Protein 7N9Z (pdb70)

Secondary structure (DSSP, 8-state):
--TT--GGGS-TT-HHHHHHHHHHHHHHHHHHHHHHHTT-HHHHIIIIIT---HHHHHHHHHHHHHHHHHHHHHHHHHHHHHHHHHHTTS--S--HHHHHHHHHHHHHIIIIIIIHHHHHHHHHHHHHHHTT-SS-S-HHHHHHHHHHHHHHHHHHHHHHHSS----STTTT-TTTTSTTT--SSHHHHHHHHHHHHHHHHHHHHHHHHHHHHH-PPTT--GGGS-HHHHHHHHHHHHHHHHHHHHHHHHHHHHHHHHH---SS-SSTT--HHHHHHHHHHHHHHHHHHHHHHHHHHHHHHHHHHHTSPPTTHHHHHHHHHHHHHHTTS-GGGGSGGG---HHHHHHHHHHHHHTHHHHHHHHHHHHHHHTTS-B---HHHHHHHHHHHHHHHHHHHHHHHHSHHHHHHHTTBHHHHHHHHHHIIIIIIHHHHHHHHHHHHHHHSBPPPHHHHHHHHHHHHHHHHHHHHHHHHHHHTTPBTT--SS--GGGHHHHHHHHHHHHHHHHHHHHHHHHHHHHHHTGGGSB-SSS-SS---SGGGGS-SSPPTTS-SS-----SSSHHHHHHHTT-SSPPPS----EEEEPP-SHHHHHHHHHHHHHHHHHTT-HHHHHHHHHHHHHHHHHHHT----EEEE-HHHHHHHHHHHHHHHHHH-/---TTSTTTS-SBHHHHHHHHHHHHHHHHHHHHHHHHHHHHHHHHHHTBTT-SSS---TT----HHHHHHHHHHHHHHHHHHHHHHHHHHHHT-TTSPP--SSPPEEEEEEEETTEEEEEETTTTEEEESEEEEETTS-EEEEEEESSS-EEEE-TTT---EEE-BT--EEEEE-BSS-EEEEEEE-S--STTGGG--EEEEEESSHHHHHHHHHHHHT-S-B--SHHHHHHHHS--SSPPPEEEESPPTTHHHHHHHTT--/-HHHHHHHHHHHHHHHHHHHHHHHHHHHHHTT--TTS--HHHH--HHHHHHHHHHHHHHHHHHHHHHHHHHTT-HHHHHHHHHHHHHHHHHHHHHHHHHHHHHHHTT-SGGG-HHHHHHHHHHHHHHHHHHHHHHHHHHHHHHHHHH-S-HHHHHHHHHHHHHHHHHHHHHHHHIIIIIIHHH-/---HHHHHHHHHHHHHHHHHHHHHHHHT-S-HHHHHHHHHHHHHHHHHHIIIIIT---SSGGGGHHHHHHHHHHHHHHHHHHHHHHHHHHHHHHTS--

Solvent-accessible surface area: 41842 Å² total; per-residue (Å²): 159,136,47,84,47,56,138,96,18,39,22,104,170,45,98,76,35,54,107,58,35,54,40,93,100,118,36,34,113,61,115,76,36,106,35,79,178,121,53,98,104,86,106,48,106,118,68,44,40,6,2,5,22,0,15,66,0,0,13,13,2,18,91,24,0,24,86,6,10,87,35,0,26,52,14,22,52,43,28,33,43,0,8,10,71,0,1,54,62,100,84,29,74,6,68,26,91,38,6,4,30,22,20,0,4,22,14,0,0,43,15,9,0,12,9,5,1,6,1,6,0,2,0,0,7,2,0,0,1,0,0,1,5,61,9,2,18,28,22,57,39,4,0,17,0,8,24,8,12,20,1,0,17,74,1,0,41,47,2,37,12,36,11,30,4,1,46,7,1,35,8,1,42,2,10,16,0,13,77,124,58,18,90,37,8,2,2,3,0,0,0,28,0,0,23,5,4,3,67,0,12,16,31,3,0,5,4,2,16,0,0,0,13,80,59,54,4,88,46,9,72,37,63,60,0,12,6,0,0,13,1,0,11,7,0,0,28,0,0,12,4,0,1,5,0,5,38,5,0,0,36,2,1,15,54,8,11,49,109,33,3,27,0,1,38,18,55,54,27,10,15,4,0,0,0,0,0,0,0,29,2,0,1,9,1,0,54,32,0,2,14,0,2,0,2,0,1,0,0,15,0,0,8,4,4,0,81,0,66,19,0,6,22,61,17,0,1,125,0,1,41,48,1,6,53,35,0,2,39,0,4,0,27,40,0,1,0,0,8,1,12,13,85,0,1,0,90,6,0,38,10,17,0,66,4,28,19,7,25,19,0,1,9,18,0,0,0,29,0,0,58,23,1,62,1,48,66,17,0,0,0,24,7,0,20,4,0,0,27,0,18,13,27,0,23,19,12,15,22,8,14,2,0,0,0,0,6,0,4,0,10,8,3,6,8,34,21,0,31,55,30,0,26,37,15,0,0,4,26,0,0,4,9,0,0,14,8,1,3,23,0,2,14,67,2,14,58,13,45,52,69,66,2,77,107,4,6,130,64,9,18,87,0,0,54,45,3,22,36,8,0,5,4,0,0,18,36,8,0,3,29,50,17,2,18,98,5,40,100,97,14,49,85,43,0,94,69,0,21,53,0,6,82,49,9,32,68,0,10,90,7,8,70,46,5,36,138,17,2,82,136,34,96,99,137,50,80,8,86,33,0,21,35,26,30,0,10,5,2,0,0,25,7,22,16,66,9,16,62,0,2,16,10,76,54,17,124,6,120,91,100,29,10,1,50,47,53,60,104,167,46,45,11,75,135,135,47,110,142,21,64,99,4,91,12,36,76,68,13,22,14,0,36,61,12,3,52,58,0,24,70,28,0,44,0,31,0,10,48,6,126,110,38,5,121,73,0,108,39,8,23,46,100,22,163,46,94,46,24,63,64,100,98,64,58,84,122,1,65,56,75,75,0,69,138,61,21,75,99,21,14,55,58,13,96,152,65,88,78,56,21,117,126,7,7,6,27,37,7,62,0,78,11,4,48,66,2,77,67,6,5,96,56,0,88,32,30,8,45,109,28,18,76,52,5,37,115,43,0,84,31,31,1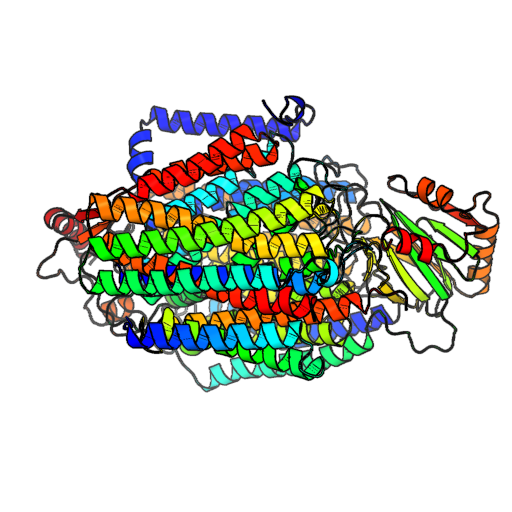0,162,95,8,53,43,98,35,94,97,12,132,73,17,42,90,72,28,132,21,121,73,35,25,53,88,10,66,65,53,10,70,121,16,13,95,115,0,14,101,43,0,119,54,23,0,51,57,5,23,9,22,104,88,49,108,88,113,77,142,51,3,38,0,16,0,0,0,0,17,30,0,0,0,0,3,0,61,86,38,20,0,0,0,1,6,23,0,0,1,4,10,76,6,1,0,40,0,32,0,0,0,16,9,1,6,0,0,0,5,0,8,56,1,0,1,0,3,2,0,2,5,6,18,2,4,40,1,13,1,8,0,51,35,69,28,76,12,69,1,25,2,1,6,13,2,2,61,0,5,6,6,2,77,4,87,0,46,2,8,102,75,92,48,29,0,71,119,20,17,57,85,0,92,138,19,128,72,60,1,53,62,49,73,26,0,77,76,27,14,55,103,39,74,79,39,156,58,78,45,12,5,91,14,61,111,67,2,2,29,43,0,4,79,84,18,96,131,113,24,47,28,113,46,0,4,36,6,5,73,0,7,4,8,23,3,25,4,6,0,7,27,0,0,6,43,27,3,46,131,16,21,40,81,18,12,55,8,134,101,32,15,60,14,81,57,2,38,77,3,3,41,34,1,2,63,0,0,11,10,0,0,25,0,5,34,4,2,90,72,104,52,79,72,93,0,45,68,79,0,39,66,0,85,113,47,0,31,28,0,20,36,36,3,108,132,27,31,105,98,9,95,90,88,55,52,4,26,83,70,0,0,0,0,1,1,0,25,8,0,0,16,30,0,8,124,27,0,48,60,0,10,83,66,0,39,24,1,32,80,2,0,30,172,80,12,32,57,88,60,2,63,21,56,0,34,13,0,10,25,9,2,0,10,1,2,17,9,0,1,44,0,2,4,47,1,1,0,75,21,14,71,140,17,53,72,74,41,2,70,68,0,35,92,70,0,49,79,19,0,63,59,2,2,140,17,15,80,78,51,47,44,57,103,79,79,10,58,38,37,0,69,56,34,10,92,69,2,27,95,18,0,10,92,12,1,16,49,20,58,95,170,38,31,162,12,73,19,52,68,11,37,86,49,7,71,80,0,41,47,35,0,30,98,11,1,73,94,0,3,158,24,0,53,109,20,12,108,89,88

B-factor: mean 19.73, std 5.48, range [8.29, 43.99]

Sequence (1202 aa):
MFGKLSLDAVPFHEPIVMVTIAGIILGGLALVGLITYFGKWTYLWKEWLTSVDHKRLGIMYIIVAIVMLLRGFADAIMMRSQQALASAGEAGFLPPHHHHYDQIFTAHGVIMIFFVAMPFVIGLMNLVVPLQIGARDVAFPFLNNLSFWFTVVGVILVVNVSLGVGEFAQTGWLAYPPLSGIEYSPGVGVDYWIWSLQLSSGIGTTLTGINFFVTILKMRAPGMTMFKMPVFTWASLCANVLIIASFPILTVTVALLTLDRYLGTHFFTNDMGGNMMMYINLIWAWGHPEVYILILPVFGVFSEIAATFSRKRLFGYTSLVWATVCITVLSFIVWLHHFFTMGAGANVNAFFGITTMIIAIPTGVKIFNWLFTMYQGRIVFHSAMLWTIGFIVTFSVGGMTGVLLAVPGADFVLHNSLFLIAHFHNVIIGGVVFGCFAGMTYWWPKAFGFKLNETWGKRAFWFWIIGFFVAFMPLYALGFMGMTRRLSQQIDPQFHTMLMIAASGAVLIALGILCLVIQMYVSIRDRDQNRDLTGDPWGGRTLEWATSSPPPFYNFAVVPHVHERDAFWEMKEKGEAYKKPDHYEEIHMPKNSGAGIVIAAFSTIFGFAMIWHIWWLAIVGFAGMIITWIVKSFDEDVDYYVPVAEIEKLENQHFDEITKAGLSGCNSALLDPKGQIGLEQRSLILTAFGLMLIVVIPAILMAVGFAWKYRASNKDAKYSPNWSHSNKVEAVVWTVPILIIIFLAVLTWKTTHALEPSKPLAHDEKPITIEVVSMDWKWFFIYPEQGIATVNEIAFPANTPVYFKVTSNSVMNSFFIPRLGSQIYAMAGMQTRLHLIANEPGTYDGISASYSGPGFSGMKFKAIATPDRAAFDQWVAKAKQSPNTMSDMAAFEKLAAPSEYNQVEYFSNVKPDLFADVINKFMAAGGTKIFGFWIYLMSDCILFSILFATYAVLVNGTAGGPTGKDIFELPFVLVETFLLLFSSITYGMAAIAMYKNNKSQVISWLALTWLFGAGFIGMEIYEFHHLIVNGMGPDRSGFLSAFFALVGTHGLHVTSGLIWMAVLMVQIARRGLTSTNRTRIMCLSLFWHFLDVVWICVFTVVYLMGAMHGSVKTYMTGFILSIILTVIPFWMVMTGAASPAVILGTILAMAVVQVLVHLVCFLHMNTKSDEGWNMTAFVFTVLIIAILVVGSIWIMWNLNYNNMMMH

Nearest PDB structures (foldseek):
  8f68-assembly1_A  TM=9.989E-01  e=1.893E-87  Escherichia coli
  1fft-assembly2_F  TM=9.712E-01  e=1.031E-53  Escherichia coli
  6koe-assembly2_E  TM=9.596E-01  e=2.165E-47  Bacillus subtilis
  7jrp-assembly1_a  TM=9.559E-01  e=3.460E-34  Vigna radiata
  8e7s-assembly1_K  TM=9.500E-01  e=5.491E-32  Saccharomyces cerevisiae

Foldseek 3Di:
DQFQFDPVQFPPVQPVLVVVVVVVVVVVVVVVVVCVVVVCPVVCVAPALLDLFLLSLLVLLQVQQLVLVVLLLVLVLQQLQLQLQQLVPDFRRADLVRNLLSQQLSVQSNQLRHLVSLLLSLCSNPQCLQQLFLHWPDSSLSSLLSLLLVLLVVLSVVCSRGHHADSQHNLQQPPCNFCVNGVTLRSLSSLLSLLSNLVSLLSSLVRLLCRLVPGGFAQCDPLQGQQLSLLSNLLSVLSNVQSVLVNVLSVVSVCCRPVVDACDDPDDPHNSVVSLVSSLLNVQSSVSSSQSNLLSLLQQVLLLQLVFHQAPSVLLSVLSVLLSVLSNQQSCLLPLVPDPDDVNLVRNLVSQLVNVVSVVVSLVSSVVSNPPGNGDVFLLVLLSVQLSVQLVVLVVLVNVSSNSVSVNLLRQALSVVLSVLSNCCSRRVSSSLSSCQVCVCQSAFFHWDRVLSNLLSVLSSQLSCQQRVLSSVRSVVRHGPPDRHNPHNVSNVSSVSNSVSSVSNVVSSVSVVVRVVVCVVCRVVGGNQQQQPSVGQGSSSLAHGHHPSSSDQDRDHANHHSRVNVCVVVVNRLDDDPAGDKDKDWRRDPLSNQLSVLSSQLSVCSSSVVPVSNVVSVCSNVVSVVVVVVDDRTIDIDDRVVVVVVSVSSSVSVVVVD/DDDCCDLQNQFQWPQSVVVNVLVVVLVVLVCVPVVVVVVCVVVCCPCVPPVDPPDDDDPPPDDDPVVVVVVVVSVVVSVVVNVVVVVVVCVVSVFQDEDDADADAFEKEWEQFQHWIKIARQVLQKIKIQEAEDAASHKYKYWAAYLDAWWWKDQSSFHDIGIHYALDIDIGITHGNAFDKTKIATPDDDDDQRVLHIHIYTHDHGVVVVVVVSVVLQPAPAAQQDVVVVVVVRDRDHNDDMHMHGNHHRCVSVVRSVVVVD/DLVVVLVVLVVVVVVVVVVLVVLLVLLVVFQPFQVPHDHLQRQQDPVLLVLLLVLLVLLLVLLVQLLVCLVVQNLVSNLVSLVSSLVSLVVSLVSVVVSQVVCVVVVNALVNTSNNVSLCVNVVVLSVLSVVLSVLSVVLSVVCVVPNSDPVSSSSSSSSSVSSVSSSVSSVVVCVSRNVVRND/DADPVLLVVLVVLLVVLVVVLVCCVVVVVDDPVVSVVSNVVSVVVNVVSCCCSPVVDDCPPPNSVSVVVVVVVVVVVCCVVVVVVVVVVVVVVVVDPD

Radius of gyration: 31.03 Å; Cα contacts (8 Å, |Δi|>4): 2300; chains: 4; bounding box: 97×67×78 Å

Structure (mmCIF, N/CA/C/O backbone):
data_7N9Z
#
_entry.id   7N9Z
#
_cell.length_a   1.00
_cell.length_b   1.00
_cell.length_c   1.00
_cell.angle_alpha   90.00
_cell.angle_beta   90.00
_cell.angle_gamma   90.00
#
_symmetry.space_group_name_H-M   'P 1'
#
loop_
_entity.id
_entity.type
_entity.pdbx_description
1 polymer 'Cytochrome o ubiquinol oxidase, subunit I'
2 polymer 'Ubiquinol oxidase subunit 2'
3 polymer 'Cytochrome o ubiquinol oxidase'
4 polymer 'Cytochrome o ubiquinol oxidase, subunit IV'
5 non-polymer Ubiquinone-8
6 non-polymer 1,2-DIPALMITOYL-PHOSPHATIDYL-GLYCEROLE
7 non-polymer 1,2-Distearoyl-sn-glycerophosphoethanolamine
8 non-polymer 'HEME O'
9 non-polymer 'PROTOPORPHYRIN IX CONTAINING FE'
10 non-polymer CARDIOLIPIN
11 non-polymer 'COPPER (II) ION'
12 non-polymer 'ZINC ION'
13 water water
#
loop_
_atom_site.group_PDB
_atom_site.id
_atom_site.type_symbol
_atom_site.label_atom_id
_atom_site.label_alt_id
_atom_site.label_comp_id
_atom_site.label_asym_id
_atom_site.label_entity_id
_atom_site.label_seq_id
_atom_site.pdbx_PDB_ins_code
_atom_site.Cartn_x
_atom_site.Cartn_y
_atom_site.Cartn_z
_atom_site.occupancy
_atom_site.B_iso_or_equiv
_atom_site.auth_seq_id
_atom_site.auth_comp_id
_atom_site.auth_asym_id
_atom_site.auth_atom_id
_atom_site.pdbx_PDB_model_num
ATOM 1 N N . MET A 1 1 ? 106.151 101.284 95.204 1.00 29.30 1 MET F N 1
ATOM 2 C CA . MET A 1 1 ? 104.702 101.613 95.323 1.00 29.30 1 MET F CA 1
ATOM 3 C C . MET A 1 1 ? 103.952 101.292 94.040 1.00 29.30 1 MET F C 1
ATOM 4 O O . MET A 1 1 ? 102.730 101.166 94.040 1.00 29.30 1 MET F O 1
ATOM 20 N N . PHE A 1 2 ? 104.692 101.180 92.940 1.00 24.82 2 PHE F N 1
ATOM 21 C CA . PHE A 1 2 ? 104.123 100.796 91.657 1.00 24.82 2 PHE F CA 1
ATOM 22 C C . PHE A 1 2 ? 104.730 99.503 91.130 1.00 24.82 2 PHE F C 1
ATOM 23 O O . PHE A 1 2 ? 104.486 99.144 89.975 1.00 24.82 2 PHE F O 1
ATOM 40 N N . GLY A 1 3 ? 105.515 98.799 91.943 1.00 21.25 3 GLY F N 1
ATOM 41 C CA . GLY A 1 3 ? 106.139 97.576 91.476 1.00 21.25 3 GLY F CA 1
ATOM 42 C C . GLY A 1 3 ? 106.974 97.831 90.240 1.00 21.25 3 GLY F C 1
ATOM 43 O O . GLY A 1 3 ? 107.728 98.805 90.157 1.00 21.25 3 GLY F O 1
ATOM 47 N N . LYS A 1 4 ? 106.832 96.946 89.254 1.00 19.34 4 LYS F N 1
ATOM 48 C CA . LYS A 1 4 ? 107.498 97.106 87.970 1.00 19.34 4 LYS F CA 1
ATOM 49 C C . LYS A 1 4 ? 106.788 98.092 87.054 1.00 19.34 4 LYS F C 1
ATOM 50 O O . LYS A 1 4 ? 107.359 98.477 86.031 1.00 19.34 4 LYS F O 1
ATOM 69 N N . LEU A 1 5 ? 105.562 98.492 87.379 1.00 20.38 5 LEU F N 1
ATOM 70 C CA . LEU A 1 5 ? 104.790 99.320 86.467 1.00 20.38 5 LEU F CA 1
ATOM 71 C C . LEU A 1 5 ? 105.470 100.668 86.277 1.00 20.38 5 LEU F C 1
ATOM 72 O O . LEU A 1 5 ? 105.907 101.300 87.240 1.00 20.38 5 LEU F O 1
ATOM 88 N N . SER A 1 6 ? 105.559 101.102 85.027 1.00 24.74 6 SER F N 1
ATOM 89 C CA . SER A 1 6 ? 106.231 102.348 84.694 1.00 24.74 6 SER F CA 1
ATOM 90 C C . SER A 1 6 ? 105.701 102.827 83.354 1.00 24.74 6 SER F C 1
ATOM 91 O O . SER A 1 6 ? 105.061 102.079 82.613 1.00 24.74 6 SER F O 1
ATOM 95 N N . LEU A 1 7 ? 105.976 104.096 83.053 1.00 29.88 7 LEU F N 1
ATOM 96 C CA . LEU A 1 7 ? 105.554 104.656 81.775 1.00 29.88 7 LEU F CA 1
ATOM 97 C C . LEU A 1 7 ? 106.114 103.859 80.608 1.00 29.88 7 LEU F C 1
ATOM 98 O O . LEU A 1 7 ? 105.477 103.773 79.553 1.00 29.88 7 LEU F O 1
ATOM 114 N N . ASP A 1 8 ? 107.296 103.265 80.778 1.00 26.88 8 ASP F N 1
ATOM 115 C CA . ASP A 1 8 ? 107.891 102.470 79.713 1.00 26.88 8 ASP F CA 1
ATOM 116 C C . ASP A 1 8 ? 107.048 101.251 79.357 1.00 26.88 8 ASP F C 1
ATOM 117 O O . ASP A 1 8 ? 107.245 100.670 78.286 1.00 26.88 8 ASP F O 1
ATOM 121 N N . ALA A 1 9 ? 106.127 100.840 80.230 1.00 24.09 9 ALA F N 1
ATOM 122 C CA . ALA A 1 9 ? 105.252 99.721 79.896 1.00 24.09 9 ALA F CA 1
ATOM 123 C C . ALA A 1 9 ? 104.345 100.055 78.719 1.00 24.09 9 ALA F C 1
ATOM 124 O O . ALA A 1 9 ? 103.968 99.162 77.952 1.00 24.09 9 ALA F O 1
ATOM 131 N N . VAL A 1 10 ? 103.981 101.319 78.563 1.00 29.94 10 VAL F N 1
ATOM 132 C CA . VAL A 1 10 ? 103.125 101.727 77.444 1.00 29.94 10 VAL F CA 1
ATOM 133 C C . VAL A 1 10 ? 103.936 101.683 76.153 1.00 29.94 10 VAL F C 1
ATOM 134 O O . VAL A 1 10 ? 105.016 102.294 76.087 1.00 29.94 10 VAL F O 1
ATOM 147 N N . PRO A 1 11 ? 103.473 100.995 75.104 1.00 33.03 11 PRO F N 1
ATOM 148 C CA . PRO A 1 11 ? 104.292 100.917 73.880 1.00 33.03 11 PRO F CA 1
ATOM 149 C C . PRO A 1 11 ? 104.076 102.114 72.963 1.00 33.03 11 PRO F C 1
ATOM 150 O O . PRO A 1 11 ? 103.455 102.038 71.901 1.00 33.03 11 PRO F O 1
ATOM 161 N N . PHE A 1 12 ? 104.612 103.261 73.382 1.00 35.66 12 PHE F N 1
ATOM 162 C CA . PHE A 1 12 ? 104.484 104.475 72.583 1.00 35.66 12 PHE F CA 1
ATOM 163 C C . PHE A 1 12 ? 105.133 104.299 71.219 1.00 35.66 12 PHE F C 1
ATOM 164 O O . PHE A 1 12 ? 104.595 104.748 70.200 1.00 35.66 12 PHE F O 1
ATOM 181 N N . HIS A 1 13 ? 106.292 103.642 71.183 1.00 43.99 13 HIS F N 1
ATOM 182 C CA . HIS A 1 13 ? 107.055 103.508 69.950 1.00 43.99 13 HIS F CA 1
ATOM 183 C C . HIS A 1 13 ? 106.308 102.729 68.877 1.00 43.99 13 HIS F C 1
ATOM 184 O O . HIS A 1 13 ? 106.608 102.896 67.691 1.00 43.99 13 HIS F O 1
ATOM 197 N N . GLU A 1 14 ? 105.355 101.884 69.259 1.00 37.75 14 GLU F N 1
ATOM 198 C CA . GLU A 1 14 ? 104.655 101.045 68.295 1.00 37.75 14 GLU F CA 1
ATOM 199 C C . GLU A 1 14 ? 103.481 101.814 67.706 1.00 37.75 14 GLU F C 1
ATOM 200 O O . GLU A 1 14 ? 102.539 102.137 68.442 1.00 37.75 14 GLU F O 1
ATOM 212 N N . PRO A 1 15 ? 103.480 102.120 66.404 1.00 37.55 15 PRO F N 1
ATOM 213 C CA . PRO A 1 15 ? 102.351 102.892 65.859 1.00 37.55 15 PRO F CA 1
ATOM 214 C C . PRO A 1 15 ? 101.063 102.096 65.764 1.00 37.55 15 PRO F C 1
ATOM 215 O O . PRO A 1 15 ? 99.991 102.635 66.059 1.00 37.55 15 PRO F O 1
ATOM 226 N N . ILE A 1 16 ? 101.129 100.829 65.355 1.00 31.43 16 ILE F N 1
ATOM 227 C CA . ILE A 1 16 ? 99.907 100.049 65.171 1.00 31.43 16 ILE F CA 1
ATOM 228 C C . ILE A 1 16 ? 99.217 99.822 66.510 1.00 31.43 16 ILE F C 1
ATOM 229 O O . ILE A 1 16 ? 98.007 100.046 66.654 1.00 31.43 16 ILE F O 1
ATOM 245 N N . VAL A 1 17 ? 99.980 99.390 67.517 1.00 31.97 17 VAL F N 1
ATOM 246 C CA . VAL A 1 17 ? 99.404 99.146 68.834 1.00 31.97 17 VAL F CA 1
ATOM 247 C C . VAL A 1 17 ? 98.898 100.446 69.448 1.00 31.97 17 VAL F C 1
ATOM 248 O O . VAL A 1 17 ? 97.865 100.463 70.123 1.00 31.97 17 VAL F O 1
ATOM 261 N N . MET A 1 18 ? 99.625 101.547 69.256 1.00 35.16 18 MET F N 1
ATOM 262 C CA . MET A 1 18 ? 99.168 102.820 69.809 1.00 35.16 18 MET F CA 1
ATOM 263 C C . MET A 1 18 ? 97.873 103.273 69.153 1.00 35.16 18 MET F C 1
ATOM 264 O O . MET A 1 18 ? 96.971 103.779 69.830 1.00 35.16 18 MET F O 1
ATOM 278 N N . VAL A 1 19 ? 97.766 103.114 67.834 1.00 35.02 19 VAL F N 1
ATOM 279 C CA . VAL A 1 19 ? 96.523 103.450 67.152 1.00 35.02 19 VAL F CA 1
ATOM 280 C C . VAL A 1 19 ? 95.390 102.594 67.690 1.00 35.02 19 VAL F C 1
ATOM 281 O O . VAL A 1 19 ? 94.270 103.074 67.893 1.00 35.02 19 VAL F O 1
ATOM 294 N N . THR A 1 20 ? 95.661 101.309 67.923 1.00 31.39 20 THR F N 1
ATOM 295 C CA . THR A 1 20 ? 94.636 100.430 68.473 1.00 31.39 20 THR F CA 1
ATOM 296 C C . THR A 1 20 ? 94.205 100.879 69.864 1.00 31.39 20 THR F C 1
ATOM 297 O O . THR A 1 20 ? 93.011 100.877 70.182 1.00 31.39 20 THR F O 1
ATOM 308 N N . ILE A 1 21 ? 95.165 101.244 70.715 1.00 31.76 21 ILE F N 1
ATOM 309 C CA . ILE A 1 21 ? 94.824 101.688 72.063 1.00 31.76 21 ILE F CA 1
ATOM 310 C C . ILE A 1 21 ? 93.974 102.946 71.997 1.00 31.76 21 ILE F C 1
ATOM 311 O O . ILE A 1 21 ? 92.966 103.071 72.702 1.00 31.76 21 ILE F O 1
ATOM 327 N N . ALA A 1 22 ? 94.364 103.899 71.146 1.00 34.92 22 ALA F N 1
ATOM 328 C CA . ALA A 1 22 ? 93.579 105.119 70.999 1.00 34.92 22 ALA F CA 1
ATOM 329 C C . ALA A 1 22 ? 92.175 104.808 70.500 1.00 34.92 22 ALA F C 1
ATOM 330 O O . ALA A 1 22 ? 91.195 105.386 70.983 1.00 34.92 22 ALA F O 1
ATOM 337 N N . GLY A 1 23 ? 92.057 103.900 69.532 1.00 34.13 23 GLY F N 1
ATOM 338 C CA . GLY A 1 23 ? 90.744 103.550 69.019 1.00 34.13 23 GLY F CA 1
ATOM 339 C C . GLY A 1 23 ? 89.861 102.910 70.069 1.00 34.13 23 GLY F C 1
ATOM 340 O O . GLY A 1 23 ? 88.681 103.244 70.188 1.00 34.13 23 GLY F O 1
ATOM 344 N N . ILE A 1 24 ? 90.419 101.985 70.849 1.00 31.50 24 ILE F N 1
ATOM 345 C CA . ILE A 1 24 ? 89.637 101.337 71.897 1.00 31.50 24 ILE F CA 1
ATOM 346 C C . ILE A 1 24 ? 89.228 102.348 72.959 1.00 31.50 24 ILE F C 1
ATOM 347 O O . ILE A 1 24 ? 88.103 102.312 73.467 1.00 31.50 24 ILE F O 1
ATOM 363 N N . ILE A 1 25 ? 90.136 103.252 73.330 1.00 33.93 25 ILE F N 1
ATOM 364 C CA . ILE A 1 25 ? 89.800 104.263 74.327 1.00 33.93 25 ILE F CA 1
ATOM 365 C C . ILE A 1 25 ? 88.688 105.165 73.811 1.00 33.93 25 ILE F C 1
ATOM 366 O O . ILE A 1 25 ? 87.751 105.502 74.544 1.00 33.93 25 ILE F O 1
ATOM 382 N N . LEU A 1 26 ? 88.773 105.576 72.544 1.00 36.30 26 LEU F N 1
ATOM 383 C CA . LEU A 1 26 ? 87.728 106.415 71.969 1.00 36.30 26 LEU F CA 1
ATOM 384 C C . LEU A 1 26 ? 86.399 105.678 71.910 1.00 36.30 26 LEU F C 1
ATOM 385 O O . LEU A 1 26 ? 85.345 106.267 72.162 1.00 36.30 26 LEU F O 1
ATOM 401 N N . GLY A 1 27 ? 86.423 104.390 71.570 1.00 35.89 27 GLY F N 1
ATOM 402 C CA . GLY A 1 27 ? 85.191 103.620 71.559 1.00 35.89 27 GLY F CA 1
ATOM 403 C C . GLY A 1 27 ? 84.581 103.486 72.941 1.00 35.89 27 GLY F C 1
ATOM 404 O O . GLY A 1 27 ? 83.363 103.576 73.105 1.00 35.89 27 GLY F O 1
ATOM 408 N N . GLY A 1 28 ? 85.419 103.261 73.952 1.00 36.37 28 GLY F N 1
ATOM 409 C CA . GLY A 1 28 ? 84.915 103.203 75.312 1.00 36.37 28 GLY F CA 1
ATOM 410 C C . GLY A 1 28 ? 84.332 104.527 75.763 1.00 36.37 28 GLY F C 1
ATOM 411 O O . GLY A 1 28 ? 83.293 104.566 76.425 1.00 36.37 28 GLY F O 1
ATOM 415 N N . LEU A 1 29 ? 84.996 105.630 75.415 1.00 36.41 29 LEU F N 1
ATOM 416 C CA . LEU A 1 29 ? 84.460 106.943 75.746 1.00 36.41 29 LEU F CA 1
ATOM 417 C C . LEU A 1 29 ? 83.137 107.181 75.037 1.00 36.41 29 LEU F C 1
ATOM 418 O O . LEU A 1 29 ? 82.203 107.737 75.621 1.00 36.41 29 LEU F O 1
ATOM 434 N N . ALA A 1 30 ? 83.037 106.762 73.775 1.00 35.59 30 ALA F N 1
ATOM 435 C CA . ALA A 1 30 ? 81.785 106.901 73.042 1.00 35.59 30 ALA F CA 1
ATOM 436 C C . ALA A 1 30 ? 80.673 106.094 73.695 1.00 35.59 30 ALA F C 1
ATOM 437 O O . ALA A 1 30 ? 79.539 106.568 73.808 1.00 35.59 30 ALA F O 1
ATOM 444 N N . LEU A 1 31 ? 80.971 104.863 74.114 1.00 34.26 31 LEU F N 1
ATOM 445 C CA . LEU A 1 31 ? 79.957 104.052 74.780 1.00 34.26 31 LEU F CA 1
ATOM 446 C C . LEU A 1 31 ? 79.521 104.686 76.093 1.00 34.26 31 LEU F C 1
ATOM 447 O O . LEU A 1 31 ? 78.323 104.753 76.390 1.00 34.26 31 LEU F O 1
ATOM 463 N N . VAL A 1 32 ? 80.480 105.157 76.892 1.00 33.96 32 VAL F N 1
ATOM 464 C CA . VAL A 1 32 ? 80.139 105.811 78.150 1.00 33.96 32 VAL F CA 1
ATOM 465 C C . VAL A 1 32 ? 79.280 107.041 77.890 1.00 33.96 32 VAL F C 1
ATOM 466 O O . VAL A 1 32 ? 78.289 107.283 78.587 1.00 33.96 32 VAL F O 1
ATOM 479 N N . GLY A 1 33 ? 79.647 107.836 76.884 1.00 34.19 33 GLY F N 1
ATOM 480 C CA . GLY A 1 33 ? 78.896 109.043 76.591 1.00 34.19 33 GLY F CA 1
ATOM 481 C C . GLY A 1 33 ? 77.502 108.758 76.073 1.00 34.19 33 GLY F C 1
ATOM 482 O O . GLY A 1 33 ? 76.557 109.478 76.392 1.00 34.19 33 GLY F O 1
ATOM 486 N N . LEU A 1 34 ? 77.354 107.718 75.250 1.00 34.19 34 LEU F N 1
ATOM 487 C CA . LEU A 1 34 ? 76.026 107.340 74.781 1.00 34.19 34 LEU F CA 1
ATOM 488 C C . LEU A 1 34 ? 75.162 106.847 75.933 1.00 34.19 34 LEU F C 1
ATOM 489 O O . LEU A 1 34 ? 73.985 107.207 76.030 1.00 34.19 34 LEU F O 1
ATOM 505 N N . ILE A 1 35 ? 75.728 106.029 76.822 1.00 31.08 35 ILE F N 1
ATOM 506 C CA . ILE A 1 35 ? 74.963 105.560 77.973 1.00 31.08 35 ILE F CA 1
ATOM 507 C C . ILE A 1 35 ? 74.558 106.740 78.846 1.00 31.08 35 ILE F C 1
ATOM 508 O O . ILE A 1 35 ? 73.436 106.794 79.363 1.00 31.08 35 ILE F O 1
ATOM 524 N N . THR A 1 36 ? 75.465 107.703 79.025 1.00 33.34 36 THR F N 1
ATOM 525 C CA . THR A 1 36 ? 75.158 108.884 79.827 1.00 33.34 36 THR F CA 1
ATOM 526 C C . THR A 1 36 ? 74.058 109.715 79.181 1.00 33.34 36 THR F C 1
ATOM 527 O O . THR A 1 36 ? 73.099 110.123 79.843 1.00 33.34 36 THR F O 1
ATOM 538 N N . TYR A 1 37 ? 74.178 109.963 77.876 1.00 34.45 37 TYR F N 1
ATOM 539 C CA . TYR A 1 37 ? 73.233 110.827 77.178 1.00 34.45 37 TYR F CA 1
ATOM 540 C C . TYR A 1 37 ? 71.822 110.262 77.240 1.00 34.45 37 TYR F C 1
ATOM 541 O O . TYR A 1 37 ? 70.862 110.993 77.510 1.00 34.45 37 TYR F O 1
ATOM 559 N N . PHE A 1 38 ? 71.676 108.963 77.002 1.00 33.29 38 PHE F N 1
ATOM 560 C CA . PHE A 1 38 ? 70.381 108.313 77.131 1.00 33.29 38 PHE F CA 1
ATOM 561 C C . PHE A 1 38 ? 70.015 108.019 78.579 1.00 33.29 38 PHE F C 1
ATOM 562 O O . PHE A 1 38 ? 68.906 107.540 78.834 1.00 33.29 38 PHE F O 1
ATOM 579 N N . GLY A 1 39 ? 70.915 108.280 79.521 1.00 32.17 39 GLY F N 1
ATOM 580 C CA . GLY A 1 39 ? 70.617 108.112 80.929 1.00 32.17 39 GLY F CA 1
ATOM 581 C C . GLY A 1 39 ? 70.200 106.704 81.288 1.00 32.17 39 GLY F C 1
ATOM 582 O O . GLY A 1 39 ? 69.209 106.505 81.995 1.00 32.17 39 GLY F O 1
ATOM 586 N N . LYS A 1 40 ? 70.940 105.713 80.799 1.00 29.49 40 LYS F N 1
ATOM 587 C CA . LYS A 1 40 ? 70.622 104.315 81.035 1.00 29.49 40 LYS F CA 1
ATOM 588 C C . LYS A 1 40 ? 71.540 103.665 82.061 1.00 29.49 40 LYS F C 1
ATOM 589 O O . LYS A 1 40 ? 71.515 102.441 82.206 1.00 29.49 40 LYS F O 1
ATOM 608 N N . TRP A 1 41 ? 72.341 104.451 82.782 1.00 31.33 41 TRP F N 1
ATOM 609 C CA . TRP A 1 41 ? 73.253 103.863 83.758 1.00 31.33 41 TRP F CA 1
ATOM 610 C C . TRP A 1 41 ? 72.487 103.089 84.821 1.00 31.33 41 TRP F C 1
ATOM 611 O O . TRP A 1 41 ? 72.844 101.954 85.156 1.00 31.33 41 TRP F O 1
ATOM 632 N N . THR A 1 42 ? 71.420 103.683 85.359 1.00 28.48 42 THR F N 1
ATOM 633 C CA . THR A 1 42 ? 70.622 102.986 86.362 1.00 28.48 42 THR F CA 1
ATOM 634 C C . THR A 1 42 ? 69.967 101.744 85.777 1.00 28.48 42 THR F C 1
ATOM 635 O O . THR A 1 42 ? 69.969 100.679 86.404 1.00 28.48 42 THR F O 1
ATOM 646 N N . TYR A 1 43 ? 69.390 101.861 84.580 1.00 24.78 43 TYR F N 1
ATOM 647 C CA . TYR A 1 43 ? 68.766 100.703 83.954 1.00 24.78 43 TYR F CA 1
ATOM 648 C C . TYR A 1 43 ? 69.786 99.593 83.753 1.00 24.78 43 TYR F C 1
ATOM 649 O O . TYR A 1 43 ? 69.530 98.430 84.077 1.00 24.78 43 TYR F O 1
ATOM 667 N N . LEU A 1 44 ? 70.955 99.941 83.218 1.00 25.25 44 LEU F N 1
ATOM 668 C CA . LEU A 1 44 ? 72.000 98.947 83.020 1.00 25.25 44 LEU F CA 1
ATOM 669 C C . LEU A 1 44 ? 72.354 98.271 84.336 1.00 25.25 44 LEU F C 1
ATOM 670 O O . LEU A 1 44 ? 72.286 97.044 84.455 1.00 25.25 44 LEU F O 1
ATOM 686 N N . TRP A 1 45 ? 72.658 99.067 85.361 1.00 24.85 45 TRP F N 1
ATOM 687 C CA . TRP A 1 45 ? 73.100 98.504 86.628 1.00 24.85 45 TRP F CA 1
ATOM 688 C C . TRP A 1 45 ? 72.039 97.595 87.236 1.00 24.85 45 TRP F C 1
ATOM 689 O O . TRP A 1 45 ? 72.356 96.509 87.735 1.00 24.85 45 TRP F O 1
ATOM 710 N N . LYS A 1 46 ? 70.776 98.015 87.201 1.00 26.13 46 LYS F N 1
ATOM 711 C CA . LYS A 1 46 ? 69.726 97.290 87.902 1.00 26.13 46 LYS F CA 1
ATOM 712 C C . LYS A 1 46 ? 69.194 96.096 87.124 1.00 26.13 46 LYS F C 1
ATOM 713 O O . LYS A 1 46 ? 68.686 95.157 87.744 1.00 26.13 46 LYS F O 1
ATOM 732 N N . GLU A 1 47 ? 69.294 96.095 85.793 1.00 22.92 47 GLU F N 1
ATOM 733 C CA . GLU A 1 47 ? 68.674 95.046 85.002 1.00 22.92 47 GLU F CA 1
ATOM 734 C C . GLU A 1 47 ? 69.655 94.100 84.330 1.00 22.92 47 GLU F C 1
ATOM 735 O O . GLU A 1 47 ? 69.246 92.997 83.957 1.00 22.92 47 GLU F O 1
ATOM 747 N N . TRP A 1 48 ? 70.915 94.493 84.134 1.00 20.20 48 TRP F N 1
ATOM 748 C CA . TRP A 1 48 ? 71.881 93.620 83.484 1.00 20.20 48 TRP F CA 1
ATOM 749 C C . TRP A 1 48 ? 73.106 93.341 84.338 1.00 20.20 48 TRP F C 1
ATOM 750 O O . TRP A 1 48 ? 73.431 92.174 84.576 1.00 20.20 48 TRP F O 1
ATOM 771 N N . LEU A 1 49 ? 73.789 94.378 84.826 1.00 21.92 49 LEU F N 1
ATOM 772 C CA . LEU A 1 49 ? 75.074 94.173 85.487 1.00 21.92 49 LEU F CA 1
ATOM 773 C C . LEU A 1 49 ? 74.922 93.364 86.769 1.00 21.92 49 LEU F C 1
ATOM 774 O O . LEU A 1 49 ? 75.708 92.449 87.032 1.00 21.92 49 LEU F O 1
ATOM 790 N N . THR A 1 50 ? 73.917 93.681 87.579 1.00 20.26 50 THR F N 1
ATOM 791 C CA . THR A 1 50 ? 73.652 92.941 88.806 1.00 20.26 50 THR F CA 1
ATOM 792 C C . THR A 1 50 ? 72.646 91.819 88.602 1.00 20.26 50 THR F C 1
ATOM 793 O O . THR A 1 50 ? 72.241 91.182 89.576 1.00 20.26 50 THR F O 1
ATOM 804 N N . SER A 1 51 ? 72.236 91.572 87.364 1.00 18.14 51 SER F N 1
ATOM 805 C CA . SER A 1 51 ? 71.198 90.590 87.097 1.00 18.14 51 SER F CA 1
ATOM 806 C C . SER A 1 51 ? 71.622 89.201 87.554 1.00 18.14 51 SER F C 1
ATOM 807 O O . SER A 1 51 ? 72.756 88.770 87.334 1.00 18.14 51 SER F O 1
ATOM 815 N N . VAL A 1 52 ? 70.694 88.502 88.197 1.00 17.76 52 VAL F N 1
ATOM 816 C CA . VAL A 1 52 ? 70.841 87.087 88.498 1.00 17.76 52 VAL F CA 1
ATOM 817 C C . VAL A 1 52 ? 69.934 86.241 87.619 1.00 17.76 52 VAL F C 1
ATOM 818 O O . VAL A 1 52 ? 69.795 85.038 87.852 1.00 17.76 52 VAL F O 1
ATOM 831 N N . ASP A 1 53 ? 69.312 86.847 86.610 1.00 16.37 53 ASP F N 1
ATOM 832 C CA . ASP A 1 53 ? 68.479 86.127 85.657 1.00 16.37 53 ASP F CA 1
ATOM 833 C C . ASP A 1 53 ? 69.365 85.473 84.607 1.00 16.37 53 ASP F C 1
ATOM 834 O O . ASP A 1 53 ? 70.194 86.137 83.979 1.00 16.37 53 ASP F O 1
ATOM 843 N N . HIS A 1 54 ? 69.177 84.168 84.411 1.00 14.62 54 HIS F N 1
ATOM 844 C CA . HIS A 1 54 ? 70.035 83.424 83.499 1.00 14.62 54 HIS F CA 1
ATOM 845 C C . HIS A 1 54 ? 69.921 83.926 82.063 1.00 14.62 54 HIS F C 1
ATOM 846 O O . HIS A 1 54 ? 70.874 83.798 81.290 1.00 14.62 54 HIS F O 1
ATOM 859 N N . LYS A 1 55 ? 68.770 84.480 81.681 1.00 15.74 55 LYS F N 1
ATOM 860 C CA . LYS A 1 55 ? 68.608 84.968 80.314 1.00 15.74 55 LYS F CA 1
ATOM 861 C C . LYS A 1 55 ? 69.474 86.200 80.067 1.00 15.74 55 LYS F C 1
ATOM 862 O O . LYS A 1 55 ? 70.187 86.287 79.055 1.00 15.74 55 LYS F O 1
ATOM 881 N N . ARG A 1 56 ? 69.445 87.149 81.002 1.00 17.60 56 ARG F N 1
ATOM 882 C CA . ARG A 1 56 ? 70.309 88.319 80.904 1.00 17.60 56 ARG F CA 1
ATOM 883 C C . ARG A 1 56 ? 71.778 87.916 80.9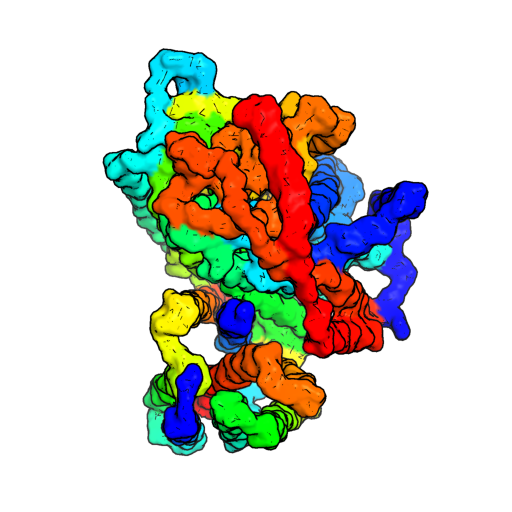05 1.00 17.60 56 ARG F C 1
ATOM 884 O O . ARG A 1 56 ? 72.575 88.436 80.116 1.00 17.60 56 ARG F O 1
ATOM 905 N N . LEU A 1 57 ? 72.155 86.987 81.784 1.00 15.04 57 LEU F N 1
ATOM 906 C CA . LEU A 1 57 ? 73.552 86.577 81.860 1.00 15.04 57 LEU F CA 1
ATOM 907 C C . LEU A 1 57 ? 73.995 85.872 80.583 1.00 15.04 57 LEU F C 1
ATOM 908 O O . LEU A 1 57 ? 75.123 86.070 80.124 1.00 15.04 57 LEU F O 1
ATOM 924 N N . GLY A 1 58 ? 73.129 85.045 79.995 1.00 14.58 58 GLY F N 1
ATOM 925 C CA . GLY A 1 58 ? 73.478 84.413 78.733 1.00 14.58 58 GLY F CA 1
ATOM 926 C C . GLY A 1 58 ? 73.679 85.421 77.620 1.00 14.58 58 GLY F C 1
ATOM 927 O O . GLY A 1 58 ? 74.642 85.330 76.847 1.00 14.58 58 GLY F O 1
ATOM 931 N N . ILE A 1 59 ? 72.785 86.411 77.534 1.00 16.63 59 ILE F N 1
ATOM 932 C CA . ILE A 1 59 ? 72.956 87.464 76.538 1.00 16.63 59 ILE F CA 1
ATOM 933 C C . ILE A 1 59 ? 74.278 88.188 76.754 1.00 16.63 59 ILE F C 1
ATOM 934 O O . ILE A 1 59 ? 74.999 88.490 75.797 1.00 16.63 59 ILE F O 1
ATOM 950 N N . MET A 1 60 ? 74.605 88.497 78.008 1.00 16.85 60 MET F N 1
ATOM 951 C CA . MET A 1 60 ? 75.842 89.215 78.293 1.00 16.85 60 MET F CA 1
ATOM 952 C C . MET A 1 60 ? 77.065 88.380 77.928 1.00 16.85 60 MET F C 1
ATOM 953 O O . MET A 1 60 ? 78.046 88.905 77.385 1.00 16.85 60 MET F O 1
ATOM 967 N N . TYR A 1 61 ? 77.020 87.081 78.222 1.00 13.94 61 TYR F N 1
ATOM 968 C CA . TYR A 1 61 ? 78.084 86.180 77.799 1.00 13.94 61 TYR F CA 1
ATOM 969 C C . TYR A 1 61 ? 78.294 86.265 76.296 1.00 13.94 61 TYR F C 1
ATOM 970 O O . TYR A 1 61 ? 79.428 86.387 75.819 1.00 13.94 61 TYR F O 1
ATOM 988 N N . ILE A 1 62 ? 77.204 86.197 75.529 1.00 14.98 62 ILE F N 1
ATOM 989 C CA . ILE A 1 62 ? 77.343 86.193 74.076 1.00 14.98 62 ILE F CA 1
ATOM 990 C C . ILE A 1 62 ? 77.835 87.548 73.575 1.00 14.98 62 ILE F C 1
ATOM 991 O O . ILE A 1 62 ? 78.586 87.624 72.598 1.00 14.98 62 ILE F O 1
ATOM 1007 N N . ILE A 1 63 ? 77.408 88.637 74.215 1.00 17.48 63 ILE F N 1
ATOM 1008 C CA . ILE A 1 63 ? 77.909 89.957 73.835 1.00 17.48 63 ILE F CA 1
ATOM 1009 C C . ILE A 1 63 ? 79.422 90.009 74.007 1.00 17.48 63 ILE F C 1
ATOM 1010 O O . ILE A 1 63 ? 80.157 90.462 73.118 1.00 17.48 63 ILE F O 1
ATOM 1026 N N . VAL A 1 64 ? 79.907 89.538 75.158 1.00 15.34 64 VAL F N 1
ATOM 1027 C CA . VAL A 1 64 ? 81.348 89.493 75.387 1.00 15.34 64 VAL F CA 1
ATOM 1028 C C . VAL A 1 64 ? 82.023 88.642 74.320 1.00 15.34 64 VAL F C 1
ATOM 1029 O O . VAL A 1 64 ? 83.068 89.017 73.772 1.00 15.34 64 VAL F O 1
ATOM 1042 N N . ALA A 1 65 ? 81.430 87.489 74.000 1.00 14.36 65 ALA F N 1
ATOM 1043 C CA . ALA A 1 65 ? 82.033 86.595 73.017 1.00 14.36 65 ALA F CA 1
ATOM 1044 C C . ALA A 1 65 ? 82.141 87.257 71.647 1.00 14.36 65 ALA F C 1
ATOM 1045 O O . ALA A 1 65 ? 83.162 87.127 70.971 1.00 14.36 65 ALA F O 1
ATOM 1052 N N . ILE A 1 66 ? 81.098 87.967 71.218 1.00 15.55 66 ILE F N 1
ATOM 1053 C CA . ILE A 1 66 ? 81.110 88.586 69.894 1.00 15.55 66 ILE F CA 1
ATOM 1054 C C . ILE A 1 66 ? 82.117 89.731 69.842 1.00 15.55 66 ILE F C 1
ATOM 1055 O O . ILE A 1 66 ? 82.885 89.872 68.873 1.00 15.55 66 ILE F O 1
ATOM 1071 N N . VAL A 1 67 ? 82.146 90.559 70.889 1.00 16.31 67 VAL F N 1
ATOM 1072 C CA . VAL A 1 67 ? 83.109 91.653 70.916 1.00 16.31 67 VAL F CA 1
ATOM 1073 C C . VAL A 1 67 ? 84.531 91.108 70.872 1.00 16.31 67 VAL F C 1
ATOM 1074 O O . VAL A 1 67 ? 85.389 91.639 70.159 1.00 16.31 67 VAL F O 1
ATOM 1087 N N . MET A 1 68 ? 84.808 90.043 71.627 1.00 16.04 68 MET F N 1
ATOM 1088 C CA . MET A 1 68 ? 86.150 89.473 71.593 1.00 16.04 68 MET F CA 1
ATOM 1089 C C . MET A 1 68 ? 86.419 88.748 70.282 1.00 16.04 68 MET F C 1
ATOM 1090 O O . MET A 1 68 ? 87.578 88.621 69.875 1.00 16.04 68 MET F O 1
ATOM 1104 N N . LEU A 1 69 ? 85.373 88.255 69.617 1.00 15.20 69 LEU F N 1
ATOM 1105 C CA . LEU A 1 69 ? 85.552 87.687 68.290 1.00 15.20 69 LEU F CA 1
ATOM 1106 C C . LEU A 1 69 ? 86.095 88.740 67.342 1.00 15.20 69 LEU F C 1
ATOM 1107 O O . LEU A 1 69 ? 86.935 88.445 66.487 1.00 15.20 69 LEU F O 1
ATOM 1123 N N . LEU A 1 70 ? 85.635 89.980 67.494 1.00 17.22 70 LEU F N 1
ATOM 1124 C CA . LEU A 1 70 ? 86.185 91.060 66.677 1.00 17.22 70 LEU F CA 1
ATOM 1125 C C . LEU A 1 70 ? 87.706 91.156 66.833 1.00 17.22 70 LEU F C 1
ATOM 1126 O O . LEU A 1 70 ? 88.443 91.185 65.839 1.00 17.22 70 LEU F O 1
ATOM 1142 N N . ARG A 1 71 ? 88.197 91.201 68.075 1.00 18.83 71 ARG F N 1
ATOM 1143 C CA . ARG A 1 71 ? 89.638 91.324 68.295 1.00 18.83 71 ARG F CA 1
ATOM 1144 C C . ARG A 1 71 ? 90.392 90.086 67.817 1.00 18.83 71 ARG F C 1
ATOM 1145 O O . ARG A 1 71 ? 91.460 90.202 67.201 1.00 18.83 71 ARG F O 1
ATOM 1166 N N . GLY A 1 72 ? 89.871 88.896 68.112 1.00 16.35 72 GLY F N 1
ATOM 1167 C CA . GLY A 1 72 ? 90.527 87.684 67.656 1.00 16.35 72 GLY F CA 1
ATOM 1168 C C . GLY A 1 72 ? 90.652 87.639 66.147 1.00 16.35 72 GLY F C 1
ATOM 1169 O O . GLY A 1 72 ? 91.694 87.256 65.604 1.00 16.35 72 GLY F O 1
ATOM 1173 N N . PHE A 1 73 ? 89.600 88.056 65.445 1.00 15.96 73 PHE F N 1
ATOM 1174 C CA . PHE A 1 73 ? 89.657 88.054 63.994 1.00 15.96 73 PHE F CA 1
ATOM 1175 C C . PHE A 1 73 ? 90.590 89.134 63.466 1.00 15.96 73 PHE F C 1
ATOM 1176 O O . PHE A 1 73 ? 91.227 88.936 62.429 1.00 15.96 73 PHE F O 1
ATOM 1193 N N . ALA A 1 74 ? 90.673 90.282 64.140 1.00 17.85 74 ALA F N 1
ATOM 1194 C CA . ALA A 1 74 ? 91.666 91.272 63.741 1.00 17.85 74 ALA F CA 1
ATOM 1195 C C . ALA A 1 74 ? 93.068 90.691 63.847 1.00 17.85 74 ALA F C 1
ATOM 1196 O O . ALA A 1 74 ? 93.900 90.879 62.952 1.00 17.85 74 ALA F O 1
ATOM 1203 N N . ASP A 1 75 ? 93.338 89.960 64.931 1.00 18.36 75 ASP F N 1
ATOM 1204 C CA . ASP A 1 75 ? 94.620 89.275 65.057 1.00 18.36 75 ASP F CA 1
ATOM 1205 C C . ASP A 1 75 ? 94.844 88.311 63.896 1.00 18.36 75 ASP F C 1
ATOM 1206 O O . ASP A 1 75 ? 95.936 88.265 63.314 1.00 18.36 75 ASP F O 1
ATOM 1215 N N . ALA A 1 76 ? 93.821 87.528 63.554 1.00 16.55 76 ALA F N 1
ATOM 1216 C CA . ALA A 1 76 ? 93.957 86.569 62.460 1.00 16.55 76 ALA F CA 1
ATOM 1217 C C . ALA A 1 76 ? 94.251 87.270 61.136 1.00 16.55 76 ALA F C 1
ATOM 1218 O O . ALA A 1 76 ? 95.080 86.803 60.346 1.00 16.55 76 ALA F O 1
ATOM 1225 N N . ILE A 1 77 ? 93.576 88.388 60.876 1.00 16.72 77 ILE F N 1
ATOM 1226 C CA . ILE A 1 77 ? 93.811 89.142 59.647 1.00 16.72 77 ILE F CA 1
ATOM 1227 C C . ILE A 1 77 ? 95.240 89.666 59.611 1.00 16.72 77 ILE F C 1
ATOM 1228 O O . ILE A 1 77 ? 95.916 89.608 58.575 1.00 16.72 77 ILE F O 1
ATOM 1244 N N . MET A 1 78 ? 95.717 90.199 60.736 1.00 18.79 78 MET F N 1
ATOM 1245 C CA . MET A 1 78 ? 97.094 90.675 60.793 1.00 18.79 78 MET F CA 1
ATOM 1246 C C . MET A 1 78 ? 98.071 89.546 60.496 1.00 18.79 78 MET F C 1
ATOM 1247 O O . MET A 1 78 ? 99.045 89.737 59.760 1.00 18.79 78 MET F O 1
ATOM 1261 N N . MET A 1 79 ? 97.826 88.362 61.060 1.00 16.31 79 MET F N 1
ATOM 1262 C CA . MET A 1 79 ? 98.717 87.232 60.816 1.00 16.31 79 MET F CA 1
ATOM 1263 C C . MET A 1 79 ? 98.708 86.828 59.346 1.00 16.31 79 MET F C 1
ATOM 1264 O O . MET A 1 79 ? 99.764 86.564 58.759 1.00 16.31 79 MET F O 1
ATOM 1278 N N . ARG A 1 80 ? 97.524 86.771 58.736 1.00 14.92 80 ARG F N 1
ATOM 1279 C CA . ARG A 1 80 ? 97.438 86.386 57.331 1.00 14.92 80 ARG F CA 1
ATOM 1280 C C . ARG A 1 80 ? 98.177 87.379 56.444 1.00 14.92 80 ARG F C 1
ATOM 1281 O O . ARG A 1 80 ? 98.911 86.983 55.530 1.00 14.92 80 ARG F O 1
ATOM 1302 N N . SER A 1 81 ? 97.996 88.675 56.703 1.00 16.68 81 SER F N 1
ATOM 1303 C CA . SER A 1 81 ? 98.704 89.687 55.926 1.00 16.68 81 SER F CA 1
ATOM 1304 C C . SER A 1 81 ? 100.209 89.580 56.123 1.00 16.68 81 SER F C 1
ATOM 1305 O O . SER A 1 81 ? 100.976 89.664 55.157 1.00 16.68 81 SER F O 1
ATOM 1313 N N . GLN A 1 82 ? 100.653 89.390 57.367 1.00 16.80 82 GLN F N 1
ATOM 1314 C CA . GLN A 1 82 ? 102.084 89.279 57.617 1.00 16.80 82 GLN F CA 1
ATOM 1315 C C . GLN A 1 82 ? 102.670 88.092 56.874 1.00 16.80 82 GLN F C 1
ATOM 1316 O O . GLN A 1 82 ? 103.753 88.193 56.294 1.00 16.80 82 GLN F O 1
ATOM 1330 N N . GLN A 1 83 ? 101.975 86.956 56.886 1.00 15.77 83 GLN F N 1
ATOM 1331 C CA . GLN A 1 83 ? 102.513 85.773 56.228 1.00 15.77 83 GLN F CA 1
ATOM 1332 C C . GLN A 1 83 ? 102.524 85.941 54.715 1.00 15.77 83 GLN F C 1
ATOM 1333 O O . GLN A 1 83 ? 103.484 85.536 54.051 1.00 15.77 83 GLN F O 1
ATOM 1347 N N . ALA A 1 84 ? 101.483 86.556 54.153 1.00 16.15 84 ALA F N 1
ATOM 1348 C CA . ALA A 1 84 ? 101.492 86.832 52.721 1.00 16.15 84 ALA F CA 1
ATOM 1349 C C . ALA A 1 84 ? 102.658 87.739 52.345 1.00 16.15 84 ALA F C 1
ATOM 1350 O O . ALA A 1 84 ? 103.326 87.515 51.330 1.00 16.15 84 ALA F O 1
ATOM 1357 N N . LEU A 1 85 ? 102.919 88.769 53.151 1.00 17.73 85 LEU F N 1
ATOM 1358 C CA . LEU A 1 85 ? 104.020 89.676 52.844 1.00 17.73 85 LEU F CA 1
ATOM 1359 C C . LEU A 1 85 ? 105.372 88.993 53.020 1.00 17.73 85 LEU F C 1
ATOM 1360 O O . LEU A 1 85 ? 106.293 89.213 52.227 1.00 17.73 85 LEU F O 1
ATOM 1376 N N . ALA A 1 86 ? 105.509 88.159 54.052 1.00 17.11 86 ALA F N 1
ATOM 1377 C CA . ALA A 1 86 ? 106.795 87.545 54.351 1.00 17.11 86 ALA F CA 1
ATOM 1378 C C . ALA A 1 86 ? 107.130 86.427 53.377 1.00 17.11 86 ALA F C 1
ATOM 1379 O O . ALA A 1 86 ? 108.310 86.154 53.140 1.00 17.11 86 ALA F O 1
ATOM 1386 N N . SER A 1 87 ? 106.120 85.761 52.817 1.00 16.33 87 SER F N 1
ATOM 1387 C CA . SER A 1 87 ? 106.383 84.738 51.816 1.00 16.33 87 SER F CA 1
ATOM 1388 C C . SER A 1 87 ? 106.736 85.330 50.459 1.00 16.33 87 SER F C 1
ATOM 1389 O O . SER A 1 87 ? 107.219 84.598 49.592 1.00 16.33 87 SER F O 1
ATOM 1397 N N . ALA A 1 88 ? 106.512 86.626 50.258 1.00 19.26 88 ALA F N 1
ATOM 1398 C CA . ALA A 1 88 ? 106.918 87.316 49.043 1.00 19.26 88 ALA F CA 1
ATOM 1399 C C . ALA A 1 88 ? 108.355 87.813 49.103 1.00 19.26 88 ALA F C 1
ATOM 1400 O O . ALA A 1 88 ? 108.859 88.327 48.101 1.00 19.26 88 ALA F O 1
ATOM 1407 N N . GLY A 1 89 ? 109.026 87.669 50.242 1.00 23.60 89 GLY F N 1
ATOM 1408 C CA . GLY A 1 89 ? 110.389 88.134 50.381 1.00 23.60 89 GLY F CA 1
ATOM 1409 C C . GLY A 1 89 ? 110.464 89.548 50.911 1.00 23.60 89 GLY F C 1
ATOM 1410 O O . GLY A 1 89 ? 111.229 90.372 50.401 1.00 23.60 89 GLY F O 1
ATOM 1414 N N . GLU A 1 90 ? 109.669 89.843 51.935 1.00 24.26 90 GLU F N 1
ATOM 1415 C CA . GLU A 1 90 ? 109.622 91.171 52.523 1.00 24.26 90 GLU F CA 1
ATOM 1416 C C . GLU A 1 90 ? 109.532 91.043 54.034 1.00 24.26 90 GLU F C 1
ATOM 1417 O O . GLU A 1 90 ? 109.080 90.028 54.567 1.00 24.26 90 GLU F O 1
ATOM 1429 N N . ALA A 1 91 ? 109.974 92.095 54.723 1.00 23.84 91 ALA F N 1
ATOM 1430 C CA . ALA A 1 91 ? 109.918 92.101 56.178 1.00 23.84 91 ALA F CA 1
ATOM 1431 C C . ALA A 1 91 ? 108.489 92.065 56.705 1.00 23.84 91 ALA F C 1
ATOM 1432 O O . ALA A 1 91 ? 108.269 91.611 57.832 1.00 23.84 91 ALA F O 1
ATOM 1439 N N . GLY A 1 92 ? 107.518 92.514 55.918 1.00 20.98 92 GLY F N 1
ATOM 1440 C CA . GLY A 1 92 ? 106.192 92.665 56.457 1.00 20.98 92 GLY F CA 1
ATOM 1441 C C . GLY A 1 92 ? 106.153 93.851 57.406 1.00 20.98 92 GLY F C 1
ATOM 1442 O O . GLY A 1 92 ? 107.025 94.722 57.402 1.00 20.98 92 GLY F O 1
ATOM 1446 N N . PHE A 1 93 ? 105.119 93.869 58.242 1.00 18.87 93 PHE F N 1
ATOM 1447 C CA . PHE A 1 93 ? 104.919 94.945 59.201 1.00 18.87 93 PHE F CA 1
ATOM 1448 C C . PHE A 1 93 ? 104.868 94.464 60.643 1.00 18.87 93 PHE F C 1
ATOM 1449 O O . PHE A 1 93 ? 104.800 95.296 61.553 1.00 18.87 93 PHE F O 1
ATOM 1466 N N . LEU A 1 94 ? 104.902 93.157 60.881 1.00 17.76 94 LEU F N 1
ATOM 1467 C CA . LEU A 1 94 ? 104.905 92.601 62.233 1.00 17.76 94 LEU F CA 1
ATOM 1468 C C . LEU A 1 94 ? 106.215 91.876 62.489 1.00 17.76 94 LEU F C 1
ATOM 1469 O O . LEU A 1 94 ? 106.411 90.752 61.994 1.00 17.76 94 LEU F O 1
ATOM 1485 N N . PRO A 1 95 ? 107.139 92.464 63.240 1.00 16.36 95 PRO F N 1
ATOM 1486 C CA . PRO A 1 95 ? 108.333 91.730 63.658 1.00 16.36 95 PRO F CA 1
ATOM 1487 C C . PRO A 1 95 ? 107.969 90.626 64.633 1.00 16.36 95 PRO F C 1
ATOM 1488 O O . PRO A 1 95 ? 106.841 90.586 65.143 1.00 16.36 95 PRO F O 1
ATOM 1499 N N . PRO A 1 96 ? 108.892 89.704 64.912 1.00 15.94 96 PRO F N 1
ATOM 1500 C CA . PRO A 1 96 ? 108.534 88.565 65.774 1.00 15.94 96 PRO F CA 1
ATOM 1501 C C . PRO A 1 96 ? 108.006 88.965 67.141 1.00 15.94 96 PRO F C 1
ATOM 1502 O O . PRO A 1 96 ? 107.090 88.316 67.650 1.00 15.94 96 PRO F O 1
ATOM 1513 N N A HIS A 1 97 ? 108.548 90.027 67.740 0.50 17.05 97 HIS F N 1
ATOM 1514 N N B HIS A 1 97 ? 108.551 90.013 67.760 0.50 17.05 97 HIS F N 1
ATOM 1515 C CA A HIS A 1 97 ? 108.113 90.423 69.074 0.50 17.05 97 HIS F CA 1
ATOM 1516 C CA B HIS A 1 97 ? 108.119 90.359 69.111 0.50 17.05 97 HIS F CA 1
ATOM 1517 C C A HIS A 1 97 ? 106.627 90.749 69.109 0.50 17.05 97 HIS F C 1
ATOM 1518 C C B HIS A 1 97 ? 106.666 90.814 69.150 0.50 17.05 97 HIS F C 1
ATOM 1519 O O A HIS A 1 97 ? 105.962 90.490 70.117 0.50 17.05 97 HIS F O 1
ATOM 1520 O O B HIS A 1 97 ? 106.027 90.720 70.203 0.50 17.05 97 HIS F O 1
ATOM 1545 N N A HIS A 1 98 ? 106.092 91.324 68.034 0.50 17.84 98 HIS F N 1
ATOM 1546 N N B HIS A 1 98 ? 106.129 91.295 68.030 0.50 17.84 98 HIS F N 1
ATOM 1547 C CA A HIS A 1 98 ? 104.664 91.604 67.966 0.50 17.84 98 HIS F CA 1
ATOM 1548 C CA B HIS A 1 98 ? 104.714 91.627 67.917 0.50 17.84 98 HIS F CA 1
ATOM 1549 C C A HIS A 1 98 ? 103.874 90.438 67.388 0.50 17.84 98 HIS F C 1
ATOM 1550 C C B HIS A 1 98 ? 103.894 90.455 67.385 0.50 17.84 98 HIS F C 1
ATOM 1551 O O A HIS A 1 98 ? 102.773 90.145 67.864 0.50 17.84 98 HIS F O 1
ATOM 1552 O O B HIS A 1 98 ? 102.805 90.172 67.896 0.50 17.84 98 HIS F O 1
ATOM 1577 N N . TYR A 1 99 ? 104.414 89.756 66.375 1.00 15.61 99 TYR F N 1
ATOM 1578 C CA . TYR A 1 99 ? 103.682 88.651 65.766 1.00 15.61 99 TYR F CA 1
ATOM 1579 C C . TYR A 1 99 ? 103.444 87.514 66.755 1.00 15.61 99 TYR F C 1
ATOM 1580 O O . TYR A 1 99 ? 102.372 86.895 66.758 1.00 15.61 99 TYR F O 1
ATOM 1599 N N . ASP A 1 100 ? 104.451 87.189 67.565 1.00 14.78 100 ASP F N 1
ATOM 1600 C CA . ASP A 1 100 ? 104.300 86.102 68.524 1.00 14.78 100 ASP F CA 1
ATOM 1601 C C . ASP A 1 100 ? 103.252 86.445 69.573 1.00 14.78 100 ASP F C 1
ATOM 1602 O O . ASP A 1 100 ? 102.401 85.609 69.910 1.00 14.78 100 ASP F O 1
ATOM 1611 N N . GLN A 1 101 ? 103.283 87.681 70.079 1.00 16.10 101 GLN F N 1
ATOM 1612 C CA . GLN A 1 101 ? 102.187 88.167 70.903 1.00 16.10 101 GLN F CA 1
ATOM 1613 C C . GLN A 1 101 ? 100.861 87.957 70.202 1.00 16.10 101 GLN F C 1
ATOM 1614 O O . GLN A 1 101 ? 99.883 87.526 70.817 1.00 16.10 101 GLN F O 1
ATOM 1628 N N . ILE A 1 102 ? 100.806 88.291 68.915 1.00 16.76 102 ILE F N 1
ATOM 1629 C CA . ILE A 1 102 ? 99.534 88.268 68.205 1.00 16.76 102 ILE F CA 1
ATOM 1630 C C . ILE A 1 102 ? 98.975 86.853 68.153 1.00 16.76 102 ILE F C 1
ATOM 1631 O O . ILE A 1 102 ? 97.796 86.634 68.431 1.00 16.76 102 ILE F O 1
ATOM 1647 N N . PHE A 1 103 ? 99.803 85.868 67.797 1.00 13.56 103 PHE F N 1
ATOM 1648 C CA . PHE A 1 103 ? 99.231 84.525 67.687 1.00 13.56 103 PHE F CA 1
ATOM 1649 C C . PHE A 1 103 ? 98.918 83.939 69.064 1.00 13.56 103 PHE F C 1
ATOM 1650 O O . PHE A 1 103 ? 97.894 83.258 69.222 1.00 13.56 103 PHE F O 1
ATOM 1667 N N . THR A 1 104 ? 99.730 84.244 70.083 1.00 14.10 104 THR F N 1
ATOM 1668 C CA . THR A 1 104 ? 99.402 83.786 71.433 1.00 14.10 104 THR F CA 1
ATOM 1669 C C . THR A 1 104 ? 98.068 84.365 71.892 1.00 14.10 104 THR F C 1
ATOM 1670 O O . THR A 1 104 ? 97.185 83.640 72.378 1.00 14.10 104 THR F O 1
ATOM 1681 N N . ALA A 1 105 ? 97.903 85.677 71.735 1.00 14.97 105 ALA F N 1
ATOM 1682 C CA . ALA A 1 105 ? 96.674 86.334 72.151 1.00 14.97 105 ALA F CA 1
ATOM 1683 C C . ALA A 1 105 ? 95.489 85.856 71.329 1.00 14.97 105 ALA F C 1
ATOM 1684 O O . ALA A 1 105 ? 94.393 85.694 71.863 1.00 14.97 105 ALA F O 1
ATOM 1691 N N . HIS A 1 106 ? 95.680 85.634 70.030 1.00 15.04 106 HIS F N 1
ATOM 1692 C CA . HIS A 1 106 ? 94.589 85.134 69.206 1.00 15.04 106 HIS F CA 1
ATOM 1693 C C . HIS A 1 106 ? 94.094 83.798 69.733 1.00 15.04 106 HIS F C 1
ATOM 1694 O O . HIS A 1 106 ? 92.888 83.597 69.910 1.00 15.04 106 HIS F O 1
ATOM 1707 N N . GLY A 1 107 ? 95.016 82.873 70.007 1.00 14.89 107 GLY F N 1
ATOM 1708 C CA . GLY A 1 107 ? 94.600 81.591 70.552 1.00 14.89 107 GLY F CA 1
ATOM 1709 C C . GLY A 1 107 ? 93.862 81.737 71.870 1.00 14.89 107 GLY F C 1
ATOM 1710 O O . GLY A 1 107 ? 92.762 81.201 72.047 1.00 14.89 107 GLY F O 1
ATOM 1714 N N . VAL A 1 108 ? 94.440 82.502 72.801 1.00 14.01 108 VAL F N 1
ATOM 1715 C CA . VAL A 1 108 ? 93.833 82.637 74.124 1.00 14.01 108 VAL F CA 1
ATOM 1716 C C . VAL A 1 108 ? 92.450 83.264 74.011 1.00 14.01 108 VAL F C 1
ATOM 1717 O O . VAL A 1 108 ? 91.481 82.790 74.613 1.00 14.01 108 VAL F O 1
ATOM 1730 N N . ILE A 1 109 ? 92.337 84.340 73.238 1.00 15.09 109 ILE F N 1
ATOM 1731 C CA . ILE A 1 109 ? 91.067 85.045 73.122 1.00 15.09 109 ILE F CA 1
ATOM 1732 C C . ILE A 1 109 ? 90.024 84.140 72.481 1.00 15.09 109 ILE F C 1
ATOM 1733 O O . ILE A 1 109 ? 88.975 83.870 73.069 1.00 15.09 109 ILE F O 1
ATOM 1749 N N . MET A 1 110 ? 90.326 83.599 71.300 1.00 15.31 110 MET F N 1
ATOM 1750 C CA . MET A 1 110 ? 89.328 82.794 70.609 1.00 15.31 110 MET F CA 1
ATOM 1751 C C . MET A 1 110 ? 88.876 81.606 71.445 1.00 15.31 110 MET F C 1
ATOM 1752 O O . MET A 1 110 ? 87.702 81.231 71.386 1.00 15.31 110 MET F O 1
ATOM 1766 N N . ILE A 1 111 ? 89.766 81.005 72.235 1.00 14.03 111 ILE F N 1
ATOM 1767 C CA . ILE A 1 111 ? 89.355 79.848 73.025 1.00 14.03 111 ILE F CA 1
ATOM 1768 C C . ILE A 1 111 ? 88.579 80.287 74.262 1.00 14.03 111 ILE F C 1
ATOM 1769 O O . ILE A 1 111 ? 87.411 79.924 74.440 1.00 14.03 111 ILE F O 1
ATOM 1785 N N . PHE A 1 112 ? 89.204 81.082 75.126 1.00 13.63 112 PHE F N 1
ATOM 1786 C CA . PHE A 1 112 ? 88.657 81.332 76.451 1.00 13.63 112 PHE F CA 1
ATOM 1787 C C . PHE A 1 112 ? 87.614 82.440 76.495 1.00 13.63 112 PHE F C 1
ATOM 1788 O O . PHE A 1 112 ? 86.773 82.436 77.397 1.00 13.63 112 PHE F O 1
ATOM 1805 N N . PHE A 1 113 ? 87.639 83.398 75.568 1.00 14.16 113 PHE F N 1
ATOM 1806 C CA . PHE A 1 113 ? 86.788 84.573 75.651 1.00 14.16 113 PHE F CA 1
ATOM 1807 C C . PHE A 1 113 ? 85.939 84.772 74.404 1.00 14.16 113 PHE F C 1
ATOM 1808 O O . PHE A 1 113 ? 85.256 85.795 74.290 1.00 14.16 113 PHE F O 1
ATOM 1825 N N . VAL A 1 114 ? 85.958 83.825 73.470 1.00 13.95 114 VAL F N 1
ATOM 1826 C CA . VAL A 1 114 ? 84.997 83.825 72.376 1.00 13.95 114 VAL F CA 1
ATOM 1827 C C . VAL A 1 114 ? 84.228 82.514 72.411 1.00 13.95 114 VAL F C 1
ATOM 1828 O O . VAL A 1 114 ? 83.022 82.500 72.668 1.00 13.95 114 VAL F O 1
ATOM 1841 N N . ALA A 1 115 ? 84.928 81.402 72.186 1.00 13.58 115 ALA F N 1
ATOM 1842 C CA . ALA A 1 115 ? 84.258 80.109 72.111 1.00 13.58 115 ALA F CA 1
ATOM 1843 C C . ALA A 1 115 ? 83.600 79.754 73.438 1.00 13.58 115 ALA F C 1
ATOM 1844 O O . ALA A 1 115 ? 82.407 79.435 73.484 1.00 13.58 115 ALA F O 1
ATOM 1851 N N . MET A 1 116 ? 84.359 79.813 74.529 1.00 14.26 116 MET F N 1
ATOM 1852 C CA . MET A 1 116 ? 83.809 79.437 75.829 1.00 14.26 116 MET F CA 1
ATOM 1853 C C . MET A 1 116 ? 82.636 80.311 76.237 1.00 14.26 116 MET F C 1
ATOM 1854 O O . MET A 1 116 ? 81.570 79.762 76.562 1.00 14.26 116 MET F O 1
ATOM 1868 N N . PRO A 1 117 ? 82.746 81.640 76.256 1.00 13.50 117 PRO F N 1
ATOM 1869 C CA . PRO A 1 117 ? 81.580 82.445 76.641 1.00 13.50 117 PRO F CA 1
ATOM 1870 C C . PRO A 1 117 ? 80.399 82.267 75.711 1.00 13.50 117 PRO F C 1
ATOM 1871 O O . PRO A 1 117 ? 79.262 82.355 76.170 1.00 13.50 117 PRO F O 1
ATOM 1882 N N . PHE A 1 118 ? 80.619 81.995 74.425 1.00 13.63 118 PHE F N 1
ATOM 1883 C CA . PHE A 1 118 ? 79.490 81.821 73.516 1.00 13.63 118 PHE F CA 1
ATOM 1884 C C . PHE A 1 118 ? 78.671 80.586 73.881 1.00 13.63 118 PHE F C 1
ATOM 1885 O O . PHE A 1 118 ? 77.448 80.667 74.054 1.00 13.63 118 PHE F O 1
ATOM 1902 N N . VAL A 1 119 ? 79.329 79.432 74.017 1.00 13.39 119 VAL F N 1
ATOM 1903 C CA . VAL A 1 119 ? 78.600 78.214 74.360 1.00 13.39 119 VAL F CA 1
ATOM 1904 C C . VAL A 1 119 ? 78.024 78.323 75.766 1.00 13.39 119 VAL F C 1
ATOM 1905 O O . VAL A 1 119 ? 76.899 77.881 76.024 1.00 13.39 119 VAL F O 1
ATOM 1918 N N . ILE A 1 120 ? 78.777 78.916 76.694 1.00 13.48 120 ILE F N 1
ATOM 1919 C CA . ILE A 1 120 ? 78.281 79.060 78.059 1.00 13.48 120 ILE F CA 1
ATOM 1920 C C . ILE A 1 120 ? 77.049 79.953 78.085 1.00 13.48 120 ILE F C 1
ATOM 1921 O O . ILE A 1 120 ? 76.081 79.666 78.791 1.00 13.48 120 ILE F O 1
ATOM 1936 N N . GLY A 1 121 ? 77.065 81.051 77.328 1.00 13.12 121 GLY F N 1
ATOM 1937 C CA . GLY A 1 121 ? 75.912 81.929 77.283 1.00 13.12 121 GLY F CA 1
ATOM 1938 C C . GLY A 1 121 ? 74.709 81.275 76.636 1.00 13.12 121 GLY F C 1
ATOM 1939 O O . GLY A 1 121 ? 73.577 81.465 77.083 1.00 13.12 121 GLY F O 1
ATOM 1942 N N . LEU A 1 122 ? 74.935 80.494 75.578 1.00 13.87 122 LEU F N 1
ATOM 1943 C CA . LEU A 1 122 ? 73.831 79.753 74.977 1.00 13.87 122 LEU F CA 1
ATOM 1944 C C . LEU A 1 122 ? 73.224 78.774 75.973 1.00 13.87 122 LEU F C 1
ATOM 1945 O O . LEU A 1 122 ? 71.996 78.682 76.097 1.00 13.87 122 LEU F O 1
ATOM 1961 N N . MET A 1 123 ? 74.071 78.043 76.699 1.00 14.32 123 MET F N 1
ATOM 1962 C CA . MET A 1 123 ? 73.570 77.126 77.715 1.00 14.32 123 MET F CA 1
ATOM 1963 C C . MET A 1 123 ? 72.823 77.885 78.805 1.00 14.32 123 MET F C 1
ATOM 1964 O O . MET A 1 123 ? 71.737 77.475 79.222 1.00 14.32 123 MET F O 1
ATOM 1978 N N . ASN A 1 124 ? 73.373 79.017 79.246 1.00 14.00 124 ASN F N 1
ATOM 1979 C CA . ASN A 1 124 ? 72.718 79.839 80.257 1.00 14.00 124 ASN F CA 1
ATOM 1980 C C . ASN A 1 124 ? 71.327 80.249 79.806 1.00 14.00 124 ASN F C 1
ATOM 1981 O O . ASN A 1 124 ? 70.362 80.167 80.570 1.00 14.00 124 ASN F O 1
ATOM 1992 N N . LEU A 1 125 ? 71.213 80.706 78.563 1.00 14.97 125 LEU F N 1
ATOM 1993 C CA . LEU A 1 125 ? 69.930 81.173 78.063 1.00 14.97 125 LEU F CA 1
ATOM 1994 C C . LEU A 1 125 ? 68.933 80.027 77.938 1.00 14.97 125 LEU F C 1
ATOM 1995 O O . LEU A 1 125 ? 67.770 80.168 78.326 1.00 14.97 125 LEU F O 1
ATOM 2011 N N . VAL A 1 126 ? 69.370 78.884 77.422 1.00 14.39 126 VAL F N 1
ATOM 2012 C CA . VAL A 1 126 ? 68.434 77.867 76.957 1.00 14.39 126 VAL F CA 1
ATOM 2013 C C . VAL A 1 126 ? 68.116 76.843 78.041 1.00 14.39 126 VAL F C 1
ATOM 2014 O O . VAL A 1 126 ? 66.951 76.502 78.252 1.00 14.39 126 VAL F O 1
ATOM 2027 N N . VAL A 1 127 ? 69.131 76.333 78.743 1.00 14.33 127 VAL F N 1
ATOM 2028 C CA . VAL A 1 127 ? 68.941 75.128 79.551 1.00 14.33 127 VAL F CA 1
ATOM 2029 C C . VAL A 1 127 ? 67.829 75.287 80.579 1.00 14.33 127 VAL F C 1
ATOM 2030 O O . VAL A 1 127 ? 66.957 74.407 80.651 1.00 14.33 127 VAL F O 1
ATOM 2043 N N . PRO A 1 128 ? 67.790 76.344 81.393 1.00 14.37 128 PRO F N 1
ATOM 2044 C CA . PRO A 1 128 ? 66.697 76.448 82.372 1.00 14.37 128 PRO F CA 1
ATOM 2045 C C . PRO A 1 128 ? 65.323 76.426 81.730 1.00 14.37 128 PRO F C 1
ATOM 2046 O O . PRO A 1 128 ? 64.398 75.814 82.276 1.00 14.37 128 PRO F O 1
ATOM 2057 N N . LEU A 1 129 ? 65.168 77.068 80.571 1.00 15.14 129 LEU F N 1
ATOM 2058 C CA . LEU A 1 129 ? 63.884 77.054 79.878 1.00 15.14 129 LEU F CA 1
ATOM 2059 C C . LEU A 1 129 ? 63.536 75.659 79.378 1.00 15.14 129 LEU F C 1
ATOM 2060 O O . LEU A 1 129 ? 62.379 75.235 79.463 1.00 15.14 129 LEU F O 1
ATOM 2076 N N . GLN A 1 130 ? 64.520 74.931 78.851 1.00 15.56 130 GLN F N 1
ATOM 2077 C CA . GLN A 1 130 ? 64.238 73.630 78.254 1.00 15.56 130 GLN F CA 1
ATOM 2078 C C . GLN A 1 130 ? 63.786 72.620 79.300 1.00 15.56 130 GLN F C 1
ATOM 2079 O O . GLN A 1 130 ? 62.946 71.761 79.014 1.00 15.56 130 GLN F O 1
ATOM 2093 N N . ILE A 1 131 ? 64.332 72.696 80.518 1.00 15.38 131 ILE F N 1
ATOM 2094 C CA . ILE A 1 131 ? 63.961 71.748 81.563 1.00 15.38 131 ILE F CA 1
ATOM 2095 C C . ILE A 1 131 ? 62.767 72.216 82.377 1.00 15.38 131 ILE F C 1
ATOM 2096 O O . ILE A 1 131 ? 62.324 71.493 83.278 1.00 15.38 131 ILE F O 1
ATOM 2112 N N . GLY A 1 132 ? 62.226 73.395 82.088 1.00 15.88 132 GLY F N 1
ATOM 2113 C CA . GLY A 1 132 ? 61.098 73.899 82.843 1.00 15.88 132 GLY F CA 1
ATOM 2114 C C . GLY A 1 132 ? 61.456 74.493 84.184 1.00 15.88 132 GLY F C 1
ATOM 2115 O O . GLY A 1 132 ? 60.627 74.481 85.097 1.00 15.88 132 GLY F O 1
ATOM 2119 N N . ALA A 1 133 ? 62.671 75.004 84.337 1.00 15.65 133 ALA F N 1
ATOM 2120 C CA . ALA A 1 133 ? 63.101 75.667 85.557 1.00 15.65 133 ALA F CA 1
ATOM 2121 C C . ALA A 1 133 ? 62.944 77.177 85.423 1.00 15.65 133 ALA F C 1
ATOM 2122 O O . ALA A 1 133 ? 62.905 77.727 84.321 1.00 15.65 133 ALA F O 1
ATOM 2129 N N . ARG A 1 134 ? 62.850 77.845 86.569 1.00 18.23 134 ARG F N 1
ATOM 2130 C CA . ARG A 1 134 ? 62.731 79.295 86.592 1.00 18.23 134 ARG F CA 1
ATOM 2131 C C . ARG A 1 134 ? 64.076 79.999 86.628 1.00 18.23 134 ARG F C 1
ATOM 2132 O O . ARG A 1 134 ? 64.147 81.185 86.296 1.00 18.23 134 ARG F O 1
ATOM 2153 N N . ASP A 1 135 ? 65.133 79.303 87.018 1.00 17.42 135 ASP F N 1
ATOM 2154 C CA . ASP A 1 135 ? 66.473 79.873 87.088 1.00 17.42 135 ASP F CA 1
ATOM 2155 C C . ASP A 1 135 ? 67.451 78.715 87.229 1.00 17.42 135 ASP F C 1
ATOM 2156 O O . ASP A 1 135 ? 67.051 77.553 87.350 1.00 17.42 135 ASP F O 1
ATOM 2165 N N . VAL A 1 136 ? 68.739 79.039 87.201 1.00 15.02 136 VAL F N 1
ATOM 2166 C CA . VAL A 1 136 ? 69.783 78.068 87.504 1.00 15.02 136 VAL F CA 1
ATOM 2167 C C . VAL A 1 136 ? 69.766 77.806 89.005 1.00 15.02 136 VAL F C 1
ATOM 2168 O O . VAL A 1 136 ? 69.141 78.550 89.767 1.00 15.02 136 VAL F O 1
ATOM 2181 N N . ALA A 1 137 ? 70.458 76.751 89.439 1.00 14.84 137 ALA F N 1
ATOM 2182 C CA . ALA A 1 137 ? 70.450 76.389 90.853 1.00 14.84 137 ALA F CA 1
ATOM 2183 C C . ALA A 1 137 ? 71.017 77.507 91.722 1.00 14.84 137 ALA F C 1
ATOM 2184 O O . ALA A 1 137 ? 70.504 77.773 92.814 1.00 14.84 137 ALA F O 1
ATOM 2191 N N . PHE A 1 138 ? 72.072 78.173 91.257 1.00 15.93 138 PHE F N 1
ATOM 2192 C CA . PHE A 1 138 ? 72.795 79.174 92.041 1.00 15.93 138 PHE F CA 1
ATOM 2193 C C . PHE A 1 138 ? 72.879 80.466 91.236 1.00 15.93 138 PHE F C 1
ATOM 2194 O O . PHE A 1 138 ? 73.886 80.735 90.570 1.00 15.93 138 PHE F O 1
ATOM 2211 N N . PRO A 1 139 ? 71.829 81.292 91.276 1.00 16.48 139 PRO F N 1
ATOM 2212 C CA . PRO A 1 139 ? 71.813 82.500 90.423 1.00 16.48 139 PRO F CA 1
ATOM 2213 C C . PRO A 1 139 ? 72.940 83.479 90.711 1.00 16.48 139 PRO F C 1
ATOM 2214 O O . PRO A 1 139 ? 73.585 83.989 89.778 1.00 16.48 139 PRO F O 1
ATOM 2225 N N . PHE A 1 140 ? 73.197 83.760 91.987 1.00 18.18 140 PHE F N 1
ATOM 2226 C CA . PHE A 1 140 ? 74.285 84.666 92.330 1.00 18.18 140 PHE F CA 1
ATOM 2227 C C . PHE A 1 140 ? 75.619 84.114 91.848 1.00 18.18 140 PHE F C 1
ATOM 2228 O O . PHE A 1 140 ? 76.476 84.864 91.365 1.00 18.18 140 PHE F O 1
ATOM 2245 N N . LEU A 1 141 ? 75.813 82.802 91.985 1.00 16.48 141 LEU F N 1
ATOM 2246 C CA . LEU A 1 141 ? 77.005 82.163 91.445 1.00 16.48 141 LEU F CA 1
ATOM 2247 C C . LEU A 1 141 ? 77.098 82.367 89.938 1.00 16.48 141 LEU F C 1
ATOM 2248 O O . LEU A 1 141 ? 78.192 82.548 89.397 1.00 16.48 141 LEU F O 1
ATOM 2264 N N . ASN A 1 142 ? 75.957 82.344 89.246 1.00 14.56 142 ASN F N 1
ATOM 2265 C CA . ASN A 1 142 ? 75.944 82.597 87.808 1.00 14.56 142 ASN F CA 1
ATOM 2266 C C . ASN A 1 142 ? 76.466 83.996 87.494 1.00 14.56 142 ASN F C 1
ATOM 2267 O O . ASN A 1 142 ? 77.316 84.181 86.609 1.00 14.56 142 ASN F O 1
ATOM 2278 N N . ASN A 1 143 ? 75.969 84.995 88.226 1.00 15.67 143 ASN F N 1
ATOM 2279 C CA . ASN A 1 143 ? 76.437 86.364 88.023 1.00 15.67 143 ASN F CA 1
ATOM 2280 C C . ASN A 1 143 ? 77.936 86.478 88.288 1.00 15.67 143 ASN F C 1
ATOM 2281 O O . ASN A 1 143 ? 78.679 87.102 87.512 1.00 15.67 143 ASN F O 1
ATOM 2292 N N . LEU A 1 144 ? 78.399 85.859 89.374 1.00 16.67 144 LEU F N 1
ATOM 2293 C CA . LEU A 1 144 ? 79.815 85.915 89.718 1.00 16.67 144 LEU F CA 1
ATOM 2294 C C . LEU A 1 144 ? 80.674 85.247 88.649 1.00 16.67 144 LEU F C 1
ATOM 2295 O O . LEU A 1 144 ? 81.765 85.730 88.327 1.00 16.67 144 LEU F O 1
ATOM 2311 N N . SER A 1 145 ? 80.207 84.127 88.098 1.00 15.02 145 SER F N 1
ATOM 2312 C CA . SER A 1 145 ? 80.947 83.456 87.034 1.00 15.02 145 SER F CA 1
ATOM 2313 C C . SER A 1 145 ? 81.085 84.359 85.818 1.00 15.02 145 SER F C 1
ATOM 2314 O O . SER A 1 145 ? 82.173 84.481 85.233 1.00 15.02 145 SER F O 1
ATOM 2322 N N . PHE A 1 146 ? 79.986 85.005 85.422 1.00 14.98 146 PHE F N 1
ATOM 2323 C CA . PHE A 1 146 ? 80.079 85.919 84.291 1.00 14.98 146 PHE F CA 1
ATOM 2324 C C . PHE A 1 146 ? 81.115 87.002 84.559 1.00 14.98 146 PHE F C 1
ATOM 2325 O O . PHE A 1 146 ? 81.918 87.347 83.681 1.00 14.98 146 PHE F O 1
ATOM 2342 N N . TRP A 1 147 ? 81.120 87.550 85.774 1.00 17.50 147 TRP F N 1
ATOM 2343 C CA . TRP A 1 147 ? 82.033 88.657 86.033 1.00 17.50 147 TRP F CA 1
ATOM 2344 C C . TRP A 1 147 ? 83.484 88.195 86.136 1.00 17.50 147 TRP F C 1
ATOM 2345 O O . TRP A 1 147 ? 84.393 88.957 85.799 1.00 17.50 147 TRP F O 1
ATOM 2366 N N . PHE A 1 148 ? 83.732 86.952 86.553 1.00 16.49 148 PHE F N 1
ATOM 2367 C CA . PHE A 1 148 ? 85.100 86.431 86.493 1.00 16.49 148 PHE F CA 1
ATOM 2368 C C . PHE A 1 148 ? 85.569 86.280 85.046 1.00 16.49 148 PHE F C 1
ATOM 2369 O O . PHE A 1 148 ? 86.731 86.578 84.717 1.00 16.49 148 PHE F O 1
ATOM 2386 N N . THR A 1 149 ? 84.674 85.837 84.159 1.00 15.22 149 THR F N 1
ATOM 2387 C CA . THR A 1 149 ? 85.010 85.845 82.737 1.00 15.22 149 THR F CA 1
ATOM 2388 C C . THR A 1 149 ? 85.379 87.253 82.276 1.00 15.22 149 THR F C 1
ATOM 2389 O O . THR A 1 149 ? 86.364 87.448 81.545 1.00 15.22 149 THR F O 1
ATOM 2400 N N . VAL A 1 150 ? 84.598 88.247 82.698 1.00 16.13 150 VAL F N 1
ATOM 2401 C CA . VAL A 1 150 ? 84.896 89.625 82.314 1.00 16.13 150 VAL F CA 1
ATOM 2402 C C . VAL A 1 150 ? 86.255 90.048 82.859 1.00 16.13 150 VAL F C 1
ATOM 2403 O O . VAL A 1 150 ? 86.980 90.817 82.222 1.00 16.13 150 VAL F O 1
ATOM 2416 N N . VAL A 1 151 ? 86.610 89.572 84.055 1.00 16.74 151 VAL F N 1
ATOM 2417 C CA . VAL A 1 151 ? 87.926 89.873 84.617 1.00 16.74 151 VAL F CA 1
ATOM 2418 C C . VAL A 1 151 ? 89.022 89.395 83.673 1.00 16.74 151 VAL F C 1
ATOM 2419 O O . VAL A 1 151 ? 89.986 90.118 83.385 1.00 16.74 151 VAL F O 1
ATOM 2432 N N . GLY A 1 152 ? 88.894 88.161 83.188 1.00 15.21 152 GLY F N 1
ATOM 2433 C CA . GLY A 1 152 ? 89.882 87.660 82.241 1.00 15.21 152 GLY F CA 1
ATOM 2434 C C . GLY A 1 152 ? 89.956 88.501 80.977 1.00 15.21 152 GLY F C 1
ATOM 2435 O O . GLY A 1 152 ? 91.049 88.810 80.476 1.00 15.21 152 GLY F O 1
ATOM 2439 N N . VAL A 1 153 ? 88.791 88.874 80.443 1.00 15.98 153 VAL F N 1
ATOM 2440 C CA . VAL A 1 153 ? 88.751 89.690 79.230 1.00 15.98 153 VAL F CA 1
ATOM 2441 C C . VAL A 1 153 ? 89.472 91.012 79.463 1.00 15.98 153 VAL F C 1
ATOM 2442 O O . VAL A 1 153 ? 90.282 91.459 78.640 1.00 15.98 153 VAL F O 1
ATOM 2455 N N . ILE A 1 154 ? 89.192 91.650 80.598 1.00 17.43 154 ILE F N 1
ATOM 2456 C CA . ILE A 1 154 ? 89.817 92.928 80.913 1.00 17.43 154 ILE F CA 1
ATOM 2457 C C . ILE A 1 154 ? 91.325 92.775 81.000 1.00 17.43 154 ILE F C 1
ATOM 2458 O O . ILE A 1 154 ? 92.070 93.609 80.485 1.00 17.43 154 ILE F O 1
ATOM 2474 N N . LEU A 1 155 ? 91.802 91.733 81.680 1.00 16.17 155 LEU F N 1
ATOM 2475 C CA . LEU A 1 155 ? 93.245 91.573 81.824 1.00 16.17 155 LEU F CA 1
ATOM 2476 C C . LEU A 1 155 ? 93.914 91.380 80.467 1.00 16.17 155 LEU F C 1
ATOM 2477 O O . LEU A 1 155 ? 94.945 92.005 80.170 1.00 16.17 155 LEU F O 1
ATOM 2493 N N A VAL A 1 156 ? 93.334 90.531 79.615 0.50 16.49 156 VAL F N 1
ATOM 2494 N N B VAL A 1 156 ? 93.335 90.525 79.620 0.50 16.49 156 VAL F N 1
ATOM 2495 C CA A VAL A 1 156 ? 93.971 90.269 78.327 0.50 16.49 156 VAL F CA 1
ATOM 2496 C CA B VAL A 1 156 ? 93.950 90.265 78.322 0.50 16.49 156 VAL F CA 1
ATOM 2497 C C A VAL A 1 156 ? 93.954 91.521 77.455 0.50 16.49 156 VAL F C 1
ATOM 2498 C C B VAL A 1 156 ? 93.962 91.532 77.476 0.50 16.49 156 VAL F C 1
ATOM 2499 O O A VAL A 1 156 ? 94.899 91.775 76.700 0.50 16.49 156 VAL F O 1
ATOM 2500 O O B VAL A 1 156 ? 94.931 91.804 76.757 0.50 16.49 156 VAL F O 1
ATOM 2525 N N . ASN A 1 157 ? 92.892 92.324 77.541 1.00 18.55 157 ASN F N 1
ATOM 2526 C CA . ASN A 1 157 ? 92.854 93.555 76.757 1.00 18.55 157 ASN F CA 1
ATOM 2527 C C . ASN A 1 157 ? 93.770 94.628 77.335 1.00 18.55 157 ASN F C 1
ATOM 2528 O O . ASN A 1 157 ? 94.339 95.422 76.582 1.00 18.55 157 ASN F O 1
ATOM 2540 N N . VAL A 1 158 ? 93.927 94.674 78.658 1.00 18.65 158 VAL F N 1
ATOM 2541 C CA . VAL A 1 158 ? 94.840 95.635 79.265 1.00 18.65 158 VAL F CA 1
ATOM 2542 C C . VAL A 1 158 ? 96.266 95.334 78.842 1.00 18.65 158 VAL F C 1
ATOM 2543 O O . VAL A 1 158 ? 97.072 96.251 78.650 1.00 18.65 158 VAL F O 1
ATOM 2556 N N . SER A 1 159 ? 96.603 94.053 78.683 1.00 17.29 159 SER F N 1
ATOM 2557 C CA . SER A 1 159 ? 97.941 93.712 78.210 1.00 17.29 159 SER F CA 1
ATOM 2558 C C . SER A 1 159 ? 98.303 94.422 76.902 1.00 17.29 159 SER F C 1
ATOM 2559 O O . SER A 1 159 ? 99.487 94.498 76.561 1.00 17.29 159 SER F O 1
ATOM 2567 N N . LEU A 1 160 ? 97.318 94.946 76.164 1.00 22.15 160 LEU F N 1
ATOM 2568 C CA . LEU A 1 160 ? 97.612 95.664 74.924 1.00 22.15 160 LEU F CA 1
ATOM 2569 C C . LEU A 1 160 ? 98.362 96.965 75.190 1.00 22.15 160 LEU F C 1
ATOM 2570 O O . LEU A 1 160 ? 99.390 97.241 74.560 1.00 22.15 160 LEU F O 1
ATOM 2586 N N . GLY A 1 161 ? 97.857 97.785 76.106 1.00 24.50 161 GLY F N 1
ATOM 2587 C CA . GLY A 1 161 ? 98.406 99.111 76.307 1.00 24.50 161 GLY F CA 1
ATOM 2588 C C . GLY A 1 161 ? 99.373 99.223 77.463 1.00 24.50 161 GLY F C 1
ATOM 2589 O O . GLY A 1 161 ? 100.113 100.204 77.563 1.00 24.50 161 GLY F O 1
ATOM 2593 N N . VAL A 1 162 ? 99.379 98.232 78.347 1.00 20.18 162 VAL F N 1
ATOM 2594 C CA . VAL A 1 162 ? 100.288 98.196 79.485 1.00 20.18 162 VAL F CA 1
ATOM 2595 C C . VAL A 1 162 ? 101.107 96.922 79.374 1.00 20.18 162 VAL F C 1
ATOM 2596 O O . VAL A 1 162 ? 100.566 95.818 79.504 1.00 20.18 162 VAL F O 1
ATOM 2609 N N . GLY A 1 163 ? 102.407 97.075 79.144 1.00 18.63 163 GLY F N 1
ATOM 2610 C CA . GLY A 1 163 ? 103.247 95.909 78.938 1.00 18.63 163 GLY F CA 1
ATOM 2611 C C . GLY A 1 163 ? 102.917 95.223 77.627 1.00 18.63 163 GLY F C 1
ATOM 2612 O O . GLY A 1 163 ? 102.709 95.863 76.592 1.00 1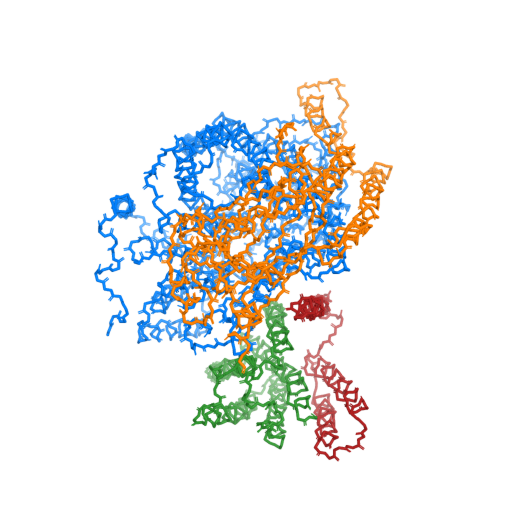8.63 163 GLY F O 1
ATOM 2616 N N . GLU A 1 164 ? 102.861 93.898 77.671 1.00 17.02 164 GLU F N 1
ATOM 2617 C CA . GLU A 1 164 ? 102.605 93.103 76.481 1.00 17.02 164 GLU F CA 1
ATOM 2618 C C . GLU A 1 164 ? 102.051 91.755 76.919 1.00 17.02 164 GLU F C 1
ATOM 2619 O O . GLU A 1 164 ? 102.122 91.385 78.091 1.00 17.02 164 GLU F O 1
ATOM 2631 N N . PHE A 1 165 ? 101.480 91.032 75.962 1.00 15.01 165 PHE F N 1
ATOM 2632 C CA . PHE A 1 165 ? 100.979 89.692 76.220 1.00 15.01 165 PHE F CA 1
ATOM 2633 C C . PHE A 1 165 ? 102.078 88.660 75.981 1.00 15.01 165 PHE F C 1
ATOM 2634 O O . PHE A 1 165 ? 103.139 88.955 75.431 1.00 15.01 165 PHE F O 1
ATOM 2651 N N . ALA A 1 166 ? 101.810 87.430 76.409 1.00 14.16 166 ALA F N 1
ATOM 2652 C CA . ALA A 1 166 ? 102.791 86.363 76.285 1.00 14.16 166 ALA F CA 1
ATOM 2653 C C . ALA A 1 166 ? 103.136 86.109 74.820 1.00 14.16 166 ALA F C 1
ATOM 2654 O O . ALA A 1 166 ? 102.319 86.310 73.919 1.00 14.16 166 ALA F O 1
ATOM 2661 N N . GLN A 1 167 ? 104.374 85.677 74.592 1.00 15.36 167 GLN F N 1
ATOM 2662 C CA . GLN A 1 167 ? 104.865 85.350 73.259 1.00 15.36 167 GLN F CA 1
ATOM 2663 C C . GLN A 1 167 ? 105.307 83.896 73.210 1.00 15.36 167 GLN F C 1
ATOM 2664 O O . GLN A 1 167 ? 106.410 83.591 72.751 1.00 15.36 167 GLN F O 1
ATOM 2678 N N . THR A 1 168 ? 104.462 82.999 73.698 1.00 14.24 168 THR F N 1
ATOM 2679 C CA . THR A 1 168 ? 104.846 81.620 73.941 1.00 14.24 168 THR F CA 1
ATOM 2680 C C . THR A 1 168 ? 103.963 80.606 73.235 1.00 14.24 168 THR F C 1
ATOM 2681 O O . THR A 1 168 ? 104.210 79.403 73.363 1.00 14.24 168 THR F O 1
ATOM 2692 N N . GLY A 1 169 ? 102.955 81.043 72.497 1.00 13.81 169 GLY F N 1
ATOM 2693 C CA . GLY A 1 169 ? 101.871 80.167 72.121 1.00 13.81 169 GLY F CA 1
ATOM 2694 C C . GLY A 1 169 ? 100.782 80.152 73.180 1.00 13.81 169 GLY F C 1
ATOM 2695 O O . GLY A 1 169 ? 100.995 80.491 74.341 1.00 13.81 169 GLY F O 1
ATOM 2699 N N . TRP A 1 170 ? 99.589 79.744 72.762 1.00 13.22 170 TRP F N 1
ATOM 2700 C CA . TRP A 1 170 ? 98.419 79.950 73.603 1.00 13.22 170 TRP F CA 1
ATOM 2701 C C . TRP A 1 170 ? 98.387 79.048 74.833 1.00 13.22 170 TRP F C 1
ATOM 2702 O O . TRP A 1 170 ? 97.581 79.299 75.730 1.00 13.22 170 TRP F O 1
ATOM 2723 N N . LEU A 1 171 ? 99.245 78.032 74.919 1.00 13.02 171 LEU F N 1
ATOM 2724 C CA . LEU A 1 171 ? 99.321 77.194 76.109 1.00 13.02 171 LEU F CA 1
ATOM 2725 C C . LEU A 1 171 ? 100.595 77.408 76.919 1.00 13.02 171 LEU F C 1
ATOM 2726 O O . LEU A 1 171 ? 100.753 76.776 77.967 1.00 13.02 171 LEU F O 1
ATOM 2742 N N . ALA A 1 172 ? 101.503 78.273 76.467 1.00 13.20 172 ALA F N 1
ATOM 2743 C CA . ALA A 1 172 ? 102.651 78.717 77.262 1.00 13.20 172 ALA F CA 1
ATOM 2744 C C . ALA A 1 172 ? 103.508 77.538 77.735 1.00 13.20 172 ALA F C 1
ATOM 2745 O O . ALA A 1 172 ? 103.666 77.288 78.928 1.00 13.20 172 ALA F O 1
ATOM 2752 N N . TYR A 1 173 ? 104.076 76.826 76.773 1.00 12.81 173 TYR F N 1
ATOM 2753 C CA . TYR A 1 173 ? 104.979 75.730 77.096 1.00 12.81 173 TYR F CA 1
ATOM 2754 C C . TYR A 1 173 ? 106.218 76.263 77.815 1.00 12.81 173 TYR F C 1
ATOM 2755 O O . TYR A 1 173 ? 106.861 77.193 77.315 1.00 12.81 173 TYR F O 1
ATOM 2773 N N . PRO A 1 174 ? 106.588 75.712 78.968 1.00 13.33 174 PRO F N 1
ATOM 2774 C CA . PRO A 1 174 ? 107.914 75.981 79.520 1.00 13.33 174 PRO F CA 1
ATOM 2775 C C . PRO A 1 174 ? 108.957 75.112 78.842 1.00 13.33 174 PRO F C 1
ATOM 2776 O O . PRO A 1 174 ? 108.614 74.116 78.193 1.00 13.33 174 PRO F O 1
ATOM 2787 N N . PRO A 1 175 ? 110.248 75.451 78.964 1.00 13.83 175 PRO F N 1
ATOM 2788 C CA . PRO A 1 175 ? 110.770 76.588 79.723 1.00 13.83 175 PRO F CA 1
ATOM 2789 C C . PRO A 1 175 ? 110.690 77.908 78.967 1.00 13.83 175 PRO F C 1
ATOM 2790 O O . PRO A 1 175 ? 111.112 78.928 79.500 1.00 13.83 175 PRO F O 1
ATOM 2801 N N . LEU A 1 176 ? 110.153 77.895 77.746 1.00 13.53 176 LEU F N 1
ATOM 2802 C CA . LEU A 1 176 ? 110.007 79.145 77.010 1.00 13.53 176 LEU F CA 1
ATOM 2803 C C . LEU A 1 176 ? 109.148 80.136 77.786 1.00 13.53 176 LEU F C 1
ATOM 2804 O O . LEU A 1 176 ? 109.436 81.336 77.804 1.00 13.53 176 LEU F O 1
ATOM 2820 N N . SER A 1 177 ? 108.097 79.650 78.442 1.00 13.26 177 SER F N 1
ATOM 2821 C CA . SER A 1 177 ? 107.223 80.492 79.248 1.00 13.26 177 SER F CA 1
ATOM 2822 C C . SER A 1 177 ? 107.744 80.712 80.664 1.00 13.26 177 SER F C 1
ATOM 2823 O O . SER A 1 177 ? 107.127 81.468 81.419 1.00 13.26 177 SER F O 1
ATOM 2831 N N . GLY A 1 178 ? 108.848 80.076 81.039 1.00 13.93 178 GLY F N 1
ATOM 2832 C CA . GLY A 1 178 ? 109.415 80.267 82.356 1.00 13.93 178 GLY F CA 1
ATOM 2833 C C . GLY A 1 178 ? 110.079 81.623 82.509 1.00 13.93 178 GLY F C 1
ATOM 2834 O O . GLY A 1 178 ? 110.288 82.372 81.555 1.00 13.93 178 GLY F O 1
ATOM 2838 N N . ILE A 1 179 ? 110.427 81.936 83.758 1.00 14.81 179 ILE F N 1
ATOM 2839 C CA . ILE A 1 179 ? 110.944 83.263 84.072 1.00 14.81 179 ILE F CA 1
ATOM 2840 C C . ILE A 1 179 ? 112.255 83.524 83.349 1.00 14.81 179 ILE F C 1
ATOM 2841 O O . ILE A 1 179 ? 112.550 84.666 82.978 1.00 14.81 179 ILE F O 1
ATOM 2857 N N . GLU A 1 180 ? 113.067 82.487 83.145 1.00 16.44 180 GLU F N 1
ATOM 2858 C CA . GLU A 1 180 ? 114.377 82.686 82.536 1.00 16.44 180 GLU F CA 1
ATOM 2859 C C . GLU A 1 180 ? 114.251 83.172 81.096 1.00 16.44 180 GLU F C 1
ATOM 2860 O O . GLU A 1 180 ? 114.875 84.165 80.708 1.00 16.44 180 GLU F O 1
ATOM 2872 N N . TYR A 1 181 ? 113.445 82.487 80.286 1.00 14.99 181 TYR F N 1
ATOM 2873 C CA . TYR A 1 181 ? 113.316 82.807 78.872 1.00 14.99 181 TYR F CA 1
ATOM 2874 C C . TYR A 1 181 ? 112.139 83.725 78.561 1.00 14.99 181 TYR F C 1
ATOM 2875 O O . TYR A 1 181 ? 112.055 84.234 77.441 1.00 14.99 181 TYR F O 1
ATOM 2893 N N . SER A 1 182 ? 111.240 83.952 79.515 1.00 14.21 182 SER F N 1
ATOM 2894 C CA . SER A 1 182 ? 110.148 84.916 79.375 1.00 14.21 182 SER F CA 1
ATOM 2895 C C . SER A 1 182 ? 110.136 85.807 80.608 1.00 14.21 182 SER F C 1
ATOM 2896 O O . SER A 1 182 ? 109.246 85.706 81.459 1.00 14.21 182 SER F O 1
ATOM 2904 N N . PRO A 1 183 ? 111.125 86.694 80.739 1.00 14.99 183 PRO F N 1
ATOM 2905 C CA . PRO A 1 183 ? 111.193 87.540 81.941 1.00 14.99 183 PRO F CA 1
ATOM 2906 C C . PRO A 1 183 ? 110.146 88.639 81.985 1.00 14.99 183 PRO F C 1
ATOM 2907 O O . PRO A 1 183 ? 109.897 89.183 83.066 1.00 14.99 183 PRO F O 1
ATOM 2918 N N . GLY A 1 184 ? 109.517 88.974 80.866 1.00 15.63 184 GLY F N 1
ATOM 2919 C CA . GLY A 1 184 ? 108.559 90.056 80.832 1.00 15.63 184 GLY F CA 1
ATOM 2920 C C . GLY A 1 184 ? 107.243 89.698 81.505 1.00 15.63 184 GLY F C 1
ATOM 2921 O O . GLY A 1 184 ? 107.059 88.627 82.083 1.00 15.63 184 GLY F O 1
ATOM 2925 N N . VAL A 1 185 ? 106.299 90.638 81.416 1.00 15.92 185 VAL F N 1
ATOM 2926 C CA . VAL A 1 185 ? 104.999 90.482 82.065 1.00 15.92 185 VAL F CA 1
ATOM 2927 C C . VAL A 1 185 ? 104.010 89.650 81.260 1.00 15.92 185 VAL F C 1
ATOM 2928 O O . VAL A 1 185 ? 102.940 89.310 81.786 1.00 15.92 185 VAL F O 1
ATOM 2941 N N . GLY A 1 186 ? 104.322 89.315 80.007 1.00 14.34 186 GLY F N 1
ATOM 2942 C CA . GLY A 1 186 ? 103.319 88.704 79.146 1.00 14.34 186 GLY F CA 1
ATOM 2943 C C . GLY A 1 186 ? 102.778 87.400 79.697 1.00 14.34 186 GLY F C 1
ATOM 2944 O O . GLY A 1 186 ? 101.563 87.179 79.737 1.00 14.34 186 GLY F O 1
ATOM 2948 N N . VAL A 1 187 ? 103.675 86.516 80.133 1.00 13.66 187 VAL F N 1
ATOM 2949 C CA . VAL A 1 187 ? 103.229 85.240 80.676 1.00 13.66 187 VAL F CA 1
ATOM 2950 C C . VAL A 1 187 ? 102.391 85.459 81.926 1.00 13.66 187 VAL F C 1
ATOM 2951 O O . VAL A 1 187 ? 101.492 84.670 82.219 1.00 13.66 187 VAL F O 1
ATOM 2964 N N . ASP A 1 188 ? 102.659 86.525 82.678 1.00 14.54 188 ASP F N 1
ATOM 2965 C CA . ASP A 1 188 ? 101.856 86.796 83.868 1.00 14.54 188 ASP F CA 1
ATOM 2966 C C . ASP A 1 188 ? 100.453 87.271 83.498 1.00 14.54 188 ASP F C 1
ATOM 2967 O O . ASP A 1 188 ? 99.474 86.895 84.155 1.00 14.54 188 ASP F O 1
ATOM 2976 N N . TYR A 1 189 ? 100.330 88.085 82.449 1.00 15.05 189 TYR F N 1
ATOM 2977 C CA . TYR A 1 189 ? 99.006 88.403 81.923 1.00 15.05 189 TYR F CA 1
ATOM 2978 C C . TYR A 1 189 ? 98.265 87.129 81.539 1.00 15.05 189 TYR F C 1
ATOM 2979 O O . TYR A 1 189 ? 97.108 86.922 81.926 1.00 15.05 189 TYR F O 1
ATOM 2997 N N . TRP A 1 190 ? 98.933 86.253 80.786 1.00 13.28 190 TRP F N 1
ATOM 2998 C CA . TRP A 1 190 ? 98.344 84.969 80.423 1.00 13.28 190 TRP F CA 1
ATOM 2999 C C . TRP A 1 190 ? 97.873 84.213 81.665 1.00 13.28 190 TRP F C 1
ATOM 3000 O O . TRP A 1 190 ? 96.710 83.794 81.759 1.00 13.28 190 TRP F O 1
ATOM 3021 N N . ILE A 1 191 ? 98.763 84.086 82.652 1.00 14.03 191 ILE F N 1
ATOM 3022 C CA . ILE A 1 191 ? 98.480 83.308 83.854 1.00 14.03 191 ILE F CA 1
ATOM 3023 C C . ILE A 1 191 ? 97.240 83.837 84.550 1.00 14.03 191 ILE F C 1
ATOM 3024 O O . ILE A 1 191 ? 96.311 83.085 84.856 1.00 14.03 191 ILE F O 1
ATOM 3040 N N . TRP A 1 192 ? 97.211 85.138 84.825 1.00 15.35 192 TRP F N 1
ATOM 3041 C CA . TRP A 1 192 ? 96.169 85.643 85.704 1.00 15.35 192 TRP F CA 1
ATOM 3042 C C . TRP A 1 192 ? 94.838 85.759 84.978 1.00 15.35 192 TRP F C 1
ATOM 3043 O O . TRP A 1 192 ? 93.789 85.463 85.565 1.00 15.35 192 TRP F O 1
ATOM 3064 N N . SER A 1 193 ? 94.848 86.137 83.697 1.00 14.77 193 SER F N 1
ATOM 3065 C CA . SER A 1 193 ? 93.607 86.088 82.937 1.00 14.77 193 SER F CA 1
ATOM 3066 C C . SER A 1 193 ? 93.016 84.686 82.978 1.00 14.77 193 SER F C 1
ATOM 3067 O O . SER A 1 193 ? 91.837 84.503 83.325 1.00 14.77 193 SER F O 1
ATOM 3075 N N . LEU A 1 194 ? 93.833 83.674 82.660 1.00 14.29 194 LEU F N 1
ATOM 3076 C CA . LEU A 1 194 ? 93.312 82.314 82.618 1.00 14.29 194 LEU F CA 1
ATOM 3077 C C . LEU A 1 194 ? 92.836 81.857 83.989 1.00 14.29 194 LEU F C 1
ATOM 3078 O O . LEU A 1 194 ? 91.771 81.250 84.098 1.00 14.29 194 LEU F O 1
ATOM 3094 N N . GLN A 1 195 ? 93.598 82.137 85.047 1.00 15.82 195 GLN F N 1
ATOM 3095 C CA . GLN A 1 195 ? 93.217 81.656 86.373 1.00 15.82 195 GLN F CA 1
ATOM 3096 C C . GLN A 1 195 ? 91.904 82.280 86.826 1.00 15.82 195 GLN F C 1
ATOM 3097 O O . GLN A 1 195 ? 90.987 81.581 87.291 1.00 15.82 195 GLN F O 1
ATOM 3111 N N . LEU A 1 196 ? 91.795 83.603 86.700 1.00 16.26 196 LEU F N 1
ATOM 3112 C CA . LEU A 1 196 ? 90.593 84.275 87.165 1.00 16.26 196 LEU F CA 1
ATOM 3113 C C . LEU A 1 196 ? 89.381 83.855 86.347 1.00 16.26 196 LEU F C 1
ATOM 3114 O O . LEU A 1 196 ? 88.295 83.665 86.904 1.00 16.26 196 LEU F O 1
ATOM 3130 N N A SER A 1 197 ? 89.539 83.684 85.033 0.50 15.13 197 SER F N 1
ATOM 3131 N N B SER A 1 197 ? 89.539 83.698 85.029 0.50 15.13 197 SER F N 1
ATOM 3132 C CA A SER A 1 197 ? 88.410 83.218 84.236 0.50 15.13 197 SER F CA 1
ATOM 3133 C CA B SER A 1 197 ? 88.430 83.202 84.220 0.50 15.13 197 SER F CA 1
ATOM 3134 C C A SER A 1 197 ? 88.076 81.760 84.546 0.50 15.13 197 SER F C 1
ATOM 3135 C C B SER A 1 197 ? 88.078 81.767 84.582 0.50 15.13 197 SER F C 1
ATOM 3136 O O A SER A 1 197 ? 86.904 81.370 84.522 0.50 15.13 197 SER F O 1
ATOM 3137 O O B SER A 1 197 ? 86.899 81.399 84.611 0.50 15.13 197 SER F O 1
ATOM 3152 N N . GLY A 1 198 ? 89.090 80.940 84.841 1.00 14.50 198 GLY F N 1
ATOM 3153 C CA . GLY A 1 198 ? 88.850 79.541 85.129 1.00 14.50 198 GLY F CA 1
ATOM 3154 C C . GLY A 1 198 ? 88.078 79.325 86.407 1.00 14.50 198 GLY F C 1
ATOM 3155 O O . GLY A 1 198 ? 87.313 78.366 86.514 1.00 14.50 198 GLY F O 1
ATOM 3160 N N . ILE A 1 199 ? 88.272 80.193 87.397 1.00 16.02 199 ILE F N 1
ATOM 3161 C CA . ILE A 1 199 ? 87.434 80.109 88.592 1.00 16.02 199 ILE F CA 1
ATOM 3162 C C . ILE A 1 199 ? 85.959 80.192 88.202 1.00 16.02 199 ILE F C 1
ATOM 3163 O O . ILE A 1 199 ? 85.139 79.341 88.582 1.00 16.02 199 ILE F O 1
ATOM 3179 N N . GLY A 1 200 ? 85.608 81.207 87.411 1.00 14.52 200 GLY F N 1
ATOM 3180 C CA . GLY A 1 200 ? 84.229 81.354 86.984 1.00 14.52 200 GLY F CA 1
ATOM 3181 C C . GLY A 1 200 ? 83.760 80.196 86.126 1.00 14.52 200 GLY F C 1
ATOM 3182 O O . GLY A 1 200 ? 82.614 79.764 86.228 1.00 14.52 200 GLY F O 1
ATOM 3186 N N . THR A 1 201 ? 84.638 79.686 85.266 1.00 13.72 201 THR F N 1
ATOM 3187 C CA . THR A 1 201 ? 84.266 78.552 84.425 1.00 13.72 201 THR F CA 1
ATOM 3188 C C . THR A 1 201 ? 83.950 77.319 85.267 1.00 13.72 201 THR F C 1
ATOM 3189 O O . THR A 1 201 ? 82.966 76.616 85.012 1.00 13.72 201 THR F O 1
ATOM 3200 N N . THR A 1 202 ? 84.774 77.046 86.280 1.00 13.97 202 THR F N 1
ATOM 3201 C CA . THR A 1 202 ? 84.510 75.923 87.173 1.00 13.97 202 THR F CA 1
ATOM 3202 C C . THR A 1 202 ? 83.178 76.100 87.887 1.00 13.97 202 THR F C 1
ATOM 3203 O O . THR A 1 202 ? 82.376 75.157 87.985 1.00 13.97 202 THR F O 1
ATOM 3214 N N . LEU A 1 203 ? 82.921 77.311 88.382 1.00 15.51 203 LEU F N 1
ATOM 3215 C CA . LEU A 1 203 ? 81.659 77.560 89.066 1.00 15.51 203 LEU F CA 1
ATOM 3216 C C . LEU A 1 203 ? 80.480 77.381 88.119 1.00 15.51 203 LEU F C 1
ATOM 3217 O O . LEU A 1 203 ? 79.434 76.861 88.514 1.00 15.51 203 LEU F O 1
ATOM 3233 N N . THR A 1 204 ? 80.631 77.809 86.865 1.00 14.26 204 THR F N 1
ATOM 3234 C CA . THR A 1 204 ? 79.579 77.607 85.875 1.00 14.26 204 THR F CA 1
ATOM 3235 C C . THR A 1 204 ? 79.320 76.126 85.647 1.00 14.26 204 THR F C 1
ATOM 3236 O O . THR A 1 204 ? 78.166 75.698 85.532 1.00 14.26 204 THR F O 1
ATOM 3247 N N . GLY A 1 205 ? 80.386 75.334 85.545 1.00 13.92 205 GLY F N 1
ATOM 3248 C CA . GLY A 1 205 ? 80.205 73.904 85.376 1.00 13.92 205 GLY F CA 1
ATOM 3249 C C . GLY A 1 205 ? 79.404 73.301 86.510 1.00 13.92 205 GLY F C 1
ATOM 3250 O O . GLY A 1 205 ? 78.437 72.564 86.287 1.00 13.92 205 GLY F O 1
ATOM 3254 N N . ILE A 1 206 ? 79.771 73.643 87.748 1.00 15.19 206 ILE F N 1
ATOM 3255 C CA . ILE A 1 206 ? 79.031 73.134 88.902 1.00 15.19 206 ILE F CA 1
ATOM 3256 C C . ILE A 1 206 ? 77.578 73.588 88.837 1.00 15.19 206 ILE F C 1
ATOM 3257 O O . ILE A 1 206 ? 76.647 72.800 89.052 1.00 15.19 206 ILE F O 1
ATOM 3273 N N . ASN A 1 207 ? 77.370 74.870 88.541 1.00 14.10 207 ASN F N 1
ATOM 3274 C CA . ASN A 1 207 ? 76.031 75.442 88.534 1.00 14.10 207 ASN F CA 1
ATOM 3275 C C . ASN A 1 207 ? 75.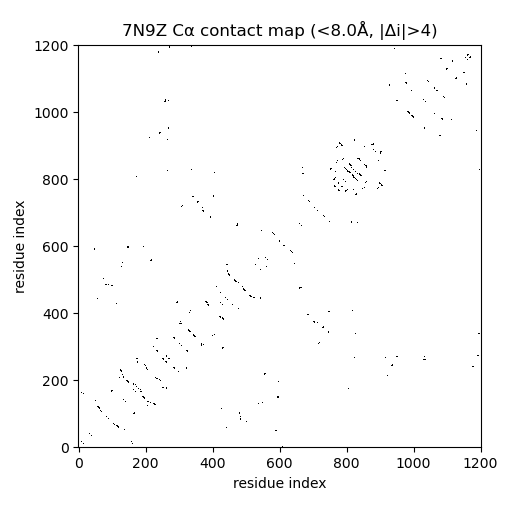135 74.720 87.541 1.00 14.10 207 ASN F C 1
ATOM 3276 O O . ASN A 1 207 ? 74.033 74.285 87.883 1.00 14.10 207 ASN F O 1
ATOM 3287 N N . PHE A 1 208 ? 75.603 74.577 86.303 1.00 14.50 208 PHE F N 1
ATOM 3288 C CA . PHE A 1 208 ? 74.785 73.959 85.267 1.00 14.50 208 PHE F CA 1
ATOM 3289 C C . PHE A 1 208 ? 74.555 72.483 85.560 1.00 14.50 208 PHE F C 1
ATOM 3290 O O . PHE A 1 208 ? 73.456 71.964 85.331 1.00 14.50 208 PHE F O 1
ATOM 3307 N N . PHE A 1 209 ? 75.583 71.786 86.052 1.00 15.43 209 PHE F N 1
ATOM 3308 C CA . PHE A 1 209 ? 75.424 70.379 86.403 1.00 15.43 209 PHE F CA 1
ATOM 3309 C C . PHE A 1 209 ? 74.325 70.196 87.442 1.00 15.43 209 PHE F C 1
ATOM 3310 O O . PHE A 1 209 ? 73.398 69.396 87.251 1.00 15.43 209 PHE F O 1
ATOM 3327 N N . VAL A 1 210 ? 74.401 70.947 88.543 1.00 15.21 210 VAL F N 1
ATOM 3328 C CA . VAL A 1 210 ? 73.378 70.835 89.579 1.00 15.21 210 VAL F CA 1
ATOM 3329 C C . VAL A 1 210 ? 72.020 71.254 89.033 1.00 15.21 210 VAL F C 1
ATOM 3330 O O . VAL A 1 210 ? 70.993 70.646 89.354 1.00 15.21 210 VAL F O 1
ATOM 3343 N N . THR A 1 211 ? 71.991 72.301 88.207 1.00 14.93 211 THR F N 1
ATOM 3344 C CA . THR A 1 211 ? 70.732 72.780 87.650 1.00 14.93 211 THR F CA 1
ATOM 3345 C C . THR A 1 211 ? 70.035 71.682 86.862 1.00 14.93 211 THR F C 1
ATOM 3346 O O . THR A 1 211 ? 68.841 71.429 87.048 1.00 14.93 211 THR F O 1
ATOM 3357 N N . ILE A 1 212 ? 70.772 71.018 85.972 1.00 14.87 212 ILE F N 1
ATOM 3358 C CA . ILE A 1 212 ? 70.170 69.976 85.151 1.00 14.87 212 ILE F CA 1
ATOM 3359 C C . ILE A 1 212 ? 69.769 68.787 86.011 1.00 14.87 212 ILE F C 1
ATOM 3360 O O . ILE A 1 212 ? 68.715 68.181 85.796 1.00 14.87 212 ILE F O 1
ATOM 3376 N N . LEU A 1 213 ? 70.589 68.432 87.001 1.00 17.05 213 LEU F N 1
ATOM 3377 C CA . LEU A 1 213 ? 70.267 67.258 87.807 1.00 17.05 213 LEU F CA 1
ATOM 3378 C C . LEU A 1 213 ? 69.035 67.483 88.676 1.00 17.05 213 LEU F C 1
ATOM 3379 O O . LEU A 1 213 ? 68.237 66.561 88.870 1.00 17.05 213 LEU F O 1
ATOM 3395 N N . LYS A 1 214 ? 68.851 68.698 89.203 1.00 17.59 214 LYS F N 1
ATOM 3396 C CA . LYS A 1 214 ? 67.950 68.911 90.327 1.00 17.59 214 LYS F CA 1
ATOM 3397 C C . LYS A 1 214 ? 66.737 69.780 90.036 1.00 17.59 214 LYS F C 1
ATOM 3398 O O . LYS A 1 214 ? 65.747 69.682 90.766 1.00 17.59 214 LYS F O 1
ATOM 3417 N N . MET A 1 215 ? 66.780 70.627 89.010 1.00 16.89 215 MET F N 1
ATOM 3418 C CA . MET A 1 215 ? 65.755 71.642 88.809 1.00 16.89 215 MET F CA 1
ATOM 3419 C C . MET A 1 215 ? 64.846 71.338 87.622 1.00 16.89 215 MET F C 1
ATOM 3420 O O . MET A 1 215 ? 64.197 72.247 87.100 1.00 16.89 215 MET F O 1
ATOM 3434 N N . ARG A 1 216 ? 64.782 70.086 87.186 1.00 16.67 216 ARG F N 1
ATOM 3435 C CA . ARG A 1 216 ? 63.926 69.729 86.066 1.00 16.67 216 ARG F CA 1
ATOM 3436 C C . ARG A 1 216 ? 62.465 69.682 86.494 1.00 16.67 216 ARG F C 1
ATOM 3437 O O . ARG A 1 216 ? 62.139 69.389 87.646 1.00 16.67 216 ARG F O 1
ATOM 3458 N N . ALA A 1 217 ? 61.585 69.977 85.544 1.00 17.84 217 ALA F N 1
ATOM 3459 C CA . ALA A 1 217 ? 60.163 70.012 85.831 1.00 17.84 217 ALA F CA 1
ATOM 3460 C C . ALA A 1 217 ? 59.638 68.602 86.105 1.00 17.84 217 ALA F C 1
ATOM 3461 O O . ALA A 1 217 ? 60.197 67.619 85.616 1.00 17.84 217 ALA F O 1
ATOM 3468 N N . PRO A 1 218 ? 58.560 68.478 86.879 1.00 19.36 218 PRO F N 1
ATOM 3469 C CA . PRO A 1 218 ? 58.042 67.143 87.202 1.00 19.36 218 PRO F CA 1
ATOM 3470 C C . PRO A 1 218 ? 57.702 66.354 85.948 1.00 19.36 218 PRO F C 1
ATOM 3471 O O . PRO A 1 218 ? 57.134 66.882 84.991 1.00 19.36 218 PRO F O 1
ATOM 3482 N N . GLY A 1 219 ? 58.045 65.070 85.970 1.00 19.34 219 GLY F N 1
ATOM 3483 C CA . GLY A 1 219 ? 57.779 64.184 84.867 1.00 19.34 219 GLY F CA 1
ATOM 3484 C C . GLY A 1 219 ? 58.876 64.111 83.828 1.00 19.34 219 GLY F C 1
ATOM 3485 O O . GLY A 1 219 ? 58.883 63.174 83.025 1.00 19.34 219 GLY F O 1
ATOM 3489 N N . MET A 1 220 ? 59.806 65.063 83.819 1.00 18.81 220 MET F N 1
ATOM 3490 C CA . MET A 1 220 ? 60.910 65.043 82.862 1.00 18.81 220 MET F CA 1
ATOM 3491 C C . MET A 1 220 ? 62.021 64.189 83.454 1.00 18.81 220 MET F C 1
ATOM 3492 O O . MET A 1 220 ? 62.871 64.666 84.204 1.00 18.81 220 MET F O 1
ATOM 3506 N N . THR A 1 221 ? 62.006 62.907 83.113 1.00 19.98 221 THR F N 1
ATOM 3507 C CA . THR A 1 221 ? 63.096 62.023 83.476 1.00 19.98 221 THR F CA 1
ATOM 3508 C C . THR A 1 221 ? 64.321 62.341 82.623 1.00 19.98 221 THR F C 1
ATOM 3509 O O . THR A 1 221 ? 64.263 63.117 81.667 1.00 19.98 221 THR F O 1
ATOM 3520 N N . MET A 1 222 ? 65.448 61.730 82.986 1.00 20.63 222 MET F N 1
ATOM 3521 C CA . MET A 1 222 ? 66.695 62.025 82.292 1.00 20.63 222 MET F CA 1
ATOM 3522 C C . MET A 1 222 ? 66.562 61.778 80.796 1.00 20.63 222 MET F C 1
ATOM 3523 O O . MET A 1 222 ? 67.020 62.586 79.983 1.00 20.63 222 MET F O 1
ATOM 3537 N N . PHE A 1 223 ? 65.920 60.679 80.410 1.00 22.39 223 PHE F N 1
ATOM 3538 C CA . PHE A 1 223 ? 65.791 60.331 79.004 1.00 22.39 223 PHE F CA 1
ATOM 3539 C C . PHE A 1 223 ? 64.541 60.925 78.369 1.00 22.39 223 PHE F C 1
ATOM 3540 O O . PHE A 1 223 ? 64.091 60.439 77.328 1.00 22.39 223 PHE F O 1
ATOM 3557 N N . LYS A 1 224 ? 63.989 61.977 78.967 1.00 20.52 224 LYS F N 1
ATOM 3558 C CA . LYS A 1 224 ? 63.022 62.838 78.306 1.00 20.52 224 LYS F CA 1
ATOM 3559 C C . LYS A 1 224 ? 63.539 64.261 78.142 1.00 20.52 224 LYS F C 1
ATOM 3560 O O . LYS A 1 224 ? 62.845 65.091 77.547 1.00 20.52 224 LYS F O 1
ATOM 3579 N N . MET A 1 225 ? 64.733 64.565 78.644 1.00 17.69 225 MET F N 1
ATOM 3580 C CA . MET A 1 225 ? 65.296 65.891 78.464 1.00 17.69 225 MET F CA 1
ATOM 3581 C C . MET A 1 225 ? 65.609 66.137 76.990 1.00 17.69 225 MET F C 1
ATOM 3582 O O . MET A 1 225 ? 65.922 65.204 76.250 1.00 17.69 225 MET F O 1
ATOM 3596 N N . PRO A 1 226 ? 65.540 67.386 76.540 1.00 16.14 226 PRO F N 1
ATOM 3597 C CA . PRO A 1 226 ? 66.013 67.698 75.189 1.00 16.14 226 PRO F CA 1
ATOM 3598 C C . PRO A 1 226 ? 67.490 67.369 75.044 1.00 16.14 226 PRO F C 1
ATOM 3599 O O . PRO A 1 226 ? 68.254 67.386 76.011 1.00 16.14 226 PRO F O 1
ATOM 3610 N N . VAL A 1 227 ? 67.887 67.058 73.811 1.00 16.61 227 VAL F N 1
ATOM 3611 C CA . VAL A 1 227 ? 69.266 66.652 73.557 1.00 16.61 227 VAL F CA 1
ATOM 3612 C C . VAL A 1 227 ? 70.234 67.768 73.928 1.00 16.61 227 VAL F C 1
ATOM 3613 O O . VAL A 1 227 ? 71.334 67.506 74.424 1.00 16.61 227 VAL F O 1
ATOM 3626 N N . PHE A 1 228 ? 69.859 69.024 73.678 1.00 14.81 228 PHE F N 1
ATOM 3627 C CA . PHE A 1 228 ? 70.748 70.122 74.045 1.00 14.81 228 PHE F CA 1
ATOM 3628 C C . PHE A 1 228 ? 71.035 70.110 75.539 1.00 14.81 228 PHE F C 1
ATOM 3629 O O . PHE A 1 228 ? 72.150 70.422 75.967 1.00 14.81 228 PHE F O 1
ATOM 3646 N N . THR A 1 229 ? 70.040 69.752 76.349 1.00 15.15 229 THR F N 1
ATOM 3647 C CA . THR A 1 229 ? 70.265 69.641 77.785 1.00 15.15 229 THR F CA 1
ATOM 3648 C C . THR A 1 229 ? 71.240 68.513 78.107 1.00 15.15 229 THR F C 1
ATOM 3649 O O . THR A 1 229 ? 72.102 68.667 78.977 1.00 15.15 229 THR F O 1
ATOM 3660 N N . TRP A 1 230 ? 71.128 67.377 77.414 1.00 17.13 230 TRP F N 1
ATOM 3661 C CA . TRP A 1 230 ? 72.098 66.298 77.592 1.00 17.13 230 TRP F CA 1
ATOM 3662 C C . TRP A 1 230 ? 73.509 66.770 77.257 1.00 17.13 230 TRP F C 1
ATOM 3663 O O . TRP A 1 230 ? 74.467 66.504 77.996 1.00 17.13 230 TRP F O 1
ATOM 3684 N N . ALA A 1 231 ? 73.653 67.467 76.129 1.00 15.65 231 ALA F N 1
ATOM 3685 C CA . ALA A 1 231 ? 74.960 67.960 75.716 1.00 15.65 231 ALA F CA 1
ATOM 3686 C C . ALA A 1 231 ? 75.518 68.944 76.731 1.00 15.65 231 ALA F C 1
ATOM 3687 O O . ALA A 1 231 ? 76.709 68.900 77.059 1.00 15.65 231 ALA F O 1
ATOM 3694 N N . SER A 1 232 ? 74.671 69.841 77.238 1.00 14.58 232 SER F N 1
ATOM 3695 C CA . SER A 1 232 ? 75.109 70.787 78.256 1.00 14.58 232 SER F CA 1
ATOM 3696 C C . SER A 1 232 ? 75.534 70.066 79.528 1.00 14.58 232 SER F C 1
ATOM 3697 O O . SER A 1 232 ? 76.530 70.438 80.157 1.00 14.58 232 SER F O 1
ATOM 3705 N N . LEU A 1 233 ? 74.788 69.035 79.925 1.00 15.41 233 LEU F N 1
ATOM 3706 C CA . LEU A 1 233 ? 75.144 68.277 81.119 1.00 15.41 233 LEU F CA 1
ATOM 3707 C C . LEU A 1 233 ? 76.518 67.642 80.962 1.00 15.41 233 LEU F C 1
ATOM 3708 O O . LEU A 1 233 ? 77.362 67.719 81.862 1.00 15.41 233 LEU F O 1
ATOM 3724 N N . CYS A 1 234 ? 76.761 67.017 79.811 1.00 16.55 234 CYS F N 1
ATOM 3725 C CA . CYS A 1 234 ? 78.053 66.382 79.573 1.00 16.55 234 CYS F CA 1
ATOM 3726 C C . CYS A 1 234 ? 79.179 67.411 79.529 1.00 16.55 234 CYS F C 1
ATOM 3727 O O . CYS A 1 234 ? 80.263 67.190 80.089 1.00 16.55 234 CYS F O 1
ATOM 3735 N N . ALA A 1 235 ? 78.937 68.549 78.880 1.00 14.68 235 ALA F N 1
ATOM 3736 C CA . ALA A 1 235 ? 79.947 69.597 78.826 1.00 14.68 235 ALA F CA 1
ATOM 3737 C C . ALA A 1 235 ? 80.281 70.107 80.222 1.00 14.68 235 ALA F C 1
ATOM 3738 O O . ALA A 1 235 ? 81.446 70.379 80.532 1.00 14.68 235 ALA F O 1
ATOM 3745 N N . ASN A 1 236 ? 79.273 70.244 81.082 1.00 15.00 236 ASN F N 1
ATOM 3746 C CA . ASN A 1 236 ? 79.529 70.733 82.430 1.00 15.00 236 ASN F CA 1
ATOM 3747 C C . ASN A 1 236 ? 80.223 69.683 83.285 1.00 15.00 236 ASN F C 1
ATOM 3748 O O . ASN A 1 236 ? 81.032 70.030 84.151 1.00 15.00 236 ASN F O 1
ATOM 3759 N N . VAL A 1 237 ? 79.944 68.403 83.046 1.00 16.65 237 VAL F N 1
ATOM 3760 C CA . VAL A 1 237 ? 80.727 67.352 83.688 1.00 16.65 237 VAL F CA 1
ATOM 3761 C C . VAL A 1 237 ? 82.195 67.499 83.312 1.00 16.65 237 VAL F C 1
ATOM 3762 O O . VAL A 1 237 ? 83.088 67.436 84.168 1.00 16.65 237 VAL F O 1
ATOM 3775 N N . LEU A 1 238 ? 82.464 67.715 82.023 1.00 15.13 238 LEU F N 1
ATOM 3776 C CA . LEU A 1 238 ? 83.846 67.884 81.586 1.00 15.13 238 LEU F CA 1
ATOM 3777 C C . LEU A 1 238 ? 84.475 69.127 82.205 1.00 15.13 238 LEU F C 1
ATOM 3778 O O . LEU A 1 238 ? 85.649 69.109 82.583 1.00 15.13 238 LEU F O 1
ATOM 3794 N N . ILE A 1 239 ? 83.717 70.218 82.308 1.00 13.89 239 ILE F N 1
ATOM 3795 C CA . ILE A 1 239 ? 84.246 71.423 82.942 1.00 13.89 239 ILE F CA 1
ATOM 3796 C C . ILE A 1 239 ? 84.650 71.124 84.379 1.00 13.89 239 ILE F C 1
ATOM 3797 O O . ILE A 1 239 ? 85.783 71.396 84.796 1.00 13.89 239 ILE F O 1
ATOM 3813 N N . ILE A 1 240 ? 83.737 70.522 85.143 1.00 15.06 240 ILE F N 1
ATOM 3814 C CA . ILE A 1 240 ? 84.003 70.238 86.549 1.00 15.06 240 ILE F CA 1
ATOM 3815 C C . ILE A 1 240 ? 85.226 69.346 86.688 1.00 15.06 240 ILE F C 1
ATOM 3816 O O . ILE A 1 240 ? 86.054 69.539 87.585 1.00 15.06 240 ILE F O 1
ATOM 3832 N N . ALA A 1 241 ? 85.359 68.353 85.809 1.00 14.78 241 ALA F N 1
ATOM 3833 C CA . ALA A 1 241 ? 86.434 67.382 85.953 1.00 14.78 241 ALA F CA 1
ATOM 3834 C C . ALA A 1 241 ? 87.771 67.871 85.409 1.00 14.78 241 ALA F C 1
ATOM 3835 O O . ALA A 1 241 ? 88.811 67.352 85.821 1.00 14.78 241 ALA F O 1
ATOM 3842 N N . SER A 1 242 ? 87.780 68.849 84.508 1.00 13.58 242 SER F N 1
ATOM 3843 C CA . SER A 1 242 ? 88.999 69.226 83.806 1.00 13.58 242 SER F CA 1
ATOM 3844 C C . SER A 1 242 ? 89.544 70.593 84.187 1.00 13.58 242 SER F C 1
ATOM 3845 O O . SER A 1 242 ? 90.759 70.767 84.211 1.00 13.58 242 SER F O 1
ATOM 3853 N N . PHE A 1 243 ? 88.704 71.578 84.479 1.00 13.10 243 PHE F N 1
ATOM 3854 C CA . PHE A 1 243 ? 89.242 72.906 84.739 1.00 13.10 243 PHE F CA 1
ATOM 3855 C C . PHE A 1 243 ? 90.065 72.984 86.026 1.00 13.10 243 PHE F C 1
ATOM 3856 O O . PHE A 1 243 ? 90.953 73.838 86.120 1.00 13.10 243 PHE F O 1
ATOM 3873 N N . PRO A 1 244 ? 89.821 72.145 87.038 1.00 13.77 244 PRO F N 1
ATOM 3874 C CA . PRO A 1 244 ? 90.802 72.070 88.133 1.00 13.77 244 PRO F CA 1
ATOM 3875 C C . PRO A 1 244 ? 92.197 71.702 87.654 1.00 13.77 244 PRO F C 1
ATOM 3876 O O . PRO A 1 244 ? 93.186 72.171 88.234 1.00 13.77 244 PRO F O 1
ATOM 3887 N N . ILE A 1 245 ? 92.308 70.892 86.598 1.00 13.15 245 ILE F N 1
ATOM 3888 C CA . ILE A 1 245 ? 93.619 70.590 86.031 1.00 13.15 245 ILE F CA 1
ATOM 3889 C C . ILE A 1 245 ? 94.295 71.871 85.566 1.00 13.15 245 ILE F C 1
ATOM 3890 O O . ILE A 1 245 ? 95.478 72.103 85.838 1.00 13.15 245 ILE F O 1
ATOM 3906 N N . LEU A 1 246 ? 93.557 72.714 84.840 1.00 13.19 246 LEU F N 1
ATOM 3907 C CA . LEU A 1 246 ? 94.119 73.983 84.394 1.00 13.19 246 LEU F CA 1
ATOM 3908 C C . LEU A 1 246 ? 94.483 74.860 85.581 1.00 13.19 246 LEU F C 1
ATOM 3909 O O . LEU A 1 246 ? 95.544 75.495 85.590 1.00 13.19 246 LEU F O 1
ATOM 3925 N N . THR A 1 247 ? 93.613 74.915 86.589 1.00 14.38 247 THR F N 1
ATOM 3926 C CA . THR A 1 247 ? 93.906 75.718 87.769 1.00 14.38 247 THR F CA 1
ATOM 3927 C C . THR A 1 247 ? 95.251 75.321 88.359 1.00 14.38 247 THR F C 1
ATOM 3928 O O . THR A 1 247 ? 96.127 76.166 88.568 1.00 14.38 247 THR F O 1
ATOM 3939 N N . VAL A 1 248 ? 95.443 74.022 88.591 1.00 15.05 248 VAL F N 1
ATOM 3940 C CA . VAL A 1 248 ? 96.675 73.547 89.212 1.00 15.05 248 VAL F CA 1
ATOM 3941 C C . VAL A 1 248 ? 97.873 73.797 88.307 1.00 15.05 248 VAL F C 1
ATOM 3942 O O . VAL A 1 248 ? 98.935 74.220 88.771 1.00 15.05 248 VAL F O 1
ATOM 3955 N N . THR A 1 249 ? 97.746 73.489 87.017 1.00 13.67 249 THR F N 1
ATOM 3956 C CA . THR A 1 249 ? 98.898 73.618 86.130 1.00 13.67 249 THR F CA 1
ATOM 3957 C C . THR A 1 249 ? 99.348 75.071 86.030 1.00 13.67 249 THR F C 1
ATOM 3958 O O . THR A 1 249 ? 100.548 75.369 86.115 1.00 13.67 249 THR F O 1
ATOM 3969 N N . VAL A 1 250 ? 98.397 75.994 85.878 1.00 14.04 250 VAL F N 1
ATOM 3970 C CA . VAL A 1 250 ? 98.754 77.405 85.823 1.00 14.04 250 VAL F CA 1
ATOM 3971 C C . VAL A 1 250 ? 99.302 77.867 87.169 1.00 14.04 250 VAL F C 1
ATOM 3972 O O . VAL A 1 250 ? 100.203 78.705 87.222 1.00 14.04 250 VAL F O 1
ATOM 3985 N N . ALA A 1 251 ? 98.780 77.333 88.275 1.00 15.73 251 ALA F N 1
ATOM 3986 C CA . ALA A 1 251 ? 99.303 77.715 89.584 1.00 15.73 251 ALA F CA 1
ATOM 3987 C C . ALA A 1 251 ? 100.747 77.262 89.755 1.00 15.73 251 ALA F C 1
ATOM 3988 O O . ALA A 1 251 ? 101.569 77.984 90.328 1.00 15.73 251 ALA F O 1
ATOM 3995 N N . LEU A 1 252 ? 101.068 76.058 89.284 1.00 14.62 252 LEU F N 1
ATOM 3996 C CA . LEU A 1 252 ? 102.443 75.575 89.350 1.00 14.62 252 LEU F CA 1
ATOM 3997 C C . LEU A 1 252 ? 103.362 76.417 88.474 1.00 14.62 252 LE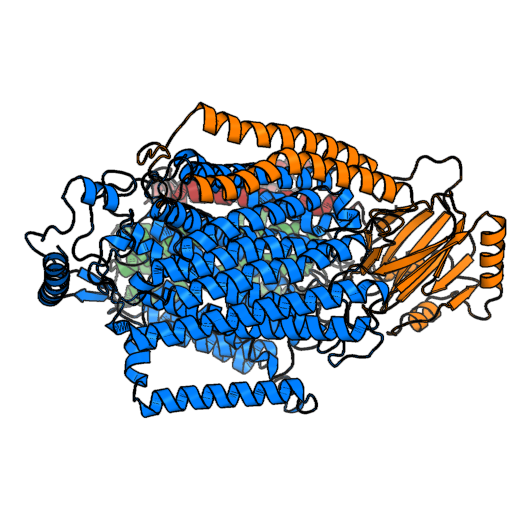U F C 1
ATOM 3998 O O . LEU A 1 252 ? 104.488 76.733 88.870 1.00 14.62 252 LEU F O 1
ATOM 4014 N N . LEU A 1 253 ? 102.899 76.794 87.282 1.00 13.77 253 LEU F N 1
ATOM 4015 C CA . LEU A 1 253 ? 103.684 77.715 86.464 1.00 13.77 253 LEU F CA 1
ATOM 4016 C C . LEU A 1 253 ? 103.877 79.051 87.179 1.00 13.77 253 LEU F C 1
ATOM 4017 O O . LEU A 1 253 ? 104.947 79.666 87.096 1.00 13.77 253 LEU F O 1
ATOM 4033 N N . THR A 1 254 ? 102.845 79.515 87.885 1.00 15.37 254 THR F N 1
ATOM 4034 C CA . THR A 1 254 ? 102.944 80.757 88.643 1.00 15.37 254 THR F CA 1
ATOM 4035 C C . THR A 1 254 ? 103.985 80.647 89.745 1.00 15.37 254 THR F C 1
ATOM 4036 O O . THR A 1 254 ? 104.762 81.579 89.970 1.00 15.37 254 THR F O 1
ATOM 4047 N N . LEU A 1 255 ? 103.995 79.524 90.461 1.00 16.92 255 LEU F N 1
ATOM 4048 C CA . LEU A 1 255 ? 105.011 79.312 91.482 1.00 16.92 255 LEU F CA 1
ATOM 4049 C C . LEU A 1 255 ? 106.401 79.282 90.860 1.00 16.92 255 LEU F C 1
ATOM 4050 O O . LEU A 1 255 ? 107.356 79.821 91.427 1.00 16.92 255 LEU F O 1
ATOM 4066 N N . ASP A 1 256 ? 106.530 78.663 89.686 1.00 15.51 256 ASP F N 1
ATOM 4067 C CA . ASP A 1 256 ? 107.821 78.650 89.006 1.00 15.51 256 ASP F CA 1
ATOM 4068 C C . ASP A 1 256 ? 108.277 80.064 88.666 1.00 15.51 256 ASP F C 1
ATOM 4069 O O . ASP A 1 256 ? 109.457 80.396 88.815 1.00 15.51 256 ASP F O 1
ATOM 4078 N N . ARG A 1 257 ? 107.357 80.910 88.204 1.00 14.64 257 ARG F N 1
ATOM 4079 C CA . ARG A 1 257 ? 107.749 82.243 87.754 1.00 14.64 257 ARG F CA 1
ATOM 4080 C C . ARG A 1 257 ? 107.976 83.211 88.914 1.00 14.64 257 ARG F C 1
ATOM 4081 O O . ARG A 1 257 ? 108.899 84.028 88.864 1.00 14.64 257 ARG F O 1
ATOM 4102 N N . TYR A 1 258 ? 107.159 83.137 89.960 1.00 16.96 258 TYR F N 1
ATOM 4103 C CA . TYR A 1 258 ? 107.212 84.105 91.050 1.00 16.96 258 TYR F CA 1
ATOM 4104 C C . TYR A 1 258 ? 108.177 83.691 92.157 1.00 16.96 258 TYR F C 1
ATOM 4105 O O . TYR A 1 258 ? 108.983 84.506 92.611 1.00 16.96 258 TYR F O 1
ATOM 4123 N N . LEU A 1 259 ? 108.107 82.439 92.607 1.00 18.99 259 LEU F N 1
ATOM 4124 C CA . LEU A 1 259 ? 108.909 81.973 93.730 1.00 18.99 259 LEU F CA 1
ATOM 4125 C C . LEU A 1 259 ? 110.150 81.198 93.311 1.00 18.99 259 LEU F C 1
ATOM 4126 O O . LEU A 1 259 ? 110.850 80.670 94.176 1.00 18.99 259 LEU F O 1
ATOM 4142 N N . GLY A 1 260 ? 110.441 81.115 92.017 1.00 17.03 260 GLY F N 1
ATOM 4143 C CA . GLY A 1 260 ? 111.635 80.412 91.571 1.00 17.03 260 GLY F CA 1
ATOM 4144 C C . GLY A 1 260 ? 111.633 78.935 91.897 1.00 17.03 260 GLY F C 1
ATOM 4145 O O . GLY A 1 260 ? 112.689 78.367 92.198 1.00 17.03 260 GLY F O 1
ATOM 4149 N N . THR A 1 261 ? 110.469 78.297 91.839 1.00 16.70 261 THR F N 1
ATOM 4150 C CA . THR A 1 261 ? 110.373 76.868 92.072 1.00 16.70 261 THR F CA 1
ATOM 4151 C C . THR A 1 261 ? 110.800 76.102 90.821 1.00 16.70 261 THR F C 1
ATOM 4152 O O . THR A 1 261 ? 111.048 76.679 89.760 1.00 16.70 261 THR F O 1
ATOM 4163 N N . HIS A 1 262 ? 110.886 74.783 90.951 1.00 16.26 262 HIS F N 1
ATOM 4164 C CA . HIS A 1 262 ? 111.480 73.932 89.926 1.00 16.26 262 HIS F CA 1
ATOM 4165 C C . HIS A 1 262 ? 110.519 72.830 89.507 1.00 16.26 262 HIS F C 1
ATOM 4166 O O . HIS A 1 262 ? 110.874 71.653 89.440 1.00 16.26 262 HIS F O 1
ATOM 4179 N N . PHE A 1 263 ? 109.273 73.201 89.219 1.00 14.91 263 PHE F N 1
ATOM 4180 C CA . PHE A 1 263 ? 108.337 72.238 88.652 1.00 14.91 263 PHE F CA 1
ATOM 4181 C C . PHE A 1 263 ? 108.688 71.917 87.206 1.00 14.91 263 PHE F C 1
ATOM 4182 O O . PHE A 1 263 ? 108.740 70.748 86.815 1.00 14.91 263 PHE F O 1
ATOM 4199 N N . PHE A 1 264 ? 108.950 72.948 86.401 1.00 13.72 264 PHE F N 1
ATOM 4200 C CA . PHE A 1 264 ? 109.062 72.791 84.958 1.00 13.72 264 PHE F CA 1
ATOM 4201 C C . PHE A 1 264 ? 110.356 73.358 84.391 1.00 13.72 264 PHE F C 1
ATOM 4202 O O . PHE A 1 264 ? 110.463 73.512 83.172 1.00 13.72 264 PHE F O 1
ATOM 4219 N N . THR A 1 265 ? 111.337 73.666 85.231 1.00 15.54 265 THR F N 1
ATOM 4220 C CA . THR A 1 265 ? 112.588 74.228 84.750 1.00 15.54 265 THR F CA 1
ATOM 4221 C C . THR A 1 265 ? 113.481 73.141 84.162 1.00 15.54 265 THR F C 1
ATOM 4222 O O . THR A 1 265 ? 113.289 71.945 84.393 1.00 15.54 265 THR F O 1
ATOM 4233 N N . ASN A 1 266 ? 114.481 73.583 83.397 1.00 16.11 266 ASN F N 1
ATOM 4234 C CA . ASN A 1 266 ? 115.409 72.652 82.764 1.00 16.11 266 ASN F CA 1
ATOM 4235 C C . ASN A 1 266 ? 116.242 71.890 83.787 1.00 16.11 266 ASN F C 1
ATOM 4236 O O . ASN A 1 266 ? 116.592 70.731 83.552 1.00 16.11 266 ASN F O 1
ATOM 4247 N N . ASP A 1 267 ? 116.569 72.510 84.914 1.00 18.29 267 ASP F N 1
ATOM 4248 C CA . ASP A 1 267 ? 117.499 71.944 85.881 1.00 18.29 267 ASP F CA 1
ATOM 4249 C C . ASP A 1 267 ? 116.854 71.852 87.262 1.00 18.29 267 ASP F C 1
ATOM 4250 O O . ASP A 1 267 ? 115.703 72.236 87.466 1.00 18.29 267 ASP F O 1
ATOM 4259 N N . MET A 1 268 ? 117.624 71.314 88.211 1.00 18.61 268 MET F N 1
ATOM 4260 C CA . MET A 1 268 ? 117.232 71.203 89.616 1.00 18.61 268 MET F CA 1
ATOM 4261 C C . MET A 1 268 ? 116.044 70.269 89.824 1.00 18.61 268 MET F C 1
ATOM 4262 O O . MET A 1 268 ? 115.258 70.458 90.753 1.00 18.61 268 MET F O 1
ATOM 4276 N N . GLY A 1 269 ? 115.904 69.251 88.983 1.00 16.28 269 GLY F N 1
ATOM 4277 C CA . GLY A 1 269 ? 114.852 68.274 89.146 1.00 16.28 269 GLY F CA 1
ATOM 4278 C C . GLY A 1 269 ? 113.522 68.640 88.527 1.00 16.28 269 GLY F C 1
ATOM 4279 O O . GLY A 1 269 ? 112.577 67.853 88.636 1.00 16.28 269 GLY F O 1
ATOM 4283 N N . GLY A 1 270 ? 113.414 69.795 87.879 1.00 15.24 270 GLY F N 1
ATOM 4284 C CA . GLY A 1 270 ? 112.209 70.128 87.154 1.00 15.24 270 GLY F CA 1
ATOM 4285 C C . GLY A 1 270 ? 112.024 69.251 85.930 1.00 15.24 270 GLY F C 1
ATOM 4286 O O . GLY A 1 270 ? 112.929 68.552 85.476 1.00 15.24 270 GLY F O 1
ATOM 4290 N N . ASN A 1 271 ? 110.809 69.283 85.389 1.00 14.49 271 ASN F N 1
ATOM 4291 C CA . ASN A 1 271 ? 110.469 68.451 84.235 1.00 14.49 271 ASN F CA 1
ATOM 4292 C C . ASN A 1 271 ? 109.336 69.138 83.475 1.00 14.49 271 ASN F C 1
ATOM 4293 O O . ASN A 1 271 ? 108.172 69.035 83.871 1.00 14.49 271 ASN F O 1
ATOM 4304 N N . MET A 1 272 ? 109.681 69.816 82.377 1.00 14.84 272 MET F N 1
ATOM 4305 C CA . MET A 1 272 ? 108.679 70.543 81.598 1.00 14.84 272 MET F CA 1
ATOM 4306 C C . MET A 1 272 ? 107.734 69.603 80.857 1.00 14.84 272 MET F C 1
ATOM 4307 O O . MET A 1 272 ? 106.598 69.992 80.536 1.00 14.84 272 MET F O 1
ATOM 4321 N N . MET A 1 273 ? 108.179 68.376 80.583 1.00 14.39 273 MET F N 1
ATOM 4322 C CA . MET A 1 273 ? 107.291 67.379 80.003 1.00 14.39 273 MET F CA 1
ATOM 4323 C C . MET A 1 273 ? 106.063 67.171 80.874 1.00 14.39 273 MET F C 1
ATOM 4324 O O . MET A 1 273 ? 104.973 66.903 80.357 1.00 14.39 273 MET F O 1
ATOM 4338 N N . MET A 1 274 ? 106.212 67.304 82.193 1.00 13.52 274 MET F N 1
ATOM 4339 C CA . MET A 1 274 ? 105.051 67.223 83.069 1.00 13.52 274 MET F CA 1
ATOM 4340 C C . MET A 1 274 ? 104.075 68.359 82.790 1.00 13.52 274 MET F C 1
ATOM 4341 O O . MET A 1 274 ? 102.857 68.153 82.802 1.00 13.52 274 MET F O 1
ATOM 4355 N N . TYR A 1 275 ? 104.582 69.570 82.551 1.00 12.25 275 TYR F N 1
ATOM 4356 C CA . TYR A 1 275 ? 103.677 70.659 82.202 1.00 12.25 275 TYR F CA 1
ATOM 4357 C C . TYR A 1 275 ? 102.927 70.349 80.920 1.00 12.25 275 TYR F C 1
ATOM 4358 O O . TYR A 1 275 ? 101.724 70.597 80.827 1.00 12.25 275 TYR F O 1
ATOM 4376 N N . ILE A 1 276 ? 103.627 69.846 79.904 1.00 12.75 276 ILE F N 1
ATOM 4377 C CA . ILE A 1 276 ? 102.946 69.535 78.649 1.00 12.75 276 ILE F CA 1
ATOM 4378 C C . ILE A 1 276 ? 101.863 68.483 78.885 1.00 12.75 276 ILE F C 1
ATOM 4379 O O . ILE A 1 276 ? 100.717 68.620 78.428 1.00 12.75 276 ILE F O 1
ATOM 4395 N N . ASN A 1 277 ? 102.203 67.439 79.643 1.00 12.62 277 ASN F N 1
ATOM 4396 C CA . ASN A 1 277 ? 101.234 66.398 79.971 1.00 12.62 277 ASN F CA 1
ATOM 4397 C C . ASN A 1 277 ? 99.999 66.986 80.648 1.00 12.62 277 ASN F C 1
ATOM 4398 O O . ASN A 1 277 ? 98.867 66.724 80.231 1.00 12.62 277 ASN F O 1
ATOM 4409 N N . LEU A 1 278 ? 100.201 67.798 81.689 1.00 12.69 278 LEU F N 1
ATOM 4410 C CA . LEU A 1 278 ? 99.077 68.340 82.448 1.00 12.69 278 LEU F CA 1
ATOM 4411 C C . LEU A 1 278 ? 98.242 69.294 81.604 1.00 12.69 278 LEU F C 1
ATOM 4412 O O . LEU A 1 278 ? 97.002 69.227 81.603 1.00 12.69 278 LEU F O 1
ATOM 4428 N N . ILE A 1 279 ? 98.905 70.208 80.894 1.00 12.31 279 ILE F N 1
ATOM 4429 C CA . ILE A 1 279 ? 98.175 71.208 80.133 1.00 12.31 279 ILE F CA 1
ATOM 4430 C C . ILE A 1 279 ? 97.311 70.531 79.088 1.00 12.31 279 ILE F C 1
ATOM 4431 O O . ILE A 1 279 ? 96.182 70.950 78.849 1.00 12.31 279 ILE F O 1
ATOM 4447 N N . TRP A 1 280 ? 97.799 69.449 78.474 1.00 11.98 280 TRP F N 1
ATOM 4448 C CA . TRP A 1 280 ? 96.964 68.803 77.466 1.00 11.98 280 TRP F CA 1
ATOM 4449 C C . TRP A 1 280 ? 95.918 67.877 78.079 1.00 11.98 280 TRP F C 1
ATOM 4450 O O . TRP A 1 280 ? 94.844 67.687 77.486 1.00 11.98 280 TRP F O 1
ATOM 4471 N N . ALA A 1 281 ? 96.191 67.325 79.267 1.00 12.67 281 ALA F N 1
ATOM 4472 C CA . ALA A 1 281 ? 95.153 66.615 80.002 1.00 12.67 281 ALA F CA 1
ATOM 4473 C C . ALA A 1 281 ? 93.968 67.523 80.281 1.00 12.67 281 ALA F C 1
ATOM 4474 O O . ALA A 1 281 ? 92.823 67.063 80.298 1.00 12.67 281 ALA F O 1
ATOM 4481 N N . TRP A 1 282 ? 94.221 68.809 80.523 1.00 12.96 282 TRP F N 1
ATOM 4482 C CA . TRP A 1 282 ? 93.112 69.760 80.517 1.00 12.96 282 TRP F CA 1
ATOM 4483 C C . TRP A 1 282 ? 92.651 70.058 79.092 1.00 12.96 282 TRP F C 1
ATOM 4484 O O . TRP A 1 282 ? 91.448 70.134 78.824 1.00 12.96 282 TRP F O 1
ATOM 4505 N N . GLY A 1 283 ? 93.600 70.205 78.168 1.00 13.69 283 GLY F N 1
ATOM 4506 C CA . GLY A 1 283 ? 93.311 70.834 76.893 1.00 13.69 283 GLY F CA 1
ATOM 4507 C C . GLY A 1 283 ? 92.342 70.064 76.023 1.00 13.69 283 GLY F C 1
ATOM 4508 O O . GLY A 1 283 ? 91.468 70.658 75.390 1.00 13.69 283 GLY F O 1
ATOM 4512 N N . HIS A 1 284 ? 92.497 68.746 75.931 1.00 14.11 284 HIS F N 1
ATOM 4513 C CA . HIS A 1 284 ? 91.548 68.029 75.080 1.00 14.11 284 HIS F CA 1
ATOM 4514 C C . HIS A 1 284 ? 90.129 68.072 75.638 1.00 14.11 284 HIS F C 1
ATOM 4515 O O . HIS A 1 284 ? 89.185 68.360 74.872 1.00 14.11 284 HIS F O 1
ATOM 4528 N N . PRO A 1 285 ? 89.894 67.789 76.919 1.00 13.76 285 PRO F N 1
ATOM 4529 C CA . PRO A 1 285 ? 88.550 68.010 77.462 1.00 13.76 285 PRO F CA 1
ATOM 4530 C C . PRO A 1 285 ? 88.012 69.387 77.144 1.00 13.76 285 PRO F C 1
ATOM 4531 O O . PRO A 1 285 ? 86.800 69.536 77.013 1.00 13.76 285 PRO F O 1
ATOM 4542 N N . GLU A 1 286 ? 88.873 70.397 77.003 1.00 14.04 286 GLU F N 1
ATOM 4543 C CA . GLU A 1 286 ? 88.393 71.730 76.649 1.00 14.04 286 GLU F CA 1
ATOM 4544 C C . GLU A 1 286 ? 87.743 71.738 75.268 1.00 14.04 286 GLU F C 1
ATOM 4545 O O . GLU A 1 286 ? 86.669 72.325 75.083 1.00 14.04 286 GLU F O 1
ATOM 4557 N N . VAL A 1 287 ? 88.374 71.098 74.280 1.00 14.66 287 VAL F N 1
ATOM 4558 C CA . VAL A 1 287 ? 87.785 71.100 72.945 1.00 14.66 287 VAL F CA 1
ATOM 4559 C C . VAL A 1 287 ? 86.475 70.327 72.960 1.00 14.66 287 VAL F C 1
ATOM 4560 O O . VAL A 1 287 ? 85.511 70.698 72.277 1.00 14.66 287 VAL F O 1
ATOM 4573 N N . TYR A 1 288 ? 86.400 69.257 73.754 1.00 14.93 288 TYR F N 1
ATOM 4574 C CA . TYR A 1 288 ? 85.126 68.541 73.822 1.00 14.93 288 TYR F CA 1
ATOM 4575 C C . TYR A 1 288 ? 84.061 69.344 74.570 1.00 14.93 288 TYR F C 1
ATOM 4576 O O . TYR A 1 288 ? 82.877 69.281 74.217 1.00 14.93 288 TYR F O 1
ATOM 4593 N N . ILE A 1 289 ? 84.464 70.122 75.575 1.00 13.89 289 ILE F N 1
ATOM 4594 C CA . ILE A 1 289 ? 83.549 71.054 76.228 1.00 13.89 289 ILE F CA 1
ATOM 4595 C C . ILE A 1 289 ? 82.982 72.028 75.209 1.00 13.89 289 ILE F C 1
ATOM 4596 O O . ILE A 1 289 ? 81.796 72.370 75.245 1.00 13.89 289 ILE F O 1
ATOM 4612 N N . LEU A 1 290 ? 83.831 72.518 74.310 1.00 13.88 290 LEU F N 1
ATOM 4613 C CA . LEU A 1 290 ? 83.363 73.446 73.287 1.00 13.88 290 LEU F CA 1
ATOM 4614 C C . LEU A 1 290 ? 82.412 72.770 72.304 1.00 13.88 290 LEU F C 1
ATOM 4615 O O . LEU A 1 290 ? 81.406 73.364 71.903 1.00 13.88 290 LEU F O 1
ATOM 4631 N N . ILE A 1 291 ? 82.710 71.535 71.898 1.00 14.30 291 ILE F N 1
ATOM 4632 C CA . ILE A 1 291 ? 81.952 70.946 70.794 1.00 14.30 291 ILE F CA 1
ATOM 4633 C C . ILE A 1 291 ? 80.623 70.342 71.252 1.00 14.30 291 ILE F C 1
ATOM 4634 O O . ILE A 1 291 ? 79.649 70.357 70.495 1.00 14.30 291 ILE F O 1
ATOM 4650 N N . LEU A 1 292 ? 80.544 69.788 72.461 1.00 15.14 292 LEU F N 1
ATOM 4651 C CA . LEU A 1 292 ? 79.316 69.096 72.857 1.00 15.14 292 LEU F CA 1
ATOM 4652 C C . LEU A 1 292 ? 78.088 70.002 72.839 1.00 15.14 292 LEU F C 1
ATOM 4653 O O . LEU A 1 292 ? 77.054 69.603 72.268 1.00 15.14 292 LEU F O 1
ATOM 4669 N N . PRO A 1 293 ? 78.118 71.203 73.424 1.00 14.11 293 PRO F N 1
ATOM 4670 C CA . PRO A 1 293 ? 76.915 72.050 73.390 1.00 14.11 293 PRO F CA 1
ATOM 4671 C C . PRO A 1 293 ? 76.441 72.362 71.984 1.00 14.11 293 PRO F C 1
ATOM 4672 O O . PRO A 1 293 ? 75.231 72.420 71.743 1.00 14.11 293 PRO F O 1
ATOM 4683 N N . VAL A 1 294 ? 77.357 72.565 71.035 1.00 13.90 294 VAL F N 1
ATOM 4684 C CA . VAL A 1 294 ? 76.904 72.854 69.679 1.00 13.90 294 VAL F CA 1
ATOM 4685 C C . VAL A 1 294 ? 76.347 71.599 69.022 1.00 13.90 294 VAL F C 1
ATOM 4686 O O . VAL A 1 294 ? 75.470 71.690 68.159 1.00 13.90 294 VAL F O 1
ATOM 4699 N N . PHE A 1 295 ? 76.824 70.414 69.410 1.00 15.16 295 PHE F N 1
ATOM 4700 C CA . PHE A 1 295 ? 76.150 69.197 68.968 1.00 15.16 295 PHE F CA 1
ATOM 4701 C C . PHE A 1 295 ? 74.702 69.197 69.434 1.00 15.16 295 PHE F C 1
ATOM 4702 O O . PHE A 1 295 ? 73.792 68.850 68.669 1.00 15.16 295 PHE F O 1
ATOM 4719 N N . GLY A 1 296 ? 74.467 69.606 70.682 1.00 14.57 296 GLY F N 1
ATOM 4720 C CA . GLY A 1 296 ? 73.094 69.739 71.148 1.00 14.57 296 GLY F CA 1
ATOM 4721 C C . GLY A 1 296 ? 72.298 70.757 70.350 1.00 14.57 296 GLY F C 1
ATOM 4722 O O . GLY A 1 296 ? 71.134 70.523 70.001 1.00 14.57 296 GLY F O 1
ATOM 4726 N N . VAL A 1 297 ? 72.916 71.902 70.056 1.00 14.01 297 VAL F N 1
ATOM 4727 C CA . VAL A 1 297 ? 72.246 72.939 69.275 1.00 14.01 297 VAL F CA 1
ATOM 4728 C C . VAL A 1 297 ? 71.829 72.387 67.919 1.00 14.01 297 VAL F C 1
ATOM 4729 O O . VAL A 1 297 ? 70.705 72.608 67.455 1.00 14.01 297 VAL F O 1
ATOM 4742 N N . PHE A 1 298 ? 72.742 71.678 67.258 1.00 14.09 298 PHE F N 1
ATOM 4743 C CA . PHE A 1 298 ? 72.449 71.127 65.943 1.00 14.09 298 PHE F CA 1
ATOM 4744 C C . PHE A 1 298 ? 71.346 70.083 66.021 1.00 14.09 298 PHE F C 1
ATOM 4745 O O . PHE A 1 298 ? 70.490 70.018 65.137 1.00 14.09 298 PHE F O 1
ATOM 4762 N N . SER A 1 299 ? 71.347 69.254 67.067 1.00 15.89 299 SER F N 1
ATOM 4763 C CA . SER A 1 299 ? 70.239 68.321 67.256 1.00 15.89 299 SER F CA 1
ATOM 4764 C C . SER A 1 299 ? 68.906 69.063 67.283 1.00 15.89 299 SER F C 1
ATOM 4765 O O . SER A 1 299 ? 67.974 68.732 66.532 1.00 15.89 299 SER F O 1
ATOM 4773 N N . GLU A 1 300 ? 68.811 70.090 68.134 1.00 15.97 300 GLU F N 1
ATOM 4774 C CA . GLU A 1 300 ? 67.559 70.837 68.252 1.00 15.97 300 GLU F CA 1
ATOM 4775 C C . GLU A 1 300 ? 67.153 71.434 66.911 1.00 15.97 300 GLU F C 1
ATOM 4776 O O . GLU A 1 300 ? 66.008 71.283 66.467 1.00 15.97 300 GLU F O 1
ATOM 4788 N N . ILE A 1 301 ? 68.089 72.115 66.250 1.00 14.40 301 ILE F N 1
ATOM 4789 C CA . ILE A 1 301 ? 67.772 72.836 65.022 1.00 14.40 301 ILE F CA 1
ATOM 4790 C C . ILE A 1 301 ? 67.369 71.871 63.915 1.00 14.40 301 ILE F C 1
ATOM 4791 O O . ILE A 1 301 ? 66.420 72.129 63.164 1.00 14.40 301 ILE F O 1
ATOM 4807 N N . ALA A 1 302 ? 68.089 70.755 63.780 1.00 15.94 302 ALA F N 1
ATOM 4808 C CA . ALA A 1 302 ? 67.761 69.789 62.743 1.00 15.94 302 ALA F CA 1
ATOM 4809 C C . ALA A 1 302 ? 66.372 69.217 62.955 1.00 15.94 302 ALA F C 1
ATOM 4810 O O . ALA A 1 302 ? 65.581 69.134 62.009 1.00 15.94 302 ALA F O 1
ATOM 4817 N N . ALA A 1 303 ? 66.042 68.836 64.192 1.00 16.74 303 ALA F N 1
ATOM 4818 C CA . ALA A 1 303 ? 64.695 68.335 64.439 1.00 16.74 303 ALA F CA 1
ATOM 4819 C C . ALA A 1 303 ? 63.649 69.396 64.117 1.00 16.74 303 ALA F C 1
ATOM 4820 O O . ALA A 1 303 ? 62.643 69.108 63.461 1.00 16.74 303 ALA F O 1
ATOM 4827 N N . THR A 1 304 ? 63.878 70.636 64.548 1.00 16.42 304 THR F N 1
ATOM 4828 C CA . THR A 1 304 ? 62.865 71.673 64.381 1.00 16.42 304 THR F CA 1
ATOM 4829 C C . THR A 1 304 ? 62.623 71.993 62.910 1.00 16.42 304 THR F C 1
ATOM 4830 O O . THR A 1 304 ? 61.474 72.112 62.474 1.00 16.42 304 THR F O 1
ATOM 4841 N N . PHE A 1 305 ? 63.687 72.142 62.129 1.00 16.19 305 PHE F N 1
ATOM 4842 C CA . PHE A 1 305 ? 63.544 72.583 60.749 1.00 16.19 305 PHE F CA 1
ATOM 4843 C C . PHE A 1 305 ? 63.457 71.431 59.758 1.00 16.19 305 PHE F C 1
ATOM 4844 O O . PHE A 1 305 ? 63.319 71.678 58.558 1.00 16.19 305 PHE F O 1
ATOM 4861 N N . SER A 1 306 ? 63.532 70.186 60.223 1.00 18.02 306 SER F N 1
ATOM 4862 C CA . SER A 1 306 ? 63.089 69.052 59.428 1.00 18.02 306 SER F CA 1
ATOM 4863 C C . SER A 1 306 ? 61.615 68.738 59.639 1.00 18.02 306 SER F C 1
ATOM 4864 O O . SER A 1 306 ? 61.066 67.907 58.910 1.00 18.02 306 SER F O 1
ATOM 4872 N N . ARG A 1 307 ? 60.966 69.383 60.609 1.00 19.35 307 ARG F N 1
ATOM 4873 C CA . ARG A 1 307 ? 59.581 69.078 60.974 1.00 19.35 307 ARG F CA 1
ATOM 4874 C C . ARG A 1 307 ? 59.427 67.597 61.302 1.00 19.35 307 ARG F C 1
ATOM 4875 O O . ARG A 1 307 ? 58.428 66.960 60.971 1.00 19.35 307 ARG F O 1
ATOM 4896 N N . LYS A 1 308 ? 60.429 67.050 61.977 1.00 19.76 308 LYS F N 1
ATOM 4897 C CA . LYS A 1 308 ? 60.523 65.618 62.183 1.00 19.76 308 LYS F CA 1
ATOM 4898 C C . LYS A 1 308 ? 61.172 65.366 63.533 1.00 19.76 308 LYS F C 1
ATOM 4899 O O . LYS A 1 308 ? 61.979 66.168 64.008 1.00 19.76 308 LYS F O 1
ATOM 4918 N N . ARG A 1 309 ? 60.810 64.245 64.145 1.00 21.06 309 ARG F N 1
ATOM 4919 C CA . ARG A 1 309 ? 61.463 63.832 65.377 1.00 21.06 309 ARG F CA 1
ATOM 4920 C C . ARG A 1 309 ? 62.957 63.670 65.146 1.00 21.06 309 ARG F C 1
ATOM 4921 O O . ARG A 1 309 ? 63.394 63.232 64.080 1.00 21.06 309 ARG F O 1
ATOM 4942 N N . LEU A 1 310 ? 63.745 64.035 66.149 1.00 18.80 310 LEU F N 1
ATOM 4943 C CA . LEU A 1 310 ? 65.156 63.690 66.123 1.00 18.80 310 LEU F CA 1
ATOM 4944 C C . LEU A 1 310 ? 65.304 62.177 66.042 1.00 18.80 310 LEU F C 1
ATOM 4945 O O . LEU A 1 310 ? 64.657 61.439 66.789 1.00 18.80 310 LEU F O 1
ATOM 4961 N N . PHE A 1 311 ? 66.153 61.714 65.131 1.00 21.25 311 PHE F N 1
ATOM 4962 C CA . PHE A 1 311 ? 66.352 60.288 64.930 1.00 21.25 311 PHE F CA 1
ATOM 4963 C C . PHE A 1 311 ? 67.353 59.735 65.936 1.00 21.25 311 PHE F C 1
ATOM 4964 O O . PHE A 1 311 ? 68.386 60.352 66.204 1.00 21.25 311 PHE F O 1
ATOM 4981 N N . GLY A 1 312 ? 67.039 58.565 66.486 1.00 21.36 312 GLY F N 1
ATOM 4982 C CA . GLY A 1 312 ? 67.964 57.865 67.355 1.00 21.36 312 GLY F CA 1
ATOM 4983 C C . GLY A 1 312 ? 68.315 58.607 68.627 1.00 21.36 312 GLY F C 1
ATOM 4984 O O . GLY A 1 312 ? 69.493 58.749 68.961 1.00 21.36 312 GLY F O 1
ATOM 4988 N N . TYR A 1 313 ? 67.297 59.089 69.342 1.00 20.29 313 TYR F N 1
ATOM 4989 C CA . TYR A 1 313 ? 67.528 59.869 70.553 1.00 20.29 313 TYR F CA 1
ATOM 4990 C C . TYR A 1 313 ? 68.416 59.119 71.538 1.00 20.29 313 TYR F C 1
ATOM 4991 O O . TYR A 1 313 ? 69.418 59.656 72.019 1.00 20.29 313 TYR F O 1
ATOM 5009 N N . THR A 1 314 ? 68.065 57.870 71.853 1.00 24.70 314 THR F N 1
ATOM 5010 C CA . THR A 1 314 ? 68.841 57.119 72.834 1.00 24.70 314 THR F CA 1
ATOM 5011 C C . THR A 1 314 ? 70.274 56.922 72.359 1.00 24.70 314 THR F C 1
ATOM 5012 O O . THR A 1 314 ? 71.225 57.071 73.138 1.00 24.70 314 THR F O 1
ATOM 5023 N N . SER A 1 315 ? 70.442 56.592 71.079 1.00 24.06 315 SER F N 1
ATOM 5024 C CA . SER A 1 315 ? 71.777 56.450 70.514 1.00 24.06 315 SER F CA 1
ATOM 5025 C C . SER A 1 315 ? 72.556 57.753 70.623 1.00 24.06 315 SER F C 1
ATOM 5026 O O . SER A 1 315 ? 73.739 57.748 70.973 1.00 24.06 315 SER F O 1
ATOM 5034 N N . LEU A 1 316 ? 71.902 58.881 70.339 1.00 20.67 316 LEU F N 1
ATOM 5035 C CA . LEU A 1 316 ? 72.559 60.180 70.454 1.00 20.67 316 LEU F CA 1
ATOM 5036 C C . LEU A 1 316 ? 73.012 60.441 71.884 1.00 20.67 316 LEU F C 1
ATOM 5037 O O . LEU A 1 316 ? 74.143 60.878 72.124 1.00 20.67 316 LEU F O 1
ATOM 5053 N N . VAL A 1 317 ? 72.131 60.181 72.850 1.00 20.31 317 VAL F N 1
ATOM 5054 C CA . VAL A 1 317 ? 72.446 60.460 74.246 1.00 20.31 317 VAL F CA 1
ATOM 5055 C C . VAL A 1 317 ? 73.620 59.609 74.703 1.00 20.31 317 VAL F C 1
ATOM 5056 O O . VAL A 1 317 ? 74.555 60.103 75.351 1.00 20.31 317 VAL F O 1
ATOM 5069 N N . TRP A 1 318 ? 73.601 58.321 74.368 1.00 25.28 318 TRP F N 1
ATOM 5070 C CA . TRP A 1 318 ? 74.686 57.456 74.809 1.00 25.28 318 TRP F CA 1
ATOM 5071 C C . TRP A 1 318 ? 75.981 57.758 74.068 1.00 25.28 318 TRP F C 1
ATOM 5072 O O . TRP A 1 318 ? 77.061 57.600 74.639 1.00 25.28 318 TRP F O 1
ATOM 5093 N N . ALA A 1 319 ? 75.906 58.220 72.819 1.00 22.45 319 ALA F N 1
ATOM 5094 C CA . ALA A 1 319 ? 77.109 58.693 72.142 1.00 22.45 319 ALA F CA 1
ATOM 5095 C C . ALA A 1 319 ? 77.690 59.910 72.850 1.00 22.45 319 ALA F C 1
ATOM 5096 O O . ALA A 1 319 ? 78.911 60.035 72.987 1.00 22.45 319 ALA F O 1
ATOM 5103 N N . THR A 1 320 ? 76.829 60.823 73.302 1.00 20.50 320 THR F N 1
ATOM 5104 C CA . THR A 1 320 ? 77.307 61.973 74.065 1.00 20.50 320 THR F CA 1
ATOM 5105 C C . THR A 1 320 ? 78.002 61.526 75.346 1.00 20.50 320 THR F C 1
ATOM 5106 O O . THR A 1 320 ? 79.089 62.009 75.680 1.00 20.50 320 THR F O 1
ATOM 5117 N N . VAL A 1 321 ? 77.392 60.586 76.069 1.00 22.98 321 VAL F N 1
ATOM 5118 C CA . VAL A 1 321 ? 77.998 60.084 77.303 1.00 22.98 321 VAL F CA 1
ATOM 5119 C C . VAL A 1 321 ? 79.336 59.409 77.008 1.00 22.98 321 VAL F C 1
ATOM 5120 O O . VAL A 1 321 ? 80.314 59.566 77.755 1.00 22.98 321 VAL F O 1
ATOM 5133 N N . CYS A 1 322 ? 79.397 58.642 75.919 1.00 25.22 322 CYS F N 1
ATOM 5134 C CA . CYS A 1 322 ? 80.627 57.956 75.548 1.00 25.22 322 CYS F CA 1
ATOM 5135 C C . CYS A 1 322 ? 81.735 58.948 75.227 1.00 25.22 322 CYS F C 1
ATOM 5136 O O . CYS A 1 322 ? 82.875 58.787 75.673 1.00 25.22 322 CYS F O 1
ATOM 5144 N N . ILE A 1 323 ? 81.419 59.975 74.435 1.00 20.60 323 ILE F N 1
ATOM 5145 C CA . ILE A 1 323 ? 82.403 61.006 74.128 1.00 20.60 323 ILE F CA 1
ATOM 5146 C C . ILE A 1 323 ? 82.877 61.666 75.412 1.00 20.60 323 ILE F C 1
ATOM 5147 O O . ILE A 1 323 ? 84.073 61.923 75.594 1.00 20.60 323 ILE F O 1
ATOM 5163 N N . THR A 1 324 ? 81.946 61.953 76.319 1.00 19.46 324 THR F N 1
ATOM 5164 C CA . THR A 1 324 ? 82.315 62.565 77.587 1.00 19.46 324 THR F CA 1
ATOM 5165 C C . THR A 1 324 ? 83.356 61.725 78.309 1.00 19.46 324 THR F C 1
ATOM 5166 O O . THR A 1 324 ? 84.419 62.225 78.692 1.00 19.46 324 THR F O 1
ATOM 5177 N N . VAL A 1 325 ? 83.076 60.434 78.484 1.00 21.31 325 VAL F N 1
ATOM 5178 C CA . VAL A 1 325 ? 83.997 59.583 79.236 1.00 21.31 325 VAL F CA 1
ATOM 5179 C C . VAL A 1 325 ? 85.335 59.477 78.514 1.00 21.31 325 VAL F C 1
ATOM 5180 O O . VAL A 1 325 ? 86.402 59.585 79.127 1.00 21.31 325 VAL F O 1
ATOM 5193 N N . LEU A 1 326 ? 85.298 59.270 77.197 1.00 19.12 326 LEU F N 1
ATOM 5194 C CA . LEU A 1 326 ? 86.519 59.024 76.443 1.00 19.12 326 LEU F CA 1
ATOM 5195 C C . LEU A 1 326 ? 87.372 60.272 76.273 1.00 19.12 326 LEU F C 1
ATOM 5196 O O . LEU A 1 326 ? 88.558 60.150 75.956 1.00 19.12 326 LEU F O 1
ATOM 5212 N N . SER A 1 327 ? 86.809 61.463 76.482 1.00 16.65 327 SER F N 1
ATOM 5213 C CA . SER A 1 327 ? 87.588 62.680 76.301 1.00 16.65 327 SER F CA 1
ATOM 5214 C C . SER A 1 327 ? 88.736 62.798 77.292 1.00 16.65 327 SER F C 1
ATOM 5215 O O . SER A 1 327 ? 89.607 63.651 77.100 1.00 16.65 327 SER F O 1
ATOM 5223 N N . PHE A 1 328 ? 88.758 61.981 78.341 1.00 15.10 328 PHE F N 1
ATOM 5224 C CA . PHE A 1 328 ? 89.794 62.047 79.362 1.00 15.10 328 PHE F CA 1
ATOM 5225 C C . PHE A 1 328 ? 90.923 61.046 79.157 1.00 15.10 328 PHE F C 1
ATOM 5226 O O . PHE A 1 328 ? 91.833 60.996 79.988 1.00 15.10 328 PHE F O 1
ATOM 5243 N N . ILE A 1 329 ? 90.901 60.255 78.085 1.00 15.03 329 ILE F N 1
ATOM 5244 C CA . ILE A 1 329 ? 91.882 59.185 77.924 1.00 15.03 329 ILE F CA 1
ATOM 5245 C C . ILE A 1 329 ? 92.598 59.281 76.582 1.00 15.03 329 ILE F C 1
ATOM 5246 O O . ILE A 1 329 ? 93.035 58.264 76.035 1.00 15.03 329 ILE F O 1
ATOM 5262 N N . VAL A 1 330 ? 92.728 60.492 76.035 1.00 14.55 330 VAL F N 1
ATOM 5263 C CA . VAL A 1 330 ? 93.282 60.675 74.699 1.00 14.55 330 VAL F CA 1
ATOM 5264 C C . VAL A 1 330 ? 94.341 61.765 74.626 1.00 14.55 330 VAL F C 1
ATOM 5265 O O . VAL A 1 330 ? 94.918 61.973 73.560 1.00 14.55 330 VAL F O 1
ATOM 5278 N N . TRP A 1 331 ? 94.640 62.455 75.727 1.00 12.63 331 TRP F N 1
ATOM 5279 C CA . TRP A 1 331 ? 95.324 63.742 75.627 1.00 12.63 331 TRP F CA 1
ATOM 5280 C C . TRP A 1 331 ? 96.761 63.641 75.111 1.00 12.63 331 TRP F C 1
ATOM 5281 O O . TRP A 1 331 ? 97.317 64.660 74.697 1.00 12.63 331 TRP F O 1
ATOM 5302 N N . LEU A 1 332 ? 97.368 62.454 75.098 1.00 13.08 332 LEU F N 1
ATOM 5303 C CA . LEU A 1 332 ? 98.755 62.332 74.651 1.00 13.08 332 LEU F CA 1
ATOM 5304 C C . LEU A 1 332 ? 98.925 62.472 73.137 1.00 13.08 332 LEU F C 1
ATOM 5305 O O . LEU A 1 332 ? 100.069 62.587 72.662 1.00 13.08 332 LEU F O 1
ATOM 5321 N N . HIS A 1 333 ? 97.836 62.455 72.369 1.00 13.55 333 HIS F N 1
ATOM 5322 C CA . HIS A 1 333 ? 97.973 62.665 70.936 1.00 13.55 333 HIS F CA 1
ATOM 5323 C C . HIS A 1 333 ? 98.421 64.082 70.610 1.00 13.55 333 HIS F C 1
ATOM 5324 O O . HIS A 1 333 ? 98.792 64.345 69.464 1.00 13.55 333 HIS F O 1
ATOM 5337 N N . HIS A 1 334 ? 98.414 64.987 71.589 1.00 12.45 334 HIS F N 1
ATOM 5338 C CA . HIS A 1 334 ? 98.950 66.326 71.399 1.00 12.45 334 HIS F CA 1
ATOM 5339 C C . HIS A 1 334 ? 100.467 66.391 71.525 1.00 12.45 334 HIS F C 1
ATOM 5340 O O . HIS A 1 334 ? 101.055 67.398 71.126 1.00 12.45 334 HIS F O 1
ATOM 5353 N N . PHE A 1 335 ? 101.118 65.358 72.063 1.00 12.34 335 PHE F N 1
ATOM 5354 C CA . PHE A 1 335 ? 102.575 65.344 72.104 1.00 12.34 335 PHE F CA 1
ATOM 5355 C C . PHE A 1 335 ? 103.132 63.973 71.730 1.00 12.34 335 PHE F C 1
ATOM 5356 O O . PHE A 1 335 ? 104.169 63.555 72.250 1.00 12.34 335 PHE F O 1
ATOM 5373 N N . PHE A 1 336 ? 102.440 63.260 70.843 1.00 13.43 336 PHE F N 1
ATOM 5374 C CA . PHE A 1 336 ? 103.006 62.080 70.186 1.00 13.43 336 PHE F CA 1
ATOM 5375 C C . PHE A 1 336 ? 104.497 62.196 69.869 1.00 13.43 336 PHE F C 1
ATOM 5376 O O . PHE A 1 336 ? 105.233 61.217 70.014 1.00 13.43 336 PHE F O 1
ATOM 5393 N N . THR A 1 337 ? 104.958 63.364 69.418 1.00 13.41 337 THR F N 1
ATOM 5394 C CA . THR A 1 337 ? 106.340 63.512 68.974 1.00 13.41 337 THR F CA 1
ATOM 5395 C C . THR A 1 337 ? 107.315 63.819 70.104 1.00 13.41 337 THR F C 1
ATOM 5396 O O . THR A 1 337 ? 108.499 64.028 69.830 1.00 13.41 337 THR F O 1
ATOM 5407 N N . MET A 1 338 ? 106.863 63.860 71.358 1.00 14.44 338 MET F N 1
ATOM 5408 C CA . MET A 1 338 ? 107.790 64.113 72.453 1.00 14.44 338 MET F CA 1
ATOM 5409 C C . MET A 1 338 ? 108.660 62.902 72.767 1.00 14.44 338 MET F C 1
ATOM 5410 O O . MET A 1 338 ? 109.684 63.053 73.438 1.00 14.44 338 MET F O 1
ATOM 5424 N N . GLY A 1 339 ? 108.284 61.713 72.302 1.00 14.64 339 GLY F N 1
ATOM 5425 C CA . GLY A 1 339 ? 109.135 60.548 72.444 1.00 14.64 339 GLY F CA 1
ATOM 5426 C C . GLY A 1 339 ? 108.750 59.613 73.571 1.00 14.64 339 GLY F C 1
ATOM 5427 O O . GLY A 1 339 ? 109.619 59.149 74.313 1.00 14.64 339 GLY F O 1
ATOM 5431 N N . ALA A 1 340 ? 107.458 59.320 73.711 1.00 14.45 340 ALA F N 1
ATOM 5432 C CA . ALA A 1 340 ? 106.985 58.432 74.764 1.00 14.45 340 ALA F CA 1
ATOM 5433 C C . ALA A 1 340 ? 107.146 56.955 74.427 1.00 14.45 340 ALA F C 1
ATOM 5434 O O . ALA A 1 340 ? 106.909 56.112 75.298 1.00 14.45 340 ALA F O 1
ATOM 5441 N N . GLY A 1 341 ? 107.530 56.620 73.204 1.00 14.66 341 GLY F N 1
ATOM 5442 C CA . GLY A 1 341 ? 107.684 55.238 72.809 1.00 14.66 341 GLY F CA 1
ATOM 5443 C C . GLY A 1 341 ? 106.430 54.682 72.153 1.00 14.66 341 GLY F C 1
ATOM 5444 O O . GLY A 1 341 ? 105.334 55.234 72.256 1.00 14.66 341 GLY F O 1
ATOM 5448 N N . ALA A 1 342 ? 106.608 53.543 71.483 1.00 15.37 342 ALA F N 1
ATOM 5449 C CA . ALA A 1 342 ? 105.564 53.006 70.619 1.00 15.37 342 ALA F CA 1
ATOM 5450 C C . ALA A 1 342 ? 104.336 52.563 71.406 1.00 15.37 342 ALA F C 1
ATOM 5451 O O . ALA A 1 342 ? 103.208 52.749 70.944 1.00 15.37 342 ALA F O 1
ATOM 5458 N N . ASN A 1 343 ? 104.523 51.952 72.576 1.00 15.22 343 ASN F N 1
ATOM 5459 C CA . ASN A 1 343 ? 103.373 51.440 73.315 1.00 15.22 343 ASN F CA 1
ATOM 5460 C C . ASN A 1 343 ? 102.428 52.566 73.719 1.00 15.22 343 ASN F C 1
ATOM 5461 O O . ASN A 1 343 ? 101.223 52.512 73.445 1.00 15.22 343 ASN F O 1
ATOM 5472 N N . VAL A 1 344 ? 102.963 53.599 74.373 1.00 13.83 344 VAL F N 1
ATOM 5473 C CA . VAL A 1 344 ? 102.129 54.698 74.850 1.00 13.83 344 VAL F CA 1
ATOM 5474 C C . VAL A 1 344 ? 101.470 55.412 73.674 1.00 13.83 344 VAL F C 1
ATOM 5475 O O . VAL A 1 344 ? 100.260 55.684 73.684 1.00 13.83 344 VAL F O 1
ATOM 5488 N N . ASN A 1 345 ? 102.258 55.716 72.641 1.00 14.03 345 ASN F N 1
ATOM 5489 C CA . ASN A 1 345 ? 101.726 56.418 71.479 1.00 14.03 345 ASN F CA 1
ATOM 5490 C C . ASN A 1 345 ? 100.622 55.612 70.814 1.00 14.03 345 ASN F C 1
ATOM 5491 O O . ASN A 1 345 ? 99.572 56.154 70.461 1.00 14.03 345 ASN F O 1
ATOM 5502 N N . ALA A 1 346 ? 100.847 54.312 70.624 1.00 14.77 346 ALA F N 1
ATOM 5503 C CA . ALA A 1 346 ? 99.843 53.477 69.979 1.00 14.77 346 ALA F CA 1
ATOM 5504 C C . ALA A 1 346 ? 98.569 53.425 70.805 1.00 14.77 346 ALA F C 1
ATOM 5505 O O . ALA A 1 346 ? 97.466 53.552 70.264 1.00 14.77 346 ALA F O 1
ATOM 5512 N N . PHE A 1 347 ? 98.700 53.252 72.122 1.00 14.16 347 PHE F N 1
ATOM 5513 C CA . PHE A 1 347 ? 97.522 53.204 72.977 1.00 14.16 347 PHE F CA 1
ATOM 5514 C C . PHE A 1 347 ? 96.706 54.484 72.847 1.00 14.16 347 PHE F C 1
ATOM 5515 O O . PHE A 1 347 ? 95.480 54.445 72.676 1.00 14.16 347 PHE F O 1
ATOM 5532 N N . PHE A 1 348 ? 97.375 55.634 72.915 1.00 13.83 348 PHE F N 1
ATOM 5533 C CA . PHE A 1 348 ? 96.634 56.888 72.898 1.00 13.83 348 PHE F CA 1
ATOM 5534 C C . PHE A 1 348 ? 96.082 57.205 71.514 1.00 13.83 348 PHE F C 1
ATOM 5535 O O . PHE A 1 348 ? 94.985 57.757 71.405 1.00 13.83 348 PHE F O 1
ATOM 5552 N N . GLY A 1 349 ? 96.791 56.834 70.450 1.00 15.00 349 GLY F N 1
ATOM 5553 C CA . GLY A 1 349 ? 96.214 56.963 69.124 1.00 15.00 349 GLY F CA 1
ATOM 5554 C C . GLY A 1 349 ? 94.964 56.122 68.964 1.00 15.00 349 GLY F C 1
ATOM 5555 O O . GLY A 1 349 ? 93.971 56.565 68.376 1.00 15.00 349 GLY F O 1
ATOM 5559 N N . ILE A 1 350 ? 94.990 54.899 69.496 1.00 15.76 350 ILE F N 1
ATOM 5560 C CA . ILE A 1 350 ? 93.831 54.022 69.385 1.00 15.76 350 ILE F CA 1
ATOM 5561 C C . ILE A 1 350 ? 92.652 54.589 70.167 1.00 15.76 350 ILE F C 1
ATOM 5562 O O . ILE A 1 350 ? 91.515 54.582 69.686 1.00 15.76 350 ILE F O 1
ATOM 5578 N N . THR A 1 351 ? 92.895 55.097 71.377 1.00 15.33 351 THR F N 1
ATOM 5579 C CA . THR A 1 351 ? 91.797 55.715 72.121 1.00 15.33 351 THR F CA 1
ATOM 5580 C C . THR A 1 351 ? 91.258 56.937 71.384 1.00 15.33 351 THR F C 1
ATOM 5581 O O . THR A 1 351 ? 90.039 57.169 71.345 1.00 15.33 351 THR F O 1
ATOM 5592 N N . THR A 1 352 ? 92.154 57.724 70.781 1.00 15.62 352 THR F N 1
ATOM 5593 C CA . THR A 1 352 ? 91.736 58.907 70.040 1.00 15.62 352 THR F CA 1
ATOM 5594 C C . THR A 1 352 ? 90.825 58.542 68.879 1.00 15.62 352 THR F C 1
ATOM 5595 O O . THR A 1 352 ? 89.794 59.187 68.660 1.00 15.62 352 THR F O 1
ATOM 5606 N N . MET A 1 353 ? 91.195 57.529 68.105 1.00 18.37 353 MET F N 1
ATOM 5607 C CA . MET A 1 353 ? 90.353 57.157 66.978 1.00 18.37 353 MET F CA 1
ATOM 5608 C C . MET A 1 353 ? 89.125 56.365 67.410 1.00 18.37 353 MET F C 1
ATOM 5609 O O . MET A 1 353 ? 88.154 56.298 66.652 1.00 18.37 353 MET F O 1
ATOM 5623 N N . ILE A 1 354 ? 89.136 55.787 68.611 1.00 17.71 354 ILE F N 1
ATOM 5624 C CA . ILE A 1 354 ? 87.926 55.179 69.150 1.00 17.71 354 ILE F CA 1
ATOM 5625 C C . ILE A 1 354 ? 86.885 56.246 69.439 1.00 17.71 354 ILE F C 1
ATOM 5626 O O . ILE A 1 354 ? 85.716 56.116 69.057 1.00 17.71 354 ILE F O 1
ATOM 5642 N N . ILE A 1 355 ? 87.289 57.323 70.117 1.00 18.42 355 ILE F N 1
ATOM 5643 C CA . ILE A 1 355 ? 86.313 58.346 70.481 1.00 18.42 355 ILE F CA 1
ATOM 5644 C C . ILE A 1 355 ? 85.713 59.026 69.256 1.00 18.42 355 ILE F C 1
ATOM 5645 O O . ILE A 1 355 ? 84.775 59.814 69.394 1.00 18.42 355 ILE F O 1
ATOM 5661 N N . ALA A 1 356 ? 86.201 58.717 68.054 1.00 19.08 356 ALA F N 1
ATOM 5662 C CA . ALA A 1 356 ? 85.593 59.231 66.833 1.00 19.08 356 ALA F CA 1
ATOM 5663 C C . ALA A 1 356 ? 84.307 58.506 66.446 1.00 19.08 356 ALA F C 1
ATOM 5664 O O . ALA A 1 356 ? 83.510 59.063 65.686 1.00 19.08 356 ALA F O 1
ATOM 5671 N N . ILE A 1 357 ? 84.090 57.283 66.934 1.00 21.29 357 ILE F N 1
ATOM 5672 C CA . ILE A 1 357 ? 82.899 56.527 66.539 1.00 21.29 357 ILE F CA 1
ATOM 5673 C C . ILE A 1 357 ? 81.611 57.208 66.992 1.00 21.29 357 ILE F C 1
ATOM 5674 O O . ILE A 1 357 ? 80.704 57.383 66.160 1.00 21.29 357 ILE F O 1
ATOM 5690 N N . PRO A 1 358 ? 81.452 57.600 68.258 1.00 21.41 358 PRO F N 1
ATOM 5691 C CA . PRO A 1 358 ? 80.203 58.271 68.658 1.00 21.41 358 PRO F CA 1
ATOM 5692 C C . PRO A 1 358 ? 79.930 59.551 67.886 1.00 21.41 358 PRO F C 1
ATOM 5693 O O . PRO A 1 358 ? 78.763 59.884 67.649 1.00 21.41 358 PRO F O 1
ATOM 5704 N N . THR A 1 359 ? 80.970 60.284 67.488 1.00 19.53 359 THR F N 1
ATOM 5705 C CA . THR A 1 359 ? 80.755 61.480 66.679 1.00 19.53 359 THR F CA 1
ATOM 5706 C C . THR A 1 359 ? 80.131 61.130 65.333 1.00 19.53 359 THR F C 1
ATOM 5707 O O . THR A 1 359 ? 79.219 61.821 64.861 1.00 19.53 359 THR F O 1
ATOM 5718 N N . GLY A 1 360 ? 80.611 60.064 64.696 1.00 19.96 360 GLY F N 1
ATOM 5719 C CA . GLY A 1 360 ? 79.981 59.611 63.468 1.00 19.96 360 GLY F CA 1
ATOM 5720 C C . GLY A 1 360 ? 78.553 59.154 63.689 1.00 19.96 360 GLY F C 1
ATOM 5721 O O . GLY A 1 360 ? 77.674 59.394 62.854 1.00 19.96 360 GLY F O 1
ATOM 5725 N N . VAL A 1 361 ? 78.302 58.485 64.815 1.00 22.26 361 VAL F N 1
ATOM 5726 C CA . VAL A 1 361 ? 76.930 58.113 65.149 1.00 22.26 361 VAL F CA 1
ATOM 5727 C C . VAL A 1 361 ? 76.052 59.355 65.219 1.00 22.26 361 VAL F C 1
ATOM 5728 O O . VAL A 1 361 ? 74.921 59.364 64.719 1.00 22.26 361 VAL F O 1
ATOM 5741 N N . LYS A 1 362 ? 76.557 60.421 65.841 1.00 20.09 362 LYS F N 1
ATOM 5742 C CA . LYS A 1 362 ? 75.789 61.659 65.928 1.00 20.09 362 LYS F CA 1
ATOM 5743 C C . LYS A 1 362 ? 75.527 62.242 64.545 1.00 20.09 362 LYS F C 1
ATOM 5744 O O . LYS A 1 362 ? 74.405 62.671 64.239 1.00 20.09 362 LYS F O 1
ATOM 5763 N N . ILE A 1 363 ? 76.556 62.267 63.696 1.00 18.68 363 ILE F N 1
ATOM 5764 C CA . ILE A 1 363 ? 76.404 62.852 62.367 1.00 18.68 363 ILE F CA 1
ATOM 5765 C C . ILE A 1 363 ? 75.323 62.110 61.592 1.00 18.68 363 ILE F C 1
ATOM 5766 O O . ILE A 1 363 ? 74.455 62.719 60.951 1.00 18.68 363 ILE F O 1
ATOM 5782 N N . PHE A 1 364 ? 75.351 60.780 61.650 1.00 20.07 364 PHE F N 1
ATOM 5783 C CA . PHE A 1 364 ? 74.379 60.009 60.887 1.00 20.07 364 PHE F CA 1
ATOM 5784 C C . PHE A 1 364 ? 72.987 60.083 61.501 1.00 20.07 364 PHE F C 1
ATOM 5785 O O . PHE A 1 364 ? 71.991 60.029 60.772 1.00 20.07 364 PHE F O 1
ATOM 5802 N N . ASN A 1 365 ? 72.887 60.230 62.823 1.00 20.62 365 ASN F N 1
ATOM 5803 C CA . ASN A 1 365 ? 71.575 60.448 63.419 1.00 20.62 365 ASN F CA 1
ATOM 5804 C C . ASN A 1 365 ? 70.972 61.763 62.939 1.00 20.62 365 ASN F C 1
ATOM 5805 O O . ASN A 1 365 ? 69.770 61.836 62.665 1.00 20.62 365 ASN F O 1
ATOM 5816 N N . TRP A 1 366 ? 71.787 62.812 62.819 1.00 17.88 366 TRP F N 1
ATOM 5817 C CA . TRP A 1 366 ? 71.273 64.057 62.250 1.00 17.88 366 TRP F CA 1
ATOM 5818 C C . TRP A 1 366 ? 70.864 63.870 60.792 1.00 17.88 366 TRP F C 1
ATOM 5819 O O . TRP A 1 366 ? 69.807 64.357 60.362 1.00 17.88 366 TRP F O 1
ATOM 5840 N N . LEU A 1 367 ? 71.685 63.157 60.018 1.00 19.49 367 LEU F N 1
ATOM 5841 C CA . LEU A 1 367 ? 71.346 62.926 58.619 1.00 19.49 367 LEU F CA 1
ATOM 5842 C C . LEU A 1 367 ? 70.002 62.222 58.493 1.00 19.49 367 LEU F C 1
ATOM 5843 O O . LEU A 1 367 ? 69.181 62.584 57.645 1.00 19.49 367 LEU F O 1
ATOM 5859 N N . PHE A 1 368 ? 69.755 61.218 59.331 1.00 20.64 368 PHE F N 1
ATOM 5860 C CA . PHE A 1 368 ? 68.493 60.496 59.260 1.00 20.64 368 PHE F CA 1
ATOM 5861 C C . PHE A 1 368 ? 67.345 61.258 59.905 1.00 20.64 368 PHE F C 1
ATOM 5862 O O . PHE A 1 368 ? 66.184 60.949 59.625 1.00 20.64 368 PHE F O 1
ATOM 5879 N N . THR A 1 369 ? 67.638 62.244 60.751 1.00 18.82 369 THR F N 1
ATOM 5880 C CA . THR A 1 369 ? 66.611 63.208 61.125 1.00 18.82 369 THR F CA 1
ATOM 5881 C C . THR A 1 369 ? 66.158 63.998 59.906 1.00 18.82 369 THR F C 1
ATOM 5882 O O . THR A 1 369 ? 64.961 64.234 59.719 1.00 18.82 369 THR F O 1
ATOM 5893 N N . MET A 1 370 ? 67.105 64.403 59.056 1.00 20.00 370 MET F N 1
ATOM 5894 C CA . MET A 1 370 ? 66.737 65.074 57.813 1.00 20.00 370 MET F CA 1
ATOM 5895 C C . MET A 1 370 ? 66.095 64.124 56.808 1.00 20.00 370 MET F C 1
ATOM 5896 O O . MET A 1 370 ? 65.388 64.583 55.907 1.00 20.00 370 MET F O 1
ATOM 5910 N N . TYR A 1 371 ? 66.316 62.821 56.947 1.00 20.60 371 TYR F N 1
ATOM 5911 C CA . TYR A 1 371 ? 65.792 61.856 55.991 1.00 20.60 371 TYR F CA 1
ATOM 5912 C C . TYR A 1 371 ? 64.273 61.782 56.079 1.00 20.60 371 TYR F C 1
ATOM 5913 O O . TYR A 1 371 ? 63.711 61.574 57.157 1.00 20.60 371 TYR F O 1
ATOM 5931 N N . GLN A 1 372 ? 63.610 61.941 54.934 1.00 21.60 372 GLN F N 1
ATOM 5932 C CA . GLN A 1 372 ? 62.149 61.873 54.843 1.00 21.60 372 GLN F CA 1
ATOM 5933 C C . GLN A 1 372 ? 61.477 62.903 55.750 1.00 21.60 372 GLN F C 1
ATOM 5934 O O . GLN A 1 372 ? 60.421 62.652 56.332 1.00 21.60 372 GLN F O 1
ATOM 5948 N N . GLY A 1 373 ? 62.086 64.082 55.860 1.00 20.91 373 GLY F N 1
ATOM 5949 C CA . GLY A 1 373 ? 61.479 65.213 56.516 1.00 20.91 373 GLY F CA 1
ATOM 5950 C C . GLY A 1 373 ? 60.955 66.236 55.525 1.00 20.91 373 GLY F C 1
ATOM 5951 O O . GLY A 1 373 ? 60.865 65.995 54.321 1.00 20.91 373 GLY F O 1
ATOM 5955 N N . ARG A 1 374 ? 60.599 67.397 56.061 1.00 22.53 374 ARG F N 1
ATOM 5956 C CA . ARG A 1 374 ? 60.245 68.573 55.269 1.00 22.53 374 ARG F CA 1
ATOM 5957 C C . ARG A 1 374 ? 61.200 69.680 55.696 1.00 22.53 374 ARG F C 1
ATOM 5958 O O . ARG A 1 374 ? 60.963 70.364 56.695 1.00 22.53 374 ARG F O 1
ATOM 5979 N N . ILE A 1 375 ? 62.277 69.854 54.945 1.00 19.98 375 ILE F N 1
ATOM 5980 C CA . ILE A 1 375 ? 63.398 70.673 55.386 1.00 19.98 375 ILE F CA 1
ATOM 5981 C C . ILE A 1 375 ? 63.144 72.119 54.983 1.00 19.98 375 ILE F C 1
ATOM 5982 O O . ILE A 1 375 ? 63.064 72.439 53.793 1.00 19.98 375 ILE F O 1
ATOM 5998 N N . VAL A 1 376 ? 63.022 72.990 55.976 1.00 18.32 376 VAL F N 1
ATOM 5999 C CA . VAL A 1 376 ? 62.925 74.424 55.747 1.00 18.32 376 VAL F CA 1
ATOM 6000 C C . VAL A 1 376 ? 64.326 75.007 55.820 1.00 18.32 376 VAL F C 1
ATOM 6001 O O . VAL A 1 376 ? 65.054 74.781 56.792 1.00 18.32 376 VAL F O 1
ATOM 6014 N N . PHE A 1 377 ? 64.710 75.753 54.790 1.00 18.44 377 PHE F N 1
ATOM 6015 C CA . PHE A 1 377 ? 66.082 76.239 54.671 1.00 18.44 377 PHE F CA 1
ATOM 6016 C C . PHE A 1 377 ? 66.235 77.617 55.315 1.00 18.44 377 PHE F C 1
ATOM 6017 O O . PHE A 1 377 ? 66.717 78.579 54.723 1.00 18.44 377 PHE F O 1
ATOM 6034 N N . HIS A 1 378 ? 65.822 77.673 56.576 1.00 16.50 378 HIS F N 1
ATOM 6035 C CA . HIS A 1 378 ? 66.172 78.786 57.442 1.00 16.50 378 HIS F CA 1
ATOM 6036 C C . HIS A 1 378 ? 67.687 78.854 57.600 1.00 16.50 378 HIS F C 1
ATOM 6037 O O . HIS A 1 378 ? 68.390 77.847 57.489 1.00 16.50 378 HIS F O 1
ATOM 6050 N N . SER A 1 379 ? 68.196 80.061 57.852 1.00 15.62 379 SER F N 1
ATOM 6051 C CA . SER A 1 379 ? 69.639 80.231 57.985 1.00 15.62 379 SER F CA 1
ATOM 6052 C C . SER A 1 379 ? 70.225 79.300 59.042 1.00 15.62 379 SER F C 1
ATOM 6053 O O . SER A 1 379 ? 71.355 78.823 58.892 1.00 15.62 379 SER F O 1
ATOM 6061 N N . ALA A 1 380 ? 69.473 79.025 60.111 1.00 14.65 380 ALA F N 1
ATOM 6062 C CA . ALA A 1 380 ? 69.942 78.084 61.123 1.00 14.65 380 ALA F CA 1
ATOM 6063 C C . ALA A 1 380 ? 70.156 76.699 60.526 1.00 14.65 380 ALA F C 1
ATOM 6064 O O . ALA A 1 380 ? 71.162 76.035 60.810 1.00 14.65 380 ALA F O 1
ATOM 6071 N N . MET A 1 381 ? 69.226 76.251 59.681 1.00 16.03 381 MET F N 1
ATOM 6072 C CA . MET A 1 381 ? 69.391 74.962 59.022 1.00 16.03 381 MET F CA 1
ATOM 6073 C C . MET A 1 381 ? 70.564 74.981 58.051 1.00 16.03 381 MET F C 1
ATOM 6074 O O . MET A 1 381 ? 71.248 73.965 57.880 1.00 16.03 381 MET F O 1
ATOM 6088 N N . LEU A 1 382 ? 70.800 76.114 57.386 1.00 14.70 382 LEU F N 1
ATOM 6089 C CA . LEU A 1 382 ? 71.981 76.218 56.536 1.00 14.70 382 LEU F CA 1
ATOM 6090 C C . LEU A 1 382 ? 73.247 76.043 57.357 1.00 14.70 382 LEU F C 1
ATOM 6091 O O . LEU A 1 382 ? 74.166 75.323 56.952 1.00 14.70 382 LEU F O 1
ATOM 6107 N N . TRP A 1 383 ? 73.312 76.698 58.514 1.00 13.86 383 TRP F N 1
ATOM 6108 C CA . TRP A 1 383 ? 74.448 76.498 59.401 1.00 13.86 383 TRP F CA 1
ATOM 6109 C C . TRP A 1 383 ? 74.584 75.026 59.766 1.00 13.86 383 TRP F C 1
ATOM 6110 O O . TRP A 1 383 ? 75.694 74.493 59.805 1.00 13.86 383 TRP F O 1
ATOM 6131 N N . THR A 1 384 ? 73.462 74.352 60.023 1.00 14.84 384 THR F N 1
ATOM 6132 C CA . THR A 1 384 ? 73.516 72.945 60.421 1.00 14.84 384 THR F CA 1
ATOM 6133 C C . THR A 1 384 ? 74.087 72.063 59.310 1.00 14.84 384 THR F C 1
ATOM 6134 O O . THR A 1 384 ? 74.958 71.216 59.554 1.00 14.84 384 THR F O 1
ATOM 6145 N N . ILE A 1 385 ? 73.605 72.241 58.079 1.00 16.05 385 ILE F N 1
ATOM 6146 C CA . ILE A 1 385 ? 74.093 71.426 56.967 1.00 16.05 385 ILE F CA 1
ATOM 6147 C C . ILE A 1 385 ? 75.565 71.722 56.697 1.00 16.05 385 ILE F C 1
ATOM 6148 O O . ILE A 1 385 ? 76.384 70.807 56.498 1.00 16.05 385 ILE F O 1
ATOM 6164 N N . GLY A 1 386 ? 75.921 73.007 56.672 1.00 14.20 386 GLY F N 1
ATOM 6165 C CA . GLY A 1 386 ? 77.311 73.368 56.490 1.00 14.20 386 GLY F CA 1
ATOM 6166 C C . GLY A 1 386 ? 78.191 72.781 57.571 1.00 14.20 386 GLY F C 1
ATOM 6167 O O . GLY A 1 386 ? 79.319 72.366 57.307 1.00 14.20 386 GLY F O 1
ATOM 6171 N N . PHE A 1 387 ? 77.687 72.738 58.805 1.00 14.76 387 PHE F N 1
ATOM 6172 C CA . PHE A 1 387 ? 78.431 72.105 59.881 1.00 14.76 387 PHE F CA 1
ATOM 6173 C C . PHE A 1 387 ? 78.642 70.632 59.588 1.00 14.76 387 PHE F C 1
ATOM 6174 O O . PHE A 1 387 ? 79.745 70.113 59.752 1.00 14.76 387 PHE F O 1
ATOM 6191 N N . ILE A 1 388 ? 77.598 69.935 59.143 1.00 16.35 388 ILE F N 1
ATOM 6192 C CA . ILE A 1 388 ? 77.769 68.511 58.861 1.00 16.35 388 ILE F CA 1
ATOM 6193 C C . ILE A 1 388 ? 78.920 68.317 57.880 1.00 16.35 388 ILE F C 1
ATOM 6194 O O . ILE A 1 388 ? 79.874 67.575 58.150 1.00 16.35 388 ILE F O 1
ATOM 6210 N N . VAL A 1 389 ? 78.894 69.058 56.771 1.00 16.29 389 VAL F N 1
ATOM 6211 C CA . VAL A 1 389 ? 79.939 68.897 55.752 1.00 16.29 389 VAL F CA 1
ATOM 6212 C C . VAL A 1 389 ? 81.314 69.253 56.324 1.00 16.29 389 VAL F C 1
ATOM 6213 O O . VAL A 1 389 ? 82.257 68.438 56.325 1.00 16.29 389 VAL F O 1
ATOM 6226 N N . THR A 1 390 ? 81.441 70.484 56.826 1.00 14.66 390 THR F N 1
ATOM 6227 C CA . THR A 1 390 ? 82.736 71.009 57.237 1.00 14.66 390 THR F CA 1
ATOM 6228 C C . THR A 1 390 ? 83.323 70.205 58.389 1.00 14.66 390 THR F C 1
ATOM 6229 O O . THR A 1 390 ? 84.514 69.873 58.383 1.00 14.66 390 THR F O 1
ATOM 6240 N N . PHE A 1 391 ? 82.504 69.893 59.393 1.00 15.45 391 PHE F N 1
ATOM 6241 C CA . PHE A 1 391 ? 82.978 69.137 60.538 1.00 15.45 391 PHE F CA 1
ATOM 6242 C C . PHE A 1 391 ? 83.318 67.709 60.162 1.00 15.45 391 PHE F C 1
ATOM 6243 O O . PHE A 1 391 ? 84.240 67.137 60.741 1.00 15.45 391 PHE F O 1
ATOM 6260 N N . SER A 1 392 ? 82.606 67.105 59.207 1.00 17.09 392 SER F N 1
ATOM 6261 C CA . SER A 1 392 ? 83.036 65.801 58.726 1.00 17.09 392 SER F CA 1
ATOM 6262 C C . SER A 1 392 ? 84.466 65.872 58.212 1.00 17.09 392 SER F C 1
ATOM 6263 O O . SER A 1 392 ? 85.318 65.059 58.594 1.00 17.09 392 SER F O 1
ATOM 6271 N N . VAL A 1 393 ? 84.759 66.868 57.371 1.00 15.31 393 VAL F N 1
ATOM 6272 C CA . VAL A 1 393 ? 86.118 66.981 56.835 1.00 15.31 393 VAL F CA 1
ATOM 6273 C C . VAL A 1 393 ? 87.125 67.202 57.965 1.00 15.31 393 VAL F C 1
ATOM 6274 O O . VAL A 1 393 ? 88.188 66.562 58.019 1.00 15.31 393 VAL F O 1
ATOM 6287 N N . GLY A 1 394 ? 86.807 68.120 58.879 1.00 14.92 394 GLY F N 1
ATOM 6288 C CA . GLY A 1 394 ? 87.735 68.429 59.955 1.00 14.92 394 GLY F CA 1
ATOM 6289 C C . GLY A 1 394 ? 88.008 67.239 60.855 1.00 14.92 394 GLY F C 1
ATOM 6290 O O . GLY A 1 394 ? 89.155 66.966 61.211 1.00 14.92 394 GLY F O 1
ATOM 6294 N N . GLY A 1 395 ? 86.955 66.517 61.239 1.00 16.28 395 GLY F N 1
ATOM 6295 C CA . GLY A 1 395 ? 87.131 65.332 62.051 1.00 16.28 395 GLY F CA 1
ATOM 6296 C C . GLY A 1 395 ? 87.897 64.244 61.335 1.00 16.28 395 GLY F C 1
ATOM 6297 O O . GLY A 1 395 ? 88.642 63.491 61.961 1.00 16.28 395 GLY F O 1
ATOM 6301 N N . MET A 1 396 ? 87.727 64.142 60.018 1.00 18.52 396 MET F N 1
ATOM 6302 C CA . MET A 1 396 ? 88.535 63.205 59.249 1.00 18.52 396 MET F CA 1
ATOM 6303 C C . MET A 1 396 ? 90.018 63.538 59.366 1.00 18.52 396 MET F C 1
ATOM 6304 O O . MET A 1 396 ? 90.851 62.657 59.619 1.00 18.52 396 MET F O 1
ATOM 6318 N N . THR A 1 397 ? 90.369 64.813 59.190 1.00 15.77 397 THR F N 1
ATOM 6319 C CA . THR A 1 397 ? 91.778 65.182 59.321 1.00 15.77 397 THR F CA 1
ATOM 6320 C C . THR A 1 397 ? 92.270 64.959 60.749 1.00 15.77 397 THR F C 1
ATOM 6321 O O . THR A 1 397 ? 93.423 64.568 60.965 1.00 15.77 397 THR F O 1
ATOM 6332 N N . GLY A 1 398 ? 91.405 65.187 61.736 1.00 15.76 398 GLY F N 1
ATOM 6333 C CA . GLY A 1 398 ? 91.781 64.898 63.111 1.00 15.76 398 GLY F CA 1
ATOM 6334 C C . GLY A 1 398 ? 92.079 63.428 63.337 1.00 15.76 398 GLY F C 1
ATOM 6335 O O . GLY A 1 398 ? 93.068 63.074 63.984 1.00 15.76 398 GLY F O 1
ATOM 6339 N N . VAL A 1 399 ? 91.228 62.552 62.806 1.00 17.31 399 VAL F N 1
ATOM 6340 C CA . VAL A 1 399 ? 91.470 61.118 62.929 1.00 17.31 399 VAL F CA 1
ATOM 6341 C C . VAL A 1 399 ? 92.777 60.748 62.244 1.00 17.31 399 VAL F C 1
ATOM 6342 O O . VAL A 1 399 ? 93.533 59.903 62.733 1.00 17.31 399 VAL F O 1
ATOM 6355 N N . LEU A 1 400 ? 93.071 61.383 61.109 1.00 16.60 400 LEU F N 1
ATOM 6356 C CA . LEU A 1 400 ? 94.362 61.164 60.465 1.00 16.60 400 LEU F CA 1
ATOM 6357 C C . LEU A 1 400 ? 95.505 61.540 61.400 1.00 16.60 400 LEU F C 1
ATOM 6358 O O . LEU A 1 400 ? 96.481 60.796 61.542 1.00 16.60 400 LEU F O 1
ATOM 6374 N N . LEU A 1 401 ? 95.395 62.694 62.056 1.00 15.34 401 LEU F N 1
ATOM 6375 C CA . LEU A 1 401 ? 96.421 63.099 63.010 1.00 15.34 401 LEU F CA 1
ATOM 6376 C C . LEU A 1 401 ? 96.498 62.153 64.202 1.00 15.34 401 LEU F C 1
ATOM 6377 O O . LEU A 1 401 ? 97.537 62.094 64.866 1.00 15.34 401 LEU F O 1
ATOM 6393 N N . ALA A 1 402 ? 95.425 61.415 64.490 1.00 16.16 402 ALA F N 1
ATOM 6394 C CA . ALA A 1 402 ? 95.454 60.462 65.594 1.00 16.16 402 ALA F CA 1
ATOM 6395 C C . ALA A 1 402 ? 96.416 59.307 65.347 1.00 16.16 402 ALA F C 1
ATOM 6396 O O . ALA A 1 402 ? 96.839 58.659 66.307 1.00 16.16 402 ALA F O 1
ATOM 6403 N N . VAL A 1 403 ? 96.766 59.030 64.096 1.00 15.66 403 VAL F N 1
ATOM 6404 C CA . VAL A 1 403 ? 97.719 57.969 63.784 1.00 15.66 403 VAL F CA 1
ATOM 6405 C C . VAL A 1 403 ? 99.120 58.507 64.056 1.00 15.66 403 VAL F C 1
ATOM 6406 O O . VAL A 1 403 ? 99.569 59.421 63.354 1.00 15.66 403 VAL F O 1
ATOM 6419 N N . PRO A 1 404 ? 99.852 57.974 65.040 1.00 14.51 404 PRO F N 1
ATOM 6420 C CA . PRO A 1 404 ? 101.142 58.590 65.393 1.00 14.51 404 PRO F CA 1
ATOM 6421 C C . PRO A 1 404 ? 102.130 58.650 64.246 1.00 14.51 404 PRO F C 1
ATOM 6422 O O . PRO A 1 404 ? 102.893 59.618 64.156 1.00 14.51 404 PRO F O 1
ATOM 6433 N N . GLY A 1 405 ? 102.146 57.650 63.365 1.00 14.79 405 GLY F N 1
ATOM 6434 C CA . GLY A 1 405 ? 103.058 57.695 62.236 1.00 14.79 405 GLY F CA 1
ATOM 6435 C C . GLY A 1 405 ? 102.836 58.911 61.358 1.00 14.79 405 GLY F C 1
ATOM 6436 O O . GLY A 1 405 ? 103.791 59.549 60.913 1.00 14.79 405 GLY F O 1
ATOM 6440 N N . ALA A 1 406 ? 101.573 59.247 61.092 1.00 15.08 406 ALA F N 1
ATOM 6441 C CA . ALA A 1 406 ? 101.277 60.443 60.310 1.00 15.08 406 ALA F CA 1
ATOM 6442 C C . ALA A 1 406 ? 101.526 61.708 61.122 1.00 15.08 406 ALA F C 1
ATOM 6443 O O . ALA A 1 406 ? 102.006 62.718 60.586 1.00 15.08 406 ALA F O 1
ATOM 6450 N N . ASP A 1 407 ? 101.208 61.676 62.417 1.00 14.67 407 ASP F N 1
ATOM 6451 C CA . ASP A 1 407 ? 101.443 62.848 63.250 1.00 14.67 407 ASP F CA 1
ATOM 6452 C C . ASP A 1 407 ? 102.922 63.192 63.321 1.00 14.67 407 ASP F C 1
ATOM 6453 O O . ASP A 1 407 ? 103.277 64.362 63.487 1.00 14.67 407 ASP F O 1
ATOM 6462 N N . PHE A 1 408 ? 103.797 62.193 63.191 1.00 14.31 408 PHE F N 1
ATOM 6463 C CA . PHE A 1 408 ? 105.230 62.459 63.236 1.00 14.31 408 PHE F CA 1
ATOM 6464 C C . PHE A 1 408 ? 105.647 63.469 62.177 1.00 14.31 408 PHE F C 1
ATOM 6465 O O . PHE A 1 408 ? 106.615 64.210 62.379 1.00 14.31 408 PHE F O 1
ATOM 6482 N N . VAL A 1 409 ? 104.941 63.519 61.051 1.00 14.66 409 VAL F N 1
ATOM 6483 C CA . VAL A 1 409 ? 105.259 64.461 59.984 1.00 14.66 409 VAL F CA 1
ATOM 6484 C C . VAL A 1 409 ? 104.233 65.569 59.849 1.00 14.66 409 VAL F C 1
ATOM 6485 O O . VAL A 1 409 ? 104.482 66.527 59.102 1.00 14.66 409 VAL F O 1
ATOM 6498 N N . LEU A 1 410 ? 103.094 65.482 60.533 1.00 14.54 410 LEU F N 1
ATOM 6499 C CA . LEU A 1 410 ? 102.109 66.552 60.485 1.00 14.54 410 LEU F CA 1
ATOM 6500 C C . LEU A 1 410 ? 102.021 67.368 61.768 1.00 14.54 410 LEU F C 1
ATOM 6501 O O . LEU A 1 410 ? 101.326 68.388 61.780 1.00 14.54 410 LEU F O 1
ATOM 6517 N N . HIS A 1 411 ? 102.706 66.963 62.835 1.00 12.95 411 HIS F N 1
ATOM 6518 C CA . HIS A 1 411 ? 102.593 67.672 64.102 1.00 12.95 411 HIS F CA 1
ATOM 6519 C C . HIS A 1 411 ? 103.090 69.107 63.966 1.00 12.95 411 HIS F C 1
ATOM 6520 O O . HIS A 1 411 ? 104.154 69.360 63.397 1.00 12.95 411 HIS F O 1
ATOM 6533 N N . ASN A 1 412 ? 102.301 70.045 64.490 1.00 12.91 412 ASN F N 1
ATOM 6534 C CA . ASN A 1 412 ? 102.638 71.466 64.507 1.00 12.91 412 ASN F CA 1
ATOM 6535 C C . ASN A 1 412 ? 102.730 72.059 63.104 1.00 12.91 412 ASN F C 1
ATOM 6536 O O . ASN A 1 412 ? 103.116 73.219 62.948 1.00 12.91 412 ASN F O 1
ATOM 6547 N N . SER A 1 413 ? 102.369 71.291 62.082 1.00 13.42 413 SER F N 1
ATOM 6548 C CA . SER A 1 413 ? 102.333 71.820 60.731 1.00 13.42 413 SER F CA 1
ATOM 6549 C C . SER A 1 413 ? 101.031 72.583 60.504 1.00 13.42 413 SER F C 1
ATOM 6550 O O . SER A 1 413 ? 100.096 72.519 61.304 1.00 13.42 413 SER F O 1
ATOM 6558 N N . LEU A 1 414 ? 100.972 73.315 59.394 1.00 14.08 414 LEU F N 1
ATOM 6559 C CA . LEU A 1 414 ? 99.734 74.003 59.062 1.00 14.08 414 LEU F CA 1
ATOM 6560 C C . LEU A 1 414 ? 98.603 73.033 58.749 1.00 14.08 414 LEU F C 1
ATOM 6561 O O . LEU A 1 414 ? 97.448 73.459 58.711 1.00 14.08 414 LEU F O 1
ATOM 6577 N N . PHE A 1 415 ? 98.900 71.750 58.534 1.00 14.48 415 PHE F N 1
ATOM 6578 C CA . PHE A 1 415 ? 97.841 70.747 58.488 1.00 14.48 415 PHE F CA 1
ATOM 6579 C C . PHE A 1 415 ? 97.114 70.674 59.825 1.00 14.48 415 PHE F C 1
ATOM 6580 O O . PHE A 1 415 ? 95.886 70.589 59.866 1.00 14.48 415 PHE F O 1
ATOM 6597 N N . LEU A 1 416 ? 97.860 70.712 60.930 1.00 13.94 416 LEU F N 1
ATOM 6598 C CA . LEU A 1 416 ? 97.234 70.734 62.249 1.00 13.94 416 LEU F CA 1
ATOM 6599 C C . LEU A 1 416 ? 96.419 72.006 62.453 1.00 13.94 416 LEU F C 1
ATOM 6600 O O . LEU A 1 416 ? 95.303 71.965 62.992 1.00 13.94 416 LEU F O 1
ATOM 6616 N N . ILE A 1 417 ? 96.970 73.149 62.042 1.00 13.93 417 ILE F N 1
ATOM 6617 C CA . ILE A 1 417 ? 96.231 74.404 62.123 1.00 13.93 417 ILE F CA 1
ATOM 6618 C C . ILE A 1 417 ? 94.920 74.277 61.365 1.00 13.93 417 ILE F C 1
ATOM 6619 O O . ILE A 1 417 ? 93.848 74.631 61.870 1.00 13.93 417 ILE F O 1
ATOM 6635 N N . ALA A 1 418 ? 94.991 73.746 60.144 1.00 13.73 418 ALA F N 1
ATOM 6636 C CA . ALA A 1 418 ? 93.796 73.563 59.335 1.00 13.73 418 ALA F CA 1
ATOM 6637 C C . ALA A 1 418 ? 92.814 72.623 60.013 1.00 13.73 418 ALA F C 1
ATOM 6638 O O . ALA A 1 418 ? 91.613 72.880 60.009 1.00 13.73 418 ALA F O 1
ATOM 6645 N N . HIS A 1 419 ? 93.298 71.531 60.604 1.00 13.95 419 HIS F N 1
ATOM 6646 C CA . HIS A 1 419 ? 92.384 70.592 61.245 1.00 13.95 419 HIS F CA 1
ATOM 6647 C C . HIS A 1 419 ? 91.613 71.261 62.369 1.00 13.95 419 HIS F C 1
ATOM 6648 O O . HIS A 1 419 ? 90.382 71.153 62.449 1.00 13.95 419 HIS F O 1
ATOM 6661 N N . PHE A 1 420 ? 92.325 71.917 63.286 1.00 14.22 420 PHE F N 1
ATOM 6662 C CA . PHE A 1 420 ? 91.608 72.405 64.453 1.00 14.22 420 PHE F CA 1
ATOM 6663 C C . PHE A 1 420 ? 90.805 73.657 64.126 1.00 14.22 420 PHE F C 1
ATOM 6664 O O . PHE A 1 420 ? 89.751 73.865 64.723 1.00 14.22 420 PHE F O 1
ATOM 6681 N N . HIS A 1 421 ? 91.204 74.443 63.124 1.00 13.83 421 HIS F N 1
ATOM 6682 C CA . HIS A 1 421 ? 90.308 75.496 62.658 1.00 13.83 421 HIS F CA 1
ATOM 6683 C C . HIS A 1 421 ? 89.106 74.916 61.926 1.00 13.83 421 HIS F C 1
ATOM 6684 O O . HIS A 1 421 ? 88.001 75.445 62.034 1.00 13.83 421 HIS F O 1
ATOM 6697 N N . ASN A 1 422 ? 89.286 73.811 61.208 1.00 14.28 422 ASN F N 1
ATOM 6698 C CA . ASN A 1 422 ? 88.162 73.168 60.546 1.00 14.28 422 ASN F CA 1
ATOM 6699 C C . ASN A 1 422 ? 87.125 72.732 61.565 1.00 14.28 422 ASN F C 1
ATOM 6700 O O . ASN A 1 422 ? 85.953 73.094 61.462 1.00 14.28 422 ASN F O 1
ATOM 6711 N N . VAL A 1 423 ? 87.548 71.997 62.588 1.00 14.88 423 VAL F N 1
ATOM 6712 C CA . VAL A 1 423 ? 86.589 71.546 63.594 1.00 14.88 423 VAL F CA 1
ATOM 6713 C C . VAL A 1 423 ? 86.035 72.732 64.378 1.00 14.88 423 VAL F C 1
ATOM 6714 O O . VAL A 1 423 ? 84.824 72.841 64.571 1.00 14.88 423 VAL F O 1
ATOM 6727 N N . ILE A 1 424 ? 86.892 73.667 64.799 1.00 15.06 424 ILE F N 1
ATOM 6728 C CA . ILE A 1 424 ? 86.409 74.788 65.603 1.00 15.06 424 ILE F CA 1
ATOM 6729 C C . ILE A 1 424 ? 85.396 75.616 64.821 1.00 15.06 424 ILE F C 1
ATOM 6730 O O . ILE A 1 424 ? 84.275 75.830 65.275 1.00 15.06 424 ILE F O 1
ATOM 6746 N N . ILE A 1 425 ? 85.756 76.066 63.622 1.00 13.99 425 ILE F N 1
ATOM 6747 C CA . ILE A 1 425 ? 84.854 76.931 62.875 1.00 13.99 425 ILE F CA 1
ATOM 6748 C C . ILE A 1 425 ? 83.630 76.155 62.397 1.00 13.99 425 ILE F C 1
ATOM 6749 O O . ILE A 1 425 ? 82.495 76.614 62.553 1.00 13.99 425 ILE F O 1
ATOM 6765 N N . GLY A 1 426 ? 83.830 74.965 61.825 1.00 14.02 426 GLY F N 1
ATOM 6766 C CA . GLY A 1 426 ? 82.709 74.213 61.296 1.00 14.02 426 GLY F CA 1
ATOM 6767 C C . GLY A 1 426 ? 81.728 73.766 62.361 1.00 14.02 426 GLY F C 1
ATOM 6768 O O . GLY A 1 426 ? 80.519 73.756 62.125 1.00 14.02 426 GLY F O 1
ATOM 6772 N N . GLY A 1 427 ? 82.222 73.334 63.522 1.00 14.10 427 GLY F N 1
ATOM 6773 C CA . GLY A 1 427 ? 81.331 72.959 64.596 1.00 14.10 427 GLY F CA 1
ATOM 6774 C C . GLY A 1 427 ? 80.972 74.084 65.539 1.00 14.10 427 GLY F C 1
ATOM 6775 O O . GLY A 1 427 ? 79.816 74.491 65.581 1.00 14.10 427 GLY F O 1
ATOM 6779 N N . VAL A 1 428 ? 81.949 74.641 66.256 1.00 13.78 428 VAL F N 1
ATOM 6780 C CA . VAL A 1 428 ? 81.630 75.552 67.349 1.00 13.78 428 VAL F CA 1
ATOM 6781 C C . VAL A 1 428 ? 81.101 76.874 66.809 1.00 13.78 428 VAL F C 1
ATOM 6782 O O . VAL A 1 428 ? 80.047 77.346 67.234 1.00 13.78 428 VAL F O 1
ATOM 6795 N N . VAL A 1 429 ? 81.819 77.494 65.872 1.00 13.38 429 VAL F N 1
ATOM 6796 C CA . VAL A 1 429 ? 81.396 78.796 65.359 1.00 13.38 429 VAL F CA 1
ATOM 6797 C C . VAL A 1 429 ? 80.082 78.670 64.595 1.00 13.38 429 VAL F C 1
ATOM 6798 O O . VAL A 1 429 ? 79.160 79.477 64.772 1.00 13.38 429 VAL F O 1
ATOM 6811 N N . PHE A 1 430 ? 79.978 77.660 63.730 1.00 13.35 430 PHE F N 1
ATOM 6812 C CA . PHE A 1 430 ? 78.736 77.458 62.994 1.00 13.35 430 PHE F CA 1
ATOM 6813 C C . PHE A 1 430 ? 77.576 77.214 63.945 1.00 13.35 430 PHE F C 1
ATOM 6814 O O . PHE A 1 430 ? 76.500 77.790 63.773 1.00 13.35 430 PHE F O 1
ATOM 6831 N N . GLY A 1 431 ? 77.771 76.362 64.955 1.00 12.89 431 GLY F N 1
ATOM 6832 C CA . GLY A 1 431 ? 76.709 76.086 65.900 1.00 12.89 431 GLY F CA 1
ATOM 6833 C C . GLY A 1 431 ? 76.354 77.278 66.755 1.00 12.89 431 GLY F C 1
ATOM 6834 O O . GLY A 1 431 ? 75.196 77.454 67.118 1.00 12.89 431 GLY F O 1
ATOM 6838 N N . CYS A 1 432 ? 77.339 78.104 67.097 1.00 13.71 432 CYS F N 1
ATOM 6839 C CA . CYS A 1 432 ? 77.055 79.317 67.849 1.00 13.71 432 CYS F CA 1
ATOM 6840 C C . CYS A 1 432 ? 76.206 80.272 67.025 1.00 13.71 432 CYS F C 1
ATOM 6841 O O . CYS A 1 432 ? 75.227 80.827 67.522 1.00 13.71 432 CYS F O 1
ATOM 6849 N N . PHE A 1 433 ? 76.552 80.459 65.750 1.00 13.90 433 PHE F N 1
ATOM 6850 C CA . PHE A 1 433 ? 75.728 81.309 64.894 1.00 13.90 433 PHE F CA 1
ATOM 6851 C C . PHE A 1 433 ? 74.346 80.702 64.684 1.00 13.90 433 PHE F C 1
ATOM 6852 O O . PHE A 1 433 ? 73.339 81.419 64.686 1.00 13.90 433 PHE F O 1
ATOM 6869 N N . ALA A 1 434 ? 74.277 79.382 64.519 1.00 13.44 434 ALA F N 1
ATOM 6870 C CA . ALA A 1 434 ? 72.995 78.713 64.345 1.00 13.44 434 ALA F CA 1
ATOM 6871 C C . ALA A 1 434 ? 72.118 78.888 65.576 1.00 13.44 434 ALA F C 1
ATOM 6872 O O . ALA A 1 434 ? 70.937 79.218 65.465 1.00 13.44 434 ALA F O 1
ATOM 6879 N N . GLY A 1 435 ? 72.683 78.661 66.760 1.00 13.96 435 GLY F N 1
ATOM 6880 C CA . GLY A 1 435 ? 71.918 78.818 67.982 1.00 13.96 435 GLY F CA 1
ATOM 6881 C C . GLY A 1 435 ? 71.541 80.259 68.244 1.00 13.96 435 GLY F C 1
ATOM 6882 O O . GLY A 1 435 ? 70.452 80.540 68.744 1.00 13.96 435 GLY F O 1
ATOM 6886 N N . MET A 1 436 ? 72.433 81.193 67.908 1.00 16.37 436 MET F N 1
ATOM 6887 C CA . MET A 1 436 ? 72.107 82.603 68.048 1.00 16.37 436 MET F CA 1
ATOM 6888 C C . MET A 1 436 ? 70.915 82.963 67.178 1.00 16.37 436 MET F C 1
ATOM 6889 O O . MET A 1 436 ? 69.966 83.593 67.645 1.00 16.37 436 MET F O 1
ATOM 6903 N N . THR A 1 437 ? 70.931 82.542 65.914 1.00 15.27 437 THR F N 1
ATOM 6904 C CA . THR A 1 437 ? 69.788 82.795 65.044 1.00 15.27 437 THR F CA 1
ATOM 6905 C C . THR A 1 437 ? 68.539 82.092 65.559 1.00 15.27 437 THR F C 1
ATOM 6906 O O . THR A 1 437 ? 67.441 82.658 65.538 1.00 15.27 437 THR F O 1
ATOM 6917 N N . TYR A 1 438 ? 68.693 80.854 66.023 1.00 14.68 438 TYR F N 1
ATOM 6918 C CA . TYR A 1 438 ? 67.558 80.047 66.447 1.00 14.68 438 TYR F CA 1
ATOM 6919 C C . TYR A 1 438 ? 66.863 80.647 67.665 1.00 14.68 438 TYR F C 1
ATOM 6920 O O . TYR A 1 438 ? 65.631 80.692 67.718 1.00 14.68 438 TYR F O 1
ATOM 6938 N N . TRP A 1 439 ? 67.631 81.121 68.645 1.00 14.33 439 TRP F N 1
ATOM 6939 C CA . TRP A 1 439 ? 67.082 81.585 69.912 1.00 14.33 439 TRP F CA 1
ATOM 6940 C C . TRP A 1 439 ? 67.059 83.104 70.050 1.00 14.33 439 TRP F C 1
ATOM 6941 O O . TRP A 1 439 ? 66.631 83.602 71.092 1.00 14.33 439 TRP F O 1
ATOM 6962 N N . TRP A 1 440 ? 67.491 83.851 69.033 1.00 16.63 440 TRP F N 1
ATOM 6963 C CA . TRP A 1 440 ? 67.350 85.304 69.078 1.00 16.63 440 TRP F CA 1
ATOM 6964 C C . TRP A 1 440 ? 65.913 85.735 69.318 1.00 16.63 440 TRP F C 1
ATOM 6965 O O . TRP A 1 440 ? 65.693 86.622 70.158 1.00 16.63 440 TRP F O 1
ATOM 6986 N N . PRO A 1 441 ? 64.907 85.191 68.628 1.00 16.07 441 PRO F N 1
ATOM 6987 C CA . PRO A 1 441 ? 63.528 85.593 68.948 1.00 16.07 441 PRO F CA 1
ATOM 6988 C C . PRO A 1 441 ? 63.139 85.278 70.380 1.00 16.07 441 PRO F C 1
ATOM 6989 O O . PRO A 1 441 ? 62.383 86.038 70.994 1.00 16.07 441 PRO F O 1
ATOM 7000 N N . LYS A 1 442 ? 63.635 84.171 70.931 1.00 15.64 442 LYS F N 1
ATOM 7001 C CA . LYS A 1 442 ? 63.336 83.846 72.321 1.00 15.64 442 LYS F CA 1
ATOM 7002 C C . LYS A 1 442 ? 64.000 84.833 73.269 1.00 15.64 442 LYS F C 1
ATOM 7003 O O . LYS A 1 442 ? 63.400 85.241 74.269 1.00 15.64 442 LYS F O 1
ATOM 7022 N N . ALA A 1 443 ? 65.232 85.243 72.966 1.00 16.14 443 ALA F N 1
ATOM 7023 C CA . ALA A 1 443 ? 65.948 86.152 73.854 1.00 16.14 443 ALA F CA 1
ATOM 7024 C C . ALA A 1 443 ? 65.388 87.569 73.786 1.00 16.14 443 ALA F C 1
ATOM 7025 O O . ALA A 1 443 ? 65.297 88.252 74.811 1.00 16.14 443 ALA F O 1
ATOM 7032 N N . PHE A 1 444 ? 65.013 88.034 72.593 1.00 17.62 444 PHE F N 1
ATOM 7033 C CA . PHE A 1 444 ? 64.682 89.436 72.388 1.00 17.62 444 PHE F CA 1
ATOM 7034 C C . PHE A 1 444 ? 63.257 89.702 71.932 1.00 17.62 444 PHE F C 1
ATOM 7035 O O . PHE A 1 444 ? 62.784 90.828 72.103 1.00 17.62 444 PHE F O 1
ATOM 7052 N N . GLY A 1 445 ? 62.566 88.727 71.356 1.00 17.37 445 GLY F N 1
ATOM 7053 C CA . GLY A 1 445 ? 61.194 88.917 70.937 1.00 17.37 445 GLY F CA 1
ATOM 7054 C C . GLY A 1 445 ? 60.990 89.295 69.488 1.00 17.37 445 GLY F C 1
ATOM 7055 O O . GLY A 1 445 ? 59.859 89.611 69.108 1.00 17.37 445 GLY F O 1
ATOM 7059 N N . PHE A 1 446 ? 62.039 89.284 68.671 1.00 19.00 446 PHE F N 1
ATOM 7060 C CA . PHE A 1 446 ? 61.893 89.509 67.241 1.00 19.00 446 PHE F CA 1
ATOM 7061 C C . PHE A 1 446 ? 62.942 88.684 66.514 1.00 19.00 446 PHE F C 1
ATOM 7062 O O . PHE A 1 446 ? 63.939 88.261 67.100 1.00 19.00 446 PHE F O 1
ATOM 7079 N N . LYS A 1 447 ? 62.701 88.453 65.229 1.00 18.83 447 LYS F N 1
ATOM 7080 C CA . LYS A 1 447 ? 63.548 87.586 64.424 1.00 18.83 447 LYS F CA 1
ATOM 7081 C C . LYS A 1 447 ? 64.668 88.375 63.756 1.00 18.83 447 LYS F C 1
ATOM 7082 O O . LYS A 1 447 ? 64.527 89.563 63.459 1.00 18.83 447 LYS F O 1
ATOM 7101 N N . LEU A 1 448 ? 65.791 87.699 63.532 1.00 17.10 448 LEU F N 1
ATOM 7102 C CA . LEU A 1 448 ? 66.876 88.276 62.756 1.00 17.10 448 LEU F CA 1
ATOM 7103 C C . LEU A 1 448 ? 66.506 88.328 61.275 1.00 17.10 448 LEU F C 1
ATOM 7104 O O . LEU A 1 448 ? 65.665 87.570 60.789 1.00 17.10 448 LEU F O 1
ATOM 7120 N N . ASN A 1 449 ? 67.154 89.240 60.555 1.00 17.37 449 ASN F N 1
ATOM 7121 C CA . ASN A 1 449 ? 66.960 89.333 59.113 1.00 17.37 449 ASN F CA 1
ATOM 7122 C C . ASN A 1 449 ? 67.552 88.108 58.424 1.00 17.37 449 ASN F C 1
ATOM 7123 O O . ASN A 1 449 ? 68.722 87.774 58.627 1.00 17.37 449 ASN F O 1
ATOM 7134 N N . GLU A 1 450 ? 66.741 87.439 57.606 1.00 16.99 450 GLU F N 1
ATOM 7135 C CA . GLU A 1 450 ? 67.171 86.183 57.002 1.00 16.99 450 GLU F CA 1
ATOM 7136 C C . GLU A 1 450 ? 68.125 86.387 55.830 1.00 16.99 450 GLU F C 1
ATOM 7137 O O . GLU A 1 450 ? 69.028 85.567 55.627 1.00 16.99 450 GLU F O 1
ATOM 7149 N N . THR A 1 451 ? 67.949 87.456 55.053 1.00 16.88 451 THR F N 1
ATOM 7150 C CA . THR A 1 451 ? 68.822 87.687 53.905 1.00 16.88 451 THR F CA 1
ATOM 7151 C C . THR A 1 451 ? 70.275 87.836 54.339 1.00 16.88 451 THR F C 1
ATOM 7152 O O . THR A 1 451 ? 71.167 87.140 53.835 1.00 16.88 451 THR F O 1
ATOM 7163 N N . TRP A 1 452 ? 70.531 88.736 55.285 1.00 16.33 452 TRP F N 1
ATOM 7164 C CA . TRP A 1 452 ? 71.898 88.953 55.733 1.00 16.33 452 TRP F CA 1
ATOM 7165 C C . TRP A 1 452 ? 72.422 87.758 56.519 1.00 16.33 452 TRP F C 1
ATOM 7166 O O . TRP A 1 452 ? 73.625 87.495 56.503 1.00 16.33 452 TRP F O 1
ATOM 7187 N N . GLY A 1 453 ? 71.542 87.008 57.182 1.00 15.62 453 GLY F N 1
ATOM 7188 C CA . GLY A 1 453 ? 71.980 85.782 57.831 1.00 15.62 453 GLY F CA 1
ATOM 7189 C C . GLY A 1 453 ? 72.493 84.758 56.838 1.00 15.62 453 GLY F C 1
ATOM 7190 O O . GLY A 1 453 ? 73.540 84.137 57.045 1.00 15.62 453 GLY F O 1
ATOM 7194 N N . LYS A 1 454 ? 71.764 84.572 55.736 1.00 15.59 454 LYS F N 1
ATOM 7195 C CA . LYS A 1 454 ? 72.201 83.630 54.710 1.00 15.59 454 LYS F CA 1
ATOM 7196 C C . LYS A 1 454 ? 73.474 84.109 54.028 1.00 15.59 454 LYS F C 1
ATOM 7197 O O . LYS A 1 454 ? 74.366 83.305 53.726 1.00 15.59 454 LYS F O 1
ATOM 7216 N N . ARG A 1 455 ? 73.577 85.415 53.771 1.00 15.63 455 ARG F N 1
ATOM 7217 C CA . ARG A 1 455 ? 74.816 85.942 53.213 1.00 15.63 455 ARG F CA 1
ATOM 7218 C C . ARG A 1 455 ? 75.982 85.692 54.158 1.00 15.63 455 ARG F C 1
ATOM 7219 O O . ARG A 1 455 ? 77.070 85.294 53.725 1.00 15.63 455 ARG F O 1
ATOM 7240 N N . ALA A 1 456 ? 75.768 85.914 55.457 1.00 14.67 456 ALA F N 1
ATOM 7241 C CA . ALA A 1 456 ? 76.806 85.641 56.438 1.00 14.67 456 ALA F CA 1
ATOM 7242 C C . ALA A 1 456 ? 77.213 84.177 56.401 1.00 14.67 456 ALA F C 1
ATOM 7243 O O . ALA A 1 456 ? 78.405 83.859 56.445 1.00 14.67 456 ALA F O 1
ATOM 7250 N N . PHE A 1 457 ? 76.240 83.271 56.305 1.00 13.20 457 PHE F N 1
ATOM 7251 C CA . PHE A 1 457 ? 76.574 81.852 56.256 1.00 13.20 457 PHE F CA 1
ATOM 7252 C C . PHE A 1 457 ? 77.424 81.528 55.034 1.00 13.20 457 PHE F C 1
ATOM 7253 O O . PHE A 1 457 ? 78.416 80.795 55.128 1.00 13.20 457 PHE F O 1
ATOM 7270 N N . TRP A 1 458 ? 77.021 82.025 53.864 1.00 13.35 458 TRP F N 1
ATOM 7271 C CA . TRP A 1 458 ? 77.749 81.680 52.648 1.00 13.35 458 TRP F CA 1
ATOM 7272 C C . TRP A 1 458 ? 79.162 82.243 52.680 1.00 13.35 458 TRP F C 1
ATOM 7273 O O . TRP A 1 458 ? 80.131 81.535 52.368 1.00 13.35 458 TRP F O 1
ATOM 7294 N N . PHE A 1 459 ? 79.303 83.504 53.091 1.00 13.85 459 PHE F N 1
ATOM 7295 C CA . PHE A 1 459 ? 80.633 84.070 53.264 1.00 13.85 459 PHE F CA 1
ATOM 7296 C C . PHE A 1 459 ? 81.452 83.223 54.223 1.00 13.85 459 PHE F C 1
ATOM 7297 O O . PHE A 1 459 ? 82.603 82.892 53.941 1.00 13.85 459 PHE F O 1
ATOM 7314 N N . TRP A 1 460 ? 80.864 82.831 55.352 1.00 13.49 460 TRP F N 1
ATOM 7315 C CA . TRP A 1 460 ? 81.631 82.110 56.358 1.00 13.49 460 TRP F CA 1
ATOM 7316 C C . TRP A 1 460 ? 82.107 80.763 55.834 1.00 13.49 460 TRP F C 1
ATOM 7317 O O . TRP A 1 460 ? 83.287 80.432 55.949 1.00 13.49 460 TRP F O 1
ATOM 7338 N N . ILE A 1 461 ? 81.216 79.976 55.232 1.00 13.46 461 ILE F N 1
ATOM 7339 C CA . ILE A 1 461 ? 81.613 78.630 54.821 1.00 13.46 461 ILE F CA 1
ATOM 7340 C C . ILE A 1 461 ? 82.606 78.690 53.662 1.00 13.46 461 ILE F C 1
ATOM 7341 O O . ILE A 1 461 ? 83.664 78.037 53.693 1.00 13.46 461 ILE F O 1
ATOM 7357 N N . ILE A 1 462 ? 82.303 79.489 52.632 1.00 13.19 462 ILE F N 1
ATOM 7358 C CA . ILE A 1 462 ? 83.209 79.567 51.491 1.00 13.19 462 ILE F CA 1
ATOM 7359 C C . ILE A 1 462 ? 84.550 80.140 51.924 1.00 13.19 462 ILE F C 1
ATOM 7360 O O . ILE A 1 462 ? 85.611 79.646 51.522 1.00 13.19 462 ILE F O 1
ATOM 7376 N N . GLY A 1 463 ? 84.526 81.190 52.747 1.00 13.46 463 GLY F N 1
ATOM 7377 C CA . GLY A 1 463 ? 85.758 81.779 53.222 1.00 13.46 463 GLY F CA 1
ATOM 7378 C C . GLY A 1 463 ? 86.556 80.838 54.095 1.00 13.46 463 GLY F C 1
ATOM 7379 O O . GLY A 1 463 ? 87.783 80.838 54.045 1.00 13.46 463 GLY F O 1
ATOM 7383 N N . PHE A 1 464 ? 85.883 80.017 54.903 1.00 13.59 464 PHE F N 1
ATOM 7384 C CA . PHE A 1 464 ? 86.625 79.043 55.687 1.00 13.59 464 PHE F CA 1
ATOM 7385 C C . PHE A 1 464 ? 87.380 78.100 54.773 1.00 13.59 464 PHE F C 1
ATOM 7386 O O . PHE A 1 464 ? 88.564 77.815 54.991 1.00 13.59 464 PHE F O 1
ATOM 7403 N N . PHE A 1 465 ? 86.692 77.570 53.760 1.00 13.81 465 PHE F N 1
ATOM 7404 C CA . PHE A 1 465 ? 87.349 76.615 52.878 1.00 13.81 465 PHE F CA 1
ATOM 7405 C C . PHE A 1 465 ? 88.512 77.273 52.142 1.00 13.81 465 PHE F C 1
ATOM 7406 O O . PHE A 1 465 ? 89.626 76.737 52.118 1.00 13.81 465 PHE F O 1
ATOM 7423 N N . VAL A 1 466 ? 88.294 78.475 51.606 1.00 13.01 466 VAL F N 1
ATOM 7424 C CA . VAL A 1 466 ? 89.364 79.174 50.898 1.00 13.01 466 VAL F CA 1
ATOM 7425 C C . VAL A 1 466 ? 90.517 79.503 51.838 1.00 13.01 466 VAL F C 1
ATOM 7426 O O . VAL A 1 466 ? 91.682 79.494 51.429 1.00 13.01 466 VAL F O 1
ATOM 7439 N N . ALA A 1 467 ? 90.220 79.802 53.101 1.00 13.27 467 ALA F N 1
ATOM 7440 C CA . ALA A 1 467 ? 91.250 80.209 54.044 1.00 13.27 467 ALA F CA 1
ATOM 7441 C C . ALA A 1 467 ? 92.072 79.035 54.555 1.00 13.27 467 ALA F C 1
ATOM 7442 O O . ALA A 1 467 ? 93.263 79.202 54.831 1.00 13.27 467 ALA F O 1
ATOM 7449 N N . PHE A 1 468 ? 91.475 77.849 54.686 1.00 13.34 468 PHE F N 1
ATOM 7450 C CA . PHE A 1 468 ? 92.132 76.774 55.411 1.00 13.34 468 PHE F CA 1
ATOM 7451 C C . PHE A 1 468 ? 92.451 75.520 54.601 1.00 13.34 468 PHE F C 1
ATOM 7452 O O . PHE A 1 468 ? 93.325 74.762 55.029 1.00 13.34 468 PHE F O 1
ATOM 7469 N N . MET A 1 469 ? 91.803 75.269 53.458 1.00 14.60 469 MET F N 1
ATOM 7470 C CA . MET A 1 469 ? 92.280 74.190 52.593 1.00 14.60 469 MET F CA 1
ATOM 7471 C C . MET A 1 469 ? 93.719 74.411 52.142 1.00 14.60 469 MET F C 1
ATOM 7472 O O . MET A 1 469 ? 94.512 73.446 52.165 1.00 14.60 469 MET F O 1
ATOM 7486 N N . PRO A 1 470 ? 94.125 75.618 51.740 1.00 13.86 470 PRO F N 1
ATOM 7487 C CA . PRO A 1 470 ? 95.543 75.829 51.438 1.00 13.86 470 PRO F CA 1
ATOM 7488 C C . PRO A 1 470 ? 96.434 75.519 52.618 1.00 13.86 470 PRO F C 1
ATOM 7489 O O . PRO A 1 470 ? 97.606 75.205 52.418 1.00 13.86 470 PRO F O 1
ATOM 7500 N N . LEU A 1 471 ? 95.919 75.593 53.847 1.00 13.93 471 LEU F N 1
ATOM 7501 C CA . LEU A 1 471 ? 96.741 75.245 55.000 1.00 13.93 471 LEU F CA 1
ATOM 7502 C C . LEU A 1 471 ? 96.934 73.737 55.107 1.00 13.93 471 LEU F C 1
ATOM 7503 O O . LEU A 1 471 ? 97.999 73.278 55.522 1.00 13.93 471 LEU F O 1
ATOM 7519 N N . TYR A 1 472 ? 95.927 72.946 54.732 1.00 14.60 472 TYR F N 1
ATOM 7520 C CA . TYR A 1 472 ? 96.148 71.510 54.601 1.00 14.60 472 TYR F CA 1
ATOM 7521 C C . TYR A 1 472 ? 97.253 71.240 53.588 1.00 14.60 472 TYR F C 1
ATOM 7522 O O . TYR A 1 472 ? 98.200 70.480 53.854 1.00 14.60 472 TYR F O 1
ATOM 7540 N N . ALA A 1 473 ? 97.170 71.899 52.427 1.00 16.13 473 ALA F N 1
ATOM 7541 C CA . ALA A 1 473 ? 98.213 71.716 51.419 1.00 16.13 473 ALA F CA 1
ATOM 7542 C C . ALA A 1 473 ? 99.577 72.150 51.949 1.00 16.13 473 ALA F C 1
ATOM 7543 O O . ALA A 1 473 ? 100.582 71.463 51.739 1.00 16.13 473 ALA F O 1
ATOM 7550 N N . LEU A 1 474 ? 99.628 73.285 52.647 1.00 14.74 474 LEU F N 1
ATOM 7551 C CA . LEU A 1 474 ? 100.885 73.797 53.179 1.00 14.74 474 LEU F CA 1
ATOM 7552 C C . LEU A 1 474 ? 101.476 72.847 54.208 1.00 14.74 474 LEU F C 1
ATOM 7553 O O . LEU A 1 474 ? 102.694 72.656 54.260 1.00 14.74 474 LEU F O 1
ATOM 7569 N N . GLY A 1 475 ? 100.628 72.259 55.049 1.00 14.69 475 GLY F N 1
ATOM 7570 C CA . GLY A 1 475 ? 101.103 71.230 55.952 1.00 14.69 475 GLY F CA 1
ATOM 7571 C C . GLY A 1 475 ? 101.750 70.085 55.203 1.00 14.69 475 GLY F C 1
ATOM 7572 O O . GLY A 1 475 ? 102.807 69.592 55.600 1.00 14.69 475 GLY F O 1
ATOM 7576 N N . PHE A 1 476 ? 101.141 69.661 54.094 1.00 16.92 476 PHE F N 1
ATOM 7577 C CA . PHE A 1 476 ? 101.783 68.613 53.306 1.00 16.92 476 PHE F CA 1
ATOM 7578 C C . PHE A 1 476 ? 103.077 69.080 52.646 1.00 16.92 476 PHE F C 1
ATOM 7579 O O . PHE A 1 476 ? 103.940 68.247 52.353 1.00 16.92 476 PHE F O 1
ATOM 7596 N N . MET A 1 477 ? 103.252 70.380 52.429 1.00 16.70 477 MET F N 1
ATOM 7597 C CA . MET A 1 477 ? 104.491 70.896 51.858 1.00 16.70 477 MET F CA 1
ATOM 7598 C C . MET A 1 477 ? 105.533 71.242 52.912 1.00 16.70 477 MET F C 1
ATOM 7599 O O . MET A 1 477 ? 106.590 71.773 52.562 1.00 16.70 477 MET F O 1
ATOM 7613 N N . GLY A 1 478 ? 105.266 70.963 54.184 1.00 14.90 478 GLY F N 1
ATOM 7614 C CA . GLY A 1 478 ? 106.272 71.104 55.215 1.00 14.90 478 GLY F CA 1
ATOM 7615 C C . GLY A 1 478 ? 106.324 72.444 55.910 1.00 14.90 478 GLY F C 1
ATOM 7616 O O . GLY A 1 478 ? 107.330 72.741 56.561 1.00 14.90 478 GLY F O 1
ATOM 7620 N N . MET A 1 479 ? 105.282 73.263 55.803 1.00 14.56 479 MET F N 1
ATOM 7621 C CA . MET A 1 479 ? 105.262 74.545 56.492 1.00 14.56 479 MET F CA 1
ATOM 7622 C C . MET A 1 479 ? 104.758 74.363 57.921 1.00 14.56 479 MET F C 1
ATOM 7623 O O . MET A 1 479 ? 103.686 73.797 58.145 1.00 14.56 479 MET F O 1
ATOM 7637 N N . THR A 1 480 ? 105.529 74.850 58.883 1.00 13.19 480 THR F N 1
ATOM 7638 C CA . THR A 1 480 ? 105.187 74.710 60.289 1.00 13.19 480 THR F CA 1
ATOM 7639 C C . THR A 1 480 ? 104.443 75.945 60.793 1.00 13.19 480 THR F C 1
ATOM 7640 O O . THR A 1 480 ? 104.499 77.021 60.199 1.00 13.19 480 THR F O 1
ATOM 7651 N N . ARG A 1 481 ? 103.749 75.771 61.912 1.00 12.76 481 ARG F N 1
ATOM 7652 C CA . ARG A 1 481 ? 102.980 76.851 62.510 1.00 12.76 481 ARG F CA 1
ATOM 7653 C C . ARG A 1 481 ? 103.898 77.923 63.099 1.00 12.76 481 ARG F C 1
ATOM 7654 O O . ARG A 1 481 ? 105.084 77.702 63.352 1.00 12.76 481 ARG F O 1
ATOM 7675 N N . ARG A 1 482 ? 103.317 79.103 63.316 1.00 13.27 482 ARG F N 1
ATOM 7676 C CA . ARG A 1 482 ? 103.975 80.217 64.002 1.00 13.27 482 ARG F CA 1
ATOM 7677 C C . ARG A 1 482 ? 105.224 80.701 63.268 1.00 13.27 482 ARG F C 1
ATOM 7678 O O . ARG A 1 482 ? 106.183 81.149 63.892 1.00 13.27 482 ARG F O 1
ATOM 7699 N N . LEU A 1 483 ? 105.225 80.626 61.943 1.00 14.27 483 LEU F N 1
ATOM 7700 C CA . LEU A 1 483 ? 106.245 81.281 61.135 1.00 14.27 483 LEU F CA 1
ATOM 7701 C C . LEU A 1 483 ? 105.777 82.683 60.778 1.00 14.27 483 LEU F C 1
ATOM 7702 O O . LEU A 1 483 ? 104.597 82.897 60.484 1.00 14.27 483 LEU F O 1
ATOM 7718 N N . SER A 1 484 ? 106.700 83.642 60.824 1.00 15.26 484 SER F N 1
ATOM 7719 C CA . SER A 1 484 ? 106.362 85.026 60.503 1.00 15.26 484 SER F CA 1
ATOM 7720 C C . SER A 1 484 ? 107.372 85.746 59.626 1.00 15.26 484 SER F C 1
ATOM 7721 O O . SER A 1 484 ? 106.994 86.728 58.980 1.00 15.26 484 SER F O 1
ATOM 7729 N N . GLN A 1 485 ? 108.628 85.320 59.569 1.00 15.68 485 GLN F N 1
ATOM 7730 C CA . GLN A 1 485 ? 109.677 86.064 58.892 1.00 15.68 485 GLN F CA 1
ATOM 7731 C C . GLN A 1 485 ? 110.336 85.191 57.840 1.00 15.68 485 GLN F C 1
ATOM 7732 O O . GLN A 1 485 ? 110.576 84.002 58.068 1.00 15.68 485 GLN F O 1
ATOM 7746 N N . GLN A 1 486 ? 110.628 85.792 56.690 1.00 16.19 486 GLN F N 1
ATOM 7747 C CA . GLN A 1 486 ? 111.393 85.137 55.637 1.00 16.19 486 GLN F CA 1
ATOM 7748 C C . GLN A 1 486 ? 110.799 83.771 55.318 1.00 16.19 486 GLN F C 1
ATOM 7749 O O . GLN A 1 486 ? 111.499 82.763 55.215 1.00 16.19 486 GLN F O 1
ATOM 7763 N N . ILE A 1 487 ? 109.476 83.746 55.183 1.00 15.85 487 ILE F N 1
ATOM 7764 C CA . ILE A 1 487 ? 108.788 82.505 54.877 1.00 15.85 487 ILE F CA 1
ATOM 7765 C C . ILE A 1 487 ? 109.196 82.037 53.488 1.00 15.85 487 ILE F C 1
ATOM 7766 O O . ILE A 1 487 ? 109.316 82.833 52.548 1.00 15.85 487 ILE F O 1
ATOM 7782 N N . ASP A 1 488 ? 109.421 80.741 53.362 1.00 17.82 488 ASP F N 1
ATOM 7783 C CA . ASP A 1 488 ? 109.985 80.187 52.143 1.00 17.82 488 ASP F CA 1
ATOM 7784 C C . ASP A 1 488 ? 109.057 80.458 50.956 1.00 17.82 488 ASP F C 1
ATOM 7785 O O . ASP A 1 488 ? 107.850 80.203 51.049 1.00 17.82 488 ASP F O 1
ATOM 7794 N N . PRO A 1 489 ? 109.574 80.983 49.837 1.00 18.07 489 PRO F N 1
ATOM 7795 C CA . PRO A 1 489 ? 108.678 81.479 48.774 1.00 18.07 489 PRO F CA 1
ATOM 7796 C C . PRO A 1 489 ? 107.722 80.449 48.196 1.00 18.07 489 PRO F C 1
ATOM 7797 O O . PRO A 1 489 ? 106.657 80.839 47.706 1.00 18.07 489 PRO F O 1
ATOM 7808 N N . GLN A 1 490 ? 108.055 79.158 48.210 1.00 18.38 490 GLN F N 1
ATOM 7809 C CA . GLN A 1 490 ? 107.147 78.177 47.620 1.00 18.38 490 GLN F CA 1
ATOM 7810 C C . GLN A 1 490 ? 105.840 78.043 48.390 1.00 18.38 490 GLN F C 1
ATOM 7811 O O . GLN A 1 490 ? 104.917 77.390 47.893 1.00 18.38 490 GLN F O 1
ATOM 7825 N N . PHE A 1 491 ? 105.740 78.619 49.584 1.00 15.67 491 PHE F N 1
ATOM 7826 C CA . PHE A 1 491 ? 104.484 78.660 50.319 1.00 15.67 491 PHE F CA 1
ATOM 7827 C C . PHE A 1 491 ? 103.624 79.864 49.944 1.00 15.67 491 PHE F C 1
ATOM 7828 O O . PHE A 1 491 ? 102.480 79.960 50.407 1.00 15.67 491 PHE F O 1
ATOM 7845 N N . HIS A 1 492 ? 104.144 80.762 49.102 1.00 15.31 492 HIS F N 1
ATOM 7846 C CA . HIS A 1 492 ? 103.523 82.069 48.914 1.00 15.31 492 HIS F CA 1
ATOM 7847 C C . HIS A 1 492 ? 102.142 81.967 48.276 1.00 15.31 492 HIS F C 1
ATOM 7848 O O . HIS A 1 492 ? 101.220 82.675 48.686 1.00 15.31 492 HIS F O 1
ATOM 7861 N N . THR A 1 493 ? 101.980 81.122 47.258 1.00 14.38 493 THR F N 1
ATOM 7862 C CA . THR A 1 493 ? 100.689 81.031 46.577 1.00 14.38 493 THR F CA 1
ATOM 7863 C C . THR A 1 493 ? 99.597 80.556 47.531 1.00 14.38 493 THR F C 1
ATOM 7864 O O . THR A 1 493 ? 98.506 81.140 47.595 1.00 14.38 493 THR F O 1
ATOM 7875 N N . MET A 1 494 ? 99.879 79.492 48.282 1.00 14.63 494 MET F N 1
ATOM 7876 C CA . MET A 1 494 ? 98.918 79.005 49.261 1.00 14.63 494 MET F CA 1
ATOM 7877 C C . MET A 1 494 ? 98.628 80.067 50.311 1.00 14.63 494 MET F C 1
ATOM 7878 O O . MET A 1 494 ? 97.480 80.230 50.736 1.00 14.63 494 MET F O 1
ATOM 7892 N N . LEU A 1 495 ? 99.656 80.802 50.741 1.00 14.47 495 LEU F N 1
ATOM 7893 C CA . LEU A 1 495 ? 99.438 81.833 51.749 1.00 14.47 495 LEU F CA 1
ATOM 7894 C C . LEU A 1 495 ? 98.553 82.958 51.212 1.00 14.47 495 LEU F C 1
ATOM 7895 O O . LEU A 1 495 ? 97.711 83.493 51.941 1.00 14.47 495 LEU F O 1
ATOM 7911 N N . MET A 1 496 ? 98.712 83.313 49.937 1.00 14.20 496 MET F N 1
ATOM 7912 C CA . MET A 1 496 ? 97.834 84.310 49.326 1.00 14.20 496 MET F CA 1
ATOM 7913 C C . MET A 1 496 ? 96.392 83.818 49.254 1.00 14.20 496 MET F C 1
ATOM 7914 O O . MET A 1 496 ? 95.453 84.569 49.556 1.00 14.20 496 MET F O 1
ATOM 7928 N N . ILE A 1 497 ? 96.193 82.564 48.848 1.00 13.49 497 ILE F N 1
ATOM 7929 C CA . ILE A 1 497 ? 94.835 82.025 48.813 1.00 13.49 497 ILE F CA 1
ATOM 7930 C C . ILE A 1 497 ? 94.230 82.036 50.214 1.00 13.49 497 ILE F C 1
ATOM 7931 O O . ILE A 1 497 ? 93.048 82.356 50.396 1.00 13.49 497 ILE F O 1
ATOM 7947 N N . ALA A 1 498 ? 95.034 81.700 51.224 1.00 13.68 498 ALA F N 1
ATOM 7948 C CA . ALA A 1 498 ? 94.549 81.726 52.600 1.00 13.68 498 ALA F CA 1
ATOM 7949 C C . ALA A 1 498 ? 94.153 83.137 53.017 1.00 13.68 498 ALA F C 1
ATOM 7950 O O . ALA A 1 498 ? 93.142 83.333 53.703 1.00 13.68 498 ALA F O 1
ATOM 7957 N N . ALA A 1 499 ? 94.944 84.134 52.616 1.00 13.64 499 ALA F N 1
ATOM 7958 C CA . ALA A 1 499 ? 94.598 85.519 52.917 1.00 13.64 499 ALA F CA 1
ATOM 7959 C C . ALA A 1 499 ? 93.267 85.908 52.282 1.00 13.64 499 ALA F C 1
ATOM 7960 O O . ALA A 1 499 ? 92.438 86.580 52.911 1.00 13.64 499 ALA F O 1
ATOM 7967 N N . SER A 1 500 ? 93.043 85.496 51.034 1.00 13.79 500 SER F N 1
ATOM 7968 C CA . SER A 1 500 ? 91.774 85.810 50.381 1.00 13.79 500 SER F CA 1
ATOM 7969 C C . SER A 1 500 ? 90.605 85.135 51.098 1.00 13.79 500 SER F C 1
ATOM 7970 O O . SER A 1 500 ? 89.527 85.727 51.252 1.00 13.79 500 SER F O 1
ATOM 7978 N N . GLY A 1 501 ? 90.800 83.894 51.546 1.00 13.41 501 GLY F N 1
ATOM 7979 C CA . GLY A 1 501 ? 89.773 83.245 52.347 1.00 13.41 501 GLY F CA 1
ATOM 7980 C C . GLY A 1 501 ? 89.478 84.003 53.627 1.00 13.41 501 GLY F C 1
ATOM 7981 O O . GLY A 1 501 ? 88.320 84.129 54.040 1.00 13.41 501 GLY F O 1
ATOM 7985 N N . ALA A 1 502 ? 90.525 84.514 54.275 1.00 14.31 502 ALA F N 1
ATOM 7986 C CA . ALA A 1 502 ? 90.328 85.309 55.481 1.00 14.31 502 ALA F CA 1
ATOM 7987 C C . ALA A 1 502 ? 89.521 86.563 55.178 1.00 14.31 502 ALA F C 1
ATOM 7988 O O . ALA A 1 502 ? 88.684 86.983 55.984 1.00 14.31 502 ALA F O 1
ATOM 7995 N N . VAL A 1 503 ? 89.766 87.181 54.023 1.00 13.91 503 VAL F N 1
ATOM 7996 C CA . VAL A 1 503 ? 88.976 88.347 53.627 1.00 13.91 503 VAL F CA 1
ATOM 7997 C C . VAL A 1 503 ? 87.509 87.965 53.456 1.00 13.91 503 VAL F C 1
ATOM 7998 O O . VAL A 1 503 ? 86.604 88.712 53.853 1.00 13.91 503 VAL F O 1
ATOM 8011 N N . LEU A 1 504 ? 87.248 86.807 52.849 1.00 13.98 504 LEU F N 1
ATOM 8012 C CA . LEU A 1 504 ? 85.864 86.348 52.734 1.00 13.98 504 LEU F CA 1
ATOM 8013 C C . LEU A 1 504 ? 85.225 86.177 54.111 1.00 13.98 504 LEU F C 1
ATOM 8014 O O . LEU A 1 504 ? 84.054 86.524 54.314 1.00 13.98 504 LEU F O 1
ATOM 8030 N N . ILE A 1 505 ? 85.982 85.649 55.074 1.00 14.14 505 ILE F N 1
ATOM 8031 C CA . ILE A 1 505 ? 85.452 85.518 56.433 1.00 14.14 505 ILE F CA 1
ATOM 8032 C C . ILE A 1 505 ? 85.176 86.892 57.037 1.00 14.14 505 ILE F C 1
ATOM 8033 O O . ILE A 1 505 ? 84.199 87.082 57.774 1.00 14.14 505 ILE F O 1
ATOM 8049 N N . ALA A 1 506 ? 86.043 87.864 56.755 1.00 14.73 506 ALA F N 1
ATOM 8050 C CA . ALA A 1 506 ? 85.806 89.225 57.226 1.00 14.73 506 ALA F CA 1
ATOM 8051 C C . ALA A 1 506 ? 84.496 89.765 56.673 1.00 14.73 506 ALA F C 1
ATOM 8052 O O . ALA A 1 506 ? 83.743 90.448 57.378 1.00 14.73 506 ALA F O 1
ATOM 8059 N N . LEU A 1 507 ? 84.216 89.475 55.403 1.00 14.73 507 LEU F N 1
ATOM 8060 C CA . LEU A 1 507 ? 82.941 89.878 54.818 1.00 14.73 507 LEU F CA 1
ATOM 8061 C C . LEU A 1 507 ? 81.777 89.183 55.512 1.00 14.73 507 LEU F C 1
ATOM 8062 O O . LEU A 1 507 ? 80.717 89.782 55.709 1.00 14.73 507 LEU F O 1
ATOM 8078 N N . GLY A 1 508 ? 81.947 87.912 55.870 1.00 14.79 508 GLY F N 1
ATOM 8079 C CA . GLY A 1 508 ? 80.902 87.225 56.619 1.00 14.79 508 GLY F CA 1
ATOM 8080 C C . GLY A 1 508 ? 80.620 87.880 57.960 1.00 14.79 508 GLY F C 1
ATOM 8081 O O . GLY A 1 508 ? 79.463 88.016 58.372 1.00 14.79 508 GLY F O 1
ATOM 8085 N N . ILE A 1 509 ? 81.675 88.302 58.657 1.00 15.23 509 ILE F N 1
ATOM 8086 C CA . ILE A 1 509 ? 81.495 88.993 59.933 1.00 15.23 509 ILE F CA 1
ATOM 8087 C C . ILE A 1 509 ? 80.804 90.335 59.717 1.00 15.23 509 ILE F C 1
ATOM 8088 O O . ILE A 1 509 ? 79.935 90.743 60.502 1.00 15.23 509 ILE F O 1
ATOM 8104 N N . LEU A 1 510 ? 81.184 91.048 58.655 1.00 15.70 510 LEU F N 1
ATOM 8105 C CA . LEU A 1 510 ? 80.494 92.290 58.326 1.00 15.70 510 LEU F CA 1
ATOM 8106 C C . LEU A 1 510 ? 79.016 92.032 58.074 1.00 15.70 510 LEU F C 1
ATOM 8107 O O . LEU A 1 510 ? 78.159 92.817 58.494 1.00 15.70 510 LEU F O 1
ATOM 8123 N N . CYS A 1 511 ? 78.704 90.940 57.380 1.00 16.33 511 CYS F N 1
ATOM 8124 C CA . CYS A 1 511 ? 77.313 90.591 57.127 1.00 16.33 511 CYS F CA 1
ATOM 8125 C C . CYS A 1 511 ? 76.574 90.321 58.427 1.00 16.33 511 CYS F C 1
ATOM 8126 O O . CYS A 1 511 ? 75.411 90.698 58.569 1.00 16.33 511 CYS F O 1
ATOM 8134 N N . LEU A 1 512 ? 77.226 89.662 59.387 1.00 16.57 512 LEU F N 1
ATOM 8135 C CA . LEU A 1 512 ? 76.586 89.464 60.688 1.00 16.57 512 LEU F CA 1
ATOM 8136 C C . LEU A 1 512 ? 76.293 90.798 61.366 1.00 16.57 512 LEU F C 1
ATOM 8137 O O . LEU A 1 512 ? 75.211 90.995 61.935 1.00 16.57 512 LEU F O 1
ATOM 8153 N N . VAL A 1 513 ? 77.257 91.718 61.339 1.00 16.39 513 VAL F N 1
ATOM 8154 C CA . VAL A 1 513 ? 77.046 93.018 61.973 1.00 16.39 513 VAL F CA 1
ATOM 8155 C C . VAL A 1 513 ? 75.883 93.749 61.308 1.00 16.39 513 VAL F C 1
ATOM 8156 O O . VAL A 1 513 ? 75.011 94.316 61.984 1.00 16.39 513 VAL F O 1
ATOM 8169 N N . ILE A 1 514 ? 75.840 93.727 59.975 1.00 16.52 514 ILE F N 1
ATOM 8170 C CA . ILE A 1 514 ? 74.734 94.347 59.250 1.00 16.52 514 ILE F CA 1
ATOM 8171 C C . ILE A 1 514 ? 73.419 93.658 59.593 1.00 16.52 514 ILE F C 1
ATOM 8172 O O . ILE A 1 514 ? 72.375 94.306 59.701 1.00 16.52 514 ILE F O 1
ATOM 8188 N N . GLN A 1 515 ? 73.444 92.333 59.738 1.00 17.13 515 GLN F N 1
ATOM 8189 C CA . GLN A 1 515 ? 72.233 91.593 60.072 1.00 17.13 515 GLN F CA 1
ATOM 8190 C C . GLN A 1 515 ? 71.687 92.040 61.416 1.00 17.13 515 GLN F C 1
ATOM 8191 O O . GLN A 1 515 ? 70.489 92.292 61.559 1.00 17.13 515 GLN F O 1
ATOM 8205 N N . MET A 1 516 ? 72.560 92.142 62.417 1.00 18.62 516 MET F N 1
ATOM 8206 C CA . MET A 1 516 ? 72.122 92.610 63.726 1.00 18.62 516 MET F CA 1
ATOM 8207 C C . MET A 1 516 ? 71.542 94.015 63.624 1.00 18.62 516 MET F C 1
ATOM 8208 O O . MET A 1 516 ? 70.459 94.296 64.153 1.00 18.62 516 MET F O 1
ATOM 8222 N N . TYR A 1 517 ? 72.246 94.909 62.924 1.00 19.91 517 TYR F N 1
ATOM 8223 C CA . TYR A 1 517 ? 71.773 96.285 62.807 1.00 19.91 517 TYR F CA 1
ATOM 8224 C C . TYR A 1 517 ? 70.392 96.339 62.167 1.00 19.91 517 TYR F C 1
ATOM 8225 O O . TYR A 1 517 ? 69.479 96.994 62.679 1.00 19.91 517 TYR F O 1
ATOM 8243 N N . VAL A 1 518 ? 70.222 95.646 61.043 1.00 19.20 518 VAL F N 1
ATOM 8244 C CA . VAL A 1 518 ? 68.964 95.696 60.310 1.00 19.20 518 VAL F CA 1
ATOM 8245 C C . VAL A 1 518 ? 67.846 95.048 61.114 1.00 19.20 518 VAL F C 1
ATOM 8246 O O . VAL A 1 518 ? 66.716 95.548 61.143 1.00 19.20 518 VAL F O 1
ATOM 8259 N N . SER A 1 519 ? 68.132 93.920 61.767 1.00 18.93 519 SER F N 1
ATOM 8260 C CA . SER A 1 519 ? 67.113 93.250 62.562 1.00 18.93 519 SER F CA 1
ATOM 8261 C C . SER A 1 519 ? 66.630 94.149 63.690 1.00 18.93 519 SER F C 1
ATOM 8262 O O . SER A 1 519 ? 65.425 94.245 63.943 1.00 18.93 519 SER F O 1
ATOM 8270 N N . ILE A 1 520 ? 67.557 94.820 64.375 1.00 20.27 520 ILE F N 1
ATOM 8271 C CA . ILE A 1 520 ? 67.164 95.727 65.447 1.00 20.27 520 ILE F CA 1
ATOM 8272 C C . ILE A 1 520 ? 66.376 96.902 64.886 1.00 20.27 520 ILE F C 1
ATOM 8273 O O . ILE A 1 520 ? 65.388 97.344 65.481 1.00 20.27 520 ILE F O 1
ATOM 8289 N N . ARG A 1 521 ? 66.800 97.429 63.737 1.00 21.63 521 ARG F N 1
ATOM 8290 C CA . ARG A 1 521 ? 66.106 98.564 63.140 1.00 21.63 521 ARG F CA 1
ATOM 8291 C C . ARG A 1 521 ? 64.668 98.209 62.790 1.00 21.63 521 ARG F C 1
ATOM 8292 O O . ARG A 1 521 ? 63.752 99.008 63.010 1.00 21.63 521 ARG F O 1
ATOM 8313 N N . ASP A 1 522 ? 64.450 97.015 62.246 1.00 23.42 522 ASP F N 1
ATOM 8314 C CA . ASP A 1 522 ? 63.144 96.583 61.771 1.00 23.42 522 ASP F CA 1
ATOM 8315 C C . ASP A 1 522 ? 62.495 95.575 62.713 1.00 23.42 522 ASP F C 1
ATOM 8316 O O . ASP A 1 522 ? 61.721 94.721 62.280 1.00 23.42 522 ASP F O 1
ATOM 8325 N N . ARG A 1 523 ? 62.790 95.673 64.010 1.00 22.44 523 ARG F N 1
ATOM 8326 C CA . ARG A 1 523 ? 62.271 94.692 64.956 1.00 22.44 523 ARG F CA 1
ATOM 8327 C C . ARG A 1 523 ? 60.749 94.722 65.032 1.00 22.44 523 ARG F C 1
ATOM 8328 O O . ARG A 1 523 ? 60.127 93.691 65.307 1.00 22.44 523 ARG F O 1
ATOM 8349 N N . ASP A 1 524 ? 60.131 95.880 64.794 1.00 26.22 524 ASP F N 1
ATOM 8350 C CA . ASP A 1 524 ? 58.681 95.986 64.924 1.00 26.22 524 ASP F CA 1
ATOM 8351 C C . ASP A 1 524 ? 57.936 95.212 63.845 1.00 26.22 524 ASP F C 1
ATOM 8352 O O . ASP A 1 524 ? 56.783 94.833 64.063 1.00 26.22 524 ASP F O 1
ATOM 8361 N N . GLN A 1 525 ? 58.555 94.972 62.693 1.00 26.91 525 GLN F N 1
ATOM 8362 C CA . GLN A 1 525 ? 57.911 94.212 61.632 1.00 26.91 525 GLN F CA 1
ATOM 8363 C C . GLN A 1 525 ? 58.197 92.720 61.705 1.00 26.91 525 GLN F C 1
ATOM 8364 O O . GLN A 1 525 ? 57.572 91.951 60.968 1.00 26.91 525 GLN F O 1
ATOM 8378 N N . ASN A 1 526 ? 59.104 92.292 62.575 1.00 23.04 526 ASN F N 1
ATOM 8379 C CA . ASN A 1 526 ? 59.503 90.895 62.682 1.00 23.04 526 ASN F CA 1
ATOM 8380 C C . ASN A 1 526 ? 59.320 90.401 64.104 1.00 23.04 526 ASN F C 1
ATOM 8381 O O . ASN A 1 526 ? 60.143 89.651 64.634 1.00 23.04 526 ASN F O 1
ATOM 8392 N N . ARG A 1 527 ? 58.225 90.807 64.739 1.00 22.60 527 ARG F N 1
ATOM 8393 C CA . ARG A 1 527 ? 57.968 90.419 66.115 1.00 22.60 527 ARG F CA 1
ATOM 8394 C C . ARG A 1 527 ? 57.666 88.929 66.214 1.00 22.60 527 ARG F C 1
ATOM 8395 O O . ARG A 1 527 ? 57.153 88.308 65.280 1.00 22.60 527 ARG F O 1
ATOM 8416 N N . ASP A 1 528 ? 57.999 88.358 67.367 1.00 20.61 528 ASP F N 1
ATOM 8417 C CA . ASP A 1 528 ? 57.662 86.978 67.705 1.00 20.61 528 ASP F CA 1
ATOM 8418 C C . ASP A 1 528 ? 56.530 87.043 68.724 1.00 20.61 528 ASP F C 1
ATOM 8419 O O . ASP A 1 528 ? 56.758 87.084 69.932 1.00 20.61 528 ASP F O 1
ATOM 8428 N N . LEU A 1 529 ? 55.292 87.063 68.226 1.00 23.84 529 LEU F N 1
ATOM 8429 C CA . LEU A 1 529 ? 54.145 87.308 69.094 1.00 23.84 529 LEU F CA 1
ATOM 8430 C C . LEU A 1 529 ? 53.802 86.099 69.954 1.00 23.84 529 LEU F C 1
ATOM 8431 O O . LEU A 1 529 ? 53.493 86.250 71.140 1.00 23.84 529 LEU F O 1
ATOM 8447 N N . THR A 1 530 ? 53.836 84.899 69.381 1.00 24.13 530 THR F N 1
ATOM 8448 C CA . THR A 1 530 ? 53.390 83.710 70.093 1.00 24.13 530 THR F CA 1
ATOM 8449 C C . THR A 1 530 ? 54.467 83.086 70.967 1.00 24.13 530 THR F C 1
ATOM 8450 O O . THR A 1 530 ? 54.139 82.276 71.839 1.00 24.13 530 THR F O 1
ATOM 8461 N N . GLY A 1 531 ? 55.730 83.446 70.768 1.00 18.75 531 GLY F N 1
ATOM 8462 C CA . GLY A 1 531 ? 56.820 82.762 71.423 1.00 18.75 531 GLY F CA 1
ATOM 8463 C C . GLY A 1 531 ? 57.253 81.479 70.750 1.00 18.75 531 GLY F C 1
ATOM 8464 O O . GLY A 1 531 ? 58.181 80.826 71.240 1.00 18.75 531 GLY F O 1
ATOM 8468 N N . ASP A 1 532 ? 56.617 81.099 69.643 1.00 19.23 532 ASP F N 1
ATOM 8469 C CA . ASP A 1 532 ? 56.945 79.882 68.903 1.00 19.23 532 ASP F CA 1
ATOM 8470 C C . ASP A 1 532 ? 57.097 80.235 67.429 1.00 19.23 532 ASP F C 1
ATOM 8471 O O . ASP A 1 532 ? 56.243 79.900 66.602 1.00 19.23 532 ASP F O 1
ATOM 8480 N N . PRO A 1 533 ? 58.185 80.916 67.064 1.00 16.92 533 PRO F N 1
ATOM 8481 C CA . PRO A 1 533 ? 58.319 81.357 65.667 1.00 16.92 533 PRO F CA 1
ATOM 8482 C C . PRO A 1 533 ? 58.597 80.223 64.698 1.00 16.92 533 PRO F C 1
ATOM 8483 O O . PRO A 1 533 ? 58.082 80.241 63.575 1.00 16.92 533 PRO F O 1
ATOM 8494 N N . TRP A 1 534 ? 59.395 79.235 65.097 1.00 16.03 534 TRP F N 1
ATOM 8495 C CA . TRP A 1 534 ? 59.826 78.168 64.204 1.00 16.03 534 TRP F CA 1
ATOM 8496 C C . TRP A 1 534 ? 58.946 76.928 64.267 1.00 16.03 534 TRP F C 1
ATOM 8497 O O . TRP A 1 534 ? 59.213 75.967 63.541 1.00 16.03 534 TRP F O 1
ATOM 8518 N N . GLY A 1 535 ? 57.911 76.916 65.098 1.00 17.50 535 GLY F N 1
ATOM 8519 C CA . GLY A 1 535 ? 57.209 75.675 65.356 1.00 17.50 535 GLY F CA 1
ATOM 8520 C C . GLY A 1 535 ? 58.101 74.689 66.079 1.00 17.50 535 GLY F C 1
ATOM 8521 O O . GLY A 1 535 ? 58.267 73.547 65.646 1.00 17.50 535 GLY F O 1
ATOM 8525 N N . GLY A 1 536 ? 58.701 75.137 67.176 1.00 18.35 536 GLY F N 1
ATOM 8526 C CA . GLY A 1 536 ? 59.634 74.326 67.922 1.00 18.35 536 GLY F CA 1
ATOM 8527 C C . GLY A 1 536 ? 58.953 73.201 68.676 1.00 18.35 536 GLY F C 1
ATOM 8528 O O . GLY A 1 536 ? 57.732 73.048 68.686 1.00 18.35 536 GLY F O 1
ATOM 8532 N N . ARG A 1 537 ? 59.783 72.390 69.325 1.00 19.51 537 ARG F N 1
ATOM 8533 C CA . ARG A 1 537 ? 59.332 71.162 69.956 1.00 19.51 537 ARG F CA 1
ATOM 8534 C C . ARG A 1 537 ? 59.607 71.090 71.451 1.00 19.51 537 ARG F C 1
ATOM 8535 O O . ARG A 1 537 ? 59.063 70.200 72.112 1.00 19.51 537 ARG F O 1
ATOM 8556 N N . THR A 1 538 ? 60.413 71.989 72.003 1.00 17.18 538 THR F N 1
ATOM 8557 C CA . THR A 1 538 ? 60.819 71.935 73.400 1.00 17.18 538 THR F CA 1
ATOM 8558 C C . THR A 1 538 ? 60.206 73.093 74.180 1.00 17.18 538 THR F C 1
ATOM 8559 O O . THR A 1 538 ? 59.616 74.016 73.616 1.00 17.18 538 THR F O 1
ATOM 8570 N N . LEU A 1 539 ? 60.372 73.036 75.504 1.00 17.18 539 LEU F N 1
ATOM 8571 C CA . LEU A 1 539 ? 59.602 73.902 76.391 1.00 17.18 539 LEU F CA 1
ATOM 8572 C C . LEU A 1 539 ? 59.953 75.374 76.228 1.00 17.18 539 LEU F C 1
ATOM 8573 O O . LEU A 1 539 ? 59.120 76.233 76.531 1.00 17.18 539 LEU F O 1
ATOM 8589 N N . GLU A 1 540 ? 61.167 75.699 75.776 1.00 15.84 540 GLU F N 1
ATOM 8590 C CA . GLU A 1 540 ? 61.524 77.109 75.652 1.00 15.84 540 GLU F CA 1
ATOM 8591 C C . GLU A 1 540 ? 60.580 77.835 74.705 1.00 15.84 540 GLU F C 1
ATOM 8592 O O . GLU A 1 540 ? 60.356 79.040 74.856 1.00 15.84 540 GLU F O 1
ATOM 8604 N N . TRP A 1 541 ? 60.009 77.121 73.740 1.00 15.71 541 TRP F N 1
ATOM 8605 C CA . TRP A 1 541 ? 59.042 77.702 72.822 1.00 15.71 541 TRP F CA 1
ATOM 8606 C C . TRP A 1 541 ? 57.637 77.751 73.404 1.00 15.71 541 TRP F C 1
ATOM 8607 O O . TRP A 1 541 ? 56.748 78.341 72.784 1.00 15.71 541 TRP F O 1
ATOM 8628 N N . ALA A 1 542 ? 57.422 77.159 74.578 1.00 17.05 542 ALA F N 1
ATOM 8629 C CA . ALA A 1 542 ? 56.134 77.237 75.250 1.00 17.05 542 ALA F CA 1
ATOM 8630 C C . ALA A 1 542 ? 55.921 78.564 75.966 1.00 17.05 542 ALA F C 1
ATOM 8631 O O . ALA A 1 542 ? 54.785 78.868 76.338 1.00 17.05 542 ALA F O 1
ATOM 8638 N N . THR A 1 543 ? 56.970 79.357 76.161 1.00 16.83 543 THR F N 1
ATOM 8639 C CA . THR A 1 543 ? 56.849 80.640 76.831 1.00 16.83 543 THR F CA 1
ATOM 8640 C C . THR A 1 543 ? 56.675 81.757 75.804 1.00 16.83 543 THR F C 1
ATOM 8641 O O . THR A 1 543 ? 56.696 81.537 74.592 1.00 16.83 543 THR F O 1
ATOM 8652 N N . SER A 1 544 ? 56.497 82.976 76.301 1.00 17.50 544 SER F N 1
ATOM 8653 C CA . SER A 1 544 ? 56.444 84.150 75.449 1.00 17.50 544 SER F CA 1
ATOM 8654 C C . SER A 1 544 ? 57.851 84.537 74.996 1.00 17.50 544 SER F C 1
ATOM 8655 O O . SER A 1 544 ? 58.856 84.002 75.467 1.00 17.50 544 SER F O 1
ATOM 8663 N N . SER A 1 545 ? 57.913 85.474 74.062 1.00 17.09 545 SER F N 1
ATOM 8664 C CA . SER A 1 545 ? 59.183 85.944 73.509 1.00 17.09 545 SER F CA 1
ATOM 8665 C C . SER A 1 545 ? 59.307 87.448 73.704 1.00 17.09 545 SER F C 1
ATOM 8666 O O . SER A 1 545 ? 58.591 88.213 73.032 1.00 17.09 545 SER F O 1
ATOM 8674 N N . PRO A 1 546 ? 60.172 87.935 74.608 1.00 16.24 546 PRO F N 1
ATOM 8675 C CA . PRO A 1 546 ? 60.996 87.148 75.530 1.00 16.24 546 PRO F CA 1
ATOM 8676 C C . PRO A 1 546 ? 60.151 86.487 76.607 1.00 16.24 546 PRO F C 1
ATOM 8677 O O . PRO A 1 546 ? 59.021 86.912 76.827 1.00 16.24 546 PRO F O 1
ATOM 8688 N N . PRO A 1 547 ? 60.679 85.465 77.268 1.00 15.71 547 PRO F N 1
ATOM 8689 C CA . PRO A 1 547 ? 59.945 84.851 78.368 1.00 15.71 547 PRO F CA 1
ATOM 8690 C C . PRO A 1 547 ? 59.774 85.841 79.503 1.00 15.71 547 PRO F C 1
ATOM 8691 O O . PRO A 1 547 ? 60.554 86.797 79.623 1.00 15.71 547 PRO F O 1
ATOM 8702 N N . PRO A 1 548 ? 58.768 85.661 80.352 1.00 17.98 548 PRO F N 1
ATOM 8703 C CA . PRO A 1 548 ? 58.693 86.485 81.559 1.00 17.98 548 PRO F CA 1
ATOM 8704 C C . PRO A 1 548 ? 59.929 86.248 82.411 1.00 17.98 548 PRO F C 1
ATOM 8705 O O . PRO A 1 548 ? 60.531 85.173 82.377 1.00 17.98 548 PRO F O 1
ATOM 8716 N N . PHE A 1 549 ? 60.322 87.272 83.167 1.00 20.42 549 PHE F N 1
ATOM 8717 C CA . PHE A 1 549 ? 61.558 87.176 83.935 1.00 20.42 549 PHE F CA 1
ATOM 8718 C C . PHE A 1 549 ? 61.582 85.951 84.843 1.00 20.42 549 PHE F C 1
ATOM 8719 O O . PHE A 1 549 ? 62.664 85.528 85.263 1.00 20.42 549 PHE F O 1
ATOM 8736 N N . TYR A 1 550 ? 60.426 85.358 85.139 1.00 20.23 550 TYR F N 1
ATOM 8737 C CA . TYR A 1 550 ? 60.346 84.136 85.929 1.00 20.23 550 TYR F CA 1
ATOM 8738 C C . TYR A 1 550 ? 60.169 82.884 85.073 1.00 20.23 550 TYR F C 1
ATOM 8739 O O . TYR A 1 550 ? 59.930 81.806 85.621 1.00 20.23 550 TYR F O 1
ATOM 8757 N N . ASN A 1 551 ? 60.277 83.006 83.747 1.00 16.96 551 ASN F N 1
ATOM 8758 C CA . ASN A 1 551 ? 60.186 81.883 82.815 1.00 16.96 551 ASN F CA 1
ATOM 8759 C C . ASN A 1 551 ? 58.774 81.322 82.712 1.00 16.96 551 ASN F C 1
ATOM 8760 O O . ASN A 1 551 ? 58.097 81.522 81.702 1.00 16.96 551 ASN F O 1
ATOM 8771 N N . PHE A 1 552 ? 58.336 80.592 83.732 1.00 17.25 552 PHE F N 1
ATOM 8772 C CA . PHE A 1 552 ? 57.041 79.930 83.733 1.00 17.25 552 PHE F CA 1
ATOM 8773 C C . PHE A 1 552 ? 56.236 80.388 84.939 1.00 17.25 552 PHE F C 1
ATOM 8774 O O . PHE A 1 552 ? 56.701 80.278 86.077 1.00 17.25 552 PHE F O 1
ATOM 8791 N N . ALA A 1 553 ? 55.030 80.894 84.688 1.00 21.20 553 ALA F N 1
ATOM 8792 C CA . ALA A 1 553 ? 54.127 81.204 85.790 1.00 21.20 553 ALA F CA 1
ATOM 8793 C C . ALA A 1 553 ? 53.804 79.946 86.584 1.00 21.20 553 ALA F C 1
ATOM 8794 O O . ALA A 1 553 ? 53.797 79.965 87.819 1.00 21.20 553 ALA F O 1
ATOM 8801 N N . VAL A 1 554 ? 53.555 78.841 85.891 1.00 21.06 554 VAL F N 1
ATOM 8802 C CA . VAL A 1 554 ? 53.358 77.535 86.508 1.00 21.06 554 VAL F CA 1
ATOM 8803 C C . VAL A 1 554 ? 54.398 76.590 85.930 1.00 21.06 554 VAL F C 1
ATOM 8804 O O . VAL A 1 554 ? 54.590 76.547 84.711 1.00 21.06 554 VAL F O 1
ATOM 8817 N N . VAL A 1 555 ? 55.071 75.843 86.797 1.00 19.28 555 VAL F N 1
ATOM 8818 C CA . VAL A 1 555 ? 56.072 74.888 86.334 1.00 19.28 555 VAL F CA 1
ATOM 8819 C C . VAL A 1 555 ? 55.347 73.839 85.498 1.00 19.28 555 VAL F C 1
ATOM 8820 O O . VAL A 1 555 ? 54.404 73.205 85.991 1.00 19.28 555 VAL F O 1
ATOM 8833 N N . PRO A 1 556 ? 55.732 73.632 84.242 1.00 19.46 556 PRO F N 1
ATOM 8834 C CA . PRO A 1 556 ? 55.015 72.666 83.405 1.00 19.46 556 PRO F CA 1
ATOM 8835 C C . PRO A 1 556 ? 55.260 71.239 83.865 1.00 19.46 556 PRO F C 1
ATOM 8836 O O . PRO A 1 556 ? 56.202 70.945 84.602 1.00 19.46 556 PRO F O 1
ATOM 8847 N N . HIS A 1 557 ? 54.373 70.346 83.436 1.00 24.32 557 HIS F N 1
ATOM 8848 C CA . HIS A 1 557 ? 54.494 68.920 83.716 1.00 24.32 557 HIS F CA 1
ATOM 8849 C C . HIS A 1 557 ? 54.664 68.187 82.395 1.00 24.32 557 HIS F C 1
ATOM 8850 O O . HIS A 1 557 ? 53.813 68.298 81.506 1.00 24.32 557 HIS F O 1
ATOM 8863 N N . VAL A 1 558 ? 55.743 67.436 82.277 1.00 21.49 558 VAL F N 1
ATOM 8864 C CA . VAL A 1 558 ? 56.112 66.772 81.036 1.00 21.49 558 VAL F CA 1
ATOM 8865 C C . VAL A 1 558 ? 55.699 65.310 81.102 1.00 21.49 558 VAL F C 1
ATOM 8866 O O . VAL A 1 558 ? 55.752 64.671 82.158 1.00 21.49 558 VAL F O 1
ATOM 8879 N N . HIS A 1 559 ? 55.287 64.776 79.958 1.00 24.48 559 HIS F N 1
ATOM 8880 C CA . HIS A 1 559 ? 54.952 63.366 79.829 1.00 24.48 559 HIS F CA 1
ATOM 8881 C C . HIS A 1 559 ? 55.822 62.620 78.833 1.00 24.48 559 HIS F C 1
ATOM 8882 O O . HIS A 1 559 ? 55.982 61.407 78.973 1.00 24.48 559 HIS F O 1
ATOM 8895 N N . GLU A 1 560 ? 56.386 63.301 77.838 1.00 24.25 560 GLU F N 1
ATOM 8896 C CA . GLU A 1 560 ? 57.184 62.641 76.815 1.00 24.25 560 GLU F CA 1
ATOM 8897 C C . GLU A 1 560 ? 58.329 63.550 76.396 1.00 24.25 560 GLU F C 1
ATOM 8898 O O . GLU A 1 560 ? 58.426 64.702 76.822 1.00 24.25 560 GLU F O 1
ATOM 8910 N N . ARG A 1 561 ? 59.199 63.011 75.544 1.00 22.15 561 ARG F N 1
ATOM 8911 C CA . ARG A 1 561 ? 60.194 63.831 74.870 1.00 22.15 561 ARG F CA 1
ATOM 8912 C C . ARG A 1 561 ? 59.501 64.846 73.972 1.00 22.15 561 ARG F C 1
ATOM 8913 O O . ARG A 1 561 ? 58.405 64.607 73.461 1.00 22.15 561 ARG F O 1
ATOM 8934 N N . ASP A 1 562 ? 60.159 65.986 73.769 1.00 21.90 562 ASP F N 1
ATOM 8935 C CA . ASP A 1 562 ? 59.585 67.084 72.997 1.00 21.90 562 ASP F CA 1
ATOM 8936 C C . ASP A 1 562 ? 58.229 67.473 73.584 1.00 21.90 562 ASP F C 1
ATOM 8937 O O . ASP A 1 562 ? 57.181 67.340 72.953 1.00 21.90 562 ASP F O 1
ATOM 8946 N N . ALA A 1 563 ? 58.275 67.946 74.830 1.00 20.81 563 ALA F N 1
ATOM 8947 C CA . ALA A 1 563 ? 57.049 68.147 75.593 1.00 20.81 563 ALA F CA 1
ATOM 8948 C C . ALA A 1 563 ? 56.133 69.159 74.919 1.00 20.81 563 ALA F C 1
ATOM 8949 O O . ALA A 1 563 ? 54.918 68.947 74.838 1.00 20.81 563 ALA F O 1
ATOM 8956 N N . PHE A 1 564 ? 56.692 70.267 74.431 1.00 20.26 564 PHE F N 1
ATOM 8957 C CA . PHE A 1 564 ? 55.862 71.288 73.802 1.00 20.26 564 PHE F CA 1
ATOM 8958 C C . PHE A 1 564 ? 55.220 70.770 72.522 1.00 20.26 564 PHE F C 1
ATOM 8959 O O . PHE A 1 564 ? 54.063 71.092 72.229 1.00 20.26 564 PHE F O 1
ATOM 8976 N N . TRP A 1 565 ? 55.955 69.979 71.738 1.00 21.94 565 TRP F N 1
ATOM 8977 C CA . TRP A 1 565 ? 55.372 69.420 70.525 1.00 21.94 565 TRP F CA 1
ATOM 8978 C C . TRP A 1 565 ? 54.191 68.520 70.856 1.00 21.94 565 TRP F C 1
ATOM 8979 O O . TRP A 1 565 ? 53.164 68.551 70.172 1.00 21.94 565 TRP F O 1
ATOM 9000 N N . GLU A 1 566 ? 54.321 67.707 71.904 1.00 26.45 566 GLU F N 1
ATOM 9001 C CA . GLU A 1 566 ? 53.215 66.852 72.315 1.00 26.45 566 GLU F CA 1
ATOM 9002 C C . GLU A 1 566 ? 52.046 67.680 72.834 1.00 26.45 566 GLU F C 1
ATOM 9003 O O . GLU A 1 566 ? 50.884 67.333 72.599 1.00 26.45 566 GLU F O 1
ATOM 9015 N N . MET A 1 567 ? 52.331 68.776 73.539 1.00 25.83 567 MET F N 1
ATOM 9016 C CA . MET A 1 567 ? 51.261 69.663 73.986 1.00 25.83 567 MET F CA 1
ATOM 9017 C C . MET A 1 567 ? 50.505 70.242 72.799 1.00 25.83 567 MET F C 1
ATOM 9018 O O . MET A 1 567 ? 49.273 70.336 72.821 1.00 25.83 567 MET F O 1
ATOM 9032 N N . LYS A 1 568 ? 51.230 70.649 71.757 1.00 23.30 568 LYS F N 1
ATOM 9033 C CA . LYS A 1 568 ? 50.577 71.174 70.562 1.00 23.30 568 LYS F CA 1
ATOM 9034 C C . LYS A 1 568 ? 49.767 70.094 69.858 1.00 23.30 568 LYS F C 1
ATOM 9035 O O . LYS A 1 568 ? 48.652 70.351 69.393 1.00 23.30 568 LYS F O 1
ATOM 9054 N N . GLU A 1 569 ? 50.309 68.877 69.771 1.00 28.61 569 GLU F N 1
ATOM 9055 C CA . GLU A 1 569 ? 49.591 67.790 69.113 1.00 28.61 569 GLU F CA 1
ATOM 9056 C C . GLU A 1 569 ? 48.347 67.377 69.886 1.00 28.61 569 GLU F C 1
ATOM 9057 O O . GLU A 1 569 ? 47.381 66.895 69.286 1.00 28.61 569 GLU F O 1
ATOM 9069 N N . LYS A 1 570 ? 48.352 67.537 71.205 1.00 33.49 570 LYS F N 1
ATOM 9070 C CA . LYS A 1 570 ? 47.214 67.161 72.032 1.00 33.49 570 LYS F CA 1
ATOM 9071 C C . LYS A 1 570 ? 46.274 68.322 72.317 1.00 33.49 570 LYS F C 1
ATOM 9072 O O . LYS A 1 570 ? 45.279 68.133 73.022 1.00 33.49 570 LYS F O 1
ATOM 9091 N N . GLY A 1 571 ? 46.561 69.512 71.796 1.00 32.57 571 GLY F N 1
ATOM 9092 C CA . GLY A 1 571 ? 45.727 70.668 72.043 1.00 32.57 571 GLY F CA 1
ATOM 9093 C C . GLY A 1 571 ? 45.870 71.274 73.419 1.00 32.57 571 GLY F C 1
ATOM 9094 O O . GLY A 1 571 ? 45.087 72.161 73.769 1.00 32.57 571 GLY F O 1
ATOM 9098 N N . GLU A 1 572 ? 46.845 70.830 74.207 1.00 32.11 572 GLU F N 1
ATOM 9099 C CA . GLU A 1 572 ? 47.011 71.282 75.581 1.00 32.11 572 GLU F CA 1
ATOM 9100 C C . GLU A 1 572 ? 47.869 72.533 75.703 1.00 32.11 572 GLU F C 1
ATOM 9101 O O . GLU A 1 572 ? 48.045 73.035 76.817 1.00 32.11 572 GLU F O 1
ATOM 9105 N N . ALA A 1 573 ? 48.416 73.041 74.604 1.00 29.27 573 ALA F N 1
ATOM 9106 C CA . ALA A 1 573 ? 49.210 74.256 74.664 1.00 29.27 573 ALA F CA 1
ATOM 9107 C C . ALA A 1 573 ? 48.312 75.476 74.822 1.00 29.27 573 ALA F C 1
ATOM 9108 O O . ALA A 1 573 ? 47.186 75.519 74.319 1.00 29.27 573 ALA F O 1
ATOM 9115 N N . TYR A 1 574 ? 48.825 76.476 75.537 1.00 29.59 574 TYR F N 1
ATOM 9116 C CA . TYR A 1 574 ? 48.149 77.764 75.679 1.00 29.59 574 TYR F CA 1
ATOM 9117 C C . TYR A 1 574 ? 46.844 77.622 76.465 1.00 29.59 574 TYR F C 1
ATOM 9118 O O . TYR A 1 574 ? 45.805 78.160 76.086 1.00 29.59 574 TYR F O 1
ATOM 9136 N N . LYS A 1 575 ? 46.910 76.892 77.574 1.00 33.37 575 LYS F N 1
ATOM 9137 C CA . LYS A 1 575 ? 45.777 76.729 78.473 1.00 33.37 575 LYS F CA 1
ATOM 9138 C C . LYS A 1 575 ? 45.955 77.639 79.679 1.00 33.37 575 LYS F C 1
ATOM 9139 O O . LYS A 1 575 ? 46.958 77.543 80.392 1.00 33.37 575 LYS F O 1
ATOM 9158 N N . LYS A 1 576 ? 44.983 78.510 79.903 1.00 34.01 576 LYS F N 1
ATOM 9159 C CA . LYS A 1 576 ? 45.055 79.443 81.019 1.00 34.01 576 LYS F CA 1
ATOM 9160 C C . LYS A 1 576 ? 44.917 78.681 82.331 1.00 34.01 576 LYS F C 1
ATOM 9161 O O . LYS A 1 576 ? 43.912 77.987 82.527 1.00 34.01 576 LYS F O 1
ATOM 9180 N N . PRO A 1 577 ? 45.878 78.774 83.251 1.00 32.04 577 PRO F N 1
ATOM 9181 C CA . PRO A 1 577 ? 45.722 78.088 84.538 1.00 32.04 577 PRO F CA 1
ATOM 9182 C C . PRO A 1 577 ? 44.537 78.637 85.316 1.00 32.04 577 PRO F C 1
ATOM 9183 O O . PRO A 1 577 ? 44.152 79.798 85.170 1.00 32.04 577 PRO F O 1
ATOM 9194 N N . ASP A 1 578 ? 43.951 77.774 86.149 1.00 34.89 578 ASP F N 1
ATOM 9195 C CA . ASP A 1 578 ? 42.813 78.190 86.962 1.00 34.89 578 ASP F CA 1
ATOM 9196 C C . ASP A 1 578 ? 43.197 79.318 87.909 1.00 34.89 578 ASP F C 1
ATOM 9197 O O . ASP A 1 578 ? 42.447 80.288 88.069 1.00 34.89 578 ASP F O 1
ATOM 9201 N N . HIS A 1 579 ? 44.361 79.211 88.545 1.00 34.31 579 HIS F N 1
ATOM 9202 C CA . HIS A 1 579 ? 44.815 80.230 89.477 1.00 34.31 579 HIS F CA 1
ATOM 9203 C C . HIS A 1 579 ? 46.333 80.282 89.450 1.00 34.31 579 HIS F C 1
ATOM 9204 O O . HIS A 1 579 ? 47.000 79.340 89.019 1.00 34.31 579 HIS F O 1
ATOM 9217 N N . TYR A 1 580 ? 46.869 81.398 89.928 1.00 29.24 580 TYR F N 1
ATOM 9218 C CA . TYR A 1 580 ? 48.302 81.613 90.004 1.00 29.24 580 TYR F CA 1
ATOM 9219 C C . TYR A 1 580 ? 48.737 81.706 91.460 1.00 29.24 580 TYR F C 1
ATOM 9220 O O . TYR A 1 580 ? 47.935 81.978 92.356 1.00 29.24 580 TYR F O 1
ATOM 9238 N N . GLU A 1 581 ? 50.023 81.466 91.684 1.00 26.87 581 GLU F N 1
ATOM 9239 C CA . GLU A 1 581 ? 50.614 81.532 93.009 1.00 26.87 581 GLU F CA 1
ATOM 9240 C C . GLU A 1 581 ? 51.852 82.414 92.958 1.00 26.87 581 GLU F C 1
ATOM 9241 O O . GLU A 1 581 ? 52.468 82.597 91.906 1.00 26.87 581 GLU F O 1
ATOM 9245 N N . GLU A 1 582 ? 52.202 82.974 94.111 1.00 26.03 582 GLU F N 1
ATOM 9246 C CA . GLU A 1 582 ? 53.404 83.787 94.204 1.00 26.03 582 GLU F CA 1
ATOM 9247 C C . GLU A 1 582 ? 54.633 82.945 93.889 1.00 26.03 582 GLU F C 1
ATOM 9248 O O . GLU A 1 582 ? 54.698 81.755 94.208 1.00 26.03 582 GLU F O 1
ATOM 9260 N N . ILE A 1 583 ? 55.619 83.573 93.256 1.00 21.98 583 ILE F N 1
ATOM 9261 C CA . ILE A 1 583 ? 56.825 82.893 92.799 1.00 21.98 583 ILE F CA 1
ATOM 9262 C C . ILE A 1 583 ? 58.016 83.429 93.578 1.00 21.98 583 ILE F C 1
ATOM 9263 O O . ILE A 1 583 ? 58.246 84.643 93.622 1.00 21.98 583 ILE F O 1
ATOM 9279 N N . HIS A 1 584 ? 58.763 82.521 94.195 1.00 23.82 584 HIS F N 1
ATOM 9280 C CA . HIS A 1 584 ? 60.026 82.872 94.827 1.00 23.82 584 HIS F CA 1
ATOM 9281 C C . HIS A 1 584 ? 61.082 83.137 93.760 1.00 23.82 584 HIS F C 1
ATOM 9282 O O . HIS A 1 584 ? 61.289 82.314 92.865 1.00 23.82 584 HIS F O 1
ATOM 9295 N N . MET A 1 585 ? 61.753 84.279 93.855 1.00 22.06 585 MET F N 1
ATOM 9296 C CA . MET A 1 585 ? 62.798 84.634 92.910 1.00 22.06 585 MET F CA 1
ATOM 9297 C C . MET A 1 585 ? 63.990 85.219 93.652 1.00 22.06 585 MET F C 1
ATOM 9298 O O . MET A 1 585 ? 63.826 85.824 94.716 1.00 22.06 585 MET F O 1
ATOM 9312 N N . PRO A 1 586 ? 65.196 85.060 93.114 1.00 20.81 586 PRO F N 1
ATOM 9313 C CA . PRO A 1 586 ? 66.369 85.681 93.735 1.00 20.81 586 PRO F CA 1
ATOM 9314 C C . PRO A 1 586 ? 66.499 87.147 93.359 1.00 20.81 586 PRO F C 1
ATOM 9315 O O . PRO A 1 586 ? 66.159 87.563 92.250 1.00 20.81 586 PRO F O 1
ATOM 9326 N N . LYS A 1 587 ? 67.012 87.931 94.299 1.00 24.48 587 LYS F N 1
ATOM 9327 C CA . LYS A 1 587 ? 67.232 89.350 94.071 1.00 24.48 587 LYS F CA 1
ATOM 9328 C C . LYS A 1 587 ? 68.552 89.587 93.349 1.00 24.48 587 LYS F C 1
ATOM 9329 O O . LYS A 1 587 ? 69.496 88.803 93.460 1.00 24.48 587 LYS F O 1
ATOM 9348 N N . ASN A 1 588 ? 68.604 90.687 92.603 1.00 21.70 588 ASN F N 1
ATOM 9349 C CA . ASN A 1 588 ? 69.843 91.107 91.970 1.00 21.70 588 ASN F CA 1
ATOM 9350 C C . ASN A 1 588 ? 70.857 91.524 93.028 1.00 21.70 588 ASN F C 1
ATOM 9351 O O . ASN A 1 588 ? 70.502 91.998 94.108 1.00 21.70 588 ASN F O 1
ATOM 9362 N N . SER A 1 589 ? 72.133 91.333 92.713 1.00 22.19 589 SER F N 1
ATOM 9363 C CA . SER A 1 589 ? 73.201 91.629 93.654 1.00 22.19 589 SER F CA 1
ATOM 9364 C C . SER A 1 589 ? 74.366 92.287 92.933 1.00 22.19 589 SER F C 1
ATOM 9365 O O . SER A 1 589 ? 74.752 91.864 91.842 1.00 22.19 589 SER F O 1
ATOM 9373 N N . GLY A 1 590 ? 74.920 93.319 93.554 1.00 22.13 590 GLY F N 1
ATOM 9374 C CA . GLY A 1 590 ? 76.151 93.920 93.103 1.00 22.13 590 GLY F CA 1
ATOM 9375 C C . GLY A 1 590 ? 77.394 93.277 93.661 1.00 22.13 590 GLY F C 1
ATOM 9376 O O . GLY A 1 590 ? 78.502 93.702 93.331 1.00 22.13 590 GLY F O 1
ATOM 9380 N N . ALA A 1 591 ? 77.245 92.252 94.502 1.00 22.25 591 ALA F N 1
ATOM 9381 C CA . ALA A 1 591 ? 78.407 91.641 95.138 1.00 22.25 591 ALA F CA 1
ATOM 9382 C C . ALA A 1 591 ? 79.325 90.990 94.112 1.00 22.25 591 ALA F C 1
ATOM 9383 O O . ALA A 1 591 ? 80.552 91.058 94.237 1.00 22.25 591 ALA F O 1
ATOM 9390 N N . GLY A 1 592 ? 78.750 90.340 93.100 1.00 19.97 592 GLY F N 1
ATOM 9391 C CA . GLY A 1 592 ? 79.573 89.672 92.105 1.00 19.97 592 GLY F CA 1
ATOM 9392 C C . GLY A 1 592 ? 80.486 90.629 91.366 1.00 19.97 592 GLY F C 1
ATOM 9393 O O . GLY A 1 592 ? 81.671 90.348 91.174 1.00 19.97 592 GLY F O 1
ATOM 9397 N N . ILE A 1 593 ? 79.952 91.778 90.950 1.00 22.34 593 ILE F N 1
ATOM 9398 C CA . ILE A 1 593 ? 80.768 92.755 90.239 1.00 22.34 593 ILE F CA 1
ATOM 9399 C C . ILE A 1 593 ? 81.858 93.304 91.153 1.00 22.34 593 ILE F C 1
ATOM 9400 O O . ILE A 1 593 ? 82.976 93.571 90.707 1.00 22.34 593 ILE F O 1
ATOM 9416 N N . VAL A 1 594 ? 81.558 93.485 92.440 1.00 22.86 594 VAL F N 1
ATOM 9417 C CA . VAL A 1 594 ? 82.569 93.998 93.360 1.00 22.86 594 VAL F CA 1
ATOM 9418 C C . VAL A 1 594 ? 83.686 92.979 93.552 1.00 22.86 594 VAL F C 1
ATOM 9419 O O . VAL A 1 594 ? 84.874 93.327 93.538 1.00 22.86 594 VAL F O 1
ATOM 9432 N N . ILE A 1 595 ? 83.327 91.709 93.740 1.00 20.22 595 ILE F N 1
ATOM 9433 C CA . ILE A 1 595 ? 84.344 90.672 93.873 1.00 20.22 595 ILE F CA 1
ATOM 9434 C C . ILE A 1 595 ? 85.190 90.607 92.612 1.00 20.22 595 ILE F C 1
ATOM 9435 O O . ILE A 1 595 ? 86.416 90.478 92.678 1.00 20.22 595 ILE F O 1
ATOM 9451 N N . ALA A 1 596 ? 84.551 90.700 91.445 1.00 19.50 596 ALA F N 1
ATOM 9452 C CA . ALA A 1 596 ? 85.292 90.665 90.191 1.00 19.50 596 ALA F CA 1
ATOM 9453 C C . ALA A 1 596 ? 86.210 91.872 90.046 1.00 19.50 596 ALA F C 1
ATOM 9454 O O . ALA A 1 596 ? 87.314 91.751 89.514 1.00 19.50 596 ALA F O 1
ATOM 9461 N N . ALA A 1 597 ? 85.768 93.050 90.484 1.00 21.65 597 ALA F N 1
ATOM 9462 C CA . ALA A 1 597 ? 86.633 94.223 90.416 1.00 21.65 597 ALA F CA 1
ATOM 9463 C C . ALA A 1 597 ? 87.849 94.058 91.318 1.00 21.65 597 ALA F C 1
ATOM 9464 O O . ALA A 1 597 ? 88.978 94.380 90.924 1.00 21.65 597 ALA F O 1
ATOM 9471 N N . PHE A 1 598 ? 87.638 93.555 92.535 1.00 22.54 598 PHE F N 1
ATOM 9472 C CA . PHE A 1 598 ? 88.768 93.290 93.419 1.00 22.54 598 PHE F CA 1
ATOM 9473 C C . PHE A 1 598 ? 89.696 92.246 92.813 1.00 22.54 598 PHE F C 1
ATOM 9474 O O . PHE A 1 598 ? 90.920 92.353 92.924 1.00 22.54 598 PHE F O 1
ATOM 9491 N N . SER A 1 599 ? 89.129 91.227 92.164 1.00 18.80 599 SER F N 1
ATOM 9492 C CA . SER A 1 599 ? 89.940 90.209 91.508 1.00 18.80 599 SER F CA 1
ATOM 9493 C C . SER A 1 599 ? 90.743 90.799 90.356 1.00 18.80 599 SER F C 1
ATOM 9494 O O . SER A 1 599 ? 91.888 90.403 90.120 1.00 18.80 599 SER F O 1
ATOM 9502 N N . THR A 1 600 ? 90.145 91.729 89.612 1.00 18.16 600 THR F N 1
ATOM 9503 C CA . THR A 1 600 ? 90.863 92.403 88.538 1.00 18.16 600 THR F CA 1
ATOM 9504 C C . THR A 1 600 ? 92.032 93.202 89.089 1.00 18.16 600 THR F C 1
ATOM 9505 O O . THR A 1 600 ? 93.143 93.150 88.548 1.00 18.16 600 THR F O 1
ATOM 9516 N N . ILE A 1 601 ? 91.798 93.945 90.170 1.00 19.72 601 ILE F N 1
ATOM 9517 C CA . ILE A 1 601 ? 92.882 94.685 90.806 1.00 19.72 601 ILE F CA 1
ATOM 9518 C C . ILE A 1 601 ? 93.966 93.726 91.274 1.00 19.72 601 ILE F C 1
ATOM 9519 O O . ILE A 1 601 ? 95.161 93.991 91.115 1.00 19.72 601 ILE F O 1
ATOM 9535 N N . PHE A 1 602 ? 93.566 92.601 91.866 1.00 18.73 602 PHE F N 1
ATOM 9536 C CA . PHE A 1 602 ? 94.536 91.642 92.375 1.00 18.73 602 PHE F CA 1
ATOM 9537 C C . PHE A 1 602 ? 95.382 91.070 91.246 1.00 18.73 602 PHE F C 1
ATOM 9538 O O . PHE A 1 602 ? 96.606 90.966 91.365 1.00 18.73 602 PHE F O 1
ATOM 9555 N N . GLY A 1 603 ? 94.742 90.691 90.142 1.00 16.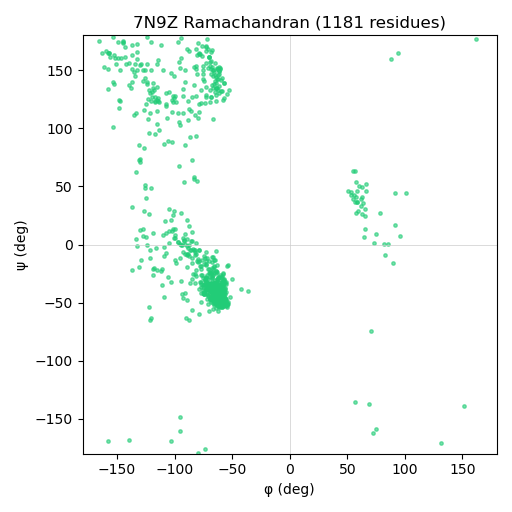86 603 GLY F N 1
ATOM 9556 C CA . GLY A 1 603 ? 95.488 90.166 89.012 1.00 16.86 603 GLY F CA 1
ATOM 9557 C C . GLY A 1 603 ? 96.442 91.187 88.427 1.00 16.86 603 GLY F C 1
ATOM 9558 O O . GLY A 1 603 ? 97.603 90.880 88.153 1.00 16.86 603 GLY F O 1
ATOM 9562 N N . PHE A 1 604 ? 95.970 92.420 88.239 1.00 16.28 604 PHE F N 1
ATOM 9563 C CA . PHE A 1 604 ? 96.846 93.460 87.711 1.00 16.28 604 PHE F CA 1
ATOM 9564 C C . PHE A 1 604 ? 98.025 93.711 88.643 1.00 16.28 604 PHE F C 1
ATOM 9565 O O . PHE A 1 604 ? 99.161 93.881 88.188 1.00 16.28 604 PHE F O 1
ATOM 9582 N N . ALA A 1 605 ? 97.776 93.731 89.952 1.00 17.87 605 ALA F N 1
ATOM 9583 C CA . ALA A 1 605 ? 98.852 93.951 90.910 1.00 17.87 605 ALA F CA 1
ATOM 9584 C C . ALA A 1 605 ? 99.857 92.807 90.883 1.00 17.87 605 ALA F C 1
ATOM 9585 O O . ALA A 1 605 ? 101.069 93.037 90.940 1.00 17.87 605 ALA F O 1
ATOM 9592 N N . MET A 1 606 ? 99.376 91.566 90.794 1.00 17.76 606 MET F N 1
ATOM 9593 C CA . MET A 1 606 ? 100.289 90.430 90.720 1.00 17.76 606 MET F CA 1
ATOM 9594 C C . MET A 1 606 ? 101.106 90.465 89.436 1.00 17.76 606 MET F C 1
ATOM 9595 O O . MET A 1 606 ? 102.277 90.072 89.428 1.00 17.76 606 MET F O 1
ATOM 9609 N N . ILE A 1 607 ? 100.506 90.926 88.338 1.00 15.76 607 ILE F N 1
ATOM 9610 C CA . ILE A 1 607 ? 101.240 91.009 87.080 1.00 15.76 607 ILE F CA 1
ATOM 9611 C C . ILE A 1 607 ? 102.403 91.982 87.205 1.00 15.76 607 ILE F C 1
ATOM 9612 O O . ILE A 1 607 ? 103.510 91.715 86.727 1.00 15.76 607 ILE F O 1
ATOM 9628 N N . TRP A 1 608 ? 102.174 93.123 87.847 1.00 17.45 608 TRP F N 1
ATOM 9629 C CA . TRP A 1 608 ? 103.180 94.164 87.972 1.00 17.45 608 TRP F CA 1
ATOM 9630 C C . TRP A 1 608 ? 103.881 94.144 89.324 1.00 17.45 608 TRP F C 1
ATOM 9631 O O . TRP A 1 608 ? 104.583 95.099 89.662 1.00 17.45 608 TRP F O 1
ATOM 9652 N N . HIS A 1 609 ? 103.715 93.069 90.093 1.00 18.58 609 HIS F N 1
ATOM 9653 C CA . HIS A 1 609 ? 104.426 92.886 91.358 1.00 18.58 609 HIS F CA 1
ATOM 9654 C C . HIS A 1 609 ? 104.174 94.052 92.310 1.00 18.58 609 HIS F C 1
ATOM 9655 O O . HIS A 1 609 ? 105.062 94.479 93.048 1.00 18.58 609 HIS F O 1
ATOM 9668 N N . ILE A 1 610 ? 102.950 94.570 92.289 1.00 19.24 610 ILE F N 1
ATOM 9669 C CA . ILE A 1 610 ? 102.529 95.615 93.238 1.00 19.24 610 ILE F CA 1
ATOM 9670 C C . ILE A 1 610 ? 101.933 94.874 94.429 1.00 19.24 610 ILE F C 1
ATOM 9671 O O . ILE A 1 610 ? 100.724 94.658 94.541 1.00 19.24 610 ILE F O 1
ATOM 9687 N N . TRP A 1 611 ? 102.810 94.474 95.350 1.00 20.01 611 TRP F N 1
ATOM 9688 C CA . TRP A 1 611 ? 102.415 93.521 96.382 1.00 20.01 611 TRP F CA 1
ATOM 9689 C C . TRP A 1 611 ? 101.335 94.087 97.296 1.00 20.01 611 TRP F C 1
ATOM 9690 O O . TRP A 1 611 ? 100.364 93.394 97.618 1.00 20.01 611 TRP F O 1
ATOM 9711 N N . TRP A 1 612 ? 101.477 95.342 97.722 1.00 21.80 612 TRP F N 1
ATOM 9712 C CA . TRP A 1 612 ? 100.466 95.920 98.602 1.00 21.80 612 TRP F CA 1
ATOM 9713 C C . TRP A 1 612 ? 99.107 95.957 97.912 1.00 21.80 612 TRP F C 1
ATOM 9714 O O . TRP A 1 612 ? 98.082 95.629 98.520 1.00 21.80 612 TRP F O 1
ATOM 9735 N N . LEU A 1 613 ? 99.086 96.325 96.632 1.00 19.89 613 LEU F N 1
ATOM 9736 C CA . LEU A 1 613 ? 97.831 96.354 95.893 1.00 19.89 613 LEU F CA 1
ATOM 9737 C C . LEU A 1 613 ? 97.253 94.953 95.732 1.00 19.89 613 LEU F C 1
ATOM 9738 O O . LEU A 1 613 ? 96.033 94.771 95.792 1.00 19.89 613 LEU F O 1
ATOM 9754 N N . ALA A 1 614 ? 98.109 93.949 95.527 1.00 20.15 614 ALA F N 1
ATOM 9755 C CA . ALA A 1 614 ? 97.624 92.576 95.440 1.00 20.15 614 ALA F CA 1
ATOM 9756 C C . ALA A 1 614 ? 96.995 92.133 96.754 1.00 20.15 614 ALA F C 1
ATOM 9757 O O . ALA A 1 614 ? 95.951 91.470 96.762 1.00 20.15 614 ALA F O 1
ATOM 9764 N N . ILE A 1 615 ? 97.621 92.487 97.876 1.00 22.47 615 ILE F N 1
ATOM 9765 C CA . ILE A 1 615 ? 97.045 92.164 99.177 1.00 22.47 615 ILE F CA 1
ATOM 9766 C C . ILE A 1 615 ? 95.695 92.843 99.335 1.00 22.47 615 ILE F C 1
ATOM 9767 O O . ILE A 1 615 ? 94.730 92.234 99.810 1.00 22.47 615 ILE F O 1
ATOM 9783 N N . VAL A 1 616 ? 95.608 94.117 98.952 1.00 23.98 616 VAL F N 1
ATOM 9784 C CA . VAL A 1 616 ? 94.339 94.829 99.058 1.00 23.98 616 VAL F CA 1
ATOM 9785 C C . VAL A 1 616 ? 93.275 94.137 98.217 1.00 23.98 616 VAL F C 1
ATOM 9786 O O . VAL A 1 616 ? 92.139 93.955 98.661 1.00 23.98 616 VAL F O 1
ATOM 9799 N N . GLY A 1 617 ? 93.624 93.737 96.995 1.00 21.45 617 GLY F N 1
ATOM 9800 C CA . GLY A 1 617 ? 92.646 93.090 96.134 1.00 21.45 617 GLY F CA 1
ATOM 9801 C C . GLY A 1 617 ? 92.175 91.755 96.680 1.00 21.45 617 GLY F C 1
ATOM 9802 O O . GLY A 1 617 ? 90.979 91.455 96.678 1.00 21.45 617 GLY F O 1
ATOM 9806 N N . PHE A 1 618 ? 93.112 90.928 97.147 1.00 22.04 618 PHE F N 1
ATOM 9807 C CA . PHE A 1 618 ? 92.739 89.623 97.684 1.00 22.04 618 PHE F CA 1
ATOM 9808 C C . PHE A 1 618 ? 91.891 89.770 98.941 1.00 22.04 618 PHE F C 1
ATOM 9809 O O . PHE A 1 618 ? 90.870 89.083 99.104 1.00 22.04 618 PHE F O 1
ATOM 9826 N N . ALA A 1 619 ? 92.295 90.669 99.838 1.00 24.38 619 ALA F N 1
ATOM 9827 C CA . ALA A 1 619 ? 91.502 90.935 101.026 1.00 24.38 619 ALA F CA 1
ATOM 9828 C C . ALA A 1 619 ? 90.123 91.446 100.650 1.00 24.38 619 ALA F C 1
ATOM 9829 O O . ALA A 1 619 ? 89.133 91.093 101.293 1.00 24.38 619 ALA F O 1
ATOM 9836 N N . GLY A 1 620 ? 90.035 92.280 99.614 1.00 23.65 620 GLY F N 1
ATOM 9837 C CA . GLY A 1 620 ? 88.738 92.754 99.172 1.00 23.65 620 GLY F CA 1
ATOM 9838 C C . GLY A 1 620 ? 87.854 91.628 98.682 1.00 23.65 620 GLY F C 1
ATOM 9839 O O . GLY A 1 620 ? 86.674 91.562 99.022 1.00 23.65 620 GLY F O 1
ATOM 9843 N N . MET A 1 621 ? 88.419 90.717 97.891 1.00 21.56 621 MET F N 1
ATOM 9844 C CA . MET A 1 621 ? 87.648 89.568 97.430 1.00 21.56 621 MET F CA 1
ATOM 9845 C C . MET A 1 621 ? 87.090 88.787 98.612 1.00 21.56 621 MET F C 1
ATOM 9846 O O . MET A 1 621 ? 85.879 88.545 98.700 1.00 21.56 621 MET F O 1
ATOM 9860 N N . ILE A 1 622 ? 87.963 88.419 99.555 1.00 22.37 622 ILE F N 1
ATOM 9861 C CA . ILE A 1 622 ? 87.530 87.579 100.669 1.00 22.37 622 ILE F CA 1
ATOM 9862 C C . ILE A 1 622 ? 86.537 88.321 101.561 1.00 22.37 622 ILE F C 1
ATOM 9863 O O . ILE A 1 622 ? 85.541 87.745 102.017 1.00 22.37 622 ILE F O 1
ATOM 9879 N N . ILE A 1 623 ? 86.792 89.602 101.835 1.00 24.79 623 ILE F N 1
ATOM 9880 C CA . ILE A 1 623 ? 85.930 90.358 102.734 1.00 24.79 623 ILE F CA 1
ATOM 9881 C C . ILE A 1 623 ? 84.562 90.572 102.108 1.00 24.79 623 ILE F C 1
ATOM 9882 O O . ILE A 1 623 ? 83.539 90.494 102.793 1.00 24.79 623 ILE F O 1
ATOM 9898 N N . THR A 1 624 ? 84.517 90.869 100.809 1.00 23.10 624 THR F N 1
ATOM 9899 C CA . THR A 1 624 ? 83.234 90.991 100.131 1.00 23.10 624 THR F CA 1
ATOM 9900 C C . THR A 1 624 ? 82.482 89.673 100.163 1.00 23.10 624 THR F C 1
ATOM 9901 O O . THR A 1 624 ? 81.265 89.646 100.373 1.00 23.10 624 THR F O 1
ATOM 9912 N N . TRP A 1 625 ? 83.195 88.567 99.954 1.00 21.11 625 TRP F N 1
ATOM 9913 C CA . TRP A 1 625 ? 82.585 87.252 100.083 1.00 21.11 625 TRP F CA 1
ATOM 9914 C C . TRP A 1 625 ? 81.935 87.078 101.453 1.00 21.11 625 TRP F C 1
ATOM 9915 O O . TRP A 1 625 ? 80.767 86.684 101.559 1.00 21.11 625 TRP F O 1
ATOM 9936 N N . ILE A 1 626 ? 82.676 87.388 102.517 1.00 23.08 626 ILE F N 1
ATOM 9937 C CA . ILE A 1 626 ? 82.153 87.197 103.871 1.00 23.08 626 ILE F CA 1
ATOM 9938 C C . ILE A 1 626 ? 80.959 88.115 104.123 1.00 23.08 626 ILE F C 1
ATOM 9939 O O . ILE A 1 626 ? 79.921 87.689 104.656 1.00 23.08 626 ILE F O 1
ATOM 9955 N N . VAL A 1 627 ? 81.079 89.383 103.730 1.00 24.56 627 VAL F N 1
ATOM 9956 C CA . VAL A 1 627 ? 79.998 90.339 103.944 1.00 24.56 627 VAL F CA 1
ATOM 9957 C C . VAL A 1 627 ? 78.733 89.860 103.250 1.00 24.56 627 VAL F C 1
ATOM 9958 O O . VAL A 1 627 ? 77.642 89.870 103.831 1.00 24.56 627 VAL F O 1
ATOM 9971 N N . LYS A 1 628 ? 78.863 89.416 101.999 1.00 24.21 628 LYS F N 1
ATOM 9972 C CA . LYS A 1 628 ? 77.720 88.843 101.305 1.00 24.21 628 LYS F CA 1
ATOM 9973 C C . LYS A 1 628 ? 77.159 87.662 102.081 1.00 24.21 628 LYS F C 1
ATOM 9974 O O . LYS A 1 628 ? 75.938 87.511 102.201 1.00 24.21 628 LYS F O 1
ATOM 9993 N N . SER A 1 629 ? 78.037 86.822 102.630 1.00 22.47 629 SER F N 1
ATOM 9994 C CA . SER A 1 629 ? 77.572 85.706 103.446 1.00 22.47 629 SER F CA 1
ATOM 9995 C C . SER A 1 629 ? 76.734 86.188 104.620 1.00 22.47 629 SER F C 1
ATOM 9996 O O . SER A 1 629 ? 75.902 85.437 105.138 1.00 22.47 629 SER F O 1
ATOM 10004 N N . PHE A 1 630 ? 76.944 87.423 105.064 1.00 25.08 630 PHE F N 1
ATOM 10005 C CA . PHE A 1 630 ? 76.113 87.957 106.137 1.00 25.08 630 PHE F CA 1
ATOM 10006 C C . PHE A 1 630 ? 74.782 88.519 105.649 1.00 25.08 630 PHE F C 1
ATOM 10007 O O . PHE A 1 630 ? 73.959 88.914 106.480 1.00 25.08 630 PHE F O 1
ATOM 10024 N N . ASP A 1 631 ? 74.547 88.566 104.340 1.00 30.93 631 ASP F N 1
ATOM 10025 C CA . ASP A 1 631 ? 73.298 89.108 103.818 1.00 30.93 631 ASP F CA 1
ATOM 10026 C C . ASP A 1 631 ? 72.144 88.140 104.040 1.00 30.93 631 ASP F C 1
ATOM 10027 O O . ASP A 1 631 ? 72.289 86.924 103.885 1.00 30.93 631 ASP F O 1
ATOM 10036 N N . GLU A 1 632 ? 70.985 88.689 104.395 1.00 34.16 632 GLU F N 1
ATOM 10037 C CA . GLU A 1 632 ? 69.782 87.906 104.646 1.00 34.16 632 GLU F CA 1
ATOM 10038 C C . GLU A 1 632 ? 68.730 88.081 103.562 1.00 34.16 632 GLU F C 1
ATOM 10039 O O . GLU A 1 632 ? 68.150 87.096 103.099 1.00 34.16 632 GLU F O 1
ATOM 10051 N N . ASP A 1 633 ? 68.469 89.316 103.145 1.00 33.99 633 ASP F N 1
ATOM 10052 C CA . ASP A 1 633 ? 67.468 89.608 102.122 1.00 33.99 633 ASP F CA 1
ATOM 10053 C C . ASP A 1 633 ? 68.087 89.366 100.751 1.00 33.99 633 ASP F C 1
ATOM 10054 O O . ASP A 1 633 ? 68.723 90.242 100.166 1.00 33.99 633 ASP F O 1
ATOM 10063 N N . VAL A 1 634 ? 67.893 88.156 100.228 1.00 29.69 634 VAL F N 1
ATOM 10064 C CA . VAL A 1 634 ? 68.453 87.781 98.934 1.00 29.69 634 VAL F CA 1
ATOM 10065 C C . VAL A 1 634 ? 67.376 87.168 98.048 1.00 29.69 634 VAL F C 1
ATOM 10066 O O . VAL A 1 634 ? 67.681 86.576 97.008 1.00 29.69 634 VAL F O 1
ATOM 10079 N N . ASP A 1 635 ? 66.112 87.305 98.444 1.00 26.86 635 ASP F N 1
ATOM 10080 C CA . ASP A 1 635 ? 65.017 86.746 97.666 1.00 26.86 635 ASP F CA 1
ATOM 10081 C C . ASP A 1 635 ? 63.755 87.569 97.885 1.00 26.86 635 ASP F C 1
ATOM 10082 O O . ASP A 1 635 ? 63.637 88.319 98.856 1.00 26.86 635 ASP F O 1
ATOM 10091 N N . TYR A 1 636 ? 62.812 87.421 96.957 1.00 23.62 636 TYR F N 1
ATOM 10092 C CA . TYR A 1 636 ? 61.544 88.132 97.018 1.00 23.62 636 TYR F CA 1
ATOM 10093 C C . TYR A 1 636 ? 60.486 87.309 96.300 1.00 23.62 636 TYR F C 1
ATOM 10094 O O . TYR A 1 636 ? 60.799 86.395 95.534 1.00 23.62 636 TYR F O 1
ATOM 10112 N N . TYR A 1 637 ? 59.228 87.643 96.557 1.00 24.11 637 TYR F N 1
ATOM 10113 C CA . TYR A 1 637 ? 58.092 86.961 95.955 1.00 24.11 637 TYR F CA 1
ATOM 10114 C C . TYR A 1 637 ? 57.449 87.865 94.913 1.00 24.11 637 TYR F C 1
ATOM 10115 O O . TYR A 1 637 ? 57.174 89.036 95.185 1.00 24.11 637 TYR F O 1
ATOM 10133 N N . VAL A 1 638 ? 57.220 87.321 93.724 1.00 23.80 638 VAL F N 1
ATOM 10134 C CA . VAL A 1 638 ? 56.524 88.049 92.669 1.00 23.80 638 VAL F CA 1
ATOM 10135 C C . VAL A 1 638 ? 55.035 88.033 92.993 1.00 23.80 638 VAL F C 1
ATOM 10136 O O . VAL A 1 638 ? 54.449 86.950 93.118 1.00 23.80 638 VAL F O 1
ATOM 10149 N N . PRO A 1 639 ? 54.382 89.187 93.138 1.00 26.63 639 PRO F N 1
ATOM 10150 C CA . PRO A 1 639 ? 52.948 89.180 93.450 1.00 26.63 639 PRO F CA 1
ATOM 10151 C C . PRO A 1 639 ? 52.142 88.510 92.349 1.00 26.63 639 PRO F C 1
ATOM 10152 O O . PRO A 1 639 ? 52.500 88.550 91.170 1.00 26.63 639 PRO F O 1
ATOM 10163 N N . VAL A 1 640 ? 51.035 87.888 92.752 1.00 28.43 640 VAL F N 1
ATOM 10164 C CA . VAL A 1 640 ? 50.174 87.210 91.789 1.00 28.43 640 VAL F CA 1
ATOM 10165 C C . VAL A 1 640 ? 49.621 88.190 90.764 1.00 28.43 640 VAL F C 1
ATOM 10166 O O . VAL A 1 640 ? 49.327 87.804 89.630 1.00 28.43 640 VAL F O 1
ATOM 10179 N N . ALA A 1 641 ? 49.462 89.462 91.134 1.00 29.37 641 ALA F N 1
ATOM 10180 C CA . ALA A 1 641 ? 48.948 90.444 90.182 1.00 29.37 641 ALA F CA 1
ATOM 10181 C C . ALA A 1 641 ? 49.897 90.624 89.003 1.00 29.37 641 ALA F C 1
ATOM 10182 O O . ALA A 1 641 ? 49.462 90.698 87.847 1.00 29.37 641 ALA F O 1
ATOM 10189 N N . GLU A 1 642 ? 51.200 90.698 89.278 1.00 28.48 642 GLU F N 1
ATOM 10190 C CA . GLU A 1 642 ? 52.183 90.821 88.208 1.00 28.48 642 GLU F CA 1
ATOM 10191 C C . GLU A 1 642 ? 52.125 89.622 87.270 1.00 28.48 642 GLU F C 1
ATOM 10192 O O . GLU A 1 642 ? 52.135 89.774 86.039 1.00 28.48 642 GLU F O 1
ATOM 10204 N N . ILE A 1 643 ? 52.061 88.419 87.842 1.00 25.79 643 ILE F N 1
ATOM 10205 C CA . ILE A 1 643 ? 52.015 87.206 87.036 1.00 25.79 643 ILE F CA 1
ATOM 10206 C C . ILE A 1 643 ? 50.748 87.186 86.198 1.00 25.79 643 ILE F C 1
ATOM 10207 O O . ILE A 1 643 ? 50.772 86.842 85.012 1.00 25.79 643 ILE F O 1
ATOM 10223 N N . GLU A 1 644 ? 49.620 87.551 86.805 1.00 30.94 644 GLU F N 1
ATOM 10224 C CA . GLU A 1 644 ? 48.361 87.596 86.075 1.00 30.94 644 GLU F CA 1
ATOM 10225 C C . GLU A 1 644 ? 48.449 88.551 84.894 1.00 30.94 644 GLU F C 1
ATOM 10226 O O . GLU A 1 644 ? 48.026 88.214 83.785 1.00 30.94 644 GLU F O 1
ATOM 10238 N N . LYS A 1 645 ? 49.016 89.739 85.106 1.00 30.85 645 LYS F N 1
ATOM 10239 C CA . LYS A 1 645 ? 49.124 90.710 84.021 1.00 30.85 645 LYS F CA 1
ATOM 10240 C C . LYS A 1 645 ? 49.980 90.172 82.879 1.00 30.85 645 LYS F C 1
ATOM 10241 O O . LYS A 1 645 ? 49.592 90.243 81.702 1.00 30.85 645 LYS F O 1
ATOM 10260 N N . LEU A 1 646 ? 51.158 89.634 83.206 1.00 26.84 646 LEU F N 1
ATOM 10261 C CA . LEU A 1 646 ? 52.042 89.131 82.157 1.00 26.84 646 LEU F CA 1
ATOM 10262 C C . LEU A 1 646 ? 51.402 87.974 81.400 1.00 26.84 646 LEU F C 1
ATOM 10263 O O . LEU A 1 646 ? 51.447 87.924 80.162 1.00 26.84 646 LEU F O 1
ATOM 10279 N N . GLU A 1 647 ? 50.792 87.037 82.126 1.00 27.69 647 GLU F N 1
ATOM 10280 C CA . GLU A 1 647 ? 50.169 85.898 81.468 1.00 27.69 647 GLU F CA 1
ATOM 10281 C C . GLU A 1 647 ? 49.000 86.339 80.603 1.00 27.69 647 GLU F C 1
ATOM 10282 O O . GLU A 1 647 ? 48.776 85.778 79.527 1.00 27.69 647 GLU F O 1
ATOM 10294 N N . ASN A 1 648 ? 48.247 87.348 81.048 1.00 31.56 648 ASN F N 1
ATOM 10295 C CA . ASN A 1 648 ? 47.137 87.843 80.243 1.00 31.56 648 ASN F CA 1
ATOM 10296 C C . ASN A 1 648 ? 47.628 88.478 78.952 1.00 31.56 648 ASN F C 1
ATOM 10297 O O . ASN A 1 648 ? 47.024 88.280 77.895 1.00 31.56 648 ASN F O 1
ATOM 10308 N N . GLN A 1 649 ? 48.703 89.266 79.010 1.00 31.49 649 GLN F N 1
ATOM 10309 C CA . GLN A 1 649 ? 49.226 89.823 77.764 1.00 31.49 649 GLN F CA 1
ATOM 10310 C C . GLN A 1 649 ? 49.686 88.715 76.825 1.00 31.49 649 GLN F C 1
ATOM 10311 O O . GLN A 1 649 ? 49.393 88.745 75.619 1.00 31.49 649 GLN F O 1
ATOM 10325 N N . HIS A 1 650 ? 50.377 87.708 77.363 1.00 28.08 650 HIS F N 1
ATOM 10326 C CA . HIS A 1 650 ? 50.808 86.603 76.513 1.00 28.08 650 HIS F CA 1
ATOM 10327 C C . HIS A 1 650 ? 49.614 85.897 75.883 1.00 28.08 650 HIS F C 1
ATOM 10328 O O . HIS A 1 650 ? 49.649 85.530 74.703 1.00 28.08 650 HIS F O 1
ATOM 10341 N N . PHE A 1 651 ? 48.549 85.692 76.656 1.00 31.84 651 PHE F N 1
ATOM 10342 C CA . PHE A 1 651 ? 47.400 84.959 76.139 1.00 31.84 651 PHE F CA 1
ATOM 10343 C C . PHE A 1 651 ? 46.603 85.796 75.150 1.00 31.84 651 PHE F C 1
ATOM 10344 O O . PHE A 1 651 ? 46.010 85.249 74.217 1.00 31.84 651 PHE F O 1
ATOM 10361 N N . ASP A 1 652 ? 46.584 87.116 75.325 1.00 33.87 652 ASP F N 1
ATOM 10362 C CA . ASP A 1 652 ? 46.006 87.979 74.304 1.00 33.87 652 ASP F CA 1
ATOM 10363 C C . ASP A 1 652 ? 46.770 87.838 72.996 1.00 33.87 652 ASP F C 1
ATOM 10364 O O . ASP A 1 652 ? 46.166 87.750 71.919 1.00 33.87 652 ASP F O 1
ATOM 10368 N N . GLU A 1 653 ? 48.102 87.795 73.070 1.00 33.57 653 GLU F N 1
ATOM 10369 C CA . GLU A 1 653 ? 48.883 87.553 71.860 1.00 33.57 653 GLU F CA 1
ATOM 10370 C C . GLU A 1 653 ? 48.528 86.205 71.244 1.00 33.57 653 GLU F C 1
ATOM 10371 O O . GLU A 1 653 ? 48.302 86.104 70.031 1.00 33.57 653 GLU F O 1
ATOM 10383 N N . ILE A 1 654 ? 48.452 85.161 72.068 1.00 31.91 654 ILE F N 1
ATOM 10384 C CA . ILE A 1 654 ? 48.170 83.825 71.548 1.00 31.91 654 ILE F CA 1
ATOM 10385 C C . ILE A 1 654 ? 46.811 83.796 70.860 1.00 31.91 654 ILE F C 1
ATOM 10386 O O . ILE A 1 654 ? 46.660 83.222 69.776 1.00 31.91 654 ILE F O 1
ATOM 10402 N N . THR A 1 655 ? 45.799 84.401 71.484 1.00 36.63 655 THR F N 1
ATOM 10403 C CA . THR A 1 655 ? 44.467 84.419 70.888 1.00 36.63 655 THR F CA 1
ATOM 10404 C C . THR A 1 655 ? 44.453 85.210 69.588 1.00 36.63 655 THR F C 1
ATOM 10405 O O . THR A 1 655 ? 43.827 84.790 68.608 1.00 36.63 655 THR F O 1
ATOM 10416 N N . LYS A 1 656 ? 45.134 86.357 69.555 1.00 36.33 656 LYS F N 1
ATOM 10417 C CA . LYS A 1 656 ? 45.182 87.134 68.322 1.00 36.33 656 LYS F CA 1
ATOM 10418 C C . LYS A 1 656 ? 45.825 86.333 67.198 1.00 36.33 656 LYS F C 1
ATOM 10419 O O . LYS A 1 656 ? 45.339 86.340 66.062 1.00 36.33 656 LYS F O 1
ATOM 10438 N N . ALA A 1 657 ? 46.924 85.636 67.496 1.00 36.12 657 ALA F N 1
ATOM 10439 C CA . ALA A 1 657 ? 47.582 84.833 66.472 1.00 36.12 657 ALA F CA 1
ATOM 10440 C C . ALA A 1 657 ? 46.668 83.722 65.975 1.00 36.12 657 ALA F C 1
ATOM 10441 O O . ALA A 1 657 ? 46.580 83.476 64.767 1.00 36.12 657 ALA F O 1
ATOM 10448 N N . GLY A 1 658 ? 45.976 83.047 66.887 1.00 36.08 658 GLY F N 1
ATOM 10449 C CA . GLY A 1 658 ? 45.099 81.952 66.520 1.00 36.08 658 GLY F CA 1
ATOM 10450 C C . GLY A 1 658 ? 44.736 81.064 67.694 1.00 36.08 658 GLY F C 1
ATOM 10451 O O . GLY A 1 658 ? 45.594 80.685 68.490 1.00 36.08 658 GLY F O 1
ATOM 10455 N N . LEU B 2 22 ? 92.957 69.553 50.578 1.00 26.79 22 LEU G N 1
ATOM 10456 C CA . LEU B 2 22 ? 93.903 69.776 49.493 1.00 26.79 22 LEU G CA 1
ATOM 10457 C C . LEU B 2 22 ? 95.263 69.169 49.827 1.00 26.79 22 LEU G C 1
ATOM 10458 O O . LEU B 2 22 ? 95.526 68.816 50.974 1.00 26.79 22 LEU G O 1
ATOM 10461 N N . SER B 2 23 ? 96.122 69.045 48.819 1.00 26.59 23 SER G N 1
ATOM 10462 C CA . SER B 2 23 ? 97.457 68.486 49.000 1.00 26.59 23 SER G CA 1
ATOM 10463 C C . SER B 2 23 ? 98.342 68.970 47.853 1.00 26.59 23 SER G C 1
ATOM 10464 O O . SER B 2 23 ? 97.967 69.872 47.097 1.00 26.59 23 SER G O 1
ATOM 10468 N N . GLY B 2 24 ? 99.526 68.375 47.731 1.00 27.45 24 GLY G N 1
ATOM 10469 C CA . GLY B 2 24 ? 100.439 68.696 46.651 1.00 27.45 24 GLY G CA 1
ATOM 10470 C C . GLY B 2 24 ? 101.273 67.503 46.225 1.00 27.45 24 GLY G C 1
ATOM 10471 O O . GLY B 2 24 ? 101.984 66.912 47.043 1.00 27.45 24 GLY G O 1
ATOM 10475 N N . CYS B 2 25 ? 101.217 67.158 44.937 1.00 35.83 25 CYS G N 1
ATOM 10476 C CA . CYS B 2 25 ? 101.832 65.919 44.472 1.00 35.83 25 CYS G CA 1
ATOM 10477 C C . CYS B 2 25 ? 103.332 65.903 44.740 1.00 35.83 25 CYS G C 1
ATOM 10478 O O . CYS B 2 25 ? 103.879 64.880 45.165 1.00 35.83 25 CYS G O 1
ATOM 10486 N N . ASN B 2 26 ? 104.015 67.022 44.500 1.00 30.00 26 ASN G N 1
ATOM 10487 C CA . ASN B 2 26 ? 105.451 67.130 44.725 1.00 30.00 26 ASN G CA 1
ATOM 10488 C C . ASN B 2 26 ? 105.780 67.708 46.098 1.00 30.00 26 ASN G C 1
ATOM 10489 O O . ASN B 2 26 ? 106.836 68.322 46.277 1.00 30.00 26 ASN G O 1
ATOM 10500 N N . SER B 2 27 ? 104.895 67.530 47.071 1.00 21.17 27 SER G N 1
ATOM 10501 C CA . SER B 2 27 ? 105.121 68.088 48.392 1.00 21.17 27 SER G CA 1
ATOM 10502 C C . SER B 2 27 ? 106.106 67.219 49.172 1.00 21.17 27 SER G C 1
ATOM 10503 O O . SER B 2 27 ? 106.387 66.072 48.818 1.00 21.17 27 SER G O 1
ATOM 10511 N N . ALA B 2 28 ? 106.632 67.785 50.258 1.00 17.72 28 ALA G N 1
ATOM 10512 C CA . ALA B 2 28 ? 107.631 67.074 51.047 1.00 17.72 28 ALA G CA 1
ATOM 10513 C C . ALA B 2 28 ? 107.085 65.753 51.574 1.00 17.72 28 ALA G C 1
ATOM 10514 O O . ALA B 2 28 ? 107.788 64.737 51.565 1.00 17.72 28 ALA G O 1
ATOM 10521 N N . LEU B 2 29 ? 105.837 65.743 52.037 1.00 16.70 29 LEU G N 1
ATOM 10522 C CA . LEU B 2 29 ? 105.269 64.541 52.634 1.00 16.70 29 LEU G CA 1
ATOM 10523 C C . LEU B 2 29 ? 104.650 63.600 51.609 1.00 16.70 29 LEU G C 1
ATOM 10524 O O . LEU B 2 29 ? 104.690 62.381 51.799 1.00 16.70 29 LEU G O 1
ATOM 10540 N N . LEU B 2 30 ? 104.073 64.126 50.533 1.00 20.48 30 LEU G N 1
ATOM 10541 C CA . LEU B 2 30 ? 103.486 63.280 49.503 1.00 20.48 30 LEU G CA 1
ATOM 10542 C C . LEU B 2 30 ? 104.492 62.855 48.446 1.00 20.48 30 LEU G C 1
ATOM 10543 O O . LEU B 2 30 ? 104.173 61.994 47.622 1.00 20.48 30 LEU G O 1
ATOM 10559 N N . ASP B 2 31 ? 105.689 63.433 48.451 1.00 21.05 31 ASP G N 1
ATOM 10560 C CA . ASP B 2 31 ? 106.787 63.005 47.585 1.00 21.05 31 ASP G CA 1
ATOM 10561 C C . ASP B 2 31 ? 108.057 62.889 48.419 1.00 21.05 31 ASP G C 1
ATOM 10562 O O . ASP B 2 31 ? 109.040 63.596 48.186 1.00 21.05 31 ASP G O 1
ATOM 10571 N N . PRO B 2 32 ? 108.071 61.998 49.406 1.00 18.24 32 PRO G N 1
ATOM 10572 C CA . PRO B 2 32 ? 109.233 61.897 50.288 1.00 18.24 32 PRO G CA 1
ATOM 10573 C C . PRO B 2 32 ? 110.405 61.207 49.614 1.00 18.24 32 PRO G C 1
ATOM 10574 O O . PRO B 2 32 ? 110.244 60.383 48.712 1.00 18.24 32 PRO G O 1
ATOM 10585 N N . LYS B 2 33 ? 111.602 61.552 50.082 1.00 18.17 33 LYS G N 1
ATOM 10586 C CA . LYS B 2 33 ? 112.840 60.980 49.571 1.00 18.17 33 LYS G CA 1
ATOM 10587 C C . LYS B 2 33 ? 113.518 60.063 50.580 1.00 18.17 33 LYS G C 1
ATOM 10588 O O . LYS B 2 33 ? 114.644 59.620 50.339 1.00 18.17 33 LYS G O 1
ATOM 10607 N N . GLY B 2 34 ? 112.860 59.764 51.694 1.00 17.53 34 GLY G N 1
ATOM 10608 C CA . GLY B 2 34 ? 113.413 58.866 52.688 1.00 17.53 34 GLY G CA 1
ATOM 10609 C C . GLY B 2 34 ? 112.486 57.708 52.975 1.00 17.53 34 GLY G C 1
ATOM 10610 O O . GLY B 2 34 ? 111.274 57.819 52.775 1.00 17.53 34 GLY G O 1
ATOM 10614 N N . GLN B 2 35 ? 113.034 56.589 53.451 1.00 17.97 35 GLN G N 1
ATOM 10615 C CA . GLN B 2 35 ? 112.210 55.407 53.671 1.00 17.97 35 GLN G CA 1
ATOM 10616 C C . GLN B 2 35 ? 111.126 55.677 54.706 1.00 17.97 35 GLN G C 1
ATOM 10617 O O . GLN B 2 35 ? 109.958 55.330 54.504 1.00 17.97 35 GLN G O 1
ATOM 10631 N N . ILE B 2 36 ? 111.495 56.312 55.820 1.00 16.48 36 ILE G N 1
ATOM 10632 C CA . ILE B 2 36 ? 110.515 56.627 56.852 1.00 16.48 36 ILE G CA 1
ATOM 10633 C C . ILE B 2 36 ? 109.397 57.478 56.269 1.00 16.48 36 ILE G C 1
ATOM 10634 O O . ILE B 2 36 ? 108.209 57.220 56.502 1.00 16.48 36 ILE G O 1
ATOM 10650 N N . GLY B 2 37 ? 109.760 58.494 55.486 1.00 16.58 37 GLY G N 1
ATOM 10651 C CA . GLY B 2 37 ? 108.755 59.336 54.863 1.00 16.58 37 GLY G CA 1
ATOM 10652 C C . GLY B 2 37 ? 107.871 58.580 53.890 1.00 16.58 37 GLY G C 1
ATOM 10653 O O . GLY B 2 37 ? 106.677 58.853 53.788 1.00 16.58 37 GLY G O 1
ATOM 10657 N N . LEU B 2 38 ? 108.447 57.628 53.153 1.00 17.53 38 LEU G N 1
ATOM 10658 C CA . LEU B 2 38 ? 107.654 56.836 52.217 1.00 17.53 38 LEU G CA 1
ATOM 10659 C C . LEU B 2 38 ? 106.624 55.984 52.950 1.00 17.53 38 LEU G C 1
ATOM 10660 O O . LEU B 2 38 ? 105.449 55.931 52.559 1.00 17.53 38 LEU G O 1
ATOM 10676 N N . GLU B 2 39 ? 107.043 55.317 54.026 1.00 17.67 39 GLU G N 1
ATOM 10677 C CA . GLU B 2 39 ? 106.083 54.552 54.812 1.00 17.67 39 GLU G CA 1
ATOM 10678 C C . GLU B 2 39 ? 105.017 55.463 55.400 1.00 17.67 39 GLU G C 1
ATOM 10679 O O . GLU B 2 39 ? 103.841 55.089 55.472 1.00 17.67 39 GLU G O 1
ATOM 10691 N N . GLN B 2 40 ? 105.407 56.663 55.827 1.00 16.00 40 GLN G N 1
ATOM 10692 C CA . GLN B 2 40 ? 104.431 57.585 56.393 1.00 16.00 40 GLN G CA 1
ATOM 10693 C C . GLN B 2 40 ? 103.440 58.060 55.337 1.00 16.00 40 GLN G C 1
ATOM 10694 O O . GLN B 2 40 ? 102.253 58.229 55.629 1.00 16.00 40 GLN G O 1
ATOM 10708 N N . ARG B 2 41 ? 103.903 58.272 54.103 1.00 18.51 41 ARG G N 1
ATOM 10709 C CA . ARG B 2 41 ? 102.983 58.596 53.018 1.00 18.51 41 ARG G CA 1
ATOM 10710 C C . ARG B 2 41 ? 101.995 57.463 52.786 1.00 18.51 41 ARG G C 1
ATOM 10711 O O . ARG B 2 41 ? 100.794 57.702 52.607 1.00 18.51 41 ARG G O 1
ATOM 10732 N N . SER B 2 42 ? 102.485 56.222 52.768 1.00 17.70 42 SER G N 1
ATOM 10733 C CA . SER B 2 42 ? 101.579 55.091 52.584 1.00 17.70 42 SER G CA 1
ATOM 10734 C C . SER B 2 42 ? 100.549 55.033 53.704 1.00 17.70 42 SER G C 1
ATOM 10735 O O . SER B 2 42 ? 99.358 54.808 53.457 1.00 17.70 42 SER G O 1
ATOM 10743 N N . LEU B 2 43 ? 100.996 55.238 54.942 1.00 17.11 43 LEU G N 1
ATOM 10744 C CA . LEU B 2 43 ? 100.083 55.234 56.078 1.00 17.11 43 LEU G CA 1
ATOM 10745 C C . LEU B 2 43 ? 99.032 56.328 55.941 1.00 17.11 43 LEU G C 1
ATOM 10746 O O . LEU B 2 43 ? 97.840 56.095 56.186 1.00 17.11 43 LEU G O 1
ATOM 10762 N N . ILE B 2 44 ? 99.457 57.526 55.536 1.00 17.29 44 ILE G N 1
ATOM 10763 C CA . ILE B 2 44 ? 98.530 58.644 55.389 1.00 17.29 44 ILE G CA 1
ATOM 10764 C C . ILE B 2 44 ? 97.486 58.329 54.329 1.00 17.29 44 ILE G C 1
ATOM 10765 O O . ILE B 2 44 ? 96.288 58.552 54.529 1.00 17.29 44 ILE G O 1
ATOM 10781 N N . LEU B 2 45 ? 97.924 57.808 53.180 1.00 19.02 45 LEU G N 1
ATOM 10782 C CA . LEU B 2 45 ? 96.980 57.507 52.108 1.00 19.02 45 LEU G CA 1
ATOM 10783 C C . LEU B 2 45 ? 96.007 56.410 52.522 1.00 19.02 45 LEU G C 1
ATOM 10784 O O . LEU B 2 45 ? 94.809 56.486 52.221 1.00 19.02 45 LEU G O 1
ATOM 10800 N N . THR B 2 46 ? 96.503 55.381 53.213 1.00 19.72 46 THR G N 1
ATOM 10801 C CA . THR B 2 46 ? 95.631 54.303 53.667 1.00 19.72 46 THR G CA 1
ATOM 10802 C C . THR B 2 46 ? 94.564 54.829 54.620 1.00 19.72 46 THR G C 1
ATOM 10803 O O . THR B 2 46 ? 93.374 54.518 54.476 1.00 19.72 46 THR G O 1
ATOM 10814 N N . ALA B 2 47 ? 94.975 55.629 55.607 1.00 19.74 47 ALA G N 1
ATOM 10815 C CA . ALA B 2 47 ? 94.011 56.186 56.549 1.00 19.74 47 ALA G CA 1
ATOM 10816 C C . ALA B 2 47 ? 93.024 57.104 55.841 1.00 19.74 47 ALA G C 1
ATOM 10817 O O . ALA B 2 47 ? 91.822 57.084 56.135 1.00 19.74 47 ALA G O 1
ATOM 10824 N N . PHE B 2 48 ? 93.512 57.910 54.898 1.00 21.41 48 PHE G N 1
ATOM 10825 C CA . PHE B 2 48 ? 92.636 58.788 54.132 1.00 21.41 48 PHE G CA 1
ATOM 10826 C C . PHE B 2 48 ? 91.559 57.993 53.407 1.00 21.41 48 PHE G C 1
ATOM 10827 O O . PHE B 2 48 ? 90.375 58.333 53.475 1.00 21.41 48 PHE G O 1
ATOM 10844 N N . GLY B 2 49 ? 91.947 56.921 52.713 1.00 22.63 49 GLY G N 1
ATOM 10845 C CA . GLY B 2 49 ? 90.959 56.130 51.991 1.00 22.63 49 GLY G CA 1
ATOM 10846 C C . GLY B 2 49 ? 89.967 55.444 52.913 1.00 22.63 49 GLY G C 1
ATOM 10847 O O . GLY B 2 49 ? 88.749 55.467 52.673 1.00 22.63 49 GLY G O 1
ATOM 10851 N N . LEU B 2 50 ? 90.472 54.829 53.987 1.00 22.04 50 LEU G N 1
ATOM 10852 C CA . LEU B 2 50 ? 89.581 54.165 54.929 1.00 22.04 50 LEU G CA 1
ATOM 10853 C C . LEU B 2 50 ? 88.563 55.145 55.486 1.00 22.04 50 LEU G C 1
ATOM 10854 O O . LEU B 2 50 ? 87.376 54.822 55.598 1.00 22.04 50 LEU G O 1
ATOM 10870 N N . MET B 2 51 ? 89.007 56.349 55.840 1.00 21.45 51 MET G N 1
ATOM 10871 C CA . MET B 2 51 ? 88.092 57.335 56.395 1.00 21.45 51 MET G CA 1
ATOM 10872 C C . MET B 2 51 ? 87.136 57.871 55.341 1.00 21.45 51 MET G C 1
ATOM 10873 O O . MET B 2 51 ? 85.969 58.136 55.648 1.00 21.45 51 MET G O 1
ATOM 10887 N N . LEU B 2 52 ? 87.606 58.042 54.107 1.00 22.23 52 LEU G N 1
ATOM 10888 C CA . LEU B 2 52 ? 86.725 58.496 53.041 1.00 22.23 52 LEU G CA 1
ATOM 10889 C C . LEU B 2 52 ? 85.549 57.551 52.880 1.00 22.23 52 LEU G C 1
ATOM 10890 O O . LEU B 2 52 ? 84.416 57.998 52.664 1.00 22.23 52 LEU G O 1
ATOM 10906 N N . ILE B 2 53 ? 85.803 56.242 53.011 1.00 23.22 53 ILE G N 1
ATOM 10907 C CA . ILE B 2 53 ? 84.739 55.245 52.866 1.00 23.22 53 ILE G CA 1
ATOM 10908 C C . ILE B 2 53 ? 83.465 55.691 53.575 1.00 23.22 53 ILE G C 1
ATOM 10909 O O . ILE B 2 53 ? 82.355 55.463 53.083 1.00 23.22 53 ILE G O 1
ATOM 10925 N N . VAL B 2 54 ? 83.597 56.323 54.742 1.00 21.60 54 VAL G N 1
ATOM 10926 C CA . VAL B 2 54 ? 82.440 56.751 55.511 1.00 21.60 54 VAL G CA 1
ATOM 10927 C C . VAL B 2 54 ? 82.214 58.260 55.446 1.00 21.60 54 VAL G C 1
ATOM 10928 O O . VAL B 2 54 ? 81.070 58.706 55.585 1.00 21.60 54 VAL G O 1
ATOM 10941 N N . VAL B 2 55 ? 83.261 59.058 55.245 1.00 20.54 55 VAL G N 1
ATOM 10942 C CA . VAL B 2 55 ? 83.097 60.507 55.233 1.00 20.54 55 VAL G CA 1
ATOM 10943 C C . VAL B 2 55 ? 82.359 60.954 53.977 1.00 20.54 55 VAL G C 1
ATOM 10944 O O . VAL B 2 55 ? 81.463 61.804 54.035 1.00 20.54 55 VAL G O 1
ATOM 10957 N N . ILE B 2 56 ? 82.726 60.402 52.819 1.00 22.30 56 ILE G N 1
ATOM 10958 C CA . ILE B 2 56 ? 82.067 60.804 51.577 1.00 22.30 56 ILE G CA 1
ATOM 10959 C C . ILE B 2 56 ? 80.573 60.512 51.625 1.00 22.30 56 ILE G C 1
ATOM 10960 O O . ILE B 2 56 ? 79.782 61.386 51.236 1.00 22.30 56 ILE G O 1
ATOM 10976 N N . PRO B 2 57 ? 80.120 59.333 52.055 1.00 22.14 57 PRO G N 1
ATOM 10977 C CA . PRO B 2 57 ? 78.673 59.139 52.218 1.00 22.14 57 PRO G CA 1
ATOM 10978 C C . PRO B 2 57 ? 78.030 60.157 53.138 1.00 22.14 57 PRO G C 1
ATOM 10979 O O . PRO B 2 57 ? 76.909 60.586 52.865 1.00 22.14 57 PRO G O 1
ATOM 10990 N N . ALA B 2 58 ? 78.702 60.575 54.211 1.00 20.60 58 ALA G N 1
ATOM 10991 C CA . ALA B 2 58 ? 78.102 61.554 55.114 1.00 20.60 58 ALA G CA 1
ATOM 10992 C C . ALA B 2 58 ? 77.830 62.872 54.396 1.00 20.60 58 ALA G C 1
ATOM 10993 O O . ALA B 2 58 ? 76.729 63.424 54.486 1.00 20.60 58 ALA G O 1
ATOM 11000 N N . ILE B 2 59 ? 78.819 63.380 53.659 1.00 19.76 59 ILE G N 1
ATOM 11001 C CA . ILE B 2 59 ? 78.668 64.659 52.966 1.00 19.76 59 ILE G CA 1
ATOM 11002 C C . ILE B 2 59 ? 77.639 64.542 51.847 1.00 19.76 59 ILE G C 1
ATOM 11003 O O . ILE B 2 59 ? 76.767 65.410 51.676 1.00 19.76 59 ILE G O 1
ATOM 11019 N N . LEU B 2 60 ? 77.734 63.468 51.059 1.00 21.85 60 LEU G N 1
ATOM 11020 C CA . LEU B 2 60 ? 76.781 63.271 49.977 1.00 21.85 60 LEU G CA 1
ATOM 11021 C C . LEU B 2 60 ? 75.366 63.154 50.517 1.00 21.85 60 LEU G C 1
ATOM 11022 O O . LEU B 2 60 ? 74.432 63.706 49.935 1.00 21.85 60 LEU G O 1
ATOM 11038 N N . MET B 2 61 ? 75.186 62.433 51.626 1.00 21.68 61 MET G N 1
ATOM 11039 C CA . MET B 2 61 ? 73.869 62.305 52.231 1.00 21.68 61 MET G CA 1
ATOM 11040 C C . MET B 2 61 ? 73.376 63.642 52.753 1.00 21.68 61 MET G C 1
ATOM 11041 O O . MET B 2 61 ? 72.204 63.974 52.587 1.00 21.68 61 MET G O 1
ATOM 11055 N N . ALA B 2 62 ? 74.249 64.429 53.381 1.00 20.20 62 ALA G N 1
ATOM 11056 C CA . ALA B 2 62 ? 73.828 65.747 53.833 1.00 20.20 62 ALA G CA 1
ATOM 11057 C C . ALA B 2 62 ? 73.239 66.540 52.677 1.00 20.20 62 ALA G C 1
ATOM 11058 O O . ALA B 2 62 ? 72.087 66.990 52.736 1.00 20.20 62 ALA G O 1
ATOM 11065 N N . VAL B 2 63 ? 73.990 66.654 51.583 1.00 21.67 63 VAL G N 1
ATOM 11066 C CA . VAL B 2 63 ? 73.523 67.479 50.471 1.00 21.67 63 VAL G CA 1
ATOM 11067 C C . VAL B 2 63 ? 72.296 66.855 49.809 1.00 21.67 63 VAL G C 1
ATOM 11068 O O . VAL B 2 63 ? 71.318 67.550 49.500 1.00 21.67 63 VAL G O 1
ATOM 11081 N N . GLY B 2 64 ? 72.323 65.541 49.583 1.00 22.19 64 GLY G N 1
ATOM 11082 C CA . GLY B 2 64 ? 71.233 64.892 48.878 1.00 22.19 64 GLY G CA 1
ATOM 11083 C C . GLY B 2 64 ? 69.937 64.890 49.661 1.00 22.19 64 GLY G C 1
ATOM 11084 O O . GLY B 2 64 ? 68.865 65.083 49.092 1.00 22.19 64 GLY G O 1
ATOM 11088 N N . PHE B 2 65 ? 70.010 64.652 50.971 1.00 21.28 65 PHE G N 1
ATOM 11089 C CA . PHE B 2 65 ? 68.822 64.754 51.805 1.00 21.28 65 PHE G CA 1
ATOM 11090 C C . PHE B 2 65 ? 68.322 66.188 51.858 1.00 21.28 65 PHE G C 1
ATOM 11091 O O . PHE B 2 65 ? 67.111 66.426 51.814 1.00 21.28 65 PHE G O 1
ATOM 11108 N N . ALA B 2 66 ? 69.234 67.160 51.939 1.00 21.16 66 ALA G N 1
ATOM 11109 C CA . ALA B 2 66 ? 68.810 68.553 51.915 1.00 21.16 66 ALA G CA 1
ATOM 11110 C C . ALA B 2 66 ? 68.000 68.848 50.660 1.00 21.16 66 ALA G C 1
ATOM 11111 O O . ALA B 2 66 ? 66.924 69.453 50.728 1.00 21.16 66 ALA G O 1
ATOM 11118 N N . TRP B 2 67 ? 68.488 68.398 49.505 1.00 25.50 67 TRP G N 1
ATOM 11119 C CA . TRP B 2 67 ? 67.783 68.659 48.252 1.00 25.50 67 TRP G CA 1
ATOM 11120 C C . TRP B 2 67 ? 66.483 67.863 48.169 1.00 25.50 67 TRP G C 1
ATOM 11121 O O . TRP B 2 67 ? 65.399 68.434 48.006 1.00 25.50 67 TRP G O 1
ATOM 11142 N N . LYS B 2 68 ? 66.573 66.539 48.288 1.00 24.50 68 LYS G N 1
ATOM 11143 C CA . LYS B 2 68 ? 65.432 65.677 47.993 1.00 24.50 68 LYS G CA 1
ATOM 11144 C C . LYS B 2 68 ? 64.264 65.940 48.932 1.00 24.50 68 LYS G C 1
ATOM 11145 O O . LYS B 2 68 ? 63.109 65.995 48.495 1.00 24.50 68 LYS G O 1
ATOM 11164 N N . TYR B 2 69 ? 64.535 66.086 50.227 1.00 22.52 69 TYR G N 1
ATOM 11165 C CA . TYR B 2 69 ? 63.487 66.241 51.227 1.00 22.52 69 TYR G CA 1
ATOM 11166 C C . TYR B 2 69 ? 63.293 67.693 51.639 1.00 22.52 69 TYR G C 1
ATOM 11167 O O . TYR B 2 69 ? 62.877 67.968 52.769 1.00 22.52 69 TYR G O 1
ATOM 11185 N N . ARG B 2 70 ? 63.580 68.628 50.740 1.00 25.17 70 ARG G N 1
ATOM 11186 C CA . ARG B 2 70 ? 63.244 70.019 50.992 1.00 25.17 70 ARG G CA 1
ATOM 11187 C C . ARG B 2 70 ? 61.733 70.164 51.125 1.00 25.17 70 ARG G C 1
ATOM 11188 O O . ARG B 2 70 ? 60.961 69.390 50.555 1.00 25.17 70 ARG G O 1
ATOM 11209 N N . ALA B 2 71 ? 61.313 71.161 51.906 1.00 24.21 71 ALA G N 1
ATOM 11210 C CA . ALA B 2 71 ? 59.890 71.335 52.175 1.00 24.21 71 ALA G CA 1
ATOM 11211 C C . ALA B 2 71 ? 59.100 71.588 50.898 1.00 24.21 71 ALA G C 1
ATOM 11212 O O . ALA B 2 71 ? 57.903 71.291 50.842 1.00 24.21 71 ALA G O 1
ATOM 11219 N N . SER B 2 72 ? 59.747 72.133 49.866 1.00 29.47 72 SER G N 1
ATOM 11220 C CA . SER B 2 72 ? 59.056 72.374 48.603 1.00 29.47 72 SER G CA 1
ATOM 11221 C C . SER B 2 72 ? 58.577 71.072 47.973 1.00 29.47 72 SER G C 1
ATOM 11222 O O . SER B 2 72 ? 57.446 70.992 47.482 1.00 29.47 72 SER G O 1
ATOM 11230 N N . ASN B 2 73 ? 59.417 70.041 47.991 1.00 28.62 73 ASN G N 1
ATOM 11231 C CA . ASN B 2 73 ? 59.153 68.802 47.264 1.00 28.62 73 ASN G CA 1
ATOM 11232 C C . ASN B 2 73 ? 57.947 68.090 47.863 1.00 28.62 73 ASN G C 1
ATOM 11233 O O . ASN B 2 73 ? 58.032 67.514 48.952 1.00 28.62 73 ASN G O 1
ATOM 11244 N N . LYS B 2 74 ? 56.825 68.109 47.146 1.00 32.08 74 LYS G N 1
ATOM 11245 C CA . LYS B 2 74 ? 55.610 67.454 47.610 1.00 32.08 74 LYS G CA 1
ATOM 11246 C C . LYS B 2 74 ? 55.559 65.973 47.259 1.00 32.08 74 LYS G C 1
ATOM 11247 O O . LYS B 2 74 ? 54.701 65.259 47.786 1.00 32.08 74 LYS G O 1
ATOM 11251 N N . ASP B 2 75 ? 56.453 65.493 46.397 1.00 31.29 75 ASP G N 1
ATOM 11252 C CA . ASP B 2 75 ? 56.470 64.083 46.030 1.00 31.29 75 ASP G CA 1
ATOM 11253 C C . ASP B 2 75 ? 57.246 63.223 47.015 1.00 31.29 75 ASP G C 1
ATOM 11254 O O . ASP B 2 75 ? 56.922 62.041 47.181 1.00 31.29 75 ASP G O 1
ATOM 11258 N N . ALA B 2 76 ? 58.261 63.780 47.669 1.00 27.41 76 ALA G N 1
ATOM 11259 C CA . ALA B 2 76 ? 59.099 62.991 48.559 1.00 27.41 76 ALA G CA 1
ATOM 11260 C C . ALA B 2 76 ? 58.307 62.527 49.774 1.00 27.41 76 ALA G C 1
ATOM 11261 O O . ALA B 2 76 ? 57.432 63.235 50.276 1.00 27.41 76 ALA G O 1
ATOM 11268 N N . LYS B 2 77 ? 58.624 61.326 50.247 1.00 23.89 77 LYS G N 1
ATOM 11269 C CA . LYS B 2 77 ? 57.931 60.764 51.396 1.00 23.89 77 LYS G CA 1
ATOM 11270 C C . LYS B 2 77 ? 58.237 61.568 52.657 1.00 23.89 77 LYS G C 1
ATOM 11271 O O . LYS B 2 77 ? 59.389 61.913 52.931 1.00 23.89 77 LYS G O 1
ATOM 11290 N N . TYR B 2 78 ? 57.194 61.859 53.428 1.00 21.47 78 TYR G N 1
ATOM 11291 C CA . TYR B 2 78 ? 57.316 62.592 54.682 1.00 21.47 78 TYR G CA 1
ATOM 11292 C C . TYR B 2 78 ? 56.936 61.664 55.823 1.00 21.47 78 TYR G C 1
ATOM 11293 O O . TYR B 2 78 ? 55.833 61.110 55.836 1.00 21.47 78 TYR G O 1
ATOM 11311 N N . SER B 2 79 ? 57.844 61.498 56.779 1.00 21.66 79 SER G N 1
ATOM 11312 C CA . SER B 2 79 ? 57.652 60.596 57.913 1.00 21.66 79 SER G CA 1
ATOM 11313 C C . SER B 2 79 ? 57.962 61.346 59.200 1.00 21.66 79 SER G C 1
ATOM 11314 O O . SER B 2 79 ? 58.993 61.111 59.840 1.00 21.66 79 SER G O 1
ATOM 11322 N N . PRO B 2 80 ? 57.074 62.251 59.620 1.00 21.74 80 PRO G N 1
ATOM 11323 C CA . PRO B 2 80 ? 57.386 63.087 60.790 1.00 21.74 80 PRO G CA 1
ATOM 11324 C C . PRO B 2 80 ? 57.669 62.297 62.053 1.00 21.74 80 PRO G C 1
ATOM 11325 O O . PRO B 2 80 ? 58.492 62.731 62.866 1.00 21.74 80 PRO G O 1
ATOM 11336 N N . ASN B 2 81 ? 57.022 61.150 62.244 1.00 23.47 81 ASN G N 1
ATOM 11337 C CA . ASN B 2 81 ? 57.116 60.399 63.488 1.00 23.47 81 ASN G CA 1
ATOM 11338 C C . ASN B 2 81 ? 58.048 59.198 63.400 1.00 23.47 81 ASN G C 1
ATOM 11339 O O . ASN B 2 81 ? 58.052 58.368 64.312 1.00 23.47 81 ASN G O 1
ATOM 11350 N N . TRP B 2 82 ? 58.836 59.085 62.336 1.00 22.54 82 TRP G N 1
ATOM 11351 C CA . TRP B 2 82 ? 59.797 57.998 62.193 1.00 22.54 82 TRP G CA 1
ATOM 11352 C C . TRP B 2 82 ? 61.108 58.428 62.839 1.00 22.54 82 TRP G C 1
ATOM 11353 O O . TRP B 2 82 ? 61.832 59.265 62.291 1.00 22.54 82 TRP G O 1
ATOM 11374 N N . SER B 2 83 ? 61.418 57.852 64.002 1.00 23.40 83 SER G N 1
ATOM 11375 C CA . SER B 2 83 ? 62.546 58.305 64.805 1.00 23.40 83 SER G CA 1
ATOM 11376 C C . SER B 2 83 ? 63.506 57.206 65.236 1.00 23.40 83 SER G C 1
ATOM 11377 O O . SER B 2 83 ? 64.598 57.532 65.711 1.00 23.40 83 SER G O 1
ATOM 11385 N N . HIS B 2 84 ? 63.146 55.935 65.104 1.00 28.22 84 HIS G N 1
ATOM 11386 C CA . HIS B 2 84 ? 64.032 54.849 65.490 1.00 28.22 84 HIS G CA 1
ATOM 11387 C C . HIS B 2 84 ? 63.981 53.759 64.433 1.00 28.22 84 HIS G C 1
ATOM 11388 O O . HIS B 2 84 ? 62.914 53.444 63.902 1.00 28.22 84 HIS G O 1
ATOM 11401 N N . SER B 2 85 ? 65.144 53.195 64.132 1.00 28.54 85 SER G N 1
ATOM 11402 C CA . SER B 2 85 ? 65.246 52.053 63.232 1.00 28.54 85 SER G CA 1
ATOM 11403 C C . SER B 2 85 ? 66.426 51.215 63.688 1.00 28.54 85 SER G C 1
ATOM 11404 O O . SER B 2 85 ? 67.563 51.694 63.681 1.00 28.54 85 SER G O 1
ATOM 11412 N N . ASN B 2 86 ? 66.155 49.974 64.093 1.00 34.14 86 ASN G N 1
ATOM 11413 C CA . ASN B 2 86 ? 67.225 49.113 64.578 1.00 34.14 86 ASN G CA 1
ATOM 11414 C C . ASN B 2 86 ? 68.244 48.831 63.483 1.00 34.14 86 ASN G C 1
ATOM 11415 O O . ASN B 2 86 ? 69.451 48.834 63.737 1.00 34.14 86 ASN G O 1
ATOM 11426 N N . LYS B 2 87 ? 67.780 48.588 62.257 1.00 31.78 87 LYS G N 1
ATOM 11427 C CA . LYS B 2 87 ? 68.698 48.292 61.163 1.00 31.78 87 LYS G CA 1
ATOM 11428 C C . LYS B 2 87 ? 69.609 49.480 60.871 1.00 31.78 87 LYS G C 1
ATOM 11429 O O . LYS B 2 87 ? 70.831 49.330 60.740 1.00 31.78 87 LYS G O 1
ATOM 11433 N N . VAL B 2 88 ? 69.027 50.676 60.771 1.00 27.34 88 VAL G N 1
ATOM 11434 C CA . VAL B 2 88 ? 69.814 51.862 60.449 1.00 27.34 88 VAL G CA 1
ATOM 11435 C C . VAL B 2 88 ? 70.825 52.140 61.553 1.00 27.34 88 VAL G C 1
ATOM 11436 O O . VAL B 2 88 ? 72.001 52.416 61.287 1.00 27.34 88 VAL G O 1
ATOM 11449 N N . GLU B 2 89 ? 70.380 52.075 62.811 1.00 28.44 89 GLU G N 1
ATOM 11450 C CA . GLU B 2 89 ? 71.284 52.334 63.927 1.00 28.44 89 GLU G CA 1
ATOM 11451 C C . GLU B 2 89 ? 72.394 51.295 63.982 1.00 28.44 89 GLU G C 1
ATOM 11452 O O . GLU B 2 89 ? 73.557 51.627 64.241 1.00 28.44 89 GLU G O 1
ATOM 11464 N N . ALA B 2 90 ? 72.056 50.031 63.727 1.00 30.81 90 ALA G N 1
ATOM 11465 C CA . ALA B 2 90 ? 73.067 48.983 63.711 1.00 30.81 90 ALA G CA 1
ATOM 11466 C C . ALA B 2 90 ? 74.117 49.254 62.644 1.00 30.81 90 ALA G C 1
ATOM 11467 O O . ALA B 2 90 ? 75.317 49.120 62.900 1.00 30.81 90 ALA G O 1
ATOM 11474 N N . VAL B 2 91 ? 73.689 49.650 61.445 1.00 29.84 91 VAL G N 1
ATOM 11475 C CA . VAL B 2 91 ? 74.651 49.918 60.378 1.00 29.84 91 VAL G CA 1
ATOM 11476 C C . VAL B 2 91 ? 75.534 51.109 60.741 1.00 29.84 91 VAL G C 1
ATOM 11477 O O . VAL B 2 91 ? 76.763 51.065 60.586 1.00 29.84 91 VAL G O 1
ATOM 11490 N N . VAL B 2 92 ? 74.924 52.193 61.229 1.00 27.08 92 VAL G N 1
ATOM 11491 C CA . VAL B 2 92 ? 75.709 53.395 61.506 1.00 27.08 92 VAL G CA 1
ATOM 11492 C C . VAL B 2 92 ? 76.673 53.156 62.659 1.00 27.08 92 VAL G C 1
ATOM 11493 O O . VAL B 2 92 ? 77.723 53.800 62.734 1.00 27.08 92 VAL G O 1
ATOM 11506 N N . TRP B 2 93 ? 76.338 52.256 63.586 1.00 27.21 93 TRP G N 1
ATOM 11507 C CA . TRP B 2 93 ? 77.285 51.926 64.645 1.00 27.21 93 TRP G CA 1
ATOM 11508 C C . TRP B 2 93 ? 78.385 50.992 64.148 1.00 27.21 93 TRP G C 1
ATOM 11509 O O . TRP B 2 93 ? 79.558 51.178 64.488 1.00 27.21 93 TRP G O 1
ATOM 11530 N N . THR B 2 94 ? 78.033 49.990 63.339 1.00 28.50 94 THR G N 1
ATOM 11531 C CA . THR B 2 94 ? 78.988 48.945 62.987 1.00 28.50 94 THR G CA 1
ATOM 11532 C C . THR B 2 94 ? 80.011 49.413 61.962 1.00 28.50 94 THR G C 1
ATOM 11533 O O . THR B 2 94 ? 81.195 49.085 62.081 1.00 28.50 94 THR G O 1
ATOM 11544 N N . VAL B 2 95 ? 79.587 50.161 60.938 1.00 27.03 95 VAL G N 1
ATOM 11545 C CA . VAL B 2 95 ? 80.530 50.582 59.901 1.00 27.03 95 VAL G CA 1
ATOM 11546 C C . VAL B 2 95 ? 81.694 51.365 60.499 1.00 27.03 95 VAL G C 1
ATOM 11547 O O . VAL B 2 95 ? 82.856 51.013 60.225 1.00 27.03 95 VAL G O 1
ATOM 11560 N N . PRO B 2 96 ? 81.474 52.399 61.315 1.00 24.60 96 PRO G N 1
ATOM 11561 C CA . PRO B 2 96 ? 82.607 53.049 61.984 1.00 24.60 96 PRO G CA 1
ATOM 11562 C C . PRO B 2 96 ? 83.415 52.094 62.833 1.00 24.60 96 PRO G C 1
ATOM 11563 O O . PRO B 2 96 ? 84.635 52.246 62.918 1.00 24.60 96 PRO G O 1
ATOM 11574 N N . ILE B 2 97 ? 82.776 51.109 63.466 1.00 25.62 97 ILE G N 1
ATOM 11575 C CA . ILE B 2 97 ? 83.518 5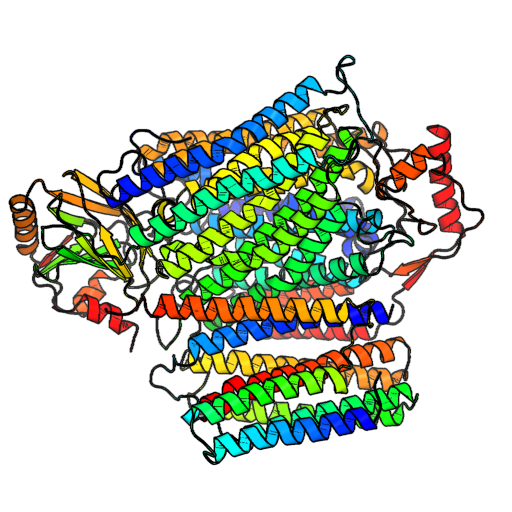0.180 64.313 1.00 25.62 97 ILE G CA 1
ATOM 11576 C C . ILE B 2 97 ? 84.495 49.365 63.476 1.00 25.62 97 ILE G C 1
ATOM 11577 O O . ILE B 2 97 ? 85.652 49.177 63.858 1.00 25.62 97 ILE G O 1
ATOM 11593 N N . LEU B 2 98 ? 84.045 48.863 62.324 1.00 25.65 98 LEU G N 1
ATOM 11594 C CA . LEU B 2 98 ? 84.946 48.104 61.462 1.00 25.65 98 LEU G CA 1
ATOM 11595 C C . LEU B 2 98 ? 86.074 48.983 60.940 1.00 25.65 98 LEU G C 1
ATOM 11596 O O . LEU B 2 98 ? 87.250 48.581 60.956 1.00 25.65 98 LEU G O 1
ATOM 11612 N N . ILE B 2 99 ? 85.739 50.194 60.487 1.00 23.34 99 ILE G N 1
ATOM 11613 C CA . ILE B 2 99 ? 86.772 51.097 59.988 1.00 23.34 99 ILE G CA 1
ATOM 11614 C C . ILE B 2 99 ? 87.805 51.364 61.074 1.00 23.34 99 ILE G C 1
ATOM 11615 O O . ILE B 2 99 ? 89.015 51.316 60.831 1.00 23.34 99 ILE G O 1
ATOM 11631 N N . ILE B 2 100 ? 87.342 51.638 62.294 1.00 21.25 100 ILE G N 1
ATOM 11632 C CA . ILE B 2 100 ? 88.255 51.979 63.376 1.00 21.25 100 ILE G CA 1
ATOM 11633 C C . ILE B 2 100 ? 89.048 50.767 63.831 1.00 21.25 100 ILE G C 1
ATOM 11634 O O . ILE B 2 100 ? 90.194 50.907 64.250 1.00 21.25 100 ILE G O 1
ATOM 11650 N N . ILE B 2 101 ? 88.474 49.565 63.777 1.00 22.83 101 ILE G N 1
ATOM 11651 C CA . ILE B 2 101 ? 89.250 48.378 64.126 1.00 22.83 101 ILE G CA 1
ATOM 11652 C C . ILE B 2 101 ? 90.411 48.213 63.157 1.00 22.83 101 ILE G C 1
ATOM 11653 O O . ILE B 2 101 ? 91.558 47.973 63.561 1.00 22.83 101 ILE G O 1
ATOM 11669 N N . PHE B 2 102 ? 90.129 48.344 61.859 1.00 22.34 102 PHE G N 1
ATOM 11670 C CA . PHE B 2 102 ? 91.201 48.254 60.874 1.00 22.34 102 PHE G CA 1
ATOM 11671 C C . PHE B 2 102 ? 92.236 49.350 61.098 1.00 22.34 102 PHE G C 1
ATOM 11672 O O . PHE B 2 102 ? 93.449 49.094 61.089 1.00 22.34 102 PHE G O 1
ATOM 11689 N N . LEU B 2 103 ? 91.766 50.578 61.323 1.00 20.48 103 LEU G N 1
ATOM 11690 C CA . LEU B 2 103 ? 92.669 51.697 61.547 1.00 20.48 103 LEU G CA 1
ATOM 11691 C C . LEU B 2 103 ? 93.523 51.470 62.784 1.00 20.48 103 LEU G C 1
ATOM 11692 O O . LEU B 2 103 ? 94.707 51.809 62.794 1.00 20.48 103 LEU G O 1
ATOM 11708 N N . ALA B 2 104 ? 92.942 50.891 63.835 1.00 18.45 104 ALA G N 1
ATOM 11709 C CA . ALA B 2 104 ? 93.670 50.675 65.078 1.00 18.45 104 ALA G CA 1
ATOM 11710 C C . ALA B 2 104 ? 94.721 49.587 64.925 1.00 18.45 104 ALA G C 1
ATOM 11711 O O . ALA B 2 104 ? 95.815 49.694 65.489 1.00 18.45 104 ALA G O 1
ATOM 11718 N N . VAL B 2 105 ? 94.409 48.525 64.181 1.00 18.88 105 VAL G N 1
ATOM 11719 C CA . VAL B 2 105 ? 95.423 47.509 63.906 1.00 18.88 105 VAL G CA 1
ATOM 11720 C C . VAL B 2 105 ? 96.585 48.127 63.138 1.00 18.88 105 VAL G C 1
ATOM 11721 O O . VAL B 2 105 ? 97.761 47.955 63.497 1.00 18.88 105 VAL G O 1
ATOM 11734 N N . LEU B 2 106 ? 96.269 48.873 62.077 1.00 18.43 106 LEU G N 1
ATOM 11735 C CA . LEU B 2 106 ? 97.322 49.526 61.308 1.00 18.43 106 LEU G CA 1
ATOM 11736 C C . LEU B 2 106 ? 98.106 50.500 62.180 1.00 18.43 106 LEU G C 1
ATOM 11737 O O . LEU B 2 106 ? 99.328 50.616 62.052 1.00 18.43 106 LEU G O 1
ATOM 11753 N N . THR B 2 107 ? 97.419 51.187 63.092 1.00 17.22 107 THR G N 1
ATOM 11754 C CA . THR B 2 107 ? 98.073 52.139 63.979 1.00 17.22 107 THR G CA 1
ATOM 11755 C C . THR B 2 107 ? 99.062 51.442 64.895 1.00 17.22 107 THR G C 1
ATOM 11756 O O . THR B 2 107 ? 100.211 51.868 65.023 1.00 17.22 107 THR G O 1
ATOM 11767 N N . TRP B 2 108 ? 98.628 50.373 65.558 1.00 16.40 108 TRP G N 1
ATOM 11768 C CA . TRP B 2 108 ? 99.539 49.631 66.420 1.00 16.40 108 TRP G CA 1
ATOM 11769 C C . TRP B 2 108 ? 100.769 49.188 65.638 1.00 16.40 108 TRP G C 1
ATOM 11770 O O . TRP B 2 108 ? 101.914 49.464 66.036 1.00 16.40 108 TRP G O 1
ATOM 11791 N N . LYS B 2 109 ? 100.548 48.550 64.487 1.00 16.69 109 LYS G N 1
ATOM 11792 C CA . LYS B 2 109 ? 101.666 48.012 63.719 1.00 16.69 109 LYS G CA 1
ATOM 11793 C C . LYS B 2 109 ? 102.627 49.117 63.295 1.00 16.69 109 LYS G C 1
ATOM 11794 O O . LYS B 2 109 ? 103.840 49.010 63.501 1.00 16.69 109 LYS G O 1
ATOM 11798 N N . THR B 2 110 ? 102.101 50.197 62.714 1.00 16.69 110 THR G N 1
ATOM 11799 C CA . THR B 2 110 ? 102.963 51.239 62.165 1.00 16.69 110 THR G CA 1
ATOM 11800 C C . THR B 2 110 ? 103.643 52.043 63.263 1.00 16.69 110 THR G C 1
ATOM 11801 O O . THR B 2 110 ? 104.808 52.426 63.123 1.00 16.69 110 THR G O 1
ATOM 11812 N N . THR B 2 111 ? 102.934 52.324 64.356 1.00 15.90 111 THR G N 1
ATOM 11813 C CA . THR B 2 111 ? 103.553 53.026 65.469 1.00 15.90 111 THR G CA 1
ATOM 11814 C C . THR B 2 111 ? 104.738 52.240 66.000 1.00 15.90 111 THR G C 1
ATOM 11815 O O . THR B 2 111 ? 105.783 52.820 66.317 1.00 15.90 111 THR G O 1
ATOM 11826 N N . HIS B 2 112 ? 104.609 50.915 66.088 1.00 15.87 112 HIS G N 1
ATOM 11827 C CA . HIS B 2 112 ? 105.766 50.141 66.520 1.00 15.87 112 HIS G CA 1
ATOM 11828 C C . HIS B 2 112 ? 106.832 50.058 65.434 1.00 15.87 112 HIS G C 1
ATOM 11829 O O . HIS B 2 112 ? 108.023 49.978 65.748 1.00 15.87 112 HIS G O 1
ATOM 11842 N N . ALA B 2 113 ? 106.437 50.092 64.161 1.00 16.71 113 ALA G N 1
ATOM 11843 C CA . ALA B 2 113 ? 107.419 50.026 63.084 1.00 16.71 113 ALA G CA 1
ATOM 11844 C C . ALA B 2 113 ? 108.131 51.355 62.863 1.00 16.71 113 ALA G C 1
ATOM 11845 O O . ALA B 2 113 ? 109.305 51.365 62.482 1.00 16.71 113 ALA G O 1
ATOM 11852 N N . LEU B 2 114 ? 107.447 52.475 63.087 1.00 16.52 114 LEU G N 1
ATOM 11853 C CA . LEU B 2 114 ? 108.000 53.798 62.836 1.00 16.52 114 LEU G CA 1
ATOM 11854 C C . LEU B 2 114 ? 108.439 54.500 64.115 1.00 16.52 114 LEU G C 1
ATOM 11855 O O . LEU B 2 114 ? 108.553 55.728 64.131 1.00 16.52 114 LEU G O 1
ATOM 11871 N N . GLU B 2 115 ? 108.690 53.751 65.178 1.00 16.46 115 GLU G N 1
ATOM 11872 C CA . GLU B 2 115 ? 109.147 54.338 66.426 1.00 16.46 115 GLU G CA 1
ATOM 11873 C C . GLU B 2 115 ? 110.437 55.115 66.170 1.00 16.46 115 GLU G C 1
ATOM 11874 O O . GLU B 2 115 ? 111.393 54.543 65.628 1.00 16.46 115 GLU G O 1
ATOM 11886 N N . PRO B 2 116 ? 110.506 56.405 66.515 1.00 15.32 116 PRO G N 1
ATOM 11887 C CA . PRO B 2 116 ? 111.708 57.180 66.160 1.00 15.32 116 PRO G CA 1
ATOM 11888 C C . PRO B 2 116 ? 112.999 56.620 66.734 1.00 15.32 116 PRO G C 1
ATOM 11889 O O . PRO B 2 116 ? 114.046 56.711 66.085 1.00 15.32 116 PRO G O 1
ATOM 11900 N N . SER B 2 117 ? 112.960 56.045 67.935 1.00 16.39 117 SER G N 1
ATOM 11901 C CA . SER B 2 117 ? 114.164 55.510 68.555 1.00 16.39 117 SER G CA 1
ATOM 11902 C C . SER B 2 117 ? 114.566 54.152 67.998 1.00 16.39 117 SER G C 1
ATOM 11903 O O . SER B 2 117 ? 115.621 53.635 68.378 1.00 16.39 117 SER G O 1
ATOM 11911 N N . LYS B 2 118 ? 113.764 53.566 67.121 1.00 16.90 118 LYS G N 1
ATOM 11912 C CA . LYS B 2 118 ? 114.058 52.240 66.597 1.00 16.90 118 LYS G CA 1
ATOM 11913 C C . LYS B 2 118 ? 115.125 52.332 65.511 1.00 16.90 118 LYS G C 1
ATOM 11914 O O . LYS B 2 118 ? 114.910 53.019 64.508 1.00 16.90 118 LYS G O 1
ATOM 11933 N N . PRO B 2 119 ? 116.270 51.671 65.660 1.00 17.92 119 PRO G N 1
ATOM 11934 C CA . PRO B 2 119 ? 117.249 51.670 64.568 1.00 17.92 119 PRO G CA 1
ATOM 11935 C C . PRO B 2 119 ? 116.704 50.947 63.349 1.00 17.92 119 PRO G C 1
ATOM 11936 O O . PRO B 2 119 ? 115.904 50.016 63.453 1.00 17.92 119 PRO G O 1
ATOM 11947 N N . LEU B 2 120 ? 117.135 51.402 62.181 1.00 18.93 120 LEU G N 1
ATOM 11948 C CA . LEU B 2 120 ? 116.664 50.820 60.936 1.00 18.93 120 LEU G CA 1
ATOM 11949 C C . LEU B 2 120 ? 117.423 49.539 60.620 1.00 18.93 120 LEU G C 1
ATOM 11950 O O . LEU B 2 120 ? 118.580 49.362 61.008 1.00 18.93 120 LEU G O 1
ATOM 11966 N N . ALA B 2 121 ? 116.752 48.639 59.910 1.00 24.31 121 ALA G N 1
ATOM 11967 C CA . ALA B 2 121 ? 117.395 47.436 59.395 1.00 24.31 121 ALA G CA 1
ATOM 11968 C C . ALA B 2 121 ? 118.108 47.800 58.100 1.00 24.31 121 ALA G C 1
ATOM 11969 O O . ALA B 2 121 ? 117.462 48.112 57.096 1.00 24.31 121 ALA G O 1
ATOM 11976 N N . HIS B 2 122 ? 119.438 47.774 58.120 1.00 25.02 122 HIS G N 1
ATOM 11977 C CA . HIS B 2 122 ? 120.207 48.186 56.958 1.00 25.02 122 HIS G CA 1
ATOM 11978 C C . HIS B 2 122 ? 121.594 47.564 57.010 1.00 25.02 122 HIS G C 1
ATOM 11979 O O . HIS B 2 122 ? 122.136 47.308 58.088 1.00 25.02 122 HIS G O 1
ATOM 11992 N N . ASP B 2 123 ? 122.161 47.334 55.825 1.00 30.21 123 ASP G N 1
ATOM 11993 C CA . ASP B 2 123 ? 123.489 46.735 55.737 1.00 30.21 123 ASP G CA 1
ATOM 11994 C C . ASP B 2 123 ? 124.575 47.724 56.138 1.00 30.21 123 ASP G C 1
ATOM 11995 O O . ASP B 2 123 ? 125.550 47.348 56.798 1.00 30.21 123 ASP G O 1
ATOM 11999 N N . GLU B 2 124 ? 124.430 48.988 55.749 1.00 27.56 124 GLU G N 1
ATOM 12000 C CA . GLU B 2 124 ? 125.448 49.984 56.056 1.00 27.56 124 GLU G CA 1
ATOM 12001 C C . GLU B 2 124 ? 125.378 50.388 57.522 1.00 27.56 124 GLU G C 1
ATOM 12002 O O . GLU B 2 124 ? 124.296 50.490 58.104 1.00 27.56 124 GLU G O 1
ATOM 12014 N N . LYS B 2 125 ? 126.543 50.613 58.119 1.00 24.91 125 LYS G N 1
ATOM 12015 C CA . LYS B 2 125 ? 126.587 51.079 59.495 1.00 24.91 125 LYS G CA 1
ATOM 12016 C C . LYS B 2 125 ? 126.019 52.496 59.578 1.00 24.91 125 LYS G C 1
ATOM 12017 O O . LYS B 2 125 ? 126.319 53.334 58.723 1.00 24.91 125 LYS G O 1
ATOM 12036 N N . PRO B 2 126 ? 125.200 52.796 60.584 1.00 21.27 126 PRO G N 1
ATOM 12037 C CA . PRO B 2 126 ? 124.660 54.155 60.702 1.00 21.27 126 PRO G CA 1
ATOM 12038 C C . PRO B 2 126 ? 125.738 55.172 61.039 1.00 21.27 126 PRO G C 1
ATOM 12039 O O . PRO B 2 126 ? 126.756 54.855 61.657 1.00 21.27 126 PRO G O 1
ATOM 12050 N N . ILE B 2 127 ? 125.499 56.412 60.627 1.00 18.88 127 ILE G N 1
ATOM 12051 C CA . ILE B 2 127 ? 126.333 57.546 61.008 1.00 18.88 127 ILE G CA 1
ATOM 12052 C C . ILE B 2 127 ? 125.621 58.302 62.119 1.00 18.88 127 ILE G C 1
ATOM 12053 O O . ILE B 2 127 ? 124.444 58.658 61.985 1.00 18.88 127 ILE G O 1
ATOM 12069 N N . THR B 2 128 ? 126.326 58.538 63.218 1.00 16.21 128 THR G N 1
ATOM 12070 C CA . THR B 2 128 ? 125.763 59.239 64.361 1.00 16.21 128 THR G CA 1
ATOM 12071 C C . THR B 2 128 ? 125.969 60.737 64.180 1.00 16.21 128 THR G C 1
ATOM 12072 O O . THR B 2 128 ? 127.100 61.198 64.002 1.00 16.21 128 THR G O 1
ATOM 12083 N N . ILE B 2 129 ? 124.878 61.490 64.220 1.00 15.41 129 ILE G N 1
ATOM 12084 C CA . ILE B 2 129 ? 124.922 62.944 64.213 1.00 15.41 129 ILE G CA 1
ATOM 12085 C C . ILE B 2 129 ? 124.243 63.423 65.485 1.00 15.41 129 ILE G C 1
ATOM 12086 O O . ILE B 2 129 ? 123.082 63.086 65.742 1.00 15.41 129 ILE G O 1
ATOM 12102 N N . GLU B 2 130 ? 124.962 64.204 66.276 1.00 16.01 130 GLU G N 1
ATOM 12103 C CA . GLU B 2 130 ? 124.409 64.784 67.487 1.00 16.01 130 GLU G CA 1
ATOM 12104 C C . GLU B 2 130 ? 123.857 66.165 67.167 1.00 16.01 130 GLU G C 1
ATOM 12105 O O . GLU B 2 130 ? 124.510 66.957 66.484 1.00 16.01 130 GLU G O 1
ATOM 12117 N N . VAL B 2 131 ? 122.648 66.440 67.644 1.00 14.42 131 VAL G N 1
ATOM 12118 C CA . VAL B 2 131 ? 121.914 67.649 67.295 1.00 14.42 131 VAL G CA 1
ATOM 12119 C C . VAL B 2 131 ? 121.643 68.437 68.566 1.00 14.42 131 VAL G C 1
ATOM 12120 O O . VAL B 2 131 ? 121.088 67.899 69.530 1.00 14.42 131 VAL G O 1
ATOM 12133 N N . VAL B 2 132 ? 122.025 69.709 68.561 1.00 15.16 132 VAL G N 1
ATOM 12134 C CA . VAL B 2 132 ? 121.750 70.621 69.662 1.00 15.16 132 VAL G CA 1
ATOM 12135 C C . VAL B 2 132 ? 121.052 71.844 69.092 1.00 15.16 132 VAL G C 1
ATOM 12136 O O . VAL B 2 132 ? 121.644 72.588 68.302 1.00 15.16 132 VAL G O 1
ATOM 12149 N N . SER B 2 133 ? 119.806 72.057 69.493 1.00 14.41 133 SER G N 1
ATOM 12150 C CA . SER B 2 133 ? 119.108 73.283 69.144 1.00 14.41 133 SER G CA 1
ATOM 12151 C C . SER B 2 133 ? 119.601 74.413 70.038 1.00 14.41 133 SER G C 1
ATOM 12152 O O . SER B 2 133 ? 119.729 74.244 71.253 1.00 14.41 133 SER G O 1
ATOM 12160 N N . MET B 2 134 ? 119.904 75.551 69.431 1.00 16.47 134 MET G N 1
ATOM 12161 C CA . MET B 2 134 ? 120.289 76.770 70.128 1.00 16.47 134 MET G CA 1
ATOM 12162 C C . MET B 2 134 ? 119.295 77.873 69.783 1.00 16.47 134 MET G C 1
ATOM 12163 O O . MET B 2 134 ? 118.413 77.699 68.943 1.00 16.47 134 MET G O 1
ATOM 12177 N N . ASP B 2 135 ? 119.450 79.019 70.440 1.00 15.89 135 ASP G N 1
ATOM 12178 C CA . ASP B 2 135 ? 118.677 80.224 70.138 1.00 15.89 135 ASP G CA 1
ATOM 12179 C C . ASP B 2 135 ? 119.523 81.083 69.199 1.00 15.89 135 ASP G C 1
ATOM 12180 O O . ASP B 2 135 ? 120.504 81.687 69.635 1.00 15.89 135 ASP G O 1
ATOM 12189 N N . TRP B 2 136 ? 119.183 81.130 67.908 1.00 14.80 136 TRP G N 1
ATOM 12190 C CA . TRP B 2 136 ? 118.174 80.298 67.249 1.00 14.80 136 TRP G CA 1
ATOM 12191 C C . TRP B 2 136 ? 118.783 79.706 65.990 1.00 14.80 136 TRP G C 1
ATOM 12192 O O . TRP B 2 136 ? 118.656 80.261 64.905 1.00 14.80 136 TRP G O 1
ATOM 12213 N N . LYS B 2 137 ? 119.457 78.574 66.156 1.00 15.61 137 LYS G N 1
ATOM 12214 C CA . LYS B 2 137 ? 120.107 77.885 65.053 1.00 15.61 137 LYS G CA 1
ATOM 12215 C C . LYS B 2 137 ? 120.411 76.467 65.508 1.00 15.61 137 LYS G C 1
ATOM 12216 O O . LYS B 2 137 ? 120.379 76.157 66.699 1.00 15.61 137 LYS G O 1
ATOM 12235 N N . TRP B 2 138 ? 120.718 75.610 64.544 1.00 13.74 138 TRP G N 1
ATOM 12236 C CA . TRP B 2 138 ? 120.961 74.199 64.803 1.00 13.74 138 TRP G CA 1
ATOM 12237 C C . TRP B 2 138 ? 122.461 73.933 64.798 1.00 13.74 138 TRP G C 1
ATOM 12238 O O . TRP B 2 138 ? 123.149 74.233 63.818 1.00 13.74 138 TRP G O 1
ATOM 12259 N N . PHE B 2 139 ? 122.954 73.364 65.890 1.00 16.78 139 PHE G N 1
ATOM 12260 C CA . PHE B 2 139 ? 124.345 72.962 66.034 1.00 16.78 139 PHE G CA 1
ATOM 12261 C C . PHE B 2 139 ? 124.427 71.448 65.905 1.00 16.78 139 PHE G C 1
ATOM 12262 O O . PHE B 2 139 ? 123.649 70.728 66.535 1.00 16.78 139 PHE G O 1
ATOM 12279 N N . PHE B 2 140 ? 125.353 70.971 65.081 1.00 15.62 140 PHE G N 1
ATOM 12280 C CA . PHE B 2 140 ? 125.498 69.550 64.804 1.00 15.62 140 PHE G CA 1
ATOM 12281 C C . PHE B 2 140 ? 126.913 69.102 65.127 1.00 15.62 140 PHE G C 1
ATOM 12282 O O . PHE B 2 140 ? 127.880 69.804 64.822 1.00 15.62 140 PHE G O 1
ATOM 12299 N N . ILE B 2 141 ? 127.028 67.930 65.743 1.00 17.05 141 ILE G N 1
ATOM 12300 C CA . ILE B 2 141 ? 128.313 67.337 66.085 1.00 17.05 141 ILE G CA 1
ATOM 12301 C C . ILE B 2 141 ? 128.408 65.984 65.401 1.00 17.05 141 ILE G C 1
ATOM 12302 O O . ILE B 2 141 ? 127.485 65.168 65.495 1.00 17.05 141 ILE G O 1
ATOM 12318 N N . TYR B 2 142 ? 129.516 65.751 64.720 1.00 17.47 142 TYR G N 1
ATOM 12319 C CA . TYR B 2 142 ? 129.818 64.438 64.177 1.00 17.47 142 TYR G CA 1
ATOM 12320 C C . TYR B 2 142 ? 130.852 63.787 65.085 1.00 17.47 142 TYR G C 1
ATOM 12321 O O . TYR B 2 142 ? 132.056 63.926 64.846 1.00 17.47 142 TYR G O 1
ATOM 12339 N N . PRO B 2 143 ? 130.430 63.081 66.137 1.00 16.99 143 PRO G N 1
ATOM 12340 C CA . PRO B 2 143 ? 131.419 62.575 67.103 1.00 16.99 143 PRO G CA 1
ATOM 12341 C C . PRO B 2 143 ? 132.463 61.667 66.480 1.00 16.99 143 PRO G C 1
ATOM 12342 O O . PRO B 2 143 ? 133.626 61.703 66.895 1.00 16.99 143 PRO G O 1
ATOM 12353 N N . GLU B 2 144 ? 132.086 60.858 65.489 1.00 18.50 144 GLU G N 1
ATOM 12354 C CA . GLU B 2 144 ? 133.052 59.951 64.874 1.00 18.50 144 GLU G CA 1
ATOM 12355 C C . GLU B 2 144 ? 134.011 60.695 63.951 1.00 18.50 144 GLU G C 1
ATOM 12356 O O . GLU B 2 144 ? 135.192 60.346 63.867 1.00 18.50 144 GLU G O 1
ATOM 12360 N N . GLN B 2 145 ? 133.527 61.712 63.245 1.00 19.74 145 GLN G N 1
ATOM 12361 C CA . GLN B 2 145 ? 134.362 62.458 62.314 1.00 19.74 145 GLN G CA 1
ATOM 12362 C C . GLN B 2 145 ? 135.083 63.629 62.967 1.00 19.74 145 GLN G C 1
ATOM 12363 O O . GLN B 2 145 ? 135.942 64.238 62.325 1.00 19.74 145 GLN G O 1
ATOM 12377 N N . GLY B 2 146 ? 134.764 63.953 64.215 1.00 21.09 146 GLY G N 1
ATOM 12378 C CA . GLY B 2 146 ? 135.452 65.028 64.910 1.00 21.09 146 GLY G CA 1
ATOM 12379 C C . GLY B 2 146 ? 135.271 66.391 64.279 1.00 21.09 146 GLY G C 1
ATOM 12380 O O . GLY B 2 146 ? 136.228 67.169 64.203 1.00 21.09 146 GLY G O 1
ATOM 12384 N N . ILE B 2 147 ? 134.057 66.701 63.823 1.00 20.21 147 ILE G N 1
ATOM 12385 C CA . ILE B 2 147 ? 133.727 68.015 63.290 1.00 20.21 147 ILE G CA 1
ATOM 12386 C C . ILE B 2 147 ? 132.367 68.426 63.834 1.00 20.21 147 ILE G C 1
ATOM 12387 O O . ILE B 2 147 ? 131.595 67.605 64.329 1.00 20.21 147 ILE G O 1
ATOM 12403 N N . ALA B 2 148 ? 132.079 69.718 63.732 1.00 18.67 148 ALA G N 1
ATOM 12404 C CA . ALA B 2 148 ? 130.774 70.248 64.096 1.00 18.67 148 ALA G CA 1
ATOM 12405 C C . ALA B 2 148 ? 130.398 71.343 63.112 1.00 18.67 148 ALA G C 1
ATOM 12406 O O . ALA B 2 148 ? 131.263 71.960 62.488 1.00 18.67 148 ALA G O 1
ATOM 12413 N N . THR B 2 149 ? 129.095 71.574 62.972 1.00 18.16 149 THR G N 1
ATOM 12414 C CA . THR B 2 149 ? 128.580 72.509 61.985 1.00 18.16 149 THR G CA 1
ATOM 12415 C C . THR B 2 149 ? 127.380 73.247 62.557 1.00 18.16 149 THR G C 1
ATOM 12416 O O . THR B 2 149 ? 126.760 72.812 63.529 1.00 18.16 149 THR G O 1
ATOM 12427 N N . VAL B 2 150 ? 127.062 74.378 61.938 1.00 17.12 150 VAL G N 1
ATOM 12428 C CA . VAL B 2 150 ? 125.862 75.141 62.252 1.00 17.12 150 VAL G CA 1
ATOM 12429 C C . VAL B 2 150 ? 124.981 75.156 61.012 1.00 17.12 150 VAL G C 1
ATOM 12430 O O . VAL B 2 150 ? 125.415 75.597 59.942 1.00 17.12 150 VAL G O 1
ATOM 12443 N N . ASN B 2 151 ? 123.751 74.667 61.158 1.00 15.63 151 ASN G N 1
ATOM 12444 C CA . ASN B 2 151 ? 122.699 74.808 60.152 1.00 15.63 151 ASN G CA 1
ATOM 12445 C C . ASN B 2 151 ? 123.011 74.064 58.856 1.00 15.63 151 ASN G C 1
ATOM 12446 O O . ASN B 2 151 ? 122.489 74.408 57.796 1.00 15.63 151 ASN G O 1
ATOM 12457 N N . GLU B 2 152 ? 123.843 73.027 58.918 1.00 17.43 152 GLU G N 1
ATOM 12458 C CA . GLU B 2 152 ? 124.097 72.211 57.738 1.00 17.43 152 GLU G CA 1
ATOM 12459 C C . GLU B 2 152 ? 124.607 70.846 58.166 1.00 17.43 152 GLU G C 1
ATOM 12460 O O . GLU B 2 152 ? 125.490 70.754 59.021 1.00 17.43 152 GLU G O 1
ATOM 12472 N N . ILE B 2 153 ? 124.049 69.796 57.569 1.00 16.06 153 ILE G N 1
ATOM 12473 C CA . ILE B 2 153 ? 124.498 68.430 57.798 1.00 16.06 153 ILE G CA 1
ATOM 12474 C C . ILE B 2 153 ? 124.610 67.730 56.455 1.00 16.06 153 ILE G C 1
ATOM 12475 O O . ILE B 2 153 ? 123.825 67.975 55.535 1.00 16.06 153 ILE G O 1
ATOM 12491 N N . ALA B 2 154 ? 125.603 66.862 56.347 1.00 17.11 154 ALA G N 1
ATOM 12492 C CA . ALA B 2 154 ? 125.758 65.999 55.191 1.00 17.11 154 ALA G CA 1
ATOM 12493 C C . ALA B 2 154 ? 125.889 64.564 55.669 1.00 17.11 154 ALA G C 1
ATOM 12494 O O . ALA B 2 154 ? 126.370 64.301 56.773 1.00 17.11 154 ALA G O 1
ATOM 12501 N N . PHE B 2 155 ? 125.427 63.638 54.836 1.00 17.04 155 PHE G N 1
ATOM 12502 C CA . PHE B 2 155 ? 125.577 62.217 55.104 1.00 17.04 155 PHE G CA 1
ATOM 12503 C C . PHE B 2 155 ? 125.375 61.476 53.797 1.00 17.04 155 PHE G C 1
ATOM 12504 O O . PHE B 2 155 ? 124.681 61.981 52.911 1.00 17.04 155 PHE G O 1
ATOM 12521 N N . PRO B 2 156 ? 125.974 60.300 53.632 1.00 19.70 156 PRO G N 1
ATOM 12522 C CA . PRO B 2 156 ? 125.740 59.537 52.402 1.00 19.70 156 PRO G CA 1
ATOM 12523 C C . PRO B 2 156 ? 124.277 59.144 52.267 1.00 19.70 156 PRO G C 1
ATOM 12524 O O . PRO B 2 156 ? 123.609 58.821 53.249 1.00 19.70 156 PRO G O 1
ATOM 12535 N N . ALA B 2 157 ? 123.781 59.175 51.035 1.00 18.79 157 ALA G N 1
ATOM 12536 C CA . ALA B 2 157 ? 122.455 58.644 50.770 1.00 18.79 157 ALA G CA 1
ATOM 12537 C C . ALA B 2 157 ? 122.462 57.127 50.930 1.00 18.79 157 ALA G C 1
ATOM 12538 O O . ALA B 2 157 ? 123.503 56.470 50.846 1.00 18.79 157 ALA G O 1
ATOM 12545 N N . ASN B 2 158 ? 121.280 56.573 51.185 1.00 19.95 158 ASN G N 1
ATOM 12546 C CA . ASN B 2 158 ? 121.120 55.138 51.401 1.00 19.95 158 ASN G CA 1
ATOM 12547 C C . ASN B 2 158 ? 121.988 54.649 52.553 1.00 19.95 158 ASN G C 1
ATOM 12548 O O . ASN B 2 158 ? 122.387 53.485 52.598 1.00 19.95 158 ASN G O 1
ATOM 12559 N N . THR B 2 159 ? 122.284 55.545 53.489 1.00 20.11 159 THR G N 1
ATOM 12560 C CA . THR B 2 159 ? 123.036 55.219 54.692 1.00 20.11 159 THR G CA 1
ATOM 12561 C C . THR B 2 159 ? 122.187 55.655 55.877 1.00 20.11 159 THR G C 1
ATOM 12562 O O . THR B 2 159 ? 121.852 56.852 55.984 1.00 20.11 159 THR G O 1
ATOM 12573 N N . PRO B 2 160 ? 121.812 54.756 56.783 1.00 19.61 160 PRO G N 1
ATOM 12574 C CA . PRO B 2 160 ? 121.013 55.190 57.933 1.00 19.61 160 PRO G CA 1
ATOM 12575 C C . PRO B 2 160 ? 121.760 56.232 58.752 1.00 19.61 160 PRO G C 1
ATOM 12576 O O . PRO B 2 160 ? 122.978 56.166 58.917 1.00 19.61 160 PRO G O 1
ATOM 12587 N N . VAL B 2 161 ? 121.015 57.213 59.249 1.00 16.23 161 VAL G N 1
ATOM 12588 C CA . VAL B 2 161 ? 121.558 58.278 60.080 1.00 16.23 161 VAL G CA 1
ATOM 12589 C C . VAL B 2 161 ? 120.912 58.173 61.451 1.00 16.23 161 VAL G C 1
ATOM 12590 O O . VAL B 2 161 ? 119.682 58.129 61.563 1.00 16.23 161 VAL G O 1
ATOM 12603 N N . TYR B 2 162 ? 121.737 58.122 62.485 1.00 16.08 162 TYR G N 1
ATOM 12604 C CA . TYR B 2 162 ? 121.268 58.051 63.861 1.00 16.08 162 TYR G CA 1
ATOM 12605 C C . TYR B 2 162 ? 121.402 59.441 64.470 1.00 16.08 162 TYR G C 1
ATOM 12606 O O . TYR B 2 162 ? 122.514 59.948 64.637 1.00 16.08 162 TYR G O 1
ATOM 12624 N N . PHE B 2 163 ? 120.270 60.054 64.792 1.00 14.35 163 PHE G N 1
ATOM 12625 C CA . PHE B 2 163 ? 120.238 61.404 65.333 1.00 14.35 163 PHE G CA 1
ATOM 12626 C C . PHE B 2 163 ? 120.056 61.333 66.840 1.00 14.35 163 PHE G C 1
ATOM 12627 O O . PHE B 2 163 ? 119.120 60.693 67.329 1.00 14.35 163 PHE G O 1
ATOM 12644 N N . LYS B 2 164 ? 120.958 61.976 67.564 1.00 15.72 164 LYS G N 1
ATOM 12645 C CA . LYS B 2 164 ? 120.819 62.198 68.994 1.00 15.72 164 LYS G CA 1
ATOM 12646 C C . LYS B 2 164 ? 120.515 63.674 69.184 1.00 15.72 164 LYS G C 1
ATOM 12647 O O . LYS B 2 164 ? 121.311 64.531 68.791 1.00 15.72 164 LYS G O 1
ATOM 12666 N N . VAL B 2 165 ? 119.362 63.966 69.769 1.00 14.09 165 VAL G N 1
ATOM 12667 C CA . VAL B 2 165 ? 118.788 65.302 69.752 1.00 14.09 165 VAL G CA 1
ATOM 12668 C C . VAL B 2 165 ? 118.652 65.798 71.182 1.00 14.09 165 VAL G C 1
ATOM 12669 O O . VAL B 2 165 ? 118.146 65.081 72.051 1.00 14.09 165 VAL G O 1
ATOM 12682 N N . THR B 2 166 ? 119.122 67.015 71.419 1.00 14.84 166 THR G N 1
ATOM 12683 C CA . THR B 2 166 ? 118.922 67.701 72.683 1.00 14.84 166 THR G CA 1
ATOM 12684 C C . THR B 2 166 ? 118.761 69.185 72.387 1.00 14.84 166 THR G C 1
ATOM 12685 O O . THR B 2 166 ? 118.897 69.629 71.246 1.00 14.84 166 THR G O 1
ATOM 12696 N N . SER B 2 167 ? 118.464 69.952 73.427 1.00 14.48 167 SER G N 1
ATOM 12697 C CA . SER B 2 167 ? 118.291 71.388 73.308 1.00 14.48 167 SER G CA 1
ATOM 12698 C C . SER B 2 167 ? 119.200 72.089 74.303 1.00 14.48 167 SER G C 1
ATOM 12699 O O . SER B 2 167 ? 119.514 71.554 75.367 1.00 14.48 167 SER G O 1
ATOM 12707 N N . ASN B 2 168 ? 119.628 73.294 73.943 1.00 16.44 168 ASN G N 1
ATOM 12708 C CA . ASN B 2 168 ? 120.431 74.104 74.845 1.00 16.44 168 ASN G CA 1
ATOM 12709 C C . ASN B 2 168 ? 119.610 75.090 75.659 1.00 16.44 168 ASN G C 1
ATOM 12710 O O . ASN B 2 168 ? 120.017 75.436 76.769 1.00 16.44 168 ASN G O 1
ATOM 12721 N N . SER B 2 169 ? 118.499 75.599 75.126 1.00 15.38 169 SER G N 1
ATOM 12722 C CA . SER B 2 169 ? 117.638 76.491 75.894 1.00 15.38 169 SER G CA 1
ATOM 12723 C C . SER B 2 169 ? 116.217 75.965 76.054 1.00 15.38 169 SER G C 1
ATOM 12724 O O . SER B 2 169 ? 115.811 75.648 77.174 1.00 15.38 169 SER G O 1
ATOM 12732 N N . VAL B 2 170 ? 115.463 75.808 74.967 1.00 13.91 170 VAL G N 1
ATOM 12733 C CA . VAL B 2 170 ? 114.018 75.632 75.047 1.00 13.91 170 VAL G CA 1
ATOM 12734 C C . VAL B 2 170 ? 113.584 74.539 74.081 1.00 13.91 170 VAL G C 1
ATOM 12735 O O . VAL B 2 170 ? 114.362 74.041 73.269 1.00 13.91 170 VAL G O 1
ATOM 12748 N N . MET B 2 171 ? 112.311 74.181 74.189 1.00 15.12 171 MET G N 1
ATOM 12749 C CA . MET B 2 171 ? 111.724 73.164 73.332 1.00 15.12 171 MET G CA 1
ATOM 12750 C C . MET B 2 171 ? 111.869 73.535 71.861 1.00 15.12 171 MET G C 1
ATOM 12751 O O . MET B 2 171 ? 111.465 74.619 71.433 1.00 15.12 171 MET G O 1
ATOM 12765 N N . ASN B 2 172 ? 112.444 72.620 71.091 1.00 13.44 172 ASN G N 1
ATOM 12766 C CA . ASN B 2 172 ? 112.451 72.696 69.640 1.00 13.44 172 ASN G CA 1
ATOM 12767 C C . ASN B 2 172 ? 112.050 71.330 69.107 1.00 13.44 172 ASN G C 1
ATOM 12768 O O . ASN B 2 172 ? 111.912 70.368 69.862 1.00 13.44 172 ASN G O 1
ATOM 12779 N N . SER B 2 173 ? 111.855 71.246 67.795 1.00 12.92 173 SER G N 1
ATOM 12780 C CA . SER B 2 173 ? 111.516 69.980 67.152 1.00 12.92 173 SER G CA 1
ATOM 12781 C C . SER B 2 173 ? 112.362 69.831 65.897 1.00 12.92 173 SER G C 1
ATOM 12782 O O . SER B 2 173 ? 112.173 70.566 64.925 1.00 12.92 173 SER G O 1
ATOM 12790 N N . PHE B 2 174 ? 113.281 68.874 65.921 1.00 13.21 174 PHE G N 1
ATOM 12791 C CA . PHE B 2 174 ? 114.145 68.603 64.781 1.00 13.21 174 PHE G CA 1
ATOM 12792 C C . PHE B 2 174 ? 113.342 67.909 63.688 1.00 13.21 174 PHE G C 1
ATOM 12793 O O . PHE B 2 174 ? 112.771 66.840 63.918 1.00 13.21 174 PHE G O 1
ATOM 12810 N N . PHE B 2 175 ? 113.289 68.511 62.503 1.00 13.18 175 PHE G N 1
ATOM 12811 C CA . PHE B 2 175 ? 112.371 68.045 61.468 1.00 13.18 175 PHE G CA 1
ATOM 12812 C C . PHE B 2 175 ? 112.975 68.265 60.091 1.00 13.18 175 PHE G C 1
ATOM 12813 O O . PHE B 2 175 ? 113.330 69.392 59.737 1.00 13.18 175 PHE G O 1
ATOM 12830 N N . ILE B 2 176 ? 113.077 67.190 59.319 1.00 14.48 176 ILE G N 1
ATOM 12831 C CA . ILE B 2 176 ? 113.405 67.260 57.899 1.00 14.48 176 ILE G CA 1
ATOM 12832 C C . ILE B 2 176 ? 112.192 66.703 57.162 1.00 14.48 176 ILE G C 1
ATOM 12833 O O . ILE B 2 176 ? 112.075 65.481 57.009 1.00 14.48 176 ILE G O 1
ATOM 12849 N N . PRO B 2 177 ? 111.260 67.548 56.710 1.00 15.11 177 PRO G N 1
ATOM 12850 C CA . PRO B 2 177 ? 109.971 67.017 56.231 1.00 15.11 177 PRO G CA 1
ATOM 12851 C C . PRO B 2 177 ? 110.086 65.975 55.133 1.00 15.11 177 PRO G C 1
ATOM 12852 O O . PRO B 2 177 ? 109.363 64.974 55.172 1.00 15.11 177 PRO G O 1
ATOM 12863 N N . ARG B 2 178 ? 110.982 66.159 54.168 1.00 17.53 178 ARG G N 1
ATOM 12864 C CA . ARG B 2 178 ? 111.048 65.236 53.043 1.00 17.53 178 ARG G CA 1
ATOM 12865 C C . ARG B 2 178 ? 111.686 63.900 53.404 1.00 17.53 178 ARG G C 1
ATOM 12866 O O . ARG B 2 178 ? 111.625 62.970 52.594 1.00 17.53 178 ARG G O 1
ATOM 12887 N N . LEU B 2 179 ? 112.278 63.768 54.591 1.00 15.65 179 LEU G N 1
ATOM 12888 C CA . LEU B 2 179 ? 112.906 62.514 54.991 1.00 15.65 179 LEU G CA 1
ATOM 12889 C C . LEU B 2 179 ? 112.071 61.706 55.974 1.00 15.65 179 LEU G C 1
ATOM 12890 O O . LEU B 2 179 ? 112.134 60.474 55.943 1.00 15.65 179 LEU G O 1
ATOM 12906 N N . GLY B 2 180 ? 111.303 62.344 56.837 1.00 15.04 180 GLY G N 1
ATOM 12907 C CA . GLY B 2 180 ? 110.395 61.611 57.688 1.00 15.04 180 GLY G CA 1
ATOM 12908 C C . GLY B 2 180 ? 110.152 62.332 59.009 1.00 15.04 180 GLY G C 1
ATOM 12909 O O . GLY B 2 180 ? 110.015 63.556 59.052 1.00 15.04 180 GLY G O 1
ATOM 12913 N N . SER B 2 181 ? 110.122 61.539 60.074 1.00 14.36 181 SER G N 1
ATOM 12914 C CA . SER B 2 181 ? 109.571 61.960 61.354 1.00 14.36 181 SER G CA 1
ATOM 12915 C C . SER B 2 181 ? 110.351 63.113 61.977 1.00 14.36 181 SER G C 1
ATOM 12916 O O . SER B 2 181 ? 111.575 63.201 61.872 1.00 14.36 181 SER G O 1
ATOM 12924 N N . GLN B 2 182 ? 109.618 63.995 62.646 1.00 13.23 182 GLN G N 1
ATOM 12925 C CA . GLN B 2 182 ? 110.201 64.985 63.535 1.00 13.23 182 GLN G CA 1
ATOM 12926 C C . GLN B 2 182 ? 110.359 64.392 64.936 1.00 13.23 182 GLN G C 1
ATOM 12927 O O . GLN B 2 182 ? 109.809 63.339 65.258 1.00 13.23 182 GLN G O 1
ATOM 12941 N N . ILE B 2 183 ? 111.129 65.078 65.773 1.00 13.48 183 ILE G N 1
ATOM 12942 C CA . ILE B 2 183 ? 111.305 64.667 67.161 1.00 13.48 183 ILE G CA 1
ATOM 12943 C C . ILE B 2 183 ? 111.624 65.900 67.993 1.00 13.48 183 ILE G C 1
ATOM 12944 O O . ILE B 2 183 ? 112.396 66.765 67.573 1.00 13.48 183 ILE G O 1
ATOM 12960 N N . TYR B 2 184 ? 111.023 65.973 69.177 1.00 13.44 184 TYR G N 1
ATOM 12961 C CA . TYR B 2 184 ? 111.228 67.110 70.062 1.00 13.44 184 TYR G CA 1
ATOM 12962 C C . TYR B 2 184 ? 112.654 67.129 70.604 1.00 13.44 184 TYR G C 1
ATOM 12963 O O . TYR B 2 184 ? 113.276 66.090 70.826 1.00 13.44 184 TYR G O 1
ATOM 12981 N N . ALA B 2 185 ? 113.170 68.336 70.807 1.00 13.54 185 ALA G N 1
ATOM 12982 C CA . ALA B 2 185 ? 114.478 68.554 71.409 1.00 13.54 185 ALA G CA 1
ATOM 12983 C C . ALA B 2 185 ? 114.280 69.264 72.741 1.00 13.54 185 ALA G C 1
ATOM 12984 O O . ALA B 2 185 ? 113.813 70.406 72.774 1.00 13.54 185 ALA G O 1
ATOM 12991 N N . MET B 2 186 ? 114.636 68.591 73.831 1.00 15.02 186 MET G N 1
ATOM 12992 C CA . MET B 2 186 ? 114.443 69.103 75.181 1.00 15.02 186 MET G CA 1
ATOM 12993 C C . MET B 2 186 ? 115.786 69.251 75.878 1.00 15.02 186 MET G C 1
ATOM 12994 O O . MET B 2 186 ? 116.654 68.382 75.763 1.00 15.02 186 MET G O 1
ATOM 13008 N N . ALA B 2 187 ? 115.945 70.345 76.615 1.00 15.05 187 ALA G N 1
ATOM 13009 C CA . ALA B 2 187 ? 117.175 70.566 77.361 1.00 15.05 187 ALA G CA 1
ATOM 13010 C C . ALA B 2 187 ? 117.356 69.492 78.427 1.00 15.05 187 ALA G C 1
ATOM 13011 O O . ALA B 2 187 ? 116.392 69.036 79.045 1.00 15.05 187 ALA G O 1
ATOM 13018 N N . GLY B 2 188 ? 118.606 69.079 78.628 1.00 17.33 188 GLY G N 1
ATOM 13019 C CA . GLY B 2 188 ? 118.922 68.046 79.592 1.00 17.33 188 GLY G CA 1
ATOM 13020 C C . GLY B 2 188 ? 118.354 66.686 79.269 1.00 17.33 188 GLY G C 1
ATOM 13021 O O . GLY B 2 188 ? 118.352 65.809 80.136 1.00 17.33 188 GLY G O 1
ATOM 13025 N N . MET B 2 189 ? 117.868 66.484 78.050 1.00 16.39 189 MET G N 1
ATOM 13026 C CA . MET B 2 189 ? 117.232 65.241 77.653 1.00 16.39 189 MET G CA 1
ATOM 13027 C C . MET B 2 189 ? 117.763 64.847 76.284 1.00 16.39 189 MET G C 1
ATOM 13028 O O . MET B 2 189 ? 118.101 65.704 75.467 1.00 16.39 189 MET G O 1
ATOM 13042 N N . GLN B 2 190 ? 117.844 63.546 76.038 1.00 16.85 190 GLN G N 1
ATOM 13043 C CA . GLN B 2 190 ? 118.266 63.031 74.743 1.00 16.85 190 GLN G CA 1
ATOM 13044 C C . GLN B 2 190 ? 117.097 62.310 74.093 1.00 16.85 190 GLN G C 1
ATOM 13045 O O . GLN B 2 190 ? 116.552 61.362 74.664 1.00 16.85 190 GLN G O 1
ATOM 13059 N N . THR B 2 191 ? 116.725 62.753 72.900 1.00 14.80 191 THR G N 1
ATOM 13060 C CA . THR B 2 191 ? 115.797 62.029 72.050 1.00 14.80 191 THR G CA 1
ATOM 13061 C C . THR B 2 191 ? 116.555 61.472 70.854 1.00 14.80 191 THR G C 1
ATOM 13062 O O . THR B 2 191 ? 117.559 62.039 70.414 1.00 14.80 191 THR G O 1
ATOM 13073 N N . ARG B 2 192 ? 116.074 60.346 70.344 1.00 15.95 192 ARG G N 1
ATOM 13074 C CA . ARG B 2 192 ? 116.748 59.604 69.291 1.00 15.95 192 ARG G CA 1
ATOM 13075 C C . ARG B 2 192 ? 115.845 59.528 68.069 1.00 15.95 192 ARG G C 1
ATOM 13076 O O . ARG B 2 192 ? 114.647 59.260 68.193 1.00 15.95 192 ARG G O 1
ATOM 13097 N N . LEU B 2 193 ? 116.423 59.776 66.897 1.00 14.43 193 LEU G N 1
ATOM 13098 C CA . LEU B 2 193 ? 115.705 59.715 65.633 1.00 14.43 193 LEU G CA 1
ATOM 13099 C C . LEU B 2 193 ? 116.578 59.021 64.601 1.00 14.43 193 LEU G C 1
ATOM 13100 O O . LEU B 2 193 ? 117.769 59.322 64.491 1.00 14.43 193 LEU G O 1
ATOM 13116 N N . HIS B 2 194 ? 115.988 58.097 63.848 1.00 15.47 194 HIS G N 1
ATOM 13117 C CA . HIS B 2 194 ? 116.679 57.399 62.771 1.00 15.47 194 HIS G CA 1
ATOM 13118 C C . HIS B 2 194 ? 116.025 57.774 61.450 1.00 15.47 194 HIS G C 1
ATOM 13119 O O . HIS B 2 194 ? 114.815 57.599 61.282 1.00 15.47 194 HIS G O 1
ATOM 13132 N N . LEU B 2 195 ? 116.824 58.279 60.518 1.00 15.18 195 LEU G N 1
ATOM 13133 C CA . LEU B 2 195 ? 116.354 58.606 59.182 1.00 15.18 195 LEU G CA 1
ATOM 13134 C C . LEU B 2 195 ? 117.326 58.041 58.157 1.00 15.18 195 LEU G C 1
ATOM 13135 O O . LEU B 2 195 ? 118.445 57.642 58.483 1.00 15.18 195 LEU G O 1
ATOM 13151 N N . ILE B 2 196 ? 116.872 57.998 56.910 1.00 17.84 196 ILE G N 1
ATOM 13152 C CA . ILE B 2 196 ? 117.692 57.552 55.792 1.00 17.84 196 ILE G CA 1
ATOM 13153 C C . ILE B 2 196 ? 117.173 58.220 54.529 1.00 17.84 196 ILE G C 1
ATOM 13154 O O . ILE B 2 196 ? 115.963 58.336 54.328 1.00 17.84 196 ILE G O 1
ATOM 13170 N N . ALA B 2 197 ? 118.092 58.650 53.675 1.00 17.75 197 ALA G N 1
ATOM 13171 C CA . ALA B 2 197 ? 117.755 59.274 52.403 1.00 17.75 197 ALA G CA 1
ATOM 13172 C C . ALA B 2 197 ? 117.860 58.233 51.295 1.00 17.75 197 ALA G C 1
ATOM 13173 O O . ALA B 2 197 ? 118.914 57.617 51.117 1.00 17.75 197 ALA G O 1
ATOM 13180 N N . ASN B 2 198 ? 116.763 58.033 50.560 1.00 19.22 198 ASN G N 1
ATOM 13181 C CA . ASN B 2 198 ? 116.771 57.085 49.451 1.00 19.22 198 ASN G CA 1
ATOM 13182 C C . ASN B 2 198 ? 117.482 57.641 48.226 1.00 19.22 198 ASN G C 1
ATOM 13183 O O . ASN B 2 198 ? 117.992 56.865 47.412 1.00 19.22 198 ASN G O 1
ATOM 13194 N N . GLU B 2 199 ? 117.517 58.958 48.070 1.00 19.03 199 GLU G N 1
ATOM 13195 C CA . GLU B 2 199 ? 118.165 59.596 46.938 1.00 19.03 199 GLU G CA 1
ATOM 13196 C C . GLU B 2 199 ? 119.051 60.731 47.421 1.00 19.03 199 GLU G C 1
ATOM 13197 O O . GLU B 2 199 ? 118.772 61.343 48.455 1.00 19.03 199 GLU G O 1
ATOM 13201 N N . PRO B 2 200 ? 120.127 61.031 46.699 1.00 18.71 200 PRO G N 1
ATOM 13202 C CA . PRO B 2 200 ? 120.941 62.195 47.054 1.00 18.71 200 PRO G CA 1
ATOM 13203 C C . PRO B 2 200 ? 120.204 63.487 46.747 1.00 18.71 200 PRO G C 1
ATOM 13204 O O . PRO B 2 200 ? 119.357 63.551 45.854 1.00 18.71 200 PRO G O 1
ATOM 13215 N N . GLY B 2 201 ? 120.526 64.518 47.509 1.00 17.58 201 GLY G N 1
ATOM 13216 C CA . GLY B 2 201 ? 119.886 65.803 47.334 1.00 17.58 201 GLY G CA 1
ATOM 13217 C C . GLY B 2 201 ? 120.075 66.669 48.558 1.00 17.58 201 GLY G C 1
ATOM 13218 O O . GLY B 2 201 ? 120.656 66.258 49.560 1.00 17.58 201 GLY G O 1
ATOM 13222 N N . THR B 2 202 ? 119.574 67.893 48.446 1.00 16.59 202 THR G N 1
ATOM 13223 C CA . THR B 2 202 ? 119.566 68.849 49.544 1.00 16.59 202 THR G CA 1
ATOM 13224 C C . THR B 2 202 ? 118.137 68.978 50.045 1.00 16.59 202 THR G C 1
ATOM 13225 O O . THR B 2 202 ? 117.241 69.360 49.286 1.00 16.59 202 THR G O 1
ATOM 13236 N N . TYR B 2 203 ? 117.928 68.667 51.315 1.00 16.15 203 TYR G N 1
ATOM 13237 C CA . TYR B 2 203 ? 116.601 68.638 51.907 1.00 16.15 203 TYR G CA 1
ATOM 13238 C C . TYR B 2 203 ? 116.490 69.715 52.973 1.00 16.15 203 TYR G C 1
ATOM 13239 O O . TYR B 2 203 ? 117.402 69.903 53.781 1.00 16.15 203 TYR G O 1
ATOM 13257 N N . ASP B 2 204 ? 115.371 70.429 52.951 1.00 16.28 204 ASP G N 1
ATOM 13258 C CA . ASP B 2 204 ? 115.164 71.527 53.879 1.00 16.28 204 ASP G CA 1
ATOM 13259 C C . ASP B 2 204 ? 114.897 70.997 55.281 1.00 16.28 204 ASP G C 1
ATOM 13260 O O . ASP B 2 204 ? 114.140 70.043 55.470 1.00 16.28 204 ASP G O 1
ATOM 13269 N N . GLY B 2 205 ? 115.537 71.619 56.263 1.00 14.02 205 GLY G N 1
ATOM 13270 C CA . GLY B 2 205 ? 115.329 71.283 57.656 1.00 14.02 205 GLY G CA 1
ATOM 13271 C C . GLY B 2 205 ? 114.829 72.494 58.418 1.00 14.02 205 GLY G C 1
ATOM 13272 O O . GLY B 2 205 ? 115.140 73.633 58.072 1.00 14.02 205 GLY G O 1
ATOM 13276 N N . ILE B 2 206 ? 114.043 72.241 59.461 1.00 13.28 206 ILE G N 1
ATOM 13277 C CA . ILE B 2 206 ? 113.420 73.300 60.243 1.00 13.28 206 ILE G CA 1
ATOM 13278 C C . ILE B 2 206 ? 113.356 72.887 61.706 1.00 13.28 206 ILE G C 1
ATOM 13279 O O . ILE B 2 206 ? 113.666 71.755 62.077 1.00 13.28 206 ILE G O 1
ATOM 13295 N N . SER B 2 207 ? 112.939 73.835 62.535 1.00 13.06 207 SER G N 1
ATOM 13296 C CA . SER B 2 207 ? 112.395 73.545 63.850 1.00 13.06 207 SER G CA 1
ATOM 13297 C C . SER B 2 207 ? 110.877 73.600 63.744 1.00 13.06 207 SER G C 1
ATOM 13298 O O . SER B 2 207 ? 110.323 74.571 63.223 1.00 13.06 207 SER G O 1
ATOM 13306 N N . ALA B 2 208 ? 110.213 72.549 64.208 1.00 12.81 208 ALA G N 1
ATOM 13307 C CA . ALA B 2 208 ? 108.763 72.458 64.144 1.00 12.81 208 ALA G CA 1
ATOM 13308 C C . ALA B 2 208 ? 108.096 72.774 65.476 1.00 12.81 208 ALA G C 1
ATOM 13309 O O . ALA B 2 208 ? 106.908 72.494 65.643 1.00 12.81 208 ALA G O 1
ATOM 13316 N N . SER B 2 209 ? 108.828 73.336 66.430 1.00 13.47 209 SER G N 1
ATOM 13317 C CA . SER B 2 209 ? 108.265 73.720 67.721 1.00 13.47 209 SER G CA 1
ATOM 13318 C C . SER B 2 209 ? 108.739 75.129 68.042 1.00 13.47 209 SER G C 1
ATOM 13319 O O . SER B 2 209 ? 109.930 75.349 68.278 1.00 13.47 209 SER G O 1
ATOM 13327 N N . TYR B 2 210 ? 107.802 76.073 68.063 1.00 12.98 210 TYR G N 1
ATOM 13328 C CA . TYR B 2 210 ? 108.140 77.481 68.213 1.00 12.98 210 TYR G CA 1
ATOM 13329 C C . TYR B 2 210 ? 108.989 77.705 69.459 1.00 12.98 210 TYR G C 1
ATOM 13330 O O . TYR B 2 210 ? 108.635 77.268 70.555 1.00 12.98 210 TYR G O 1
ATOM 13348 N N . SER B 2 211 ? 110.112 78.405 69.282 1.00 13.04 211 SER G N 1
ATOM 13349 C CA . SER B 2 211 ? 111.120 78.519 70.328 1.00 13.04 211 SER G CA 1
ATOM 13350 C C . SER B 2 211 ? 111.511 79.959 70.643 1.00 13.04 211 SER G C 1
ATOM 13351 O O . SER B 2 211 ? 112.461 80.172 71.400 1.00 13.04 211 SER G O 1
ATOM 13359 N N . GLY B 2 212 ? 110.823 80.947 70.084 1.00 13.19 212 GLY G N 1
ATOM 13360 C CA . GLY B 2 212 ? 111.115 82.327 70.388 1.00 13.19 212 GLY G CA 1
ATOM 13361 C C . GLY B 2 212 ? 111.248 83.194 69.155 1.00 13.19 212 GLY G C 1
ATOM 13362 O O . GLY B 2 212 ? 110.958 82.773 68.033 1.00 13.19 212 GLY G O 1
ATOM 13366 N N . PRO B 2 213 ? 111.705 84.434 69.346 1.00 14.98 213 PRO G N 1
ATOM 13367 C CA . PRO B 2 213 ? 111.709 85.393 68.229 1.00 14.98 213 PRO G CA 1
ATOM 13368 C C . PRO B 2 213 ? 112.526 84.951 67.027 1.00 14.98 213 PRO G C 1
ATOM 13369 O O . PRO B 2 213 ? 112.170 85.301 65.897 1.00 14.98 213 PRO G O 1
ATOM 13380 N N . GLY B 2 214 ? 113.607 84.200 67.223 1.00 13.95 214 GLY G N 1
ATOM 13381 C CA . GLY B 2 214 ? 114.401 83.727 66.110 1.00 13.95 214 GLY G CA 1
ATOM 13382 C C . GLY B 2 214 ? 113.910 82.452 65.467 1.00 13.95 214 GLY G C 1
ATOM 13383 O O . GLY B 2 214 ? 114.614 81.877 64.634 1.00 13.95 214 GLY G O 1
ATOM 13387 N N . PHE B 2 215 ? 112.706 82.000 65.822 1.00 13.12 215 PHE G N 1
ATOM 13388 C CA . PHE B 2 215 ? 112.227 80.697 65.375 1.00 13.12 215 PHE G CA 1
ATOM 13389 C C . PHE B 2 215 ? 112.137 80.618 63.855 1.00 13.12 215 PHE G C 1
ATOM 13390 O O . PHE B 2 215 ? 112.488 79.594 63.261 1.00 13.12 215 PHE G O 1
ATOM 13407 N N . SER B 2 216 ? 111.672 81.688 63.208 1.00 14.25 216 SER G N 1
ATOM 13408 C CA . SER B 2 216 ? 111.469 81.646 61.762 1.00 14.25 216 SER G CA 1
ATOM 13409 C C . SER B 2 216 ? 112.754 81.312 61.017 1.00 14.25 216 SER G C 1
ATOM 13410 O O . SER B 2 216 ? 112.705 80.691 59.951 1.00 14.25 216 SER G O 1
ATOM 13418 N N . GLY B 2 217 ? 113.903 81.705 61.553 1.00 14.30 217 GLY G N 1
ATOM 13419 C CA . GLY B 2 217 ? 115.178 81.481 60.910 1.00 14.30 217 GLY G CA 1
ATOM 13420 C C . GLY B 2 217 ? 115.883 80.191 61.268 1.00 14.30 217 GLY G C 1
ATOM 13421 O O . GLY B 2 217 ? 117.039 80.015 60.877 1.00 14.30 217 GLY G O 1
ATOM 13425 N N . MET B 2 218 ? 115.234 79.278 61.992 1.00 14.48 218 MET G N 1
ATOM 13426 C CA . MET B 2 218 ? 115.880 78.044 62.442 1.00 14.48 218 MET G CA 1
ATOM 13427 C C . MET B 2 218 ? 115.846 76.981 61.339 1.00 14.48 218 MET G C 1
ATOM 13428 O O . MET B 2 218 ? 115.360 75.863 61.509 1.00 14.48 218 MET G O 1
ATOM 13442 N N . LYS B 2 219 ? 116.388 77.355 60.189 1.00 14.56 219 LYS G N 1
ATOM 13443 C CA . LYS B 2 219 ? 116.449 76.480 59.032 1.00 14.56 219 LYS G CA 1
ATOM 13444 C C . LYS B 2 219 ? 117.852 75.916 58.881 1.00 14.56 219 LYS G C 1
ATOM 13445 O O . LYS B 2 219 ? 118.843 76.564 59.222 1.00 14.56 219 LYS G O 1
ATOM 13464 N N . PHE B 2 220 ? 117.924 74.690 58.377 1.00 13.94 220 PHE G N 1
ATOM 13465 C CA . PHE B 2 220 ? 119.190 74.061 58.046 1.00 13.94 220 PHE G CA 1
ATOM 13466 C C . PHE B 2 220 ? 118.998 73.241 56.782 1.00 13.94 220 PHE G C 1
ATOM 13467 O O . PHE B 2 220 ? 117.878 73.046 56.307 1.00 13.94 220 PHE G O 1
ATOM 13484 N N . LYS B 2 221 ? 120.108 72.775 56.223 1.00 16.02 221 LYS G N 1
ATOM 13485 C CA . LYS B 2 221 ? 120.090 71.950 55.025 1.00 16.02 221 LYS G CA 1
ATOM 13486 C C . LYS B 2 221 ? 120.677 70.586 55.343 1.00 16.02 221 LYS G C 1
ATOM 13487 O O . LYS B 2 221 ? 121.728 70.490 55.980 1.00 16.02 221 LYS G O 1
ATOM 13506 N N . ALA B 2 222 ? 119.987 69.540 54.909 1.00 15.40 222 ALA G N 1
ATOM 13507 C CA . ALA B 2 222 ? 120.470 68.170 55.009 1.00 15.40 222 ALA G CA 1
ATOM 13508 C C . ALA B 2 222 ? 120.878 67.731 53.611 1.00 15.40 222 ALA G C 1
ATOM 13509 O O . ALA B 2 222 ? 120.022 67.515 52.748 1.00 15.40 222 ALA G O 1
ATOM 13516 N N . ILE B 2 223 ? 122.180 67.604 53.391 1.00 16.55 223 ILE G N 1
ATOM 13517 C CA . ILE B 2 223 ? 122.730 67.248 52.090 1.00 16.55 223 ILE G CA 1
ATOM 13518 C C . ILE B 2 223 ? 122.993 65.749 52.090 1.00 16.55 223 ILE G C 1
ATOM 13519 O O . ILE B 2 223 ? 123.862 65.260 52.816 1.00 16.55 223 ILE G O 1
ATOM 13535 N N . ALA B 2 224 ? 122.243 65.017 51.274 1.00 17.70 224 ALA G N 1
ATOM 13536 C CA . ALA B 2 224 ? 122.473 63.592 51.068 1.00 17.70 224 ALA G CA 1
ATOM 13537 C C . ALA B 2 224 ? 123.394 63.438 49.863 1.00 17.70 224 ALA G C 1
ATOM 13538 O O . ALA B 2 224 ? 123.008 63.757 48.735 1.00 17.70 224 ALA G O 1
ATOM 13545 N N . THR B 2 225 ? 124.609 62.968 50.101 1.00 19.91 225 THR G N 1
ATOM 13546 C CA . THR B 2 225 ? 125.600 62.903 49.041 1.00 19.91 225 THR G CA 1
ATOM 13547 C C . THR B 2 225 ? 125.398 61.660 48.174 1.00 19.91 225 THR G C 1
ATOM 13548 O O . THR B 2 225 ? 124.858 60.653 48.635 1.00 19.91 225 THR G O 1
ATOM 13559 N N . PRO B 2 226 ? 125.825 61.708 46.909 1.00 22.24 226 PRO G N 1
ATOM 13560 C CA . PRO B 2 226 ? 125.684 60.517 46.051 1.00 22.24 226 PRO G CA 1
ATOM 13561 C C . PRO B 2 226 ? 126.390 59.287 46.593 1.00 22.24 226 PRO G C 1
ATOM 13562 O O . PRO B 2 226 ? 125.879 58.172 46.441 1.00 22.24 226 PRO G O 1
ATOM 13573 N N . ASP B 2 227 ? 127.551 59.450 47.222 1.00 24.93 227 ASP G N 1
ATOM 13574 C CA . ASP B 2 227 ? 128.300 58.316 47.743 1.00 24.93 227 ASP G CA 1
ATOM 13575 C C . ASP B 2 227 ? 129.150 58.782 48.917 1.00 24.93 227 ASP G C 1
ATOM 13576 O O . ASP B 2 227 ? 129.148 59.959 49.285 1.00 24.93 227 ASP G O 1
ATOM 13585 N N . ARG B 2 228 ? 129.878 57.834 49.511 1.00 23.18 228 ARG G N 1
ATOM 13586 C CA . ARG B 2 228 ? 130.694 58.127 50.682 1.00 23.18 228 ARG G CA 1
ATOM 13587 C C . ARG B 2 228 ? 131.887 59.012 50.351 1.00 23.18 228 ARG G C 1
ATOM 13588 O O . ARG B 2 228 ? 132.400 59.692 51.244 1.00 23.18 228 ARG G O 1
ATOM 13609 N N . ALA B 2 229 ? 132.337 59.023 49.095 1.00 25.13 229 ALA G N 1
ATOM 13610 C CA . ALA B 2 229 ? 133.442 59.897 48.721 1.00 25.13 229 ALA G CA 1
ATOM 13611 C C . ALA B 2 229 ? 133.058 61.364 48.865 1.00 25.13 229 ALA G C 1
ATOM 13612 O O . ALA B 2 229 ? 133.842 62.172 49.375 1.00 25.13 229 ALA G O 1
ATOM 13619 N N . ALA B 2 230 ? 131.855 61.730 48.420 1.00 23.08 230 ALA G N 1
ATOM 13620 C CA . ALA B 2 230 ? 131.414 63.115 48.544 1.00 23.08 230 ALA G CA 1
ATOM 13621 C C . ALA B 2 230 ? 131.227 63.509 50.004 1.00 23.08 230 ALA G C 1
ATOM 13622 O O . ALA B 2 230 ? 131.559 64.633 50.399 1.00 23.08 230 ALA G O 1
ATOM 13629 N N . PHE B 2 231 ? 130.693 62.602 50.823 1.00 20.44 231 PHE G N 1
ATOM 13630 C CA . PHE B 2 231 ? 130.573 62.897 52.245 1.00 20.44 231 PHE G CA 1
ATOM 13631 C C . PHE B 2 231 ? 131.945 63.078 52.876 1.00 20.44 231 PHE G C 1
ATOM 13632 O O . PHE B 2 231 ? 132.132 63.941 53.740 1.00 20.44 231 PHE G O 1
ATOM 13649 N N . ASP B 2 232 ? 132.917 62.266 52.462 1.00 23.56 232 ASP G N 1
ATOM 13650 C CA . ASP B 2 232 ? 134.273 62.403 52.979 1.00 23.56 232 ASP G CA 1
ATOM 13651 C C . ASP B 2 232 ? 134.890 63.730 52.557 1.00 23.56 232 ASP G C 1
ATOM 13652 O O . ASP B 2 232 ? 135.618 64.360 53.331 1.00 23.56 232 ASP G O 1
ATOM 13661 N N . GLN B 2 233 ? 134.619 64.168 51.329 1.00 23.79 233 GLN G N 1
ATOM 13662 C CA . GLN B 2 233 ? 135.090 65.481 50.903 1.00 23.79 233 GLN G CA 1
ATOM 13663 C C . GLN B 2 233 ? 134.458 66.588 51.738 1.00 23.79 233 GLN G C 1
ATOM 13664 O O . GLN B 2 233 ? 135.134 67.548 52.119 1.00 23.79 233 GLN G O 1
ATOM 13678 N N . TRP B 2 234 ? 133.161 66.472 52.029 1.00 20.41 234 TRP G N 1
ATOM 13679 C CA . TRP B 2 234 ? 132.506 67.454 52.889 1.00 20.41 234 TRP G CA 1
ATOM 13680 C C . TRP B 2 234 ? 133.129 67.467 54.281 1.00 20.41 234 TRP G C 1
ATOM 13681 O O . TRP B 2 234 ? 133.372 68.535 54.855 1.00 20.41 234 TRP G O 1
ATOM 13702 N N . VAL B 2 235 ? 133.397 66.284 54.834 1.00 21.73 235 VAL G N 1
ATOM 13703 C CA . VAL B 2 235 ? 134.032 66.196 56.145 1.00 21.73 235 VAL G CA 1
ATOM 13704 C C . VAL B 2 235 ? 135.403 66.857 56.113 1.00 21.73 235 VAL G C 1
ATOM 13705 O O . VAL B 2 235 ? 135.770 67.597 57.030 1.00 21.73 235 VAL G O 1
ATOM 13718 N N . ALA B 2 236 ? 136.180 66.598 55.060 1.00 23.56 236 ALA G N 1
ATOM 13719 C CA . ALA B 2 236 ? 137.508 67.192 54.948 1.00 23.56 236 ALA G CA 1
ATOM 13720 C C . ALA B 2 236 ? 137.428 68.708 54.822 1.00 23.56 236 ALA G C 1
ATOM 13721 O O . ALA B 2 236 ? 138.253 69.433 55.387 1.00 23.56 236 ALA G O 1
ATOM 13728 N N . LYS B 2 237 ? 136.447 69.204 54.071 1.00 23.81 237 LYS G N 1
ATOM 13729 C CA . LYS B 2 237 ? 136.255 70.643 53.960 1.00 23.81 237 LYS G CA 1
ATOM 13730 C C . LYS B 2 237 ? 135.917 71.249 55.315 1.00 23.81 237 LYS G C 1
ATOM 13731 O O . LYS B 2 237 ? 136.377 72.346 55.647 1.00 23.81 237 LYS G O 1
ATOM 13750 N N . ALA B 2 238 ? 135.107 70.549 56.110 1.00 23.13 238 ALA G N 1
ATOM 13751 C CA . ALA B 2 238 ? 134.842 71.009 57.468 1.00 23.13 238 ALA G CA 1
ATOM 13752 C C . ALA B 2 238 ? 136.097 70.953 58.332 1.00 23.13 238 ALA G C 1
ATOM 13753 O O . ALA B 2 238 ? 136.277 71.797 59.214 1.00 23.13 238 ALA G O 1
ATOM 13760 N N . LYS B 2 239 ? 136.972 69.975 58.091 1.00 24.11 239 LYS G N 1
ATOM 13761 C CA . LYS B 2 239 ? 138.161 69.803 58.918 1.00 24.11 239 LYS G CA 1
ATOM 13762 C C . LYS B 2 239 ? 139.188 70.905 58.708 1.00 24.11 239 LYS G C 1
ATOM 13763 O O . LYS B 2 239 ? 140.033 71.114 59.582 1.00 24.11 239 LYS G O 1
ATOM 13782 N N . GLN B 2 240 ? 139.145 71.609 57.578 1.00 27.75 240 GLN G N 1
ATOM 13783 C CA . GLN B 2 240 ? 140.043 72.730 57.344 1.00 27.75 240 GLN G CA 1
ATOM 13784 C C . GLN B 2 240 ? 139.491 74.040 57.895 1.00 27.75 240 GLN G C 1
ATOM 13785 O O . GLN B 2 240 ? 139.986 75.112 57.536 1.00 27.75 240 GLN G O 1
ATOM 13799 N N . SER B 2 241 ? 138.488 73.976 58.759 1.00 27.15 241 SER G N 1
ATOM 13800 C CA . SER B 2 241 ? 137.954 75.185 59.371 1.00 27.15 241 SER G CA 1
ATOM 13801 C C . SER B 2 241 ? 138.978 75.776 60.334 1.00 27.15 241 SER G C 1
ATOM 13802 O O . SER B 2 241 ? 139.553 75.042 61.144 1.00 27.15 241 SER G O 1
ATOM 13810 N N . PRO B 2 242 ? 139.239 77.086 60.283 1.00 29.42 242 PRO G N 1
ATOM 13811 C CA . PRO B 2 242 ? 140.137 77.684 61.282 1.00 29.42 242 PRO G CA 1
ATOM 13812 C C . PRO B 2 242 ? 139.585 77.639 62.695 1.00 29.42 242 PRO G C 1
ATOM 13813 O O . PRO B 2 242 ? 140.362 77.753 63.648 1.00 29.42 242 PRO G O 1
ATOM 13824 N N . ASN B 2 243 ? 138.280 77.470 62.860 1.00 27.02 243 ASN G N 1
ATOM 13825 C CA . ASN B 2 243 ? 137.640 77.532 64.163 1.00 27.02 243 ASN G CA 1
ATOM 13826 C C . ASN B 2 243 ? 137.478 76.136 64.749 1.00 27.02 243 ASN G C 1
ATOM 13827 O O . ASN B 2 243 ? 137.367 75.145 64.026 1.00 27.02 243 ASN G O 1
ATOM 13838 N N . THR B 2 244 ? 137.461 76.072 66.075 1.00 26.49 244 THR G N 1
ATOM 13839 C CA . THR B 2 244 ? 137.352 74.814 66.791 1.00 26.49 244 THR G CA 1
ATOM 13840 C C . THR B 2 244 ? 136.289 74.928 67.873 1.00 26.49 244 THR G C 1
ATOM 13841 O O . THR B 2 244 ? 135.919 76.022 68.304 1.00 26.49 244 THR G O 1
ATOM 13852 N N . MET B 2 245 ? 135.798 73.770 68.295 1.00 23.84 245 MET G N 1
ATOM 13853 C CA . MET B 2 245 ? 134.808 73.632 69.354 1.00 23.84 245 MET G CA 1
ATOM 13854 C C . MET B 2 245 ? 135.340 72.685 70.415 1.00 23.84 245 MET G C 1
ATOM 13855 O O . MET B 2 245 ? 134.693 71.715 70.812 1.00 23.84 245 MET G O 1
ATOM 13869 N N . SER B 2 246 ? 136.562 72.958 70.868 1.00 27.30 246 SER G N 1
ATOM 13870 C CA . SER B 2 246 ? 137.310 72.069 71.744 1.00 27.30 246 SER G CA 1
ATOM 13871 C C . SER B 2 246 ? 137.099 72.355 73.223 1.00 27.30 246 SER G C 1
ATOM 13872 O O . SER B 2 246 ? 137.747 71.717 74.057 1.00 27.30 246 SER G O 1
ATOM 13880 N N . ASP B 2 247 ? 136.221 73.290 73.572 1.00 27.58 247 ASP G N 1
ATOM 13881 C CA . ASP B 2 247 ? 135.990 73.639 74.965 1.00 27.58 247 ASP G CA 1
ATOM 13882 C C . ASP B 2 247 ? 134.559 74.124 75.127 1.00 27.58 247 ASP G C 1
ATOM 13883 O O . ASP B 2 247 ? 133.934 74.607 74.181 1.00 27.58 247 ASP G O 1
ATOM 13892 N N . MET B 2 248 ? 134.046 73.991 76.350 1.00 25.77 248 MET G N 1
ATOM 13893 C CA . MET B 2 248 ? 132.694 74.457 76.637 1.00 25.77 248 MET G CA 1
ATOM 13894 C C . MET B 2 248 ? 132.586 75.972 76.524 1.00 25.77 248 MET G C 1
ATOM 13895 O O . MET B 2 248 ? 131.494 76.495 76.282 1.00 25.77 248 MET G O 1
ATOM 13909 N N . ALA B 2 249 ? 133.695 76.694 76.698 1.00 26.27 249 ALA G N 1
ATOM 13910 C CA . ALA B 2 249 ? 133.659 78.142 76.521 1.00 26.27 249 ALA G CA 1
ATOM 13911 C C . ALA B 2 249 ? 133.363 78.512 75.072 1.00 26.27 249 ALA G C 1
ATOM 13912 O O . ALA B 2 249 ? 132.604 79.452 74.804 1.00 26.27 249 ALA G O 1
ATOM 13919 N N . ALA B 2 250 ? 133.950 77.783 74.121 1.00 24.74 250 ALA G N 1
ATOM 13920 C CA . ALA B 2 250 ? 133.640 78.027 72.715 1.00 24.74 250 ALA G CA 1
ATOM 13921 C C . ALA B 2 250 ? 132.179 77.711 72.412 1.00 24.74 250 ALA G C 1
ATOM 13922 O O . ALA B 2 250 ? 131.520 78.433 71.653 1.00 24.74 250 ALA G O 1
ATOM 13929 N N . PHE B 2 251 ? 131.655 76.632 72.999 1.00 21.16 251 PHE G N 1
ATOM 13930 C CA . PHE B 2 251 ? 130.241 76.318 72.833 1.00 21.16 251 PHE G CA 1
ATOM 13931 C C . PHE B 2 251 ? 129.369 77.442 73.371 1.00 21.16 251 PHE G C 1
ATOM 13932 O O . PHE B 2 251 ? 128.387 77.834 72.734 1.00 21.16 251 PHE G O 1
ATOM 13949 N N . GLU B 2 252 ? 129.716 77.975 74.542 1.00 23.33 252 GLU G N 1
ATOM 13950 C CA . GLU B 2 252 ? 128.924 79.049 75.127 1.00 23.33 252 GLU G CA 1
ATOM 13951 C C . GLU B 2 252 ? 128.984 80.299 74.261 1.00 23.33 252 GLU G C 1
ATOM 13952 O O . GLU B 2 252 ? 127.978 80.998 74.099 1.00 23.33 252 GLU G O 1
ATOM 13964 N N . LYS B 2 253 ? 130.154 80.596 73.695 1.00 22.44 253 LYS G N 1
ATOM 13965 C CA . LYS B 2 253 ? 130.257 81.726 72.779 1.00 22.44 253 LYS G CA 1
ATOM 13966 C C . LYS B 2 253 ? 129.340 81.529 71.579 1.00 22.44 253 LYS G C 1
ATOM 13967 O O . LYS B 2 253 ? 128.610 82.445 71.183 1.00 22.44 253 LYS G O 1
ATOM 13971 N N . LEU B 2 254 ? 129.355 80.329 70.995 1.00 19.62 254 LEU G N 1
ATOM 13972 C CA . LEU B 2 254 ? 128.462 80.047 69.876 1.00 19.62 254 LEU G CA 1
ATOM 13973 C C . LEU B 2 254 ? 126.999 80.142 70.287 1.00 19.62 254 LEU G C 1
ATOM 13974 O O . LEU B 2 254 ? 126.150 80.518 69.474 1.00 19.62 254 LEU G O 1
ATOM 13990 N N . ALA B 2 255 ? 126.688 79.807 71.535 1.00 19.76 255 ALA G N 1
ATOM 13991 C CA . ALA B 2 255 ? 125.315 79.705 72.002 1.00 19.76 255 ALA G CA 1
ATOM 13992 C C . ALA B 2 255 ? 124.710 81.047 72.387 1.00 19.76 255 ALA G C 1
ATOM 13993 O O . ALA B 2 255 ? 123.520 81.097 72.712 1.00 19.76 255 ALA G O 1
ATOM 14000 N N . ALA B 2 256 ? 125.479 82.127 72.356 1.00 19.93 256 ALA G N 1
ATOM 14001 C CA . ALA B 2 256 ? 124.894 83.435 72.588 1.00 19.93 256 ALA G CA 1
ATOM 14002 C C . ALA B 2 256 ? 123.770 83.669 71.580 1.00 19.93 256 ALA G C 1
ATOM 14003 O O . ALA B 2 256 ? 123.914 83.318 70.405 1.00 19.93 256 ALA G O 1
ATOM 14010 N N . PRO B 2 257 ? 122.649 84.254 71.994 1.00 18.00 257 PRO G N 1
ATOM 14011 C CA . PRO B 2 257 ? 121.504 84.373 71.083 1.00 18.00 257 PRO G CA 1
ATOM 14012 C C . PRO B 2 257 ? 121.889 85.014 69.758 1.00 18.00 257 PRO G C 1
ATOM 14013 O O . PRO B 2 257 ? 122.577 86.034 69.712 1.00 18.00 257 PRO G O 1
ATOM 14024 N N . SER B 2 258 ? 121.439 84.393 68.674 1.00 17.03 258 SER G N 1
ATOM 14025 C CA . SER B 2 258 ? 121.650 84.906 67.330 1.00 17.03 258 SER G CA 1
ATOM 14026 C C . SER B 2 258 ? 120.558 84.332 66.445 1.00 17.03 258 SER G C 1
ATOM 14027 O O . SER B 2 258 ? 119.920 83.334 66.786 1.00 17.03 258 SER G O 1
ATOM 14035 N N . GLU B 2 259 ? 120.351 84.975 65.303 1.00 17.86 259 GLU G N 1
ATOM 14036 C CA . GLU B 2 259 ? 119.294 84.596 64.382 1.00 17.86 259 GLU G CA 1
ATOM 14037 C C . GLU B 2 259 ? 119.863 84.453 62.982 1.00 17.86 259 GLU G C 1
ATOM 14038 O O . GLU B 2 259 ? 120.877 85.067 62.642 1.00 17.86 259 GLU G O 1
ATOM 14050 N N . TYR B 2 260 ? 119.196 83.636 62.173 1.00 16.83 260 TYR G N 1
ATOM 14051 C CA . TYR B 2 260 ? 119.518 83.510 60.756 1.00 16.83 260 TYR G CA 1
ATOM 14052 C C . TYR B 2 260 ? 121.001 83.205 60.569 1.00 16.83 260 TYR G C 1
ATOM 14053 O O . TYR B 2 260 ? 121.687 83.786 59.726 1.00 16.83 260 TYR G O 1
ATOM 14071 N N . ASN B 2 261 ? 121.492 82.276 61.382 1.00 17.25 261 ASN G N 1
ATOM 14072 C CA . ASN B 2 261 ? 122.902 81.925 61.368 1.00 17.25 261 ASN G CA 1
ATOM 14073 C C . ASN B 2 261 ? 123.295 81.325 60.026 1.00 17.25 261 ASN G C 1
ATOM 14074 O O . ASN B 2 261 ? 122.597 80.461 59.487 1.00 17.25 261 ASN G O 1
ATOM 14085 N N . GLN B 2 262 ? 124.422 81.781 59.492 1.00 21.01 262 GLN G N 1
ATOM 14086 C CA . GLN B 2 262 ? 124.972 81.194 58.284 1.00 21.01 262 GLN G CA 1
ATOM 14087 C C . GLN B 2 262 ? 125.643 79.865 58.610 1.00 21.01 262 GLN G C 1
ATOM 14088 O O . GLN B 2 262 ? 125.963 79.567 59.763 1.00 21.01 262 GLN G O 1
ATOM 14102 N N . VAL B 2 263 ? 125.857 79.060 57.572 1.00 18.94 263 VAL G N 1
ATOM 14103 C CA . VAL B 2 263 ? 126.523 77.778 57.749 1.00 18.94 263 VAL G CA 1
ATOM 14104 C C . VAL B 2 263 ? 127.956 78.013 58.205 1.00 18.94 263 VAL G C 1
ATOM 14105 O O . VAL B 2 263 ? 128.690 78.817 57.616 1.00 18.94 263 VAL G O 1
ATOM 14118 N N . GLU B 2 264 ? 128.360 77.310 59.258 1.00 21.11 264 GLU G N 1
ATOM 14119 C CA . GLU B 2 264 ? 129.715 77.377 59.782 1.00 21.11 264 GLU G CA 1
ATOM 14120 C C . GLU B 2 264 ? 130.214 75.968 60.054 1.00 21.11 264 GLU G C 1
ATOM 14121 O O . GLU B 2 264 ? 129.424 75.049 60.280 1.00 21.11 264 GLU G O 1
ATOM 14133 N N . TYR B 2 265 ? 131.533 75.806 60.034 1.00 21.34 265 TYR G N 1
ATOM 14134 C CA . TYR B 2 265 ? 132.161 74.517 60.282 1.00 21.34 265 TYR G CA 1
ATOM 14135 C C . TYR B 2 265 ? 133.174 74.649 61.405 1.00 21.34 265 TYR G C 1
ATOM 14136 O O . TYR B 2 265 ? 133.852 75.672 61.527 1.00 21.34 265 TYR G O 1
ATOM 14154 N N . PHE B 2 266 ? 133.262 73.612 62.227 1.00 21.51 266 PHE G N 1
ATOM 14155 C CA . PHE B 2 266 ? 134.212 73.556 63.324 1.00 21.51 266 PHE G CA 1
ATOM 14156 C C . PHE B 2 266 ? 135.010 72.268 63.226 1.00 21.51 266 PHE G C 1
ATOM 14157 O O . PHE B 2 266 ? 134.469 71.216 62.876 1.00 21.51 266 PHE G O 1
ATOM 14174 N N . SER B 2 267 ? 136.298 72.362 63.526 1.00 24.86 267 SER G N 1
ATOM 14175 C CA . SER B 2 267 ? 137.192 71.217 63.555 1.00 24.86 267 SER G CA 1
ATOM 14176 C C . SER B 2 267 ? 137.688 71.005 64.976 1.00 24.86 267 SER G C 1
ATOM 14177 O O . SER B 2 267 ? 137.718 71.936 65.784 1.00 24.86 267 SER G O 1
ATOM 14185 N N . ASN B 2 268 ? 138.069 69.768 65.279 1.00 26.14 268 ASN G N 1
ATOM 14186 C CA . ASN B 2 268 ? 138.564 69.412 66.606 1.00 26.14 268 ASN G CA 1
ATOM 14187 C C . ASN B 2 268 ? 137.502 69.675 67.670 1.00 26.14 268 ASN G C 1
ATOM 14188 O O . ASN B 2 268 ? 137.754 70.324 68.686 1.00 26.14 268 ASN G O 1
ATOM 14199 N N . VAL B 2 269 ? 136.293 69.169 67.424 1.00 22.31 269 VAL G N 1
ATOM 14200 C CA . VAL B 2 269 ? 135.225 69.305 68.404 1.00 22.31 269 VAL G CA 1
ATOM 14201 C C . VAL B 2 269 ? 135.599 68.530 69.658 1.00 22.31 269 VAL G C 1
ATOM 14202 O O . VAL B 2 269 ? 136.159 67.428 69.589 1.00 22.31 269 VAL G O 1
ATOM 14215 N N . LYS B 2 270 ? 135.287 69.102 70.810 1.00 24.60 270 LYS G N 1
ATOM 14216 C CA . LYS B 2 270 ? 135.589 68.446 72.070 1.00 24.60 270 LYS G CA 1
ATOM 14217 C C . LYS B 2 270 ? 134.881 67.095 72.130 1.00 24.60 270 LYS G C 1
ATOM 14218 O O . LYS B 2 270 ? 133.684 67.017 71.825 1.00 24.60 270 LYS G O 1
ATOM 14237 N N . PRO B 2 271 ? 135.572 66.017 72.499 1.00 23.84 271 PRO G N 1
ATOM 14238 C CA . PRO B 2 271 ? 134.880 64.734 72.671 1.00 23.84 271 PRO G CA 1
ATOM 14239 C C . PRO B 2 271 ? 133.825 64.817 73.763 1.00 23.84 271 PRO G C 1
ATOM 14240 O O . PRO B 2 271 ? 133.981 65.534 74.752 1.00 23.84 271 PRO G O 1
ATOM 14251 N N . ASP B 2 272 ? 132.738 64.073 73.573 1.00 20.89 272 ASP G N 1
ATOM 14252 C CA . ASP B 2 272 ? 131.647 64.019 74.544 1.00 20.89 272 ASP G CA 1
ATOM 14253 C C . ASP B 2 272 ? 130.985 65.381 74.731 1.00 20.89 272 ASP G C 1
ATOM 14254 O O . ASP B 2 272 ? 130.404 65.662 75.781 1.00 20.89 272 ASP G O 1
ATOM 14258 N N . LEU B 2 273 ? 131.060 66.237 73.710 1.00 20.58 273 LEU G N 1
ATOM 14259 C CA . LEU B 2 273 ? 130.456 67.561 73.814 1.00 20.58 273 LEU G CA 1
ATOM 14260 C C . LEU B 2 273 ? 128.947 67.464 74.001 1.00 20.58 273 LEU G C 1
ATOM 14261 O O . LEU B 2 273 ? 128.359 68.225 74.777 1.00 20.58 273 LEU G O 1
ATOM 14277 N N . PHE B 2 274 ? 128.303 66.534 73.296 1.00 16.71 274 PHE G N 1
ATOM 14278 C CA . PHE B 2 274 ? 126.870 66.321 73.474 1.00 16.71 274 PHE G CA 1
ATOM 14279 C C . PHE B 2 274 ? 126.553 65.948 74.917 1.00 16.71 274 PHE G C 1
ATOM 14280 O O . PHE B 2 274 ? 125.607 66.478 75.519 1.00 16.71 274 PHE G O 1
ATOM 14297 N N . ALA B 2 275 ? 127.353 65.049 75.492 1.00 19.05 275 ALA G N 1
ATOM 14298 C CA . ALA B 2 275 ? 127.163 64.662 76.882 1.00 19.05 275 ALA G CA 1
ATOM 14299 C C . ALA B 2 275 ? 127.328 65.855 77.810 1.00 19.05 275 ALA G C 1
ATOM 14300 O O . ALA B 2 275 ? 126.581 65.997 78.779 1.00 19.05 275 ALA G O 1
ATOM 14307 N N . ASP B 2 276 ? 128.309 66.717 77.539 1.00 21.27 276 ASP G N 1
ATOM 14308 C CA . ASP B 2 276 ? 128.510 67.893 78.380 1.00 21.27 276 ASP G CA 1
ATOM 14309 C C . ASP B 2 276 ? 127.326 68.849 78.290 1.00 21.27 276 ASP G C 1
ATOM 14310 O O . ASP B 2 276 ? 126.881 69.399 79.306 1.00 21.27 276 ASP G O 1
ATOM 14319 N N . VAL B 2 277 ? 126.799 69.060 77.084 1.00 18.56 277 VAL G N 1
ATOM 14320 C CA . VAL B 2 277 ? 125.632 69.925 76.935 1.00 18.56 277 VAL G CA 1
ATOM 14321 C C . VAL B 2 277 ? 124.469 69.374 77.746 1.00 18.56 277 VAL G C 1
ATOM 14322 O O . VAL B 2 277 ? 123.789 70.108 78.471 1.00 18.56 277 VAL G O 1
ATOM 14335 N N . ILE B 2 278 ? 124.230 68.068 77.644 1.00 18.50 278 ILE G N 1
ATOM 14336 C CA . ILE B 2 278 ? 123.136 67.472 78.403 1.00 18.50 278 ILE G CA 1
ATOM 14337 C C . ILE B 2 278 ? 123.395 67.597 79.902 1.00 18.50 278 ILE G C 1
ATOM 14338 O O . ILE B 2 278 ? 122.496 67.953 80.672 1.00 18.50 278 ILE G O 1
ATOM 14354 N N . ASN B 2 279 ? 124.627 67.325 80.337 1.00 21.22 279 ASN G N 1
ATOM 14355 C CA . ASN B 2 279 ? 124.961 67.355 81.755 1.00 21.22 279 ASN G CA 1
ATOM 14356 C C . ASN B 2 279 ? 124.897 68.756 82.338 1.00 21.22 279 ASN G C 1
ATOM 14357 O O . ASN B 2 279 ? 124.796 68.900 83.558 1.00 21.22 279 ASN G O 1
ATOM 14368 N N . LYS B 2 280 ? 124.964 69.787 81.499 1.00 20.58 280 LYS G N 1
ATOM 14369 C CA . LYS B 2 280 ? 124.803 71.145 82.003 1.00 20.58 280 LYS G CA 1
ATOM 14370 C C . LYS B 2 280 ? 123.491 71.314 82.761 1.00 20.58 280 LYS G C 1
ATOM 14371 O O . LYS B 2 280 ? 123.419 72.107 83.704 1.00 20.58 280 LYS G O 1
ATOM 14390 N N . PHE B 2 281 ? 122.447 70.587 82.368 1.00 19.13 281 PHE G N 1
ATOM 14391 C CA . PHE B 2 281 ? 121.142 70.705 83.003 1.00 19.13 281 PHE G CA 1
ATOM 14392 C C . PHE B 2 281 ? 120.864 69.602 84.011 1.00 19.13 281 PHE G C 1
ATOM 14393 O O . PHE B 2 281 ? 119.913 69.726 84.788 1.00 19.13 281 PHE G O 1
ATOM 14410 N N . MET B 2 282 ? 121.661 68.538 84.019 1.00 25.59 282 MET G N 1
ATOM 14411 C CA . MET B 2 282 ? 121.598 67.502 85.044 1.00 25.59 282 MET G CA 1
ATOM 14412 C C . MET B 2 282 ? 122.858 67.661 85.890 1.00 25.59 282 MET G C 1
ATOM 14413 O O . MET B 2 282 ? 123.878 67.018 85.650 1.00 25.59 282 MET G O 1
ATOM 14427 N N . ALA B 2 283 ? 122.779 68.534 86.889 1.00 34.45 283 ALA G N 1
ATOM 14428 C CA . ALA B 2 283 ? 123.921 68.814 87.748 1.00 34.45 283 ALA G CA 1
ATOM 14429 C C . ALA B 2 283 ? 124.194 67.641 88.684 1.00 34.45 283 ALA G C 1
ATOM 14430 O O . ALA B 2 283 ? 125.049 67.724 89.563 1.00 34.45 283 ALA G O 1
ATOM 14437 N N . ALA C 3 21 ? 66.043 74.359 99.379 1.00 23.43 21 ALA H N 1
ATOM 14438 C CA . ALA C 3 21 ? 67.209 74.801 98.625 1.00 23.43 21 ALA H CA 1
ATOM 14439 C C . ALA C 3 21 ? 68.500 74.388 99.328 1.00 23.43 21 ALA H C 1
ATOM 14440 O O . ALA C 3 21 ? 69.570 74.395 98.725 1.00 23.43 21 ALA H O 1
ATOM 14446 N N . GLY C 3 22 ? 68.391 74.035 100.611 1.00 19.45 22 GLY H N 1
ATOM 14447 C CA . GLY C 3 22 ? 69.563 73.580 101.341 1.00 19.45 22 GLY H CA 1
ATOM 14448 C C . GLY C 3 22 ? 70.169 72.321 100.750 1.00 19.45 22 GLY H C 1
ATOM 14449 O O . GLY C 3 22 ? 71.387 72.227 100.583 1.00 19.45 22 GLY H O 1
ATOM 14453 N N . GLY C 3 23 ? 69.328 71.338 100.421 1.00 17.65 23 GLY H N 1
ATOM 14454 C CA . GLY C 3 23 ? 69.834 70.118 99.816 1.00 17.65 23 GLY H CA 1
ATOM 14455 C C . GLY C 3 23 ? 70.540 70.374 98.498 1.00 17.65 23 GLY H C 1
ATOM 14456 O O . GLY C 3 23 ? 71.569 69.762 98.204 1.00 17.65 23 GLY H O 1
ATOM 14460 N N . THR C 3 24 ? 69.999 71.288 97.691 1.00 17.42 24 THR H N 1
ATOM 14461 C CA . THR C 3 24 ? 70.650 71.648 96.438 1.00 17.42 24 THR H CA 1
ATOM 14462 C C . THR C 3 24 ? 72.025 72.256 96.686 1.00 17.42 24 THR H C 1
ATOM 14463 O O . THR C 3 24 ? 72.990 71.925 95.991 1.00 17.42 24 THR H O 1
ATOM 14474 N N . LYS C 3 25 ? 72.135 73.142 97.678 1.00 18.66 25 LYS H N 1
ATOM 14475 C CA . LYS C 3 25 ? 73.426 73.751 97.985 1.00 18.66 25 LYS H CA 1
ATOM 14476 C C . LYS C 3 25 ? 74.426 72.717 98.483 1.00 18.66 25 LYS H C 1
ATOM 14477 O O . LYS C 3 25 ? 75.604 72.757 98.115 1.00 18.66 25 LYS H O 1
ATOM 14496 N N . ILE C 3 26 ? 73.983 71.792 99.333 1.00 17.75 26 ILE H N 1
ATOM 14497 C CA . ILE C 3 26 ? 74.894 70.781 99.861 1.00 17.75 26 ILE H CA 1
ATOM 14498 C C . ILE C 3 26 ? 75.369 69.857 98.743 1.00 17.75 26 ILE H C 1
ATOM 14499 O O . ILE C 3 26 ? 76.548 69.490 98.679 1.00 17.75 26 ILE H O 1
ATOM 14515 N N . PHE C 3 27 ? 74.468 69.483 97.832 1.00 17.27 27 PHE H N 1
ATOM 14516 C CA . PHE C 3 27 ? 74.877 68.678 96.686 1.00 17.27 27 PHE H CA 1
ATOM 14517 C C . PHE C 3 27 ? 75.849 69.438 95.789 1.00 17.27 27 PHE H C 1
ATOM 14518 O O . PHE C 3 27 ? 76.848 68.874 95.320 1.00 17.27 27 PHE H O 1
ATOM 14535 N N . GLY C 3 28 ? 75.574 70.718 95.535 1.00 16.26 28 GLY H N 1
ATOM 14536 C CA . GLY C 3 28 ? 76.489 71.513 94.735 1.00 16.26 28 GLY H CA 1
ATOM 14537 C C . GLY C 3 28 ? 77.860 71.621 95.369 1.00 16.26 28 GLY H C 1
ATOM 14538 O O . GLY C 3 28 ? 78.881 71.577 94.679 1.00 16.26 28 GLY H O 1
ATOM 14542 N N . PHE C 3 29 ? 77.905 71.760 96.694 1.00 17.52 29 PHE H N 1
ATOM 14543 C CA . PHE C 3 29 ? 79.194 71.800 97.367 1.00 17.52 29 PHE H CA 1
ATOM 14544 C C . PHE C 3 29 ? 79.904 70.456 97.285 1.00 17.52 29 PHE H C 1
ATOM 14545 O O . PHE C 3 29 ? 81.131 70.414 97.186 1.00 17.52 29 PHE H O 1
ATOM 14562 N N . TRP C 3 30 ? 79.156 69.354 97.317 1.00 17.99 30 TRP H N 1
ATOM 14563 C CA . TRP C 3 30 ? 79.759 68.042 97.098 1.00 17.99 30 TRP H CA 1
ATOM 14564 C C . TRP C 3 30 ? 80.401 67.955 95.713 1.00 17.99 30 TRP H C 1
ATOM 14565 O O . TRP C 3 30 ? 81.504 67.415 95.557 1.00 17.99 30 TRP H O 1
ATOM 14586 N N . ILE C 3 31 ? 79.721 68.479 94.694 1.00 16.18 31 ILE H N 1
ATOM 14587 C CA . ILE C 3 31 ? 80.291 68.491 93.346 1.00 16.18 31 ILE H CA 1
ATOM 14588 C C . ILE C 3 31 ? 81.556 69.347 93.307 1.00 16.18 31 ILE H C 1
ATOM 14589 O O . ILE C 3 31 ? 82.578 68.965 92.710 1.00 16.18 31 ILE H O 1
ATOM 14605 N N . TYR C 3 32 ? 81.508 70.520 93.940 1.00 17.36 32 TYR H N 1
ATOM 14606 C CA . TYR C 3 32 ? 82.702 71.351 94.016 1.00 17.36 32 TYR H CA 1
ATOM 14607 C C . TYR C 3 32 ? 83.841 70.602 94.695 1.00 17.36 32 TYR H C 1
ATOM 14608 O O . TYR C 3 32 ? 85.007 70.744 94.312 1.00 17.36 32 TYR H O 1
ATOM 14626 N N . LEU C 3 33 ? 83.524 69.815 95.722 1.00 16.39 33 LEU H N 1
ATOM 14627 C CA . LEU C 3 33 ? 84.554 69.039 96.399 1.00 16.39 33 LEU H CA 1
ATOM 14628 C C . LEU C 3 33 ? 85.120 67.954 95.496 1.00 16.39 33 LEU H C 1
ATOM 14629 O O . LEU C 3 33 ? 86.297 67.620 95.609 1.00 16.39 33 LEU H O 1
ATOM 14645 N N . MET C 3 34 ? 84.303 67.381 94.612 1.00 16.75 34 MET H N 1
ATOM 14646 C CA . MET C 3 34 ? 84.851 66.461 93.616 1.00 16.75 34 MET H CA 1
ATOM 14647 C C . MET C 3 34 ? 85.876 67.167 92.731 1.00 16.75 34 MET H C 1
ATOM 14648 O O . MET C 3 34 ? 86.954 66.621 92.438 1.00 16.75 34 MET H O 1
ATOM 14662 N N . SER C 3 35 ? 85.561 68.389 92.305 1.00 15.27 35 SER H N 1
ATOM 14663 C CA . SER C 3 35 ? 86.535 69.151 91.523 1.00 15.27 35 SER H CA 1
ATOM 14664 C C . SER C 3 35 ? 87.805 69.415 92.334 1.00 15.27 35 SER H C 1
ATOM 14665 O O . SER C 3 35 ? 88.924 69.333 91.810 1.00 15.27 35 SER H O 1
ATOM 14673 N N . ASP C 3 36 ? 87.646 69.735 93.620 1.00 16.12 36 ASP H N 1
ATOM 14674 C CA . ASP C 3 36 ? 88.803 69.924 94.493 1.00 16.12 36 ASP H CA 1
ATOM 14675 C C . ASP C 3 36 ? 89.615 68.638 94.628 1.00 16.12 36 ASP H C 1
ATOM 14676 O O . ASP C 3 36 ? 90.848 68.676 94.740 1.00 16.12 36 ASP H O 1
ATOM 14685 N N . CYS C 3 37 ? 88.937 67.490 94.640 1.00 15.55 37 CYS H N 1
ATOM 14686 C CA . CYS C 3 37 ? 89.639 66.212 94.672 1.00 15.55 37 CYS H CA 1
ATOM 14687 C C . CYS C 3 37 ? 90.509 66.046 93.437 1.00 15.55 37 CYS H C 1
ATOM 14688 O O . CYS C 3 37 ? 91.649 65.584 93.530 1.00 15.55 37 CYS H O 1
ATOM 14696 N N . ILE C 3 38 ? 89.985 66.412 92.268 1.00 14.74 38 ILE H N 1
ATOM 14697 C CA . ILE C 3 38 ? 90.795 66.310 91.052 1.00 14.74 38 ILE H CA 1
ATOM 14698 C C . ILE C 3 38 ? 91.982 67.273 91.118 1.00 14.74 38 ILE H C 1
ATOM 14699 O O . ILE C 3 38 ? 93.094 66.949 90.677 1.00 14.74 38 ILE H O 1
ATOM 14715 N N . LEU C 3 39 ? 91.765 68.467 91.668 1.00 15.51 39 LEU H N 1
ATOM 14716 C CA . LEU C 3 39 ? 92.875 69.391 91.905 1.00 15.51 39 LEU H CA 1
ATOM 14717 C C . LEU C 3 39 ? 93.987 68.733 92.727 1.00 15.51 39 LEU H C 1
ATOM 14718 O O . LEU C 3 39 ? 95.169 68.728 92.339 1.00 15.51 39 LEU H O 1
ATOM 14734 N N . PHE C 3 40 ? 93.613 68.157 93.869 1.00 15.18 40 PHE H N 1
ATOM 14735 C CA . PHE C 3 40 ? 94.602 67.495 94.711 1.00 15.18 40 PHE H CA 1
ATOM 14736 C C . PHE C 3 40 ? 95.252 66.324 93.989 1.00 15.18 40 PHE H C 1
ATOM 14737 O O . PHE C 3 40 ? 96.437 66.054 94.193 1.00 15.18 40 PHE H O 1
ATOM 14754 N N . SER C 3 41 ? 94.495 65.616 93.154 1.00 14.07 41 SER H N 1
ATOM 14755 C CA . SER C 3 41 ? 95.066 64.503 92.406 1.00 14.07 41 SER H CA 1
ATOM 14756 C C . SER C 3 41 ? 96.161 64.983 91.467 1.00 14.07 41 SER H C 1
ATOM 14757 O O . SER C 3 41 ? 97.190 64.318 91.309 1.00 14.07 41 SER H O 1
ATOM 14765 N N . ILE C 3 42 ? 95.946 66.121 90.812 1.00 13.97 42 ILE H N 1
ATOM 14766 C CA . ILE C 3 42 ? 96.992 66.663 89.950 1.00 13.97 42 ILE H CA 1
ATOM 14767 C C . ILE C 3 42 ? 98.227 66.993 90.773 1.00 13.97 42 ILE H C 1
ATOM 14768 O O . ILE C 3 42 ? 99.363 66.732 90.353 1.00 13.97 42 ILE H O 1
ATOM 14784 N N . LEU C 3 43 ? 98.030 67.568 91.959 1.00 15.51 43 LEU H N 1
ATOM 14785 C CA . LEU C 3 43 ? 99.184 67.830 92.817 1.00 15.51 43 LEU H CA 1
ATOM 14786 C C . LEU C 3 43 ? 99.901 66.533 93.197 1.00 15.51 43 LEU H C 1
ATOM 14787 O O . LEU C 3 43 ? 101.137 66.480 93.222 1.00 15.51 43 LEU H O 1
ATOM 14803 N N . PHE C 3 44 ? 99.140 65.478 93.495 1.00 14.87 44 PHE H N 1
ATOM 14804 C CA . PHE C 3 44 ? 99.739 64.195 93.854 1.00 14.87 44 PHE H CA 1
ATOM 14805 C C . PHE C 3 44 ? 100.535 63.614 92.693 1.00 14.87 44 PHE H C 1
ATOM 14806 O O . PHE C 3 44 ? 101.615 63.048 92.891 1.00 14.87 44 PHE H O 1
ATOM 14823 N N . ALA C 3 45 ? 99.999 63.721 91.478 1.00 13.52 45 ALA H N 1
ATOM 14824 C CA . ALA C 3 45 ? 100.715 63.233 90.307 1.00 13.52 45 ALA H CA 1
ATOM 14825 C C . ALA C 3 45 ? 102.010 64.003 90.104 1.00 13.52 45 ALA H C 1
ATOM 14826 O O . ALA C 3 45 ? 103.054 63.411 89.805 1.00 13.52 45 ALA H O 1
ATOM 14833 N N . THR C 3 46 ? 101.962 65.327 90.271 1.00 14.44 46 THR H N 1
ATOM 14834 C CA . THR C 3 46 ? 103.179 66.122 90.165 1.00 14.44 46 THR H CA 1
ATOM 14835 C C . THR C 3 46 ? 104.203 65.688 91.205 1.00 14.44 46 THR H C 1
ATOM 14836 O O . THR C 3 46 ? 105.396 65.575 90.904 1.00 14.44 46 THR H O 1
ATOM 14847 N N . TYR C 3 47 ? 103.755 65.437 92.436 1.00 15.10 47 TYR H N 1
ATOM 14848 C CA . TYR C 3 47 ? 104.680 64.991 93.472 1.00 15.10 47 TYR H CA 1
ATOM 14849 C C . TYR C 3 47 ? 105.287 63.637 93.125 1.00 15.10 47 TYR H C 1
ATOM 14850 O O . TYR C 3 47 ? 106.488 63.420 93.312 1.00 15.10 47 TYR H O 1
ATOM 14868 N N . ALA C 3 48 ? 104.471 62.710 92.624 1.00 13.88 48 ALA H N 1
ATOM 14869 C CA . ALA C 3 48 ? 104.991 61.407 92.231 1.00 13.88 48 ALA H CA 1
ATOM 14870 C C . ALA C 3 48 ? 106.031 61.546 91.129 1.00 13.88 48 ALA H C 1
ATOM 14871 O O . ALA C 3 48 ? 107.039 60.832 91.120 1.00 13.88 48 ALA H O 1
ATOM 14878 N N . VAL C 3 49 ? 105.801 62.457 90.185 1.00 13.89 49 VAL H N 1
ATOM 14879 C CA . VAL C 3 49 ? 106.746 62.633 89.088 1.00 13.89 49 VAL H CA 1
ATOM 14880 C C . VAL C 3 49 ? 108.041 63.270 89.582 1.00 13.89 49 VAL H C 1
ATOM 14881 O O . VAL C 3 49 ? 109.133 62.902 89.138 1.00 13.89 49 VAL H O 1
ATOM 14894 N N . LEU C 3 50 ? 107.950 64.231 90.499 1.00 14.94 50 LEU H N 1
ATOM 14895 C CA . LEU C 3 50 ? 109.103 65.030 90.899 1.00 14.94 50 LEU H CA 1
ATOM 14896 C C . LEU C 3 50 ? 109.728 64.586 92.217 1.00 14.94 50 LEU H C 1
ATOM 14897 O O . LEU C 3 50 ? 110.658 65.242 92.692 1.00 14.94 50 LEU H O 1
ATOM 14913 N N . VAL C 3 51 ? 109.262 63.486 92.811 1.00 16.07 51 VAL H N 1
ATOM 14914 C CA . VAL C 3 51 ? 109.721 63.128 94.152 1.00 16.07 51 VAL H CA 1
ATOM 14915 C C . VAL C 3 51 ? 111.227 62.897 94.163 1.00 16.07 51 VAL H C 1
ATOM 14916 O O . VAL C 3 51 ? 111.913 63.237 95.133 1.00 16.07 51 VAL H O 1
ATOM 14929 N N . ASN C 3 52 ? 111.766 62.317 93.095 1.00 17.47 52 ASN H N 1
ATOM 14930 C CA . ASN C 3 52 ? 113.187 62.010 93.016 1.00 17.47 52 ASN H CA 1
ATOM 14931 C C . ASN C 3 52 ? 114.013 63.136 92.409 1.00 17.47 52 ASN H C 1
ATOM 14932 O O . ASN C 3 52 ? 115.230 62.984 92.280 1.00 17.47 52 ASN H O 1
ATOM 14943 N N . GLY C 3 53 ? 113.393 64.252 92.038 1.00 16.77 53 GLY H N 1
ATOM 14944 C CA . GLY C 3 53 ? 114.136 65.383 91.523 1.00 16.77 53 GLY H CA 1
ATOM 14945 C C . GLY C 3 53 ? 114.754 66.206 92.633 1.00 16.77 53 GLY H C 1
ATOM 14946 O O . GLY C 3 53 ? 114.538 67.418 92.712 1.00 16.77 53 GLY H O 1
ATOM 14950 N N . THR C 3 54 ? 115.536 65.551 93.492 1.00 18.64 54 THR H N 1
ATOM 14951 C CA . THR C 3 54 ? 116.088 66.202 94.672 1.00 18.64 54 THR H CA 1
ATOM 14952 C C . THR C 3 54 ? 117.308 67.061 94.362 1.00 18.64 54 THR H C 1
ATOM 14953 O O . THR C 3 54 ? 117.700 67.877 95.201 1.00 18.64 54 THR H O 1
ATOM 14964 N N . ALA C 3 55 ? 117.912 66.897 93.186 1.00 18.57 55 ALA H N 1
ATOM 14965 C CA . ALA C 3 55 ? 118.957 67.802 92.705 1.00 18.57 55 ALA H CA 1
ATOM 14966 C C . ALA C 3 55 ? 120.108 67.916 93.700 1.00 18.57 55 ALA H C 1
ATOM 14967 O O . ALA C 3 55 ? 120.621 69.003 93.965 1.00 18.57 55 ALA H O 1
ATOM 14974 N N . GLY C 3 56 ? 120.513 66.783 94.264 1.00 20.75 56 GLY H N 1
ATOM 14975 C CA . GLY C 3 56 ? 121.613 66.762 95.204 1.00 20.75 56 GLY H CA 1
ATOM 14976 C C . GLY C 3 56 ? 121.303 67.340 96.564 1.00 20.75 56 GLY H C 1
ATOM 14977 O O . GLY C 3 56 ? 122.196 67.382 97.416 1.00 20.75 56 GLY H O 1
ATOM 14981 N N . GLY C 3 57 ? 120.073 67.788 96.797 1.00 19.98 57 GLY H N 1
ATOM 14982 C CA . GLY C 3 57 ? 119.670 68.297 98.082 1.00 19.98 57 GLY H CA 1
ATOM 14983 C C . GLY C 3 57 ? 119.006 67.226 98.922 1.00 19.98 57 GLY H C 1
ATOM 14984 O O . GLY C 3 57 ? 119.162 66.028 98.673 1.00 19.98 57 GLY H O 1
ATOM 14988 N N . PRO C 3 58 ? 118.245 67.634 99.931 1.00 20.84 58 PRO H N 1
ATOM 14989 C CA . PRO C 3 58 ? 117.601 66.650 100.804 1.00 20.84 58 PRO H CA 1
ATOM 14990 C C . PRO C 3 58 ? 116.576 65.804 100.070 1.00 20.84 58 PRO H C 1
ATOM 14991 O O . PRO C 3 58 ? 115.895 66.262 99.150 1.00 20.84 58 PRO H O 1
ATOM 15002 N N . THR C 3 59 ? 116.477 64.551 100.495 1.00 21.38 59 THR H N 1
ATOM 15003 C CA . THR C 3 59 ? 115.386 63.675 100.104 1.00 21.38 59 THR H CA 1
ATOM 15004 C C . THR C 3 59 ? 114.321 63.687 101.194 1.00 21.38 59 THR H C 1
ATOM 15005 O O . THR C 3 59 ? 114.492 64.284 102.258 1.00 21.38 59 THR H O 1
ATOM 15016 N N . GLY C 3 60 ? 113.209 63.012 100.918 1.00 21.44 60 GLY H N 1
ATOM 15017 C CA . GLY C 3 60 ? 112.160 62.910 101.917 1.00 21.44 60 GLY H CA 1
ATOM 15018 C C . GLY C 3 60 ? 112.653 62.274 103.201 1.00 21.44 60 GLY H C 1
ATOM 15019 O O . GLY C 3 60 ? 112.303 62.713 104.298 1.00 21.44 60 GLY H O 1
ATOM 15023 N N . LYS C 3 61 ? 113.489 61.242 103.081 1.00 24.80 61 LYS H N 1
ATOM 15024 C CA . LYS C 3 61 ? 114.007 60.555 104.256 1.00 24.80 61 LYS H CA 1
ATOM 15025 C C . LYS C 3 61 ? 114.881 61.448 105.125 1.00 24.80 61 LYS H C 1
ATOM 15026 O O . LYS C 3 61 ? 115.044 61.161 106.315 1.00 24.80 61 LYS H O 1
ATOM 15045 N N . ASP C 3 62 ? 115.454 62.510 104.568 1.00 24.33 62 ASP H N 1
ATOM 15046 C CA . ASP C 3 62 ? 116.345 63.384 105.318 1.00 24.33 62 ASP H CA 1
ATOM 15047 C C . ASP C 3 62 ? 115.625 64.522 106.027 1.00 24.33 62 ASP H C 1
ATOM 15048 O O . ASP C 3 62 ? 116.257 65.227 106.821 1.00 24.33 62 ASP H O 1
ATOM 15057 N N . ILE C 3 63 ? 114.338 64.733 105.759 1.00 21.61 63 ILE H N 1
ATOM 15058 C CA . ILE C 3 63 ? 113.610 65.850 106.356 1.00 21.61 63 ILE H CA 1
ATOM 15059 C C . ILE C 3 63 ? 112.289 65.444 106.981 1.00 21.61 63 ILE H C 1
ATOM 15060 O O . ILE C 3 63 ? 111.751 66.201 107.807 1.00 21.61 63 ILE H O 1
ATOM 15076 N N . PHE C 3 64 ? 111.717 64.294 106.639 1.00 20.32 64 PHE H N 1
ATOM 15077 C CA . PHE C 3 64 ? 110.417 63.899 107.169 1.00 20.32 64 PHE H CA 1
ATOM 15078 C C . PHE C 3 64 ? 110.611 63.333 108.570 1.00 20.32 64 PHE H C 1
ATOM 15079 O O . PHE C 3 64 ? 111.161 62.240 108.736 1.00 20.32 64 PHE H O 1
ATOM 15096 N N . GLU C 3 65 ? 110.171 64.081 109.579 1.00 21.74 65 GLU H N 1
ATOM 15097 C CA . GLU C 3 65 ? 110.223 63.640 110.972 1.00 21.74 65 GLU H CA 1
ATOM 15098 C C . GLU C 3 65 ? 108.873 63.024 111.315 1.00 21.74 65 GLU H C 1
ATOM 15099 O O . GLU C 3 65 ? 107.893 63.734 111.545 1.00 21.74 65 GLU H O 1
ATOM 15103 N N . LEU C 3 66 ? 108.826 61.695 111.354 1.00 22.79 66 LEU H N 1
ATOM 15104 C CA . LEU C 3 66 ? 107.545 61.002 111.450 1.00 22.79 66 LEU H CA 1
ATOM 15105 C C . LEU C 3 66 ? 106.760 61.311 112.719 1.00 22.79 66 LEU H C 1
ATOM 15106 O O . LEU C 3 66 ? 105.529 61.419 112.626 1.00 22.79 66 LEU H O 1
ATOM 15122 N N . PRO C 3 67 ? 107.359 61.404 113.909 1.00 22.11 67 PRO H N 1
ATOM 15123 C CA . PRO C 3 67 ? 106.547 61.756 115.091 1.00 22.11 67 PRO H CA 1
ATOM 15124 C C . PRO C 3 67 ? 105.817 63.083 114.947 1.00 22.11 67 PRO H C 1
ATOM 15125 O O . PRO C 3 67 ? 104.664 63.214 115.380 1.00 22.11 67 PRO H O 1
ATOM 15136 N N . PHE C 3 68 ? 106.471 64.073 114.340 1.00 21.52 68 PHE H N 1
ATOM 15137 C CA . PHE C 3 68 ? 105.823 65.348 114.047 1.00 21.52 68 PHE H CA 1
ATOM 15138 C C . PHE C 3 68 ? 104.598 65.147 113.161 1.00 21.52 68 PHE H C 1
ATOM 15139 O O . PHE C 3 68 ? 103.516 65.688 113.433 1.00 21.52 68 PHE H O 1
ATOM 15156 N N . VAL C 3 69 ? 104.752 64.360 112.096 1.00 20.25 69 VAL H N 1
ATOM 15157 C CA . VAL C 3 69 ? 103.645 64.115 111.179 1.00 20.25 69 VAL H CA 1
ATOM 15158 C C . VAL C 3 69 ? 102.530 63.362 111.885 1.00 20.25 69 VAL H C 1
ATOM 15159 O O . VAL C 3 69 ? 101.348 63.586 111.615 1.00 20.25 69 VAL H O 1
ATOM 15172 N N . LEU C 3 70 ? 102.886 62.449 112.787 1.00 20.55 70 LEU H N 1
ATOM 15173 C CA . LEU C 3 70 ? 101.873 61.715 113.534 1.00 20.55 70 LEU H CA 1
ATOM 15174 C C . LEU C 3 70 ? 101.072 62.649 114.431 1.00 20.55 70 LEU H C 1
ATOM 15175 O O . LEU C 3 70 ? 99.843 62.535 114.521 1.00 20.55 70 LEU H O 1
ATOM 15191 N N . VAL C 3 71 ? 101.748 63.581 115.103 1.00 20.21 71 VAL H N 1
ATOM 15192 C CA . VAL C 3 71 ? 101.029 64.542 115.936 1.00 20.21 71 VAL H CA 1
ATOM 15193 C C . VAL C 3 71 ? 100.099 65.391 115.078 1.00 20.21 71 VAL H C 1
ATOM 15194 O O . VAL C 3 71 ? 98.949 65.656 115.452 1.00 20.21 71 VAL H O 1
ATOM 15207 N N . GLU C 3 72 ? 100.581 65.830 113.913 1.00 20.27 72 GLU H N 1
ATOM 15208 C CA . GLU C 3 72 ? 99.733 66.608 113.013 1.00 20.27 72 GLU H CA 1
ATOM 15209 C C . GLU C 3 72 ? 98.517 65.799 112.567 1.00 20.27 72 GLU H C 1
ATOM 15210 O O . GLU C 3 72 ? 97.388 66.311 112.536 1.00 20.27 72 GLU H O 1
ATOM 15222 N N . THR C 3 73 ? 98.738 64.533 112.211 1.00 19.21 73 THR H N 1
ATOM 15223 C CA . THR C 3 73 ? 97.650 63.666 111.783 1.00 19.21 73 THR H CA 1
ATOM 15224 C C . THR C 3 73 ? 96.611 63.523 112.880 1.00 19.21 73 THR H C 1
ATOM 15225 O O . THR C 3 73 ? 95.405 63.592 112.619 1.00 19.21 73 THR H O 1
ATOM 15236 N N . PHE C 3 74 ? 97.063 63.315 114.115 1.00 19.90 74 PHE H N 1
ATOM 15237 C CA . PHE C 3 74 ? 96.127 63.173 115.219 1.00 19.90 74 PHE H CA 1
ATOM 15238 C C . PHE C 3 74 ? 95.361 64.465 115.457 1.00 19.90 74 PHE H C 1
ATOM 15239 O O . PHE C 3 74 ? 94.169 64.433 115.771 1.00 19.90 74 PHE H O 1
ATOM 15256 N N . LEU C 3 75 ? 96.022 65.613 115.315 1.00 18.49 75 LEU H N 1
ATOM 15257 C CA . LEU C 3 75 ? 95.311 66.878 115.470 1.00 18.49 75 LEU H CA 1
ATOM 15258 C C . LEU C 3 75 ? 94.193 66.998 114.445 1.00 18.49 75 LEU H C 1
ATOM 15259 O O . LEU C 3 75 ? 93.059 67.367 114.780 1.00 18.49 75 LEU H O 1
ATOM 15275 N N . LEU C 3 76 ? 94.488 66.667 113.190 1.00 17.69 76 LEU H N 1
ATOM 15276 C CA . LEU C 3 76 ? 93.466 66.780 112.155 1.00 17.69 76 LEU H CA 1
ATOM 15277 C C . LEU C 3 76 ? 92.336 65.775 112.373 1.00 17.69 76 LEU H C 1
ATOM 15278 O O . LEU C 3 76 ? 91.160 66.099 112.165 1.00 17.69 76 LEU H O 1
ATOM 15294 N N . LEU C 3 77 ? 92.668 64.554 112.801 1.00 19.21 77 LEU H N 1
ATOM 15295 C CA . LEU C 3 77 ? 91.633 63.560 113.076 1.00 19.21 77 LEU H CA 1
ATOM 15296 C C . LEU C 3 77 ? 90.748 63.986 114.245 1.00 19.21 77 LEU H C 1
ATOM 15297 O O . LEU C 3 77 ? 89.520 63.829 114.197 1.00 19.21 77 LEU H O 1
ATOM 15313 N N . PHE C 3 78 ? 91.353 64.528 115.305 1.00 18.72 78 PHE H N 1
ATOM 15314 C CA . PHE C 3 78 ? 90.567 65.038 116.421 1.00 18.72 78 PHE H CA 1
ATOM 15315 C C . PHE C 3 78 ? 89.649 66.158 115.959 1.00 18.72 78 PHE H C 1
ATOM 15316 O O . PHE C 3 78 ? 88.497 66.245 116.398 1.00 18.72 78 PHE H O 1
ATOM 15333 N N . SER C 3 79 ? 90.146 67.034 115.083 1.00 17.66 79 SER H N 1
ATOM 15334 C CA . SER C 3 79 ? 89.304 68.110 114.571 1.00 17.66 79 SER H CA 1
ATOM 15335 C C . SER C 3 79 ? 88.119 67.552 113.793 1.00 17.66 79 SER H C 1
ATOM 15336 O O . SER C 3 79 ? 86.995 68.056 113.906 1.00 17.66 79 SER H O 1
ATOM 15344 N N . SER C 3 80 ? 88.351 66.511 112.992 1.00 18.76 80 SER H N 1
ATOM 15345 C CA . SER C 3 80 ? 87.249 65.892 112.262 1.00 18.76 80 SER H CA 1
ATOM 15346 C C . SER C 3 80 ? 86.206 65.319 113.217 1.00 18.76 80 SER H C 1
ATOM 15347 O O . SER C 3 80 ? 84.996 65.504 113.022 1.00 18.76 80 SER H O 1
ATOM 15355 N N . ILE C 3 81 ? 86.654 64.631 114.265 1.00 19.90 81 ILE H N 1
ATOM 15356 C CA . ILE C 3 81 ? 85.704 64.047 115.207 1.00 19.90 81 ILE H CA 1
ATOM 15357 C C . ILE C 3 81 ? 84.934 65.140 115.941 1.00 19.90 81 ILE H C 1
ATOM 15358 O O . ILE C 3 81 ? 83.726 65.015 116.180 1.00 19.90 81 ILE H O 1
ATOM 15374 N N . THR C 3 82 ? 85.612 66.226 116.312 1.00 18.01 82 THR H N 1
ATOM 15375 C CA . THR C 3 82 ? 84.929 67.311 117.009 1.00 18.01 82 THR H CA 1
ATOM 15376 C C . THR C 3 82 ? 83.919 67.999 116.101 1.00 18.01 82 THR H C 1
ATOM 15377 O O . THR C 3 82 ? 82.864 68.443 116.566 1.00 18.01 82 THR H O 1
ATOM 15388 N N . TYR C 3 83 ? 84.214 68.104 114.803 1.00 18.06 83 TYR H N 1
ATOM 15389 C CA . TYR C 3 83 ? 83.203 68.634 113.896 1.00 18.06 83 TYR H CA 1
ATOM 15390 C C . TYR C 3 83 ? 82.010 67.696 113.804 1.00 18.06 83 TYR H C 1
ATOM 15391 O O . TYR C 3 83 ? 80.865 68.149 113.705 1.00 18.06 83 TYR H O 1
ATOM 15409 N N . GLY C 3 84 ? 82.255 66.386 113.809 1.00 20.28 84 GLY H N 1
ATOM 15410 C CA . GLY C 3 84 ? 81.142 65.454 113.890 1.00 20.28 84 GLY H CA 1
ATOM 15411 C C . GLY C 3 84 ? 80.296 65.689 115.127 1.00 20.28 84 GLY H C 1
ATOM 15412 O O . GLY C 3 84 ? 79.064 65.637 115.074 1.00 20.28 84 GLY H O 1
ATOM 15416 N N . MET C 3 85 ? 80.949 65.957 116.257 1.00 21.72 85 MET H N 1
ATOM 15417 C CA . MET C 3 85 ? 80.217 66.279 117.479 1.00 21.72 85 MET H CA 1
ATOM 15418 C C . MET C 3 85 ? 79.391 67.548 117.304 1.00 21.72 85 MET H C 1
ATOM 15419 O O . MET C 3 85 ? 78.250 67.628 117.772 1.00 21.72 85 MET H O 1
ATOM 15433 N N . ALA C 3 86 ? 79.963 68.556 116.648 1.00 20.23 86 ALA H N 1
ATOM 15434 C CA . ALA C 3 86 ? 79.230 69.792 116.398 1.00 20.23 86 ALA H CA 1
ATOM 15435 C C . ALA C 3 86 ? 77.997 69.536 115.541 1.00 20.23 86 ALA H C 1
ATOM 15436 O O . ALA C 3 86 ? 76.925 70.092 115.797 1.00 20.23 86 ALA H O 1
ATOM 15443 N N . ALA C 3 87 ? 78.132 68.701 114.511 1.00 21.30 87 ALA H N 1
ATOM 15444 C CA . ALA C 3 87 ? 76.987 68.383 113.665 1.00 21.30 87 ALA H CA 1
ATOM 15445 C C . ALA C 3 87 ? 75.915 67.638 114.451 1.00 21.30 87 ALA H C 1
ATOM 15446 O O . ALA C 3 87 ? 74.716 67.910 114.301 1.00 21.30 87 ALA H O 1
ATOM 15453 N N . ILE C 3 88 ? 76.328 66.699 115.304 1.00 23.86 88 ILE H N 1
ATOM 15454 C CA . ILE C 3 88 ? 75.366 65.995 116.148 1.00 23.86 88 ILE H CA 1
ATOM 15455 C C . ILE C 3 88 ? 74.622 66.988 117.032 1.00 23.86 88 ILE H C 1
ATOM 15456 O O . ILE C 3 88 ? 73.391 66.952 117.140 1.00 23.86 88 ILE H O 1
ATOM 15472 N N . ALA C 3 89 ? 75.360 67.903 117.663 1.00 22.45 89 ALA H N 1
ATOM 15473 C CA . ALA C 3 89 ? 74.727 68.928 118.485 1.00 22.45 89 ALA H CA 1
ATOM 15474 C C . ALA C 3 89 ? 73.750 69.759 117.665 1.00 22.45 89 ALA H C 1
ATOM 15475 O O . ALA C 3 89 ? 72.672 70.123 118.148 1.00 22.45 89 ALA H O 1
ATOM 15482 N N . MET C 3 90 ? 74.109 70.064 116.418 1.00 23.14 90 MET H N 1
ATOM 15483 C CA . MET C 3 90 ? 73.213 70.827 115.556 1.00 23.14 90 MET H CA 1
ATOM 15484 C C . MET C 3 90 ? 71.907 70.080 115.333 1.00 23.14 90 MET H C 1
ATOM 15485 O O . MET C 3 90 ? 70.827 70.679 115.368 1.00 23.14 90 MET H O 1
ATOM 15499 N N . TYR C 3 91 ? 71.981 68.771 115.100 1.00 26.28 91 TYR H N 1
ATOM 15500 C CA . TYR C 3 91 ? 70.759 68.001 114.913 1.00 26.28 91 TYR H CA 1
ATOM 15501 C C . TYR C 3 91 ? 69.982 67.801 116.207 1.00 26.28 91 TYR H C 1
ATOM 15502 O O . TYR C 3 91 ? 68.810 67.417 116.149 1.00 26.28 91 TYR H O 1
ATOM 15520 N N . LYS C 3 92 ? 70.590 68.061 117.360 1.00 26.42 92 LYS H N 1
ATOM 15521 C CA . LYS C 3 92 ? 69.873 68.116 118.626 1.00 26.42 92 LYS H CA 1
ATOM 15522 C C . LYS C 3 92 ? 69.391 69.521 118.961 1.00 26.42 92 LYS H C 1
ATOM 15523 O O . LYS C 3 92 ? 68.821 69.726 120.036 1.00 26.42 92 LYS H O 1
ATOM 15527 N N . ASN C 3 93 ? 69.606 70.489 118.069 1.00 25.87 93 ASN H N 1
ATOM 15528 C CA . ASN C 3 93 ? 69.118 71.857 118.250 1.00 25.87 93 ASN H CA 1
ATOM 15529 C C . ASN C 3 93 ? 69.713 72.511 119.494 1.00 25.87 93 ASN H C 1
ATOM 15530 O O . ASN C 3 93 ? 69.034 73.243 120.214 1.00 25.87 93 ASN H O 1
ATOM 15541 N N . ASN C 3 94 ? 70.991 72.257 119.748 1.00 24.64 94 ASN H N 1
ATOM 15542 C CA . ASN C 3 94 ? 71.688 72.797 120.913 1.00 24.64 94 ASN H CA 1
ATOM 15543 C C . ASN C 3 94 ? 72.752 73.770 120.413 1.00 24.64 94 ASN H C 1
ATOM 15544 O O . ASN C 3 94 ? 73.847 73.362 120.017 1.00 24.64 94 ASN H O 1
ATOM 15555 N N . LYS C 3 95 ? 72.420 75.060 120.445 1.00 23.23 95 LYS H N 1
ATOM 15556 C CA . LYS C 3 95 ? 73.308 76.091 119.915 1.00 23.23 95 LYS H CA 1
ATOM 15557 C C . LYS C 3 95 ? 74.633 76.130 120.671 1.00 23.23 95 LYS H C 1
ATOM 15558 O O . LYS C 3 95 ? 75.710 76.201 120.063 1.00 23.23 95 LYS H O 1
ATOM 15577 N N . SER C 3 96 ? 74.573 76.083 122.003 1.00 23.08 96 SER H N 1
ATOM 15578 C CA . SER C 3 96 ? 75.784 76.234 122.803 1.00 23.08 96 SER H CA 1
ATOM 15579 C C . SER C 3 96 ? 76.771 75.103 122.542 1.00 23.08 96 SER H C 1
ATOM 15580 O O . SER C 3 96 ? 77.975 75.342 122.393 1.00 23.08 96 SER H O 1
ATOM 15588 N N . GLN C 3 97 ? 76.285 73.862 122.496 1.00 22.98 97 GLN H N 1
ATOM 15589 C CA . GLN C 3 97 ? 77.174 72.740 122.223 1.00 22.98 97 GLN H CA 1
ATOM 15590 C C . GLN C 3 97 ? 77.745 72.824 120.814 1.00 22.98 97 GLN H C 1
ATOM 15591 O O . GLN C 3 97 ? 78.911 72.482 120.591 1.00 22.98 97 GLN H O 1
ATOM 15605 N N . VAL C 3 98 ? 76.940 73.278 119.853 1.00 21.42 98 VAL H N 1
ATOM 15606 C CA . VAL C 3 98 ? 77.447 73.475 118.500 1.00 21.42 98 VAL H CA 1
ATOM 15607 C C . VAL C 3 98 ? 78.631 74.431 118.523 1.00 21.42 98 VAL H C 1
ATOM 15608 O O . VAL C 3 98 ? 79.694 74.145 117.962 1.00 21.42 98 VAL H O 1
ATOM 15621 N N . ILE C 3 99 ? 78.471 75.571 119.197 1.00 21.30 99 ILE H N 1
ATOM 15622 C CA . ILE C 3 99 ? 79.544 76.562 119.229 1.00 21.30 99 ILE H CA 1
ATOM 15623 C C . ILE C 3 99 ? 80.773 76.003 119.939 1.00 21.30 99 ILE H C 1
ATOM 15624 O O . ILE C 3 99 ? 81.907 76.217 119.499 1.00 21.30 99 ILE H O 1
ATOM 15640 N N . SER C 3 100 ? 80.576 75.305 121.058 1.00 20.43 100 SER H N 1
ATOM 15641 C CA . SER C 3 100 ? 81.716 74.788 121.813 1.00 20.43 100 SER H CA 1
ATOM 15642 C C . SER C 3 100 ? 82.502 73.768 120.995 1.00 20.43 100 SER H C 1
ATOM 15643 O O . SER C 3 100 ? 83.740 73.811 120.941 1.00 20.43 100 SER H O 1
ATOM 15651 N N . TRP C 3 101 ? 81.797 72.838 120.347 1.00 19.62 101 TRP H N 1
ATOM 15652 C CA . TRP C 3 101 ? 82.480 71.855 119.517 1.00 19.62 101 TRP H CA 1
ATOM 15653 C C . TRP C 3 101 ? 83.170 72.525 118.339 1.00 19.62 101 TRP H C 1
ATOM 15654 O O . TRP C 3 101 ? 84.270 72.123 117.947 1.00 19.62 101 TRP H O 1
ATOM 15675 N N . LEU C 3 102 ? 82.544 73.551 117.759 1.00 19.21 102 LEU H N 1
ATOM 15676 C CA . LEU C 3 102 ? 83.194 74.270 116.671 1.00 19.21 102 LEU H CA 1
ATOM 15677 C C . LEU C 3 102 ? 84.467 74.947 117.150 1.00 19.21 102 LEU H C 1
ATOM 15678 O O . LEU C 3 102 ? 85.466 74.978 116.428 1.00 19.21 102 LEU H O 1
ATOM 15694 N N . ALA C 3 103 ? 84.448 75.506 118.361 1.00 18.56 103 ALA H N 1
ATOM 15695 C CA . ALA C 3 103 ? 85.645 76.137 118.904 1.00 18.56 103 ALA H CA 1
ATOM 15696 C C . ALA C 3 103 ? 86.760 75.119 119.103 1.00 18.56 103 ALA H C 1
ATOM 15697 O O . ALA C 3 103 ? 87.924 75.391 118.786 1.00 18.56 103 ALA H O 1
ATOM 15704 N N . LEU C 3 104 ? 86.424 73.941 119.631 1.00 18.51 104 LEU H N 1
ATOM 15705 C CA . LEU C 3 104 ? 87.442 72.906 119.802 1.00 18.51 104 LEU H CA 1
ATOM 15706 C C . LEU C 3 104 ? 87.991 72.443 118.454 1.00 18.51 104 LEU H C 1
ATOM 15707 O O . LEU C 3 104 ? 89.202 72.230 118.302 1.00 18.51 104 LEU H O 1
ATOM 15723 N N . THR C 3 105 ? 87.112 72.286 117.461 1.00 17.76 105 THR H N 1
ATOM 15724 C CA . THR C 3 105 ? 87.559 71.939 116.117 1.00 17.76 105 THR H CA 1
ATOM 15725 C C . THR C 3 105 ? 88.486 73.008 115.561 1.00 17.76 105 THR H C 1
ATOM 15726 O O . THR C 3 105 ? 89.509 72.699 114.940 1.00 17.76 105 THR H O 1
ATOM 15737 N N . TRP C 3 106 ? 88.129 74.272 115.766 1.00 17.99 106 TRP H N 1
ATOM 15738 C CA . TRP C 3 106 ? 88.958 75.369 115.298 1.00 17.99 106 TRP H CA 1
ATOM 15739 C C . TRP C 3 106 ? 90.328 75.321 115.950 1.00 17.99 106 TRP H C 1
ATOM 15740 O O . TRP C 3 106 ? 91.343 75.540 115.287 1.00 17.99 106 TRP H O 1
ATOM 15761 N N . LEU C 3 107 ? 90.378 75.029 117.249 1.00 17.84 107 LEU H N 1
ATOM 15762 C CA . LEU C 3 107 ? 91.665 74.959 117.931 1.00 17.84 107 LEU H CA 1
ATOM 15763 C C . LEU C 3 107 ? 92.518 73.817 117.389 1.00 17.84 107 LEU H C 1
ATOM 15764 O O . LEU C 3 107 ? 93.724 73.981 117.181 1.00 17.84 107 LEU H O 1
ATOM 15780 N N . PHE C 3 108 ? 91.913 72.652 117.153 1.00 17.71 108 PHE H N 1
ATOM 15781 C CA . PHE C 3 108 ? 92.683 71.534 116.610 1.00 17.71 108 PHE H CA 1
ATOM 15782 C C . PHE C 3 108 ? 93.201 71.843 115.207 1.00 17.71 108 PHE H C 1
ATOM 15783 O O . PHE C 3 108 ? 94.362 71.554 114.885 1.00 17.71 108 PHE H O 1
ATOM 15800 N N . GLY C 3 109 ? 92.356 72.429 114.358 1.00 17.12 109 GLY H N 1
ATOM 15801 C CA . GLY C 3 109 ? 92.807 72.814 113.031 1.00 17.12 109 GLY H CA 1
ATOM 15802 C C . GLY C 3 109 ? 93.890 73.876 113.073 1.00 17.12 109 GLY H C 1
ATOM 15803 O O . GLY C 3 109 ? 94.837 73.846 112.284 1.00 17.12 109 GLY H O 1
ATOM 15807 N N . ALA C 3 110 ? 93.764 74.829 113.996 1.00 17.21 110 ALA H N 1
ATOM 15808 C CA . ALA C 3 110 ? 94.788 75.850 114.151 1.00 17.21 110 ALA H CA 1
ATOM 15809 C C . ALA C 3 110 ? 96.103 75.233 114.599 1.00 17.21 110 ALA H C 1
ATOM 15810 O O . ALA C 3 110 ? 97.172 75.664 114.168 1.00 17.21 110 ALA H O 1
ATOM 15817 N N . GLY C 3 111 ? 96.042 74.223 115.467 1.00 18.02 111 GLY H N 1
ATOM 15818 C CA . GLY C 3 111 ? 97.254 73.518 115.848 1.00 18.02 111 GLY H CA 1
ATOM 15819 C C . GLY C 3 111 ? 97.898 72.802 114.678 1.00 18.02 111 GLY H C 1
ATOM 15820 O O . GLY C 3 111 ? 99.119 72.846 114.505 1.00 18.02 111 GLY H O 1
ATOM 15824 N N . PHE C 3 112 ? 97.088 72.127 113.861 1.00 17.89 112 PHE H N 1
ATOM 15825 C CA . PHE C 3 112 ? 97.620 71.502 112.652 1.00 17.89 112 PHE H CA 1
ATOM 15826 C C . PHE C 3 112 ? 98.316 72.536 111.774 1.00 17.89 112 PHE H C 1
ATOM 15827 O O . PHE C 3 112 ? 99.437 72.318 111.294 1.00 17.89 112 PHE H O 1
ATOM 15844 N N . ILE C 3 113 ? 97.662 73.678 111.563 1.00 18.85 113 ILE H N 1
ATOM 15845 C CA . ILE C 3 113 ? 98.232 74.723 110.719 1.00 18.85 113 ILE H CA 1
ATOM 15846 C C . ILE C 3 113 ? 99.516 75.264 111.331 1.00 18.85 113 ILE H C 1
ATOM 15847 O O . ILE C 3 113 ? 100.482 75.548 110.621 1.00 18.85 113 ILE H O 1
ATOM 15863 N N . GLY C 3 114 ? 99.537 75.441 112.651 1.00 19.63 114 GLY H N 1
ATOM 15864 C CA . GLY C 3 114 ? 100.735 75.941 113.301 1.00 19.63 114 GLY H CA 1
ATOM 15865 C C . GLY C 3 114 ? 101.907 74.994 113.155 1.00 19.63 114 GLY H C 1
ATOM 15866 O O . GLY C 3 114 ? 103.030 75.420 112.881 1.00 19.63 114 GLY H O 1
ATOM 15870 N N . MET C 3 115 ? 101.660 73.695 113.329 1.00 21.19 115 MET H N 1
ATOM 15871 C CA . MET C 3 115 ? 102.722 72.714 113.131 1.00 21.19 115 MET H CA 1
ATOM 15872 C C . MET C 3 115 ? 103.224 72.743 111.694 1.00 21.19 115 MET H C 1
ATOM 15873 O O . MET C 3 115 ? 104.435 72.684 111.448 1.00 21.19 115 MET H O 1
ATOM 15887 N N . GLU C 3 116 ? 102.306 72.840 110.730 1.00 20.83 116 GLU H N 1
ATOM 15888 C CA . GLU C 3 116 ? 102.718 72.870 109.331 1.00 20.83 116 GLU H CA 1
ATOM 15889 C C . GLU C 3 116 ? 103.530 74.123 109.018 1.00 20.83 116 GLU H C 1
ATOM 15890 O O . GLU C 3 116 ? 104.542 74.057 108.309 1.00 20.83 116 GLU H O 1
ATOM 15902 N N . ILE C 3 117 ? 103.102 75.274 109.538 1.00 22.44 117 ILE H N 1
ATOM 15903 C CA . ILE C 3 117 ? 103.843 76.510 109.317 1.00 22.44 117 ILE H CA 1
ATOM 15904 C C . ILE C 3 117 ? 105.221 76.417 109.954 1.00 22.44 117 ILE H C 1
ATOM 15905 O O . ILE C 3 117 ? 106.211 76.885 109.387 1.00 22.44 117 ILE H O 1
ATOM 15921 N N . TYR C 3 118 ? 105.304 75.826 111.146 1.00 23.16 118 TYR H N 1
ATOM 15922 C CA . TYR C 3 118 ? 106.598 75.653 111.793 1.00 23.16 118 TYR H CA 1
ATOM 15923 C C . TYR C 3 118 ? 107.518 74.775 110.954 1.00 23.16 118 TYR H C 1
ATOM 15924 O O . TYR C 3 118 ? 108.703 75.084 110.788 1.00 23.16 118 TYR H O 1
ATOM 15942 N N . GLU C 3 119 ? 106.989 73.675 110.415 1.00 23.79 119 GLU H N 1
ATOM 15943 C CA . GLU C 3 119 ? 107.793 72.804 109.563 1.00 23.79 119 GLU H CA 1
ATOM 15944 C C . GLU C 3 119 ? 108.290 73.551 108.330 1.00 23.79 119 GLU H C 1
ATOM 15945 O O . GLU C 3 119 ? 109.471 73.464 107.966 1.00 23.79 119 GLU H O 1
ATOM 15957 N N . PHE C 3 120 ? 107.399 74.297 107.676 1.00 22.51 120 PHE H N 1
ATOM 15958 C CA . PHE C 3 120 ? 107.793 75.030 106.477 1.00 22.51 120 PHE H CA 1
ATOM 15959 C C . PHE C 3 120 ? 108.824 76.100 106.802 1.00 22.51 120 PHE H C 1
ATOM 15960 O O . PHE C 3 120 ? 109.773 76.308 106.039 1.00 22.51 120 PHE H O 1
ATOM 15977 N N . HIS C 3 121 ? 108.652 76.795 107.926 1.00 24.71 121 HIS H N 1
ATOM 15978 C CA . HIS C 3 121 ? 109.621 77.804 108.331 1.00 24.71 121 HIS H CA 1
ATOM 15979 C C . HIS C 3 121 ? 110.983 77.178 108.587 1.00 24.71 121 HIS H C 1
ATOM 15980 O O . HIS C 3 121 ? 112.012 77.722 108.174 1.00 24.71 121 HIS H O 1
ATOM 15993 N N . HIS C 3 122 ? 111.005 76.029 109.266 1.00 25.70 122 HIS H N 1
ATOM 15994 C CA . HIS C 3 122 ? 112.260 75.333 109.514 1.00 25.70 122 HIS H CA 1
ATOM 15995 C C . HIS C 3 122 ? 112.942 74.955 108.208 1.00 25.70 122 HIS H C 1
ATOM 15996 O O . HIS C 3 122 ? 114.153 75.146 108.052 1.00 25.70 122 HIS H O 1
ATOM 16009 N N . LEU C 3 123 ? 112.180 74.423 107.252 1.00 23.44 123 LEU H N 1
ATOM 16010 C CA . LEU C 3 123 ? 112.772 74.080 105.963 1.00 23.44 123 LEU H CA 1
ATOM 16011 C C . LEU C 3 123 ? 113.299 75.321 105.251 1.00 23.44 123 LEU H C 1
ATOM 16012 O O . LEU C 3 123 ? 114.386 75.295 104.666 1.00 23.44 123 LEU H O 1
ATOM 16028 N N . ILE C 3 124 ? 112.550 76.422 105.303 1.00 24.08 124 ILE H N 1
ATOM 16029 C CA . ILE C 3 124 ? 112.927 77.616 104.554 1.00 24.08 124 ILE H CA 1
ATOM 16030 C C . ILE C 3 124 ? 114.196 78.236 105.128 1.00 24.08 124 ILE H C 1
ATOM 16031 O O . ILE C 3 124 ? 115.121 78.585 104.387 1.00 24.08 124 ILE H O 1
ATOM 16047 N N . VAL C 3 125 ? 114.261 78.387 106.454 1.00 26.69 125 VAL H N 1
ATOM 16048 C CA . VAL C 3 125 ? 115.409 79.053 107.063 1.00 26.69 125 VAL H CA 1
ATOM 16049 C C . VAL C 3 125 ? 116.694 78.257 106.874 1.00 26.69 125 VAL H C 1
ATOM 16050 O O . VAL C 3 125 ? 117.786 78.818 107.002 1.00 26.69 125 VAL H O 1
ATOM 16063 N N . ASN C 3 126 ? 116.597 76.964 106.566 1.00 26.95 126 ASN H N 1
ATOM 16064 C CA . ASN C 3 126 ? 117.759 76.114 106.349 1.00 26.95 126 ASN H CA 1
ATOM 16065 C C . ASN C 3 126 ? 118.040 75.885 104.867 1.00 26.95 126 ASN H C 1
ATOM 16066 O O . ASN C 3 126 ? 118.629 74.865 104.498 1.00 26.95 126 ASN H O 1
ATOM 16077 N N . GLY C 3 127 ? 117.616 76.809 104.011 1.00 26.66 127 GLY H N 1
ATOM 16078 C CA . GLY C 3 127 ? 117.862 76.664 102.586 1.00 26.66 127 GLY H CA 1
ATOM 16079 C C . GLY C 3 127 ? 117.271 75.397 102.010 1.00 26.66 127 GLY H C 1
ATOM 16080 O O . GLY C 3 127 ? 117.870 74.781 101.120 1.00 26.66 127 GLY H O 1
ATOM 16084 N N . MET C 3 128 ? 116.104 74.991 102.498 1.00 23.58 128 MET H N 1
ATOM 16085 C CA . MET C 3 128 ? 115.459 73.761 102.061 1.00 23.58 128 MET H CA 1
ATOM 16086 C C . MET C 3 128 ? 114.069 74.068 101.518 1.00 23.58 128 MET H C 1
ATOM 16087 O O . MET C 3 128 ? 113.175 73.223 101.550 1.00 23.58 128 MET H O 1
ATOM 16101 N N . GLY C 3 129 ? 113.883 75.292 101.026 1.00 20.89 129 GLY H N 1
ATOM 16102 C CA . GLY C 3 129 ? 112.597 75.736 100.555 1.00 20.89 129 GLY H CA 1
ATOM 16103 C C . GLY C 3 129 ? 112.292 75.235 99.163 1.00 20.89 129 GLY H C 1
ATOM 16104 O O . GLY C 3 129 ? 113.072 74.513 98.534 1.00 20.89 129 GLY H O 1
ATOM 16108 N N . PRO C 3 130 ? 111.121 75.627 98.659 1.00 19.37 130 PRO H N 1
ATOM 16109 C CA . PRO C 3 130 ? 110.684 75.118 97.349 1.00 19.37 130 PRO H CA 1
ATOM 16110 C C . PRO C 3 130 ? 111.643 75.440 96.221 1.00 19.37 130 PRO H C 1
ATOM 16111 O O . PRO C 3 130 ? 111.721 74.674 95.254 1.00 19.37 130 PRO H O 1
ATOM 16122 N N . ASP C 3 131 ? 112.383 76.545 96.313 1.00 19.88 131 ASP H N 1
ATOM 16123 C CA . ASP C 3 131 ? 113.314 76.915 95.256 1.00 19.88 131 ASP H CA 1
ATOM 16124 C C . ASP C 3 131 ? 114.551 76.028 95.217 1.00 19.88 131 ASP H C 1
ATOM 16125 O O . ASP C 3 131 ? 115.365 76.178 94.302 1.00 19.88 131 ASP H O 1
ATOM 16134 N N . ARG C 3 132 ? 114.725 75.129 96.187 1.00 19.23 132 ARG H N 1
ATOM 16135 C CA . ARG C 3 132 ? 115.947 74.333 96.235 1.00 19.23 132 ARG H CA 1
ATOM 16136 C C . ARG C 3 132 ? 115.954 73.246 95.165 1.00 19.23 132 ARG H C 1
ATOM 16137 O O . ARG C 3 132 ? 116.982 73.015 94.521 1.00 19.23 132 ARG H O 1
ATOM 16158 N N . SER C 3 133 ? 114.832 72.561 94.963 1.00 17.48 133 SER H N 1
ATOM 16159 C CA . SER C 3 133 ? 114.797 71.444 94.028 1.00 17.48 133 SER H CA 1
ATOM 16160 C C . SER C 3 133 ? 113.358 71.176 93.612 1.00 17.48 133 SER H C 1
ATOM 16161 O O . SER C 3 133 ? 112.408 71.668 94.223 1.00 17.48 133 SER H O 1
ATOM 16169 N N . GLY C 3 134 ? 113.217 70.369 92.560 1.00 16.10 134 GLY H N 1
ATOM 16170 C CA . GLY C 3 134 ? 111.893 69.975 92.109 1.00 16.10 134 GLY H CA 1
ATOM 16171 C C . GLY C 3 134 ? 111.132 69.185 93.154 1.00 16.10 134 GLY H C 1
ATOM 16172 O O . GLY C 3 134 ? 109.924 69.362 93.321 1.00 16.10 134 GLY H O 1
ATOM 16176 N N . PHE C 3 135 ? 111.827 68.300 93.873 1.00 17.00 135 PHE H N 1
ATOM 16177 C CA . PHE C 3 135 ? 111.173 67.548 94.938 1.00 17.00 135 PHE H CA 1
ATOM 16178 C C . PHE C 3 135 ? 110.626 68.485 96.002 1.00 17.00 135 PHE H C 1
ATOM 16179 O O . PHE C 3 135 ? 109.484 68.338 96.448 1.00 17.00 135 PHE H O 1
ATOM 16196 N N . LEU C 3 136 ? 111.435 69.454 96.430 1.00 17.94 136 LEU H N 1
ATOM 16197 C CA . LEU C 3 136 ? 110.979 70.380 97.456 1.00 17.94 136 LEU H CA 1
ATOM 16198 C C . LEU C 3 136 ? 109.866 71.274 96.929 1.00 17.94 136 LEU H C 1
ATOM 16199 O O . LEU C 3 136 ? 108.923 71.593 97.660 1.00 17.94 136 LEU H O 1
ATOM 16215 N N . SER C 3 137 ? 109.943 71.663 95.656 1.00 16.11 137 SER H N 1
ATOM 16216 C CA . SER C 3 137 ? 108.848 72.408 95.047 1.00 16.11 137 SER H CA 1
ATOM 16217 C C . SER C 3 137 ? 107.545 71.620 95.123 1.00 16.11 137 SER H C 1
ATOM 16218 O O . SER C 3 137 ? 106.511 72.151 95.536 1.00 16.11 137 SER H O 1
ATOM 16226 N N . ALA C 3 138 ? 107.577 70.345 94.730 1.00 15.61 138 ALA H N 1
ATOM 16227 C CA . ALA C 3 138 ? 106.360 69.539 94.732 1.00 15.61 138 ALA H CA 1
ATOM 16228 C C . ALA C 3 138 ? 105.851 69.302 96.147 1.00 15.61 138 ALA H C 1
ATOM 16229 O O . ALA C 3 138 ? 104.639 69.332 96.392 1.00 15.61 138 ALA H O 1
ATOM 16236 N N . PHE C 3 139 ? 106.760 69.054 97.089 1.00 17.67 139 PHE H N 1
ATOM 16237 C CA . PHE C 3 139 ? 106.354 68.859 98.475 1.00 17.67 139 PHE H CA 1
ATOM 16238 C C . PHE C 3 139 ? 105.668 70.105 99.012 1.00 17.67 139 PHE H C 1
ATOM 16239 O O . PHE C 3 139 ? 104.586 70.030 99.611 1.00 17.67 139 PHE H O 1
ATOM 16256 N N . PHE C 3 140 ? 106.282 71.267 98.798 1.00 19.17 140 PHE H N 1
ATOM 16257 C CA . PHE C 3 140 ? 105.668 72.508 99.238 1.00 19.17 140 PHE H CA 1
ATOM 16258 C C . PHE C 3 140 ? 104.323 72.712 98.560 1.00 19.17 140 PHE H C 1
ATOM 16259 O O . PHE C 3 140 ? 103.339 73.034 99.224 1.00 19.17 140 PHE H O 1
ATOM 16276 N N . ALA C 3 141 ? 104.239 72.469 97.253 1.00 16.83 141 ALA H N 1
ATOM 16277 C CA . ALA C 3 141 ? 102.971 72.657 96.558 1.00 16.83 141 ALA H CA 1
ATOM 16278 C C . ALA C 3 141 ? 101.874 71.804 97.179 1.00 16.83 141 ALA H C 1
ATOM 16279 O O . ALA C 3 141 ? 100.828 72.321 97.575 1.00 16.83 141 ALA H O 1
ATOM 16286 N N . LEU C 3 142 ? 102.117 70.501 97.323 1.00 15.88 142 LEU H N 1
ATOM 16287 C CA . LEU C 3 142 ? 101.070 69.603 97.803 1.00 15.88 142 LEU H CA 1
ATOM 16288 C C . LEU C 3 142 ? 100.699 69.899 99.255 1.00 15.88 142 LEU H C 1
ATOM 16289 O O . LEU C 3 142 ? 99.524 70.152 99.573 1.00 15.88 142 LEU H O 1
ATOM 16305 N N . VAL C 3 143 ? 101.686 69.883 100.153 1.00 17.53 143 VAL H N 1
ATOM 16306 C CA . VAL C 3 143 ? 101.380 70.054 101.569 1.00 17.53 143 VAL H CA 1
ATOM 16307 C C . VAL C 3 143 ? 100.835 71.453 101.834 1.00 17.53 143 VAL H C 1
ATOM 16308 O O . VAL C 3 143 ? 99.907 71.625 102.631 1.00 17.53 143 VAL H O 1
ATOM 16321 N N . GLY C 3 144 ? 101.387 72.474 101.175 1.00 18.22 144 GLY H N 1
ATOM 16322 C CA . GLY C 3 144 ? 100.911 73.825 101.381 1.00 18.22 144 GLY H CA 1
ATOM 16323 C C . GLY C 3 144 ? 99.559 74.091 100.760 1.00 18.22 144 GLY H C 1
ATOM 16324 O O . GLY C 3 144 ? 98.811 74.927 101.258 1.00 18.22 144 GLY H O 1
ATOM 16328 N N . THR C 3 145 ? 99.216 73.393 99.676 1.00 17.21 145 THR H N 1
ATOM 16329 C CA . THR C 3 145 ? 97.858 73.495 99.162 1.00 17.21 145 THR H CA 1
ATOM 16330 C C . THR C 3 145 ? 96.872 72.894 100.150 1.00 17.21 145 THR H C 1
ATOM 16331 O O . THR C 3 145 ? 95.802 73.465 100.396 1.00 17.21 145 THR H O 1
ATOM 16342 N N . HIS C 3 146 ? 97.225 71.751 100.742 1.00 15.90 146 HIS H N 1
ATOM 16343 C CA . HIS C 3 146 ? 96.370 71.205 101.790 1.00 15.90 146 HIS H CA 1
ATOM 16344 C C . HIS C 3 146 ? 96.252 72.181 102.954 1.00 15.90 146 HIS H C 1
ATOM 16345 O O . HIS C 3 146 ? 95.158 72.393 103.489 1.00 15.90 146 HIS H O 1
ATOM 16358 N N . GLY C 3 147 ? 97.367 72.790 103.354 1.00 17.15 147 GLY H N 1
ATOM 16359 C CA . GLY C 3 147 ? 97.327 73.752 104.442 1.00 17.15 147 GLY H CA 1
ATOM 16360 C C . GLY C 3 147 ? 96.495 74.977 104.114 1.00 17.15 147 GLY H C 1
ATOM 16361 O O . GLY C 3 147 ? 95.802 75.514 104.976 1.00 17.15 147 GLY H O 1
ATOM 16365 N N . LEU C 3 148 ? 96.561 75.441 102.866 1.00 18.73 148 LEU H N 1
ATOM 16366 C CA . LEU C 3 148 ? 95.728 76.560 102.444 1.00 18.73 148 LEU H CA 1
ATOM 16367 C C . LEU C 3 148 ? 94.255 76.190 102.496 1.00 18.73 148 LEU H C 1
ATOM 16368 O O . LEU C 3 148 ? 93.413 77.007 102.883 1.00 18.73 148 LEU H O 1
ATOM 16373 N N . HIS C 3 149 ? 93.924 74.962 102.100 1.00 17.01 149 HIS H N 1
ATOM 16374 C CA . HIS C 3 149 ? 92.553 74.493 102.246 1.00 17.01 149 HIS H CA 1
ATOM 16375 C C . HIS C 3 149 ? 92.131 74.482 103.710 1.00 17.01 149 HIS H C 1
ATOM 16376 O O . HIS C 3 149 ? 91.017 74.895 104.045 1.00 17.01 149 HIS H O 1
ATOM 16389 N N . VAL C 3 150 ? 93.009 74.012 104.597 1.00 17.23 150 VAL H N 1
ATOM 16390 C CA . VAL C 3 150 ? 92.685 73.997 106.023 1.00 17.23 150 VAL H CA 1
ATOM 16391 C C . VAL C 3 150 ? 92.485 75.419 106.540 1.00 17.23 150 VAL H C 1
ATOM 16392 O O . VAL C 3 150 ? 91.587 75.680 107.344 1.00 17.23 150 VAL H O 1
ATOM 16405 N N . THR C 3 151 ? 93.327 76.355 106.098 1.00 18.71 151 THR H N 1
ATOM 16406 C CA . THR C 3 151 ? 93.199 77.744 106.533 1.00 18.71 151 THR H CA 1
ATOM 16407 C C . THR C 3 151 ? 91.891 78.356 106.045 1.00 18.71 151 THR H C 1
ATOM 16408 O O . THR C 3 151 ? 91.228 79.098 106.780 1.00 18.71 151 THR H O 1
ATOM 16419 N N . SER C 3 152 ? 91.513 78.068 104.801 1.00 18.89 152 SER H N 1
ATOM 16420 C CA . SER C 3 152 ? 90.217 78.516 104.308 1.00 18.89 152 SER H CA 1
ATOM 16421 C C . SER C 3 152 ? 89.094 77.922 105.141 1.00 18.89 152 SER H C 1
ATOM 16422 O O . SER C 3 152 ? 88.133 78.617 105.488 1.00 18.89 152 SER H O 1
ATOM 16430 N N . GLY C 3 153 ? 89.202 76.638 105.474 1.00 17.36 153 GLY H N 1
ATOM 16431 C CA . GLY C 3 153 ? 88.210 76.020 106.333 1.00 17.36 153 GLY H CA 1
ATOM 16432 C C . GLY C 3 153 ? 88.137 76.677 107.697 1.00 17.36 153 GLY H C 1
ATOM 16433 O O . GLY C 3 153 ? 87.064 76.789 108.281 1.00 17.36 153 GLY H O 1
ATOM 16437 N N . LEU C 3 154 ? 89.280 77.129 108.216 1.00 17.70 154 LEU H N 1
ATOM 16438 C CA . LEU C 3 154 ? 89.297 77.780 109.525 1.00 17.70 154 LEU H CA 1
ATOM 16439 C C . LEU C 3 154 ? 88.657 79.162 109.470 1.00 17.70 154 LEU H C 1
ATOM 16440 O O . LEU C 3 154 ? 87.907 79.542 110.377 1.00 17.70 154 LEU H O 1
ATOM 16456 N N . ILE C 3 155 ? 88.948 79.936 108.424 1.00 20.06 155 ILE H N 1
ATOM 16457 C CA . ILE C 3 155 ? 88.292 81.234 108.269 1.00 20.06 155 ILE H CA 1
ATOM 16458 C C . ILE C 3 155 ? 86.789 81.039 108.115 1.00 20.06 155 ILE H C 1
ATOM 16459 O O . ILE C 3 155 ? 85.980 81.753 108.727 1.00 20.06 155 ILE H O 1
ATOM 16475 N N . TRP C 3 156 ? 86.398 80.057 107.302 1.00 18.40 156 TRP H N 1
ATOM 16476 C CA . TRP C 3 156 ? 84.993 79.721 107.127 1.00 18.40 156 TRP H CA 1
ATOM 16477 C C . TRP C 3 156 ? 84.356 79.337 108.455 1.00 18.40 156 TRP H C 1
ATOM 16478 O O . TRP C 3 156 ? 83.250 79.782 108.775 1.00 18.40 156 TRP H O 1
ATOM 16499 N N . MET C 3 157 ? 85.049 78.518 109.245 1.00 18.40 157 MET H N 1
ATOM 16500 C CA . MET C 3 157 ? 84.525 78.088 110.533 1.00 18.40 157 MET H CA 1
ATOM 16501 C C . MET C 3 157 ? 84.346 79.268 111.478 1.00 18.40 157 MET H C 1
ATOM 16502 O O . MET C 3 157 ? 83.350 79.342 112.198 1.00 18.40 157 MET H O 1
ATOM 16516 N N . ALA C 3 158 ? 85.308 80.190 111.505 1.00 20.56 158 ALA H N 1
ATOM 16517 C CA . ALA C 3 158 ? 85.185 81.357 112.374 1.00 20.56 158 ALA H CA 1
ATOM 16518 C C . ALA C 3 158 ? 83.990 82.214 111.971 1.00 20.56 158 ALA H C 1
ATOM 16519 O O . ALA C 3 158 ? 83.195 82.643 112.821 1.00 20.56 158 ALA H O 1
ATOM 16526 N N . VAL C 3 159 ? 83.840 82.461 110.667 1.00 21.89 159 VAL H N 1
ATOM 16527 C CA . VAL C 3 159 ? 82.689 83.221 110.189 1.00 21.89 159 VAL H CA 1
ATOM 16528 C C . VAL C 3 159 ? 81.398 82.521 110.589 1.00 21.89 159 VAL H C 1
ATOM 16529 O O . VAL C 3 159 ? 80.444 83.158 111.052 1.00 21.89 159 VAL H O 1
ATOM 16542 N N . LEU C 3 160 ? 81.349 81.203 110.413 1.00 19.84 160 LEU H N 1
ATOM 16543 C CA . LEU C 3 160 ? 80.129 80.461 110.702 1.00 19.84 160 LEU H CA 1
ATOM 16544 C C . LEU C 3 160 ? 79.820 80.464 112.192 1.00 19.84 160 LEU H C 1
ATOM 16545 O O . LEU C 3 160 ? 78.653 80.536 112.584 1.00 19.84 160 LEU H O 1
ATOM 16561 N N . MET C 3 161 ? 80.847 80.384 113.038 1.00 20.65 161 MET H N 1
ATOM 16562 C CA . MET C 3 161 ? 80.626 80.466 114.477 1.00 20.65 161 MET H CA 1
ATOM 16563 C C . MET C 3 161 ? 80.047 81.816 114.858 1.00 20.65 161 MET H C 1
ATOM 16564 O O . MET C 3 161 ? 79.105 81.894 115.656 1.00 20.65 161 MET H O 1
ATOM 16578 N N . VAL C 3 162 ? 80.591 82.893 114.293 1.00 22.68 162 VAL H N 1
ATOM 16579 C CA . VAL C 3 162 ? 80.053 84.214 114.598 1.00 22.68 162 VAL H CA 1
ATOM 16580 C C . VAL C 3 162 ? 78.606 84.318 114.131 1.00 22.68 162 VAL H C 1
ATOM 16581 O O . VAL C 3 162 ? 77.747 84.853 114.839 1.00 22.68 162 VAL H O 1
ATOM 16594 N N . GLN C 3 163 ? 78.312 83.807 112.934 1.00 22.40 163 GLN H N 1
ATOM 16595 C CA . GLN C 3 163 ? 76.949 83.890 112.416 1.00 22.40 163 GLN H CA 1
ATOM 16596 C C . GLN C 3 163 ? 75.979 83.073 113.263 1.00 22.40 163 GLN H C 1
ATOM 16597 O O . GLN C 3 163 ? 74.860 83.519 113.541 1.00 22.40 163 GLN H O 1
ATOM 16611 N N . ILE C 3 164 ? 76.387 81.876 113.687 1.00 21.62 164 ILE H N 1
ATOM 16612 C CA . ILE C 3 164 ? 75.535 81.055 114.539 1.00 21.62 164 ILE H CA 1
ATOM 16613 C C . ILE C 3 164 ? 75.297 81.743 115.873 1.00 21.62 164 ILE H C 1
ATOM 16614 O O . ILE C 3 164 ? 74.186 81.701 116.412 1.00 21.62 164 ILE H O 1
ATOM 16630 N N . ALA C 3 165 ? 76.328 82.379 116.430 1.00 23.32 165 ALA H N 1
ATOM 16631 C CA . ALA C 3 165 ? 76.157 83.113 117.678 1.00 23.32 165 ALA H CA 1
ATOM 16632 C C . ALA C 3 165 ? 75.214 84.296 117.498 1.00 23.32 165 ALA H C 1
ATOM 16633 O O . ALA C 3 165 ? 74.447 84.630 118.408 1.00 23.32 165 ALA H O 1
ATOM 16640 N N . ARG C 3 166 ? 75.265 84.951 116.337 1.00 26.44 166 ARG H N 1
ATOM 16641 C CA . ARG C 3 166 ? 74.440 86.134 116.123 1.00 26.44 166 ARG H CA 1
ATOM 16642 C C . ARG C 3 166 ? 72.984 85.765 115.871 1.00 26.44 166 ARG H C 1
ATOM 16643 O O . ARG C 3 166 ? 72.077 86.500 116.277 1.00 26.44 166 ARG H O 1
ATOM 16653 N N . ARG C 3 167 ? 72.735 84.641 115.197 1.00 26.55 167 ARG H N 1
ATOM 16654 C CA . ARG C 3 167 ? 71.390 84.303 114.758 1.00 26.55 167 ARG H CA 1
ATOM 16655 C C . ARG C 3 167 ? 70.978 82.867 115.053 1.00 26.55 167 ARG H C 1
ATOM 16656 O O . ARG C 3 167 ? 69.889 82.461 114.637 1.00 26.55 167 ARG H O 1
ATOM 16677 N N . GLY C 3 168 ? 71.799 82.094 115.748 1.00 22.63 168 GLY H N 1
ATOM 16678 C CA . GLY C 3 168 ? 71.400 80.756 116.127 1.00 22.63 168 GLY H CA 1
ATOM 16679 C C . GLY C 3 168 ? 71.430 79.782 114.963 1.00 22.63 168 GLY H C 1
ATOM 16680 O O . GLY C 3 168 ? 72.093 79.989 113.944 1.00 22.63 168 GLY H O 1
ATOM 16684 N N . LEU C 3 169 ? 70.681 78.697 115.131 1.00 21.73 169 LEU H N 1
ATOM 16685 C CA . LEU C 3 169 ? 70.688 77.591 114.176 1.00 21.73 169 LEU H CA 1
ATOM 16686 C C . LEU C 3 169 ? 69.523 77.736 113.198 1.00 21.73 169 LEU H C 1
ATOM 16687 O O . LEU C 3 169 ? 68.582 76.945 113.172 1.00 21.73 169 LEU H O 1
ATOM 16703 N N . THR C 3 170 ? 69.613 78.776 112.376 1.00 21.43 170 THR H N 1
ATOM 16704 C CA . THR C 3 170 ? 68.658 78.968 111.299 1.00 21.43 170 THR H CA 1
ATOM 16705 C C . THR C 3 170 ? 68.886 77.924 110.206 1.00 21.43 170 THR H C 1
ATOM 16706 O O . THR C 3 170 ? 69.896 77.216 110.184 1.00 21.43 170 THR H O 1
ATOM 16717 N N . SER C 3 171 ? 67.929 77.829 109.282 1.00 21.49 171 SER H N 1
ATOM 16718 C CA . SER C 3 171 ? 68.094 76.902 108.168 1.00 21.49 171 SER H CA 1
ATOM 16719 C C . SER C 3 171 ? 69.332 77.253 107.354 1.00 21.49 171 SER H C 1
ATOM 16720 O O . SER C 3 171 ? 70.094 76.366 106.948 1.00 21.49 171 SER H O 1
ATOM 16728 N N . THR C 3 172 ? 69.556 78.547 107.123 1.00 19.98 172 THR H N 1
ATOM 16729 C CA . THR C 3 172 ? 70.768 78.990 106.444 1.00 19.98 172 THR H CA 1
ATOM 16730 C C . THR C 3 172 ? 72.010 78.457 107.147 1.00 19.98 172 THR H C 1
ATOM 16731 O O . THR C 3 172 ? 72.892 77.858 106.517 1.00 19.98 172 THR H O 1
ATOM 16742 N N . ASN C 3 173 ? 72.081 78.647 108.465 1.00 21.08 173 ASN H N 1
ATOM 16743 C CA . ASN C 3 173 ? 73.260 78.225 109.207 1.00 21.08 173 ASN H CA 1
ATOM 16744 C C . ASN C 3 173 ? 73.385 76.710 109.256 1.00 21.08 173 ASN H C 1
ATOM 16745 O O . ASN C 3 173 ? 74.501 76.190 109.257 1.00 21.08 173 ASN H O 1
ATOM 16756 N N . ARG C 3 174 ? 72.268 75.984 109.310 1.00 21.17 174 ARG H N 1
ATOM 16757 C CA . ARG C 3 174 ? 72.347 74.528 109.287 1.00 21.17 174 ARG H CA 1
ATOM 16758 C C . ARG C 3 174 ? 72.910 74.028 107.962 1.00 21.17 174 ARG H C 1
ATOM 16759 O O . ARG C 3 174 ? 73.766 73.131 107.939 1.00 21.17 174 ARG H O 1
ATOM 16780 N N . THR C 3 175 ? 72.455 74.606 106.849 1.00 19.03 175 THR H N 1
ATOM 16781 C CA . THR C 3 175 ? 73.027 74.245 105.558 1.00 19.03 175 THR H CA 1
ATOM 16782 C C . THR C 3 175 ? 74.515 74.570 105.517 1.00 19.03 175 THR H C 1
ATOM 16783 O O . THR C 3 175 ? 75.316 73.794 104.981 1.00 19.03 175 THR H O 1
ATOM 16794 N N . ARG C 3 176 ? 74.903 75.720 106.073 1.00 19.80 176 ARG H N 1
ATOM 16795 C CA . ARG C 3 176 ? 76.316 76.092 106.080 1.00 19.80 176 ARG H CA 1
ATOM 16796 C C . ARG C 3 176 ? 77.142 75.135 106.933 1.00 19.80 176 ARG H C 1
ATOM 16797 O O . ARG C 3 176 ? 78.272 74.788 106.570 1.00 19.80 176 ARG H O 1
ATOM 16818 N N . ILE C 3 177 ? 76.597 74.702 108.070 1.00 19.80 177 ILE H N 1
ATOM 16819 C CA . ILE C 3 177 ? 77.289 73.730 108.910 1.00 19.80 177 ILE H CA 1
ATOM 16820 C C . ILE C 3 177 ? 77.486 72.427 108.151 1.00 19.80 177 ILE H C 1
ATOM 16821 O O . ILE C 3 177 ? 78.545 71.804 108.234 1.00 19.80 177 ILE H O 1
ATOM 16837 N N . MET C 3 178 ? 76.473 71.995 107.398 1.00 20.45 178 MET H N 1
ATOM 16838 C CA . MET C 3 178 ? 76.620 70.767 106.617 1.00 20.45 178 MET H CA 1
ATOM 16839 C C . MET C 3 178 ? 77.675 70.920 105.520 1.00 20.45 178 MET H C 1
ATOM 16840 O O . MET C 3 178 ? 78.490 70.012 105.293 1.00 20.45 178 MET H O 1
ATOM 16854 N N . CYS C 3 179 ? 77.673 72.058 104.822 1.00 19.08 179 CYS H N 1
ATOM 16855 C CA . CYS C 3 179 ? 78.665 72.269 103.771 1.00 19.08 179 CYS H CA 1
ATOM 16856 C C . CYS C 3 179 ? 80.077 72.271 104.346 1.00 19.08 179 CYS H C 1
ATOM 16857 O O . CYS C 3 179 ? 80.991 71.634 103.798 1.00 19.08 179 CYS H O 1
ATOM 16865 N N . LEU C 3 180 ? 80.272 72.967 105.465 1.00 17.57 180 LEU H N 1
ATOM 16866 C CA . LEU C 3 180 ? 81.583 72.982 106.096 1.00 17.57 180 LEU H CA 1
ATOM 16867 C C . LEU C 3 180 ? 81.949 71.613 106.656 1.00 17.57 180 LEU H C 1
ATOM 16868 O O . LEU C 3 180 ? 83.129 71.264 106.698 1.00 17.57 180 LEU H O 1
ATOM 16884 N N . SER C 3 181 ? 80.962 70.828 107.092 1.00 17.48 181 SER H N 1
ATOM 16885 C CA . SER C 3 181 ? 81.228 69.451 107.489 1.00 17.48 181 SER H CA 1
ATOM 16886 C C . SER C 3 181 ? 81.848 68.675 106.339 1.00 17.48 181 SER H C 1
ATOM 16887 O O . SER C 3 181 ? 82.885 68.015 106.497 1.00 17.48 181 SER H O 1
ATOM 16895 N N . LEU C 3 182 ? 81.209 68.740 105.171 1.00 17.35 182 LEU H N 1
ATOM 16896 C CA . LEU C 3 182 ? 81.770 68.092 103.992 1.00 17.35 182 LEU H CA 1
ATOM 16897 C C . LEU C 3 182 ? 83.203 68.551 103.761 1.00 17.35 182 LEU H C 1
ATOM 16898 O O . LEU C 3 182 ? 84.114 67.732 103.597 1.00 17.35 182 LEU H O 1
ATOM 16914 N N . PHE C 3 183 ? 83.422 69.867 103.783 1.00 16.76 183 PHE H N 1
ATOM 16915 C CA . PHE C 3 183 ? 84.748 70.405 103.489 1.00 16.76 183 PHE H CA 1
ATOM 16916 C C . PHE C 3 183 ? 85.797 69.896 104.477 1.00 16.76 183 PHE H C 1
ATOM 16917 O O . PHE C 3 183 ? 86.876 69.446 104.078 1.00 16.76 183 PHE H O 1
ATOM 16934 N N . TRP C 3 184 ? 85.493 69.958 105.774 1.00 16.92 184 TRP H N 1
ATOM 16935 C CA . TRP C 3 184 ? 86.470 69.603 106.800 1.00 16.92 184 TRP H CA 1
ATOM 16936 C C . TRP C 3 184 ? 86.802 68.115 106.769 1.00 16.92 184 TRP H C 1
ATOM 16937 O O . TRP C 3 184 ? 87.983 67.726 106.814 1.00 16.92 184 TRP H O 1
ATOM 16958 N N . HIS C 3 185 ? 85.780 67.265 106.678 1.00 17.86 185 HIS H N 1
ATOM 16959 C CA . HIS C 3 185 ? 86.043 65.835 106.597 1.00 17.86 185 HIS H CA 1
ATOM 16960 C C . HIS C 3 185 ? 86.830 65.500 105.336 1.00 17.86 185 HIS H C 1
ATOM 16961 O O . HIS C 3 185 ? 87.726 64.646 105.361 1.00 17.86 185 HIS H O 1
ATOM 16974 N N . PHE C 3 186 ? 86.524 66.176 104.225 1.00 16.76 186 PHE H N 1
ATOM 16975 C CA . PHE C 3 186 ? 87.278 65.953 102.998 1.00 16.76 186 PHE H CA 1
ATOM 16976 C C . PHE C 3 186 ? 88.735 66.362 103.168 1.00 16.76 186 PHE H C 1
ATOM 16977 O O . PHE C 3 186 ? 89.635 65.717 102.621 1.00 16.76 186 PHE H O 1
ATOM 16994 N N . LEU C 3 187 ? 88.988 67.444 103.906 1.00 16.81 187 LEU H N 1
ATOM 16995 C CA . LEU C 3 187 ? 90.369 67.849 104.145 1.00 16.81 187 LEU H CA 1
ATOM 16996 C C . LEU C 3 187 ? 91.119 66.781 104.925 1.00 16.81 187 LEU H C 1
ATOM 16997 O O . LEU C 3 187 ? 92.283 66.488 104.631 1.00 16.81 187 LEU H O 1
ATOM 17013 N N . ASP C 3 188 ? 90.467 66.173 105.916 1.00 18.25 188 ASP H N 1
ATOM 17014 C CA . ASP C 3 188 ? 91.156 65.109 106.643 1.00 18.25 188 ASP H CA 1
ATOM 17015 C C . ASP C 3 188 ? 91.386 63.883 105.755 1.00 18.25 188 ASP H C 1
ATOM 17016 O O . ASP C 3 188 ? 92.407 63.201 105.885 1.00 18.25 188 ASP H O 1
ATOM 17025 N N . VAL C 3 189 ? 90.451 63.581 104.851 1.00 18.05 189 VAL H N 1
ATOM 17026 C CA . VAL C 3 189 ? 90.656 62.464 103.923 1.00 18.05 189 VAL H CA 1
ATOM 17027 C C . VAL C 3 189 ? 91.853 62.735 103.014 1.00 18.05 189 VAL H C 1
ATOM 17028 O O . VAL C 3 189 ? 92.715 61.864 102.791 1.00 18.05 189 VAL H O 1
ATOM 17041 N N . VAL C 3 190 ? 91.929 63.952 102.480 1.00 16.36 190 VAL H N 1
ATOM 17042 C CA . VAL C 3 190 ? 93.080 64.332 101.675 1.00 16.36 190 VAL H CA 1
ATOM 17043 C C . VAL C 3 190 ? 94.351 64.204 102.496 1.00 16.36 190 VAL H C 1
ATOM 17044 O O . VAL C 3 190 ? 95.394 63.798 101.982 1.00 16.36 190 VAL H O 1
ATOM 17057 N N . TRP C 3 191 ? 94.290 64.549 103.783 1.00 17.34 191 TRP H N 1
ATOM 17058 C CA . TRP C 3 191 ? 95.483 64.424 104.612 1.00 17.34 191 TRP H CA 1
ATOM 17059 C C . TRP C 3 191 ? 95.875 62.967 104.805 1.00 17.34 191 TRP H C 1
ATOM 17060 O O . TRP C 3 191 ? 97.060 62.651 104.912 1.00 17.34 191 TRP H O 1
ATOM 17081 N N . ILE C 3 192 ? 94.898 62.069 104.906 1.00 18.87 192 ILE H N 1
ATOM 17082 C CA . ILE C 3 192 ? 95.236 60.652 104.969 1.00 18.87 192 ILE H CA 1
ATOM 17083 C C . ILE C 3 192 ? 96.062 60.279 103.749 1.00 18.87 192 ILE H C 1
ATOM 17084 O O . ILE C 3 192 ? 97.153 59.694 103.855 1.00 18.87 192 ILE H O 1
ATOM 17100 N N . CYS C 3 193 ? 95.568 60.667 102.571 1.00 18.29 193 CYS H N 1
ATOM 17101 C CA . CYS C 3 193 ? 96.319 60.404 101.347 1.00 18.29 193 CYS H CA 1
ATOM 17102 C C . CYS C 3 193 ? 97.697 61.054 101.401 1.00 18.29 193 CYS H C 1
ATOM 17103 O O . CYS C 3 193 ? 98.696 60.449 101.000 1.00 18.29 193 CYS H O 1
ATOM 17111 N N . VAL C 3 194 ? 97.765 62.290 101.893 1.00 16.93 194 VAL H N 1
ATOM 17112 C CA . VAL C 3 194 ? 99.016 63.038 101.884 1.00 16.93 194 VAL H CA 1
ATOM 17113 C C . VAL C 3 194 ? 100.045 62.362 102.775 1.00 16.93 194 VAL H C 1
ATOM 17114 O O . VAL C 3 194 ? 101.179 62.118 102.361 1.00 16.93 194 VAL H O 1
ATOM 17127 N N . PHE C 3 195 ? 99.676 62.059 104.018 1.00 19.00 195 PHE H N 1
ATOM 17128 C CA . PHE C 3 195 ? 100.664 61.478 104.915 1.00 19.00 195 PHE H CA 1
ATOM 17129 C C . PHE C 3 195 ? 101.104 60.118 104.395 1.00 19.00 195 PHE H C 1
ATOM 17130 O O . PHE C 3 195 ? 102.308 59.859 104.307 1.00 19.00 195 PHE H O 1
ATOM 17147 N N . THR C 3 196 ? 100.165 59.306 103.898 1.00 19.83 196 THR H N 1
ATOM 17148 C CA . THR C 3 196 ? 100.549 58.010 103.347 1.00 19.83 196 THR H CA 1
ATOM 17149 C C . THR C 3 196 ? 101.535 58.159 102.189 1.00 19.83 196 THR H C 1
ATOM 17150 O O . THR C 3 196 ? 102.611 57.553 102.197 1.00 19.83 196 THR H O 1
ATOM 17161 N N . VAL C 3 197 ? 101.188 58.968 101.183 1.00 18.25 197 VAL H N 1
ATOM 17162 C CA . VAL C 3 197 ? 101.973 58.998 99.952 1.00 18.25 197 VAL H CA 1
ATOM 17163 C C . VAL C 3 197 ? 103.275 59.764 100.147 1.00 18.25 197 VAL H C 1
ATOM 17164 O O . VAL C 3 197 ? 104.317 59.385 99.602 1.00 18.25 197 VAL H O 1
ATOM 17177 N N . VAL C 3 198 ? 103.241 60.862 100.893 1.00 17.48 198 VAL H N 1
ATOM 17178 C CA . VAL C 3 198 ? 104.404 61.720 101.032 1.00 17.48 198 VAL H CA 1
ATOM 17179 C C . VAL C 3 198 ? 105.257 61.221 102.189 1.00 17.48 198 VAL H C 1
ATOM 17180 O O . VAL C 3 198 ? 106.359 60.708 101.974 1.00 17.48 198 VAL H O 1
ATOM 17193 N N . TYR C 3 199 ? 104.729 61.287 103.415 1.00 19.32 199 TYR H N 1
ATOM 17194 C CA . TYR C 3 199 ? 105.597 61.155 104.579 1.00 19.32 199 TYR H CA 1
ATOM 17195 C C . TYR C 3 199 ? 105.987 59.706 104.828 1.00 19.32 199 TYR H C 1
ATOM 17196 O O . TYR C 3 199 ? 107.168 59.403 105.010 1.00 19.32 199 TYR H O 1
ATOM 17214 N N . LEU C 3 200 ? 105.012 58.796 104.849 1.00 22.04 200 LEU H N 1
ATOM 17215 C CA . LEU C 3 200 ? 105.331 57.403 105.139 1.00 22.04 200 LEU H CA 1
ATOM 17216 C C . LEU C 3 200 ? 106.177 56.787 104.032 1.00 22.04 200 LEU H C 1
ATOM 17217 O O . LEU C 3 200 ? 107.113 56.031 104.308 1.00 22.04 200 LEU H O 1
ATOM 17233 N N . MET C 3 201 ? 105.872 57.105 102.774 1.00 24.24 201 MET H N 1
ATOM 17234 C CA . MET C 3 201 ? 106.628 56.524 101.671 1.00 24.24 201 MET H CA 1
ATOM 17235 C C . MET C 3 201 ? 108.016 57.145 101.558 1.00 24.24 201 MET H C 1
ATOM 17236 O O . MET C 3 201 ? 108.970 56.460 101.175 1.00 24.24 201 MET H O 1
ATOM 17250 N N . GLY C 3 202 ? 108.157 58.436 101.873 1.00 22.71 202 GLY H N 1
ATOM 17251 C CA . GLY C 3 202 ? 109.477 59.036 101.890 1.00 22.71 202 GLY H CA 1
ATOM 17252 C C . GLY C 3 202 ? 110.335 58.529 103.033 1.00 22.71 202 GLY H C 1
ATOM 17253 O O . GLY C 3 202 ? 111.536 58.305 102.865 1.00 22.71 202 GLY H O 1
ATOM 17257 N N . ALA C 3 203 ? 109.733 58.347 104.210 1.00 24.56 203 ALA H N 1
ATOM 17258 C CA . ALA C 3 203 ? 110.493 57.913 105.377 1.00 24.56 203 ALA H CA 1
ATOM 17259 C C . ALA C 3 203 ? 110.938 56.464 105.246 1.00 24.56 203 ALA H C 1
ATOM 17260 O O . ALA C 3 203 ? 112.033 56.105 105.691 1.00 24.56 203 ALA H O 1
ATOM 17267 N N . MET C 3 204 ? 110.106 55.617 104.652 1.00 29.26 204 MET H N 1
ATOM 17268 C CA . MET C 3 204 ? 110.446 54.211 104.494 1.00 29.26 204 MET H CA 1
ATOM 17269 C C . MET C 3 204 ? 111.702 54.078 103.643 1.00 29.26 204 MET H C 1
ATOM 17270 O O . MET C 3 204 ? 112.028 54.970 102.860 1.00 29.26 204 MET H O 1
ATOM 17284 N N . HIS D 4 12 ? 73.122 61.908 107.823 1.00 36.28 12 HIS I N 1
ATOM 17285 C CA . HIS D 4 12 ? 73.127 62.149 109.260 1.00 36.28 12 HIS I CA 1
ATOM 17286 C C . HIS D 4 12 ? 73.498 60.876 110.009 1.00 36.28 12 HIS I C 1
ATOM 17287 O O . HIS D 4 12 ? 72.803 59.863 109.918 1.00 36.28 12 HIS I O 1
ATOM 17299 N N . GLY D 4 13 ? 74.599 60.934 110.745 1.00 33.85 13 GLY I N 1
ATOM 17300 C CA . GLY D 4 13 ? 75.084 59.809 111.518 1.00 33.85 13 GLY I CA 1
ATOM 17301 C C . GLY D 4 13 ? 74.619 59.851 112.955 1.00 33.85 13 GLY I C 1
ATOM 17302 O O . GLY D 4 13 ? 73.530 60.340 113.272 1.00 33.85 13 GLY I O 1
ATOM 17306 N N . SER D 4 14 ? 75.462 59.327 113.839 1.00 29.28 14 SER I N 1
ATOM 17307 C CA . SER D 4 14 ? 75.192 59.317 115.266 1.00 29.28 14 SER I CA 1
ATOM 17308 C C . SER D 4 14 ? 76.521 59.401 115.998 1.00 29.28 14 SER I C 1
ATOM 17309 O O . SER D 4 14 ? 77.591 59.362 115.389 1.00 29.28 14 SER I O 1
ATOM 17317 N N . VAL D 4 15 ? 76.445 59.526 117.322 1.00 26.77 15 VAL I N 1
ATOM 17318 C CA . VAL D 4 15 ? 77.665 59.531 118.123 1.00 26.77 15 VAL I CA 1
ATOM 17319 C C . VAL D 4 15 ? 78.383 58.194 118.000 1.00 26.77 15 VAL I C 1
ATOM 17320 O O . VAL D 4 15 ? 79.610 58.143 117.869 1.00 26.77 15 VAL I O 1
ATOM 17333 N N . LYS D 4 16 ? 77.632 57.091 118.039 1.00 28.07 16 LYS I N 1
ATOM 17334 C CA . LYS D 4 16 ? 78.255 55.770 118.040 1.00 28.07 16 LYS I CA 1
ATOM 17335 C C . LYS D 4 16 ? 79.068 55.540 116.772 1.00 28.07 16 LYS I C 1
ATOM 17336 O O . LYS D 4 16 ? 80.204 55.058 116.830 1.00 28.07 16 LYS I O 1
ATOM 17340 N N . THR D 4 17 ? 78.507 55.881 115.613 1.00 27.73 17 THR I N 1
ATOM 17341 C CA . THR D 4 17 ? 79.242 55.666 114.371 1.00 27.73 17 THR I CA 1
ATOM 17342 C C . THR D 4 17 ? 80.444 56.598 114.280 1.00 27.73 17 THR I C 1
ATOM 17343 O O . THR D 4 17 ? 81.495 56.214 113.753 1.00 27.73 17 THR I O 1
ATOM 17354 N N . TYR D 4 18 ? 80.315 57.822 114.795 1.00 24.50 18 TYR I N 1
ATOM 17355 C CA . TYR D 4 18 ? 81.456 58.728 114.800 1.00 24.50 18 TYR I CA 1
ATOM 17356 C C . TYR D 4 18 ? 82.588 58.175 115.656 1.00 24.50 18 TYR I C 1
ATOM 17357 O O . TYR D 4 18 ? 83.753 58.220 115.253 1.00 24.50 18 TYR I O 1
ATOM 17375 N N . MET D 4 19 ? 82.268 57.633 116.833 1.00 26.11 19 MET I N 1
ATOM 17376 C CA . MET D 4 19 ? 83.307 57.039 117.671 1.00 26.11 19 MET I CA 1
ATOM 17377 C C . MET D 4 19 ? 83.892 55.785 117.032 1.00 26.11 19 MET I C 1
ATOM 17378 O O . MET D 4 19 ? 85.092 55.524 117.159 1.00 26.11 19 MET I O 1
ATOM 17392 N N . THR D 4 20 ? 83.065 54.987 116.357 1.00 25.04 20 THR I N 1
ATOM 17393 C CA . THR D 4 20 ? 83.593 53.821 115.658 1.00 25.04 20 THR I CA 1
ATOM 17394 C C . THR D 4 20 ? 84.595 54.243 114.592 1.00 25.04 20 THR I C 1
ATOM 17395 O O . THR D 4 20 ? 85.692 53.682 114.494 1.00 25.04 20 THR I O 1
ATOM 17406 N N . GLY D 4 21 ? 84.229 55.240 113.786 1.00 23.50 21 GLY I N 1
ATOM 17407 C CA . GLY D 4 21 ? 85.158 55.760 112.800 1.00 23.50 21 GLY I CA 1
ATOM 17408 C C . GLY D 4 21 ? 86.404 56.339 113.437 1.00 23.50 21 GLY I C 1
ATOM 17409 O O . GLY D 4 21 ? 87.504 56.192 112.909 1.00 23.50 21 GLY I O 1
ATOM 17413 N N . PHE D 4 22 ? 86.247 56.994 114.587 1.00 21.99 22 PHE I N 1
ATOM 17414 C CA . PHE D 4 22 ? 87.388 57.552 115.301 1.00 21.99 22 PHE I CA 1
ATOM 17415 C C . PHE D 4 22 ? 88.371 56.459 115.701 1.00 21.99 22 PHE I C 1
ATOM 17416 O O . PHE D 4 22 ? 89.575 56.563 115.446 1.00 21.99 22 PHE I O 1
ATOM 17433 N N . ILE D 4 23 ? 87.867 55.395 116.327 1.00 23.54 23 ILE I N 1
ATOM 17434 C CA . ILE D 4 23 ? 88.738 54.313 116.778 1.00 23.54 23 ILE I CA 1
ATOM 17435 C C . ILE D 4 23 ? 89.387 53.621 115.585 1.00 23.54 23 ILE I C 1
ATOM 17436 O O . ILE D 4 23 ? 90.589 53.317 115.598 1.00 23.54 23 ILE I O 1
ATOM 17452 N N . LEU D 4 24 ? 88.605 53.352 114.539 1.00 22.85 24 LEU I N 1
ATOM 17453 C CA . LEU D 4 24 ? 89.158 52.686 113.366 1.00 22.85 24 LEU I CA 1
ATOM 17454 C C . LEU D 4 24 ? 90.232 53.541 112.706 1.00 22.85 24 LEU I C 1
ATOM 17455 O O . LEU D 4 24 ? 91.275 53.025 112.288 1.00 22.85 24 LEU I O 1
ATOM 17471 N N . SER D 4 25 ? 90.001 54.853 112.611 1.00 21.56 25 SER I N 1
ATOM 17472 C CA . SER D 4 25 ? 91.010 55.751 112.063 1.00 21.56 25 SER I CA 1
ATOM 17473 C C . SER D 4 25 ? 92.258 55.766 112.930 1.00 21.56 25 SER I C 1
ATOM 17474 O O . SER D 4 25 ? 93.377 55.801 112.413 1.00 21.56 25 SER I O 1
ATOM 17482 N N . ILE D 4 26 ? 92.089 55.747 114.252 1.00 21.83 26 ILE I N 1
ATOM 17483 C CA . ILE D 4 26 ? 93.249 55.730 115.138 1.00 21.83 26 ILE I CA 1
ATOM 17484 C C . ILE D 4 26 ? 94.085 54.483 114.886 1.00 21.83 26 ILE I C 1
ATOM 17485 O O . ILE D 4 26 ? 95.313 54.548 114.786 1.00 21.83 26 ILE I O 1
ATOM 17501 N N . ILE D 4 27 ? 93.430 53.326 114.780 1.00 23.00 27 ILE I N 1
ATOM 17502 C CA . ILE D 4 27 ? 94.164 52.079 114.571 1.00 23.00 27 ILE I CA 1
ATOM 17503 C C . ILE D 4 27 ? 94.859 52.088 113.212 1.00 23.00 27 ILE I C 1
ATOM 17504 O O . ILE D 4 27 ? 96.054 51.775 113.098 1.00 23.00 27 ILE I O 1
ATOM 17520 N N . LEU D 4 28 ? 94.119 52.457 112.163 1.00 23.09 28 LEU I N 1
ATOM 17521 C CA . LEU D 4 28 ? 94.641 52.465 110.804 1.00 23.09 28 LEU I CA 1
ATOM 17522 C C . LEU D 4 28 ? 95.663 53.568 110.570 1.00 23.09 28 LEU I C 1
ATOM 17523 O O . LEU D 4 28 ? 96.354 53.536 109.548 1.00 23.09 28 LEU I O 1
ATOM 17539 N N . THR D 4 29 ? 95.762 54.543 111.469 1.00 21.88 29 THR I N 1
ATOM 17540 C CA . THR D 4 29 ? 96.828 55.532 111.410 1.00 21.88 29 THR I CA 1
ATOM 17541 C C . THR D 4 29 ? 98.044 55.098 112.215 1.00 21.88 29 THR I C 1
ATOM 17542 O O . THR D 4 29 ? 99.179 55.262 111.758 1.00 21.88 29 THR I O 1
ATOM 17553 N N . VAL D 4 30 ? 97.827 54.540 113.405 1.00 23.09 30 VAL I N 1
ATOM 17554 C CA . VAL D 4 30 ? 98.939 54.150 114.261 1.00 23.09 30 VAL I CA 1
ATOM 17555 C C . VAL D 4 30 ? 99.737 53.026 113.621 1.00 23.09 30 VAL I C 1
ATOM 17556 O O . VAL D 4 30 ? 100.972 53.056 113.608 1.00 23.09 30 VAL I O 1
ATOM 17569 N N . ILE D 4 31 ? 99.053 52.012 113.087 1.00 24.61 31 ILE I N 1
ATOM 17570 C CA . ILE D 4 31 ? 99.769 50.841 112.577 1.00 24.61 31 ILE I CA 1
ATOM 17571 C C . ILE D 4 31 ? 100.738 51.213 111.461 1.00 24.61 31 ILE I C 1
ATOM 17572 O O . ILE D 4 31 ? 101.909 50.808 111.532 1.00 24.61 31 ILE I O 1
ATOM 17588 N N . PRO D 4 32 ? 100.340 51.950 110.420 1.00 24.32 32 PRO I N 1
ATOM 17589 C CA . PRO D 4 32 ? 101.327 52.327 109.392 1.00 24.32 32 PRO I CA 1
ATOM 17590 C C . PRO D 4 32 ? 102.503 53.113 109.939 1.00 24.32 32 PRO I C 1
ATOM 17591 O O . PRO D 4 32 ? 103.650 52.875 109.536 1.00 24.32 32 PRO I O 1
ATOM 17602 N N . PHE D 4 33 ? 102.247 54.055 110.848 1.00 22.48 33 PHE I N 1
ATOM 17603 C CA . PHE D 4 33 ? 103.333 54.859 111.394 1.00 22.48 33 PHE I CA 1
ATOM 17604 C C . PHE D 4 33 ? 104.305 53.992 112.176 1.00 22.48 33 PHE I C 1
ATOM 17605 O O . PHE D 4 33 ? 105.523 54.151 112.059 1.00 22.48 33 PHE I O 1
ATOM 17622 N N . TRP D 4 34 ? 103.782 53.070 112.982 1.00 27.81 34 TRP I N 1
ATOM 17623 C CA . TRP D 4 34 ? 104.646 52.166 113.729 1.00 27.81 34 TRP I CA 1
ATOM 17624 C C . TRP D 4 34 ? 105.423 51.251 112.791 1.00 27.81 34 TRP I C 1
ATOM 17625 O O . TRP D 4 34 ? 106.609 50.985 113.011 1.00 27.81 34 TRP I O 1
ATOM 17646 N N . MET D 4 35 ? 104.770 50.761 111.737 1.00 29.90 35 MET I N 1
ATOM 17647 C CA . MET D 4 35 ? 105.433 49.860 110.802 1.00 29.90 35 MET I CA 1
ATOM 17648 C C . MET D 4 35 ? 106.592 50.553 110.098 1.00 29.90 35 MET I C 1
ATOM 17649 O O . MET D 4 35 ? 107.674 49.973 109.947 1.00 29.90 35 MET I O 1
ATOM 17663 N N . VAL D 4 36 ? 106.382 51.792 109.648 1.00 26.50 36 VAL I N 1
ATOM 17664 C CA . VAL D 4 36 ? 107.445 52.518 108.963 1.00 26.50 36 VAL I CA 1
ATOM 17665 C C . VAL D 4 36 ? 108.535 52.932 109.943 1.00 26.50 36 VAL I C 1
ATOM 17666 O O . VAL D 4 36 ? 109.729 52.821 109.645 1.00 26.50 36 VAL I O 1
ATOM 17679 N N . MET D 4 37 ? 108.147 53.426 111.119 1.00 26.57 37 MET I N 1
ATOM 17680 C CA . MET D 4 37 ? 109.129 53.910 112.083 1.00 26.57 37 MET I CA 1
ATOM 17681 C C . MET D 4 37 ? 110.043 52.787 112.553 1.00 26.57 37 MET I C 1
ATOM 17682 O O . MET D 4 37 ? 111.264 52.955 112.627 1.00 26.57 37 MET I O 1
ATOM 17696 N N . THR D 4 38 ? 109.468 51.631 112.875 1.00 29.68 38 THR I N 1
ATOM 17697 C CA . THR D 4 38 ? 110.203 50.544 113.506 1.00 29.68 38 THR I CA 1
ATOM 17698 C C . THR D 4 38 ? 110.694 49.491 112.522 1.00 29.68 38 THR I C 1
ATOM 17699 O O . THR D 4 38 ? 111.295 48.503 112.952 1.00 29.68 38 THR I O 1
ATOM 17710 N N . GLY D 4 39 ? 110.465 49.672 111.224 1.00 32.23 39 GLY I N 1
ATOM 17711 C CA . GLY D 4 39 ? 110.881 48.680 110.251 1.00 32.23 39 GLY I CA 1
ATOM 17712 C C . GLY D 4 39 ? 110.280 47.320 110.538 1.00 32.23 39 GLY I C 1
ATOM 17713 O O . GLY D 4 39 ? 111.000 46.325 110.653 1.00 32.23 39 GLY I O 1
ATOM 17717 N N . ALA D 4 40 ? 108.953 47.269 110.658 1.00 33.22 40 ALA I N 1
ATOM 17718 C CA . ALA D 4 40 ? 108.294 46.053 111.122 1.00 33.22 40 ALA I CA 1
ATOM 17719 C C . ALA D 4 40 ? 108.556 44.876 110.192 1.00 33.22 40 ALA I C 1
ATOM 17720 O O . ALA D 4 40 ? 108.834 43.764 110.655 1.00 33.22 40 ALA I O 1
ATOM 17727 N N . ALA D 4 41 ? 108.473 45.093 108.882 1.00 33.90 41 ALA I N 1
ATOM 17728 C CA . ALA D 4 41 ? 108.571 44.006 107.916 1.00 33.90 41 ALA I CA 1
ATOM 17729 C C . ALA D 4 41 ? 109.398 44.479 106.727 1.00 33.90 41 ALA I C 1
ATOM 17730 O O . ALA D 4 41 ? 110.052 45.525 106.773 1.00 33.90 41 ALA I O 1
ATOM 17737 N N . SER D 4 42 ? 109.368 43.693 105.654 1.00 34.12 42 SER I N 1
ATOM 17738 C CA . SER D 4 42 ? 110.107 44.025 104.452 1.00 34.12 42 SER I CA 1
ATOM 17739 C C . SER D 4 42 ? 109.497 45.250 103.776 1.00 34.12 42 SER I C 1
ATOM 17740 O O . SER D 4 42 ? 108.326 45.568 103.986 1.00 34.12 42 SER I O 1
ATOM 17748 N N . PRO D 4 43 ? 110.276 45.957 102.954 1.00 33.43 43 PRO I N 1
ATOM 17749 C CA . PRO D 4 43 ? 109.738 47.173 102.322 1.00 33.43 43 PRO I CA 1
ATOM 17750 C C . PRO D 4 43 ? 108.471 46.927 101.522 1.00 33.43 43 PRO I C 1
ATOM 17751 O O . PRO D 4 43 ? 107.560 47.762 101.546 1.00 33.43 43 PRO I O 1
ATOM 17762 N N . ALA D 4 44 ? 108.382 45.801 100.814 1.00 33.07 44 ALA I N 1
ATOM 17763 C CA . ALA D 4 44 ? 107.169 45.505 100.059 1.00 33.07 44 ALA I CA 1
ATOM 17764 C C . ALA D 4 44 ? 105.978 45.299 100.985 1.00 33.07 44 ALA I C 1
ATOM 17765 O O . ALA D 4 44 ? 104.882 45.810 100.725 1.00 33.07 44 ALA I O 1
ATOM 17772 N N . VAL D 4 45 ? 106.171 44.547 102.070 1.00 32.17 45 VAL I N 1
ATOM 17773 C CA . VAL D 4 45 ? 105.080 44.314 103.012 1.00 32.17 45 VAL I CA 1
ATOM 17774 C C . VAL D 4 45 ? 104.652 45.623 103.657 1.00 32.17 45 VAL I C 1
ATOM 17775 O O . VAL D 4 45 ? 103.456 45.899 103.800 1.00 32.17 45 VAL I O 1
ATOM 17788 N N . ILE D 4 46 ? 105.620 46.452 104.049 1.00 30.52 46 ILE I N 1
ATOM 17789 C CA . ILE D 4 46 ? 105.294 47.739 104.655 1.00 30.52 46 ILE I CA 1
ATOM 17790 C C . ILE D 4 46 ? 104.500 48.594 103.677 1.00 30.52 46 ILE I C 1
ATOM 17791 O O . ILE D 4 46 ? 103.492 49.211 104.039 1.00 30.52 46 ILE I O 1
ATOM 17807 N N . LEU D 4 47 ? 104.948 48.651 102.421 1.00 29.19 47 LEU I N 1
ATOM 17808 C CA . LEU D 4 47 ? 104.276 49.490 101.435 1.00 29.19 47 LEU I CA 1
ATOM 17809 C C . LEU D 4 47 ? 102.848 49.016 101.203 1.00 29.19 47 LEU I C 1
ATOM 17810 O O . LEU D 4 47 ? 101.902 49.815 101.216 1.00 29.19 47 LEU I O 1
ATOM 17826 N N . GLY D 4 48 ? 102.673 47.710 100.993 1.00 29.91 48 GLY I N 1
ATOM 17827 C CA . GLY D 4 48 ? 101.339 47.182 100.790 1.00 29.91 48 GLY I CA 1
ATOM 17828 C C . GLY D 4 48 ? 100.434 47.440 101.976 1.00 29.91 48 GLY I C 1
ATOM 17829 O O . GLY D 4 48 ? 99.273 47.821 101.812 1.00 29.91 48 GLY I O 1
ATOM 17833 N N . THR D 4 49 ? 100.956 47.252 103.189 1.00 28.82 49 THR I N 1
ATOM 17834 C CA . THR D 4 49 ? 100.149 47.473 104.381 1.00 28.82 49 THR I CA 1
ATOM 17835 C C . THR D 4 49 ? 99.723 48.929 104.496 1.00 28.82 49 THR I C 1
ATOM 17836 O O . THR D 4 49 ? 98.550 49.221 104.748 1.00 28.82 49 THR I O 1
ATOM 17847 N N . ILE D 4 50 ? 100.659 49.865 104.325 1.00 26.50 50 ILE I N 1
ATOM 17848 C CA . ILE D 4 50 ? 100.297 51.265 104.520 1.00 26.50 50 ILE I CA 1
ATOM 17849 C C . ILE D 4 50 ? 99.326 51.718 103.438 1.00 26.50 50 ILE I C 1
ATOM 17850 O O . ILE D 4 50 ? 98.371 52.446 103.722 1.00 26.50 50 ILE I O 1
ATOM 17866 N N . LEU D 4 51 ? 99.531 51.289 102.190 1.00 26.62 51 LEU I N 1
ATOM 17867 C CA . LEU D 4 51 ? 98.602 51.679 101.131 1.00 26.62 51 LEU I CA 1
ATOM 17868 C C . LEU D 4 51 ? 97.212 51.095 101.375 1.00 26.62 51 LEU I C 1
ATOM 17869 O O . LEU D 4 51 ? 96.198 51.797 101.254 1.00 26.62 51 LEU I O 1
ATOM 17885 N N . ALA D 4 52 ? 97.143 49.811 101.736 1.00 26.72 52 ALA I N 1
ATOM 17886 C CA . ALA D 4 52 ? 95.849 49.187 101.987 1.00 26.72 52 ALA I CA 1
ATOM 17887 C C . ALA D 4 52 ? 95.136 49.849 103.157 1.00 26.72 52 ALA I C 1
ATOM 17888 O O . ALA D 4 52 ? 93.929 50.112 103.090 1.00 26.72 52 ALA I O 1
ATOM 17895 N N . MET D 4 53 ? 95.864 50.129 104.240 1.00 25.90 53 MET I N 1
ATOM 17896 C CA . MET D 4 53 ? 95.248 50.756 105.401 1.00 25.90 53 MET I CA 1
ATOM 17897 C C . MET D 4 53 ? 94.835 52.187 105.105 1.00 25.90 53 MET I C 1
ATOM 17898 O O . MET D 4 53 ? 93.818 52.648 105.621 1.00 25.90 53 MET I O 1
ATOM 17912 N N . ALA D 4 54 ? 95.598 52.904 104.280 1.00 23.22 54 ALA I N 1
ATOM 17913 C CA . ALA D 4 54 ? 95.176 54.236 103.867 1.00 23.22 54 ALA I CA 1
ATOM 17914 C C . ALA D 4 54 ? 93.866 54.176 103.098 1.00 23.22 54 ALA I C 1
ATOM 17915 O O . ALA D 4 54 ? 92.957 54.977 103.342 1.00 23.22 54 ALA I O 1
ATOM 17922 N N . VAL D 4 55 ? 93.744 53.226 102.170 1.00 23.72 55 VAL I N 1
ATOM 17923 C CA . VAL D 4 55 ? 92.500 53.105 101.414 1.00 23.72 55 VAL I CA 1
ATOM 17924 C C . VAL D 4 55 ? 91.344 52.759 102.346 1.00 23.72 55 VAL I C 1
ATOM 17925 O O . VAL D 4 55 ? 90.247 53.327 102.246 1.00 23.72 55 VAL I O 1
ATOM 17938 N N . VAL D 4 56 ? 91.575 51.830 103.277 1.00 23.24 56 VAL I N 1
ATOM 17939 C CA . VAL D 4 56 ? 90.518 51.436 104.204 1.00 23.24 56 VAL I CA 1
ATOM 17940 C C . VAL D 4 56 ? 90.119 52.606 105.098 1.00 23.24 56 VAL I C 1
ATOM 17941 O O . VAL D 4 56 ? 88.938 52.793 105.401 1.00 23.24 56 VAL I O 1
ATOM 17954 N N . GLN D 4 57 ? 91.092 53.398 105.552 1.00 21.25 57 GLN I N 1
ATOM 17955 C CA . GLN D 4 57 ? 90.773 54.555 106.383 1.00 21.25 57 GLN I CA 1
ATOM 17956 C C . GLN D 4 57 ? 90.002 55.601 105.592 1.00 21.25 57 GLN I C 1
ATOM 17957 O O . GLN D 4 57 ? 89.104 56.255 106.131 1.00 21.25 57 GLN I O 1
ATOM 17971 N N . VAL D 4 58 ? 90.339 55.784 104.317 1.00 20.92 58 VAL I N 1
ATOM 17972 C CA . VAL D 4 58 ? 89.556 56.691 103.488 1.00 20.92 58 VAL I CA 1
ATOM 17973 C C . VAL D 4 58 ? 88.116 56.206 103.403 1.00 20.92 58 VAL I C 1
ATOM 17974 O O . VAL D 4 58 ? 87.174 56.996 103.516 1.00 20.92 58 VAL I O 1
ATOM 17987 N N . LEU D 4 59 ? 87.923 54.899 103.214 1.00 22.44 59 LEU I N 1
ATOM 17988 C CA . LEU D 4 59 ? 86.566 54.356 103.197 1.00 22.44 59 LEU I CA 1
ATOM 17989 C C . LEU D 4 59 ? 85.863 54.579 104.531 1.00 22.44 59 LEU I C 1
ATOM 17990 O O . LEU D 4 59 ? 84.670 54.906 104.570 1.00 22.44 59 LEU I O 1
ATOM 18006 N N . VAL D 4 60 ? 86.584 54.385 105.634 1.00 22.42 60 VAL I N 1
ATOM 18007 C CA . VAL D 4 60 ? 86.001 54.579 106.957 1.00 22.42 60 VAL I CA 1
ATOM 18008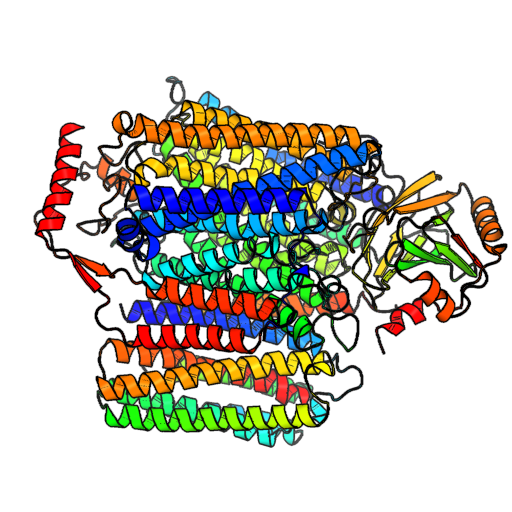 C C . VAL D 4 60 ? 85.544 56.020 107.123 1.00 22.42 60 VAL I C 1
ATOM 18009 O O . VAL D 4 60 ? 84.472 56.286 107.671 1.00 22.42 60 VAL I O 1
ATOM 18022 N N . HIS D 4 61 ? 86.354 56.971 106.664 1.00 20.99 61 HIS I N 1
ATOM 18023 C CA . HIS D 4 61 ? 85.955 58.371 106.743 1.00 20.99 61 HIS I CA 1
ATOM 18024 C C . HIS D 4 61 ? 84.759 58.655 105.843 1.00 20.99 61 HIS I C 1
ATOM 18025 O O . HIS D 4 61 ? 83.854 59.404 106.223 1.00 20.99 61 HIS I O 1
ATOM 18038 N N . LEU D 4 62 ? 84.735 58.064 104.648 1.00 22.16 62 LEU I N 1
ATOM 18039 C CA . LEU D 4 62 ? 83.635 58.323 103.725 1.00 22.16 62 LEU I CA 1
ATOM 18040 C C . LEU D 4 62 ? 82.321 57.786 104.274 1.00 22.16 62 LEU I C 1
ATOM 18041 O O . LEU D 4 62 ? 81.257 58.367 104.038 1.00 22.16 62 LEU I O 1
ATOM 18057 N N . VAL D 4 63 ? 82.375 56.677 105.008 1.00 24.31 63 VAL I N 1
ATOM 18058 C CA . VAL D 4 63 ? 81.157 56.068 105.536 1.00 24.31 63 VAL I CA 1
ATOM 18059 C C . VAL D 4 63 ? 80.749 56.722 106.852 1.00 24.31 63 VAL I C 1
ATOM 18060 O O . VAL D 4 63 ? 79.629 57.225 106.997 1.00 24.31 63 VAL I O 1
ATOM 18073 N N . CYS D 4 64 ? 81.649 56.720 107.834 1.00 24.95 64 CYS I N 1
ATOM 18074 C CA . CYS D 4 64 ? 81.288 57.152 109.180 1.00 24.95 64 CYS I CA 1
ATOM 18075 C C . CYS D 4 64 ? 81.146 58.666 109.274 1.00 24.95 64 CYS I C 1
ATOM 18076 O O . CYS D 4 64 ? 80.214 59.166 109.913 1.00 24.95 64 CYS I O 1
ATOM 18084 N N . PHE D 4 65 ? 82.057 59.414 108.656 1.00 22.15 65 PHE I N 1
ATOM 18085 C CA . PHE D 4 65 ? 82.082 60.860 108.832 1.00 22.15 65 PHE I CA 1
ATOM 18086 C C . PHE D 4 65 ? 81.294 61.595 107.756 1.00 22.15 65 PHE I C 1
ATOM 18087 O O . PHE D 4 65 ? 80.568 62.544 108.066 1.00 22.15 65 PHE I O 1
ATOM 18104 N N . LEU D 4 66 ? 81.423 61.183 106.498 1.00 21.53 66 LEU I N 1
ATOM 18105 C CA . LEU D 4 66 ? 80.706 61.822 105.404 1.00 21.53 66 LEU I CA 1
ATOM 18106 C C . LEU D 4 66 ? 79.371 61.160 105.096 1.00 21.53 66 LEU I C 1
ATOM 18107 O O . LEU D 4 66 ? 78.616 61.685 104.274 1.00 21.53 66 LEU I O 1
ATOM 18123 N N . HIS D 4 67 ? 79.062 60.030 105.729 1.00 26.35 67 HIS I N 1
ATOM 18124 C CA . HIS D 4 67 ? 77.777 59.362 105.546 1.00 26.35 67 HIS I CA 1
ATOM 18125 C C . HIS D 4 67 ? 77.488 59.123 104.067 1.00 26.35 67 HIS I C 1
ATOM 18126 O O . HIS D 4 67 ? 76.374 59.331 103.586 1.00 26.35 67 HIS I O 1
ATOM 18139 N N . MET D 4 68 ? 78.512 58.694 103.335 1.00 25.59 68 MET I N 1
ATOM 18140 C CA . MET D 4 68 ? 78.326 58.332 101.938 1.00 25.59 68 MET I CA 1
ATOM 18141 C C . MET D 4 68 ? 77.375 57.149 101.835 1.00 25.59 68 MET I C 1
ATOM 18142 O O . MET D 4 68 ? 77.492 56.176 102.584 1.00 25.59 68 MET I O 1
ATOM 18156 N N . ASN D 4 69 ? 76.426 57.236 100.908 1.00 30.72 69 ASN I N 1
ATOM 18157 C CA . ASN D 4 69 ? 75.465 56.162 100.697 1.00 30.72 69 ASN I CA 1
ATOM 18158 C C . ASN D 4 69 ? 74.922 56.277 99.280 1.00 30.72 69 ASN I C 1
ATOM 18159 O O . ASN D 4 69 ? 75.073 57.303 98.616 1.00 30.72 69 ASN I O 1
ATOM 18170 N N . THR D 4 70 ? 74.276 55.207 98.829 1.00 32.24 70 THR I N 1
ATOM 18171 C CA . THR D 4 70 ? 73.781 55.113 97.462 1.00 32.24 70 THR I CA 1
ATOM 18172 C C . THR D 4 70 ? 72.409 55.746 97.275 1.00 32.24 70 THR I C 1
ATOM 18173 O O . THR D 4 70 ? 71.857 55.667 96.173 1.00 32.24 70 THR I O 1
ATOM 18184 N N . LYS D 4 71 ? 71.840 56.359 98.314 1.00 33.68 71 LYS I N 1
ATOM 18185 C CA . LYS D 4 71 ? 70.508 56.937 98.229 1.00 33.68 71 LYS I CA 1
ATOM 18186 C C . LYS D 4 71 ? 70.482 58.455 98.305 1.00 33.68 71 LYS I C 1
ATOM 18187 O O . LYS D 4 71 ? 69.513 59.058 97.836 1.00 33.68 71 LYS I O 1
ATOM 18206 N N . SER D 4 72 ? 71.501 59.084 98.882 1.00 30.60 72 SER I N 1
ATOM 18207 C CA . SER D 4 72 ? 71.489 60.534 99.006 1.00 30.60 72 SER I CA 1
ATOM 18208 C C . SER D 4 72 ? 71.520 61.180 97.628 1.00 30.60 72 SER I C 1
ATOM 18209 O O . SER D 4 72 ? 72.247 60.743 96.732 1.00 30.60 72 SER I O 1
ATOM 18217 N N . ASP D 4 73 ? 70.724 62.236 97.463 1.00 25.50 73 ASP I N 1
ATOM 18218 C CA . ASP D 4 73 ? 70.683 62.996 96.216 1.00 25.50 73 ASP I CA 1
ATOM 18219 C C . ASP D 4 73 ? 70.317 62.096 95.037 1.00 25.50 73 ASP I C 1
ATOM 18220 O O . ASP D 4 73 ? 70.877 62.209 93.946 1.00 25.50 73 ASP I O 1
ATOM 18229 N N . GLU D 4 74 ? 69.359 61.194 95.260 1.00 30.45 74 GLU I N 1
ATOM 18230 C CA . GLU D 4 74 ? 68.893 60.268 94.228 1.00 30.45 74 GLU I CA 1
ATOM 18231 C C . GLU D 4 74 ? 70.028 59.386 93.715 1.00 30.45 74 GLU I C 1
ATOM 18232 O O . GLU D 4 74 ? 70.014 58.944 92.566 1.00 30.45 74 GLU I O 1
ATOM 18244 N N . GLY D 4 75 ? 71.024 59.123 94.561 1.00 27.37 75 GLY I N 1
ATOM 18245 C CA . GLY D 4 75 ? 72.185 58.353 94.167 1.00 27.37 75 GLY I CA 1
ATOM 18246 C C . GLY D 4 75 ? 73.258 59.142 93.452 1.00 27.37 75 GLY I C 1
ATOM 18247 O O . GLY D 4 75 ? 74.362 58.615 93.244 1.00 27.37 75 GLY I O 1
ATOM 18251 N N . TRP D 4 76 ? 72.985 60.393 93.087 1.00 22.90 76 TRP I N 1
ATOM 18252 C CA . TRP D 4 76 ? 73.964 61.186 92.361 1.00 22.90 76 TRP I CA 1
ATOM 18253 C C . TRP D 4 76 ? 75.165 61.549 93.217 1.00 22.90 76 TRP I C 1
ATOM 18254 O O . TRP D 4 76 ? 76.242 61.774 92.670 1.00 22.90 76 TRP I O 1
ATOM 18275 N N . ASN D 4 77 ? 75.017 61.584 94.541 1.00 23.42 77 ASN I N 1
ATOM 18276 C CA . ASN D 4 77 ? 76.176 61.787 95.405 1.00 23.42 77 ASN I CA 1
ATOM 18277 C C . ASN D 4 77 ? 77.214 60.690 95.185 1.00 23.42 77 ASN I C 1
ATOM 18278 O O . ASN D 4 77 ? 78.385 60.963 94.875 1.00 23.42 77 ASN I O 1
ATOM 18289 N N . MET D 4 78 ? 76.784 59.433 95.304 1.00 25.08 78 MET I N 1
ATOM 18290 C CA . MET D 4 78 ? 77.685 58.311 95.077 1.00 25.08 78 MET I CA 1
ATOM 18291 C C . MET D 4 78 ? 78.159 58.270 93.632 1.00 25.08 78 MET I C 1
ATOM 18292 O O . MET D 4 78 ? 79.322 57.945 93.367 1.00 25.08 78 MET I O 1
ATOM 18306 N N . THR D 4 79 ? 77.268 58.561 92.683 1.00 22.72 79 THR I N 1
ATOM 18307 C CA . THR D 4 79 ? 77.670 58.548 91.281 1.00 22.72 79 THR I CA 1
ATOM 18308 C C . THR D 4 79 ? 78.794 59.544 91.033 1.00 22.72 79 THR I C 1
ATOM 18309 O O . THR D 4 79 ? 79.792 59.224 90.375 1.00 22.72 79 THR I O 1
ATOM 18320 N N . ALA D 4 80 ? 78.648 60.759 91.562 1.00 19.60 80 ALA I N 1
ATOM 18321 C CA . ALA D 4 80 ? 79.679 61.773 91.402 1.00 19.60 80 ALA I CA 1
ATOM 18322 C C . ALA D 4 80 ? 80.981 61.328 92.042 1.00 19.60 80 ALA I C 1
ATOM 18323 O O . ALA D 4 80 ? 82.055 61.499 91.456 1.00 19.60 80 ALA I O 1
ATOM 18330 N N . PHE D 4 81 ? 80.911 60.745 93.243 1.00 19.16 81 PHE I N 1
ATOM 18331 C CA . PHE D 4 81 ? 82.147 60.311 93.886 1.00 19.16 81 PHE I CA 1
ATOM 18332 C C . PHE D 4 81 ? 82.853 59.236 93.067 1.00 19.16 81 PHE I C 1
ATOM 18333 O O . PHE D 4 81 ? 84.072 59.296 92.872 1.00 19.16 81 PHE I O 1
ATOM 18350 N N . VAL D 4 82 ? 82.107 58.242 92.583 1.00 18.60 82 VAL I N 1
ATOM 18351 C CA . VAL D 4 82 ? 82.725 57.150 91.838 1.00 18.60 82 VAL I CA 1
ATOM 18352 C C . VAL D 4 82 ? 83.322 57.666 90.535 1.00 18.60 82 VAL I C 1
ATOM 18353 O O . VAL D 4 82 ? 84.439 57.289 90.155 1.00 18.60 82 VAL I O 1
ATOM 18366 N N . PHE D 4 83 ? 82.591 58.530 89.828 1.00 18.43 83 PHE I N 1
ATOM 18367 C CA . PHE D 4 83 ? 83.121 59.113 88.603 1.00 18.43 83 PHE I CA 1
ATOM 18368 C C . PHE D 4 83 ? 84.392 59.905 88.880 1.00 18.43 83 PHE I C 1
ATOM 18369 O O . PHE D 4 83 ? 85.355 59.835 88.110 1.00 18.43 83 PHE I O 1
ATOM 18386 N N . THR D 4 84 ? 84.415 60.664 89.976 1.00 16.72 84 THR I N 1
ATOM 18387 C CA . THR D 4 84 ? 85.609 61.428 90.314 1.00 16.72 84 THR I CA 1
ATOM 18388 C C . THR D 4 84 ? 86.784 60.512 90.624 1.00 16.72 84 THR I C 1
ATOM 18389 O O . THR D 4 84 ? 87.918 60.796 90.230 1.00 16.72 84 THR I O 1
ATOM 18400 N N . VAL D 4 85 ? 86.537 59.415 91.339 1.00 16.17 85 VAL I N 1
ATOM 18401 C CA . VAL D 4 85 ? 87.614 58.474 91.629 1.00 16.17 85 VAL I CA 1
ATOM 18402 C C . VAL D 4 85 ? 88.161 57.887 90.335 1.00 16.17 85 VAL I C 1
ATOM 18403 O O . VAL D 4 85 ? 89.377 57.744 90.167 1.00 16.17 85 VAL I O 1
ATOM 18416 N N . LEU D 4 86 ? 87.274 57.528 89.406 1.00 16.64 86 LEU I N 1
ATOM 18417 C CA . LEU D 4 86 ? 87.727 56.996 88.125 1.00 16.64 86 LEU I CA 1
ATOM 18418 C C . LEU D 4 86 ? 88.550 58.025 87.359 1.00 16.64 86 LEU I C 1
ATOM 18419 O O . LEU D 4 86 ? 89.583 57.691 86.768 1.00 16.64 86 LEU I O 1
ATOM 18435 N N . ILE D 4 87 ? 88.105 59.283 87.351 1.00 15.46 87 ILE I N 1
ATOM 18436 C CA . ILE D 4 87 ? 88.844 60.320 86.638 1.00 15.46 87 ILE I CA 1
ATOM 18437 C C . ILE D 4 87 ? 90.210 60.528 87.275 1.00 15.46 87 ILE I C 1
ATOM 18438 O O . ILE D 4 87 ? 91.212 60.718 86.580 1.00 15.46 87 ILE I O 1
ATOM 18454 N N . ILE D 4 88 ? 90.268 60.513 88.606 1.00 14.58 88 ILE I N 1
ATOM 18455 C CA . ILE D 4 88 ? 91.542 60.673 89.296 1.00 14.58 88 ILE I CA 1
ATOM 18456 C C . ILE D 4 88 ? 92.469 59.512 88.972 1.00 14.58 88 ILE I C 1
ATOM 18457 O O . ILE D 4 88 ? 93.667 59.705 88.748 1.00 14.58 88 ILE I O 1
ATOM 18473 N N . ALA D 4 89 ? 91.940 58.288 88.970 1.00 14.03 89 ALA I N 1
ATOM 18474 C CA . ALA D 4 89 ? 92.759 57.139 88.607 1.00 14.03 89 ALA I CA 1
ATOM 18475 C C . ALA D 4 89 ? 93.308 57.303 87.199 1.00 14.03 89 ALA I C 1
ATOM 18476 O O . ALA D 4 89 ? 94.507 57.127 86.964 1.00 14.03 89 ALA I O 1
ATOM 18483 N N . ILE D 4 90 ? 92.447 57.683 86.254 1.00 14.34 90 ILE I N 1
ATOM 18484 C CA . ILE D 4 90 ? 92.899 57.892 84.883 1.00 14.34 90 ILE I CA 1
ATOM 18485 C C . ILE D 4 90 ? 94.021 58.918 84.855 1.00 14.34 90 ILE I C 1
ATOM 18486 O O . ILE D 4 90 ? 95.104 58.662 84.326 1.00 14.34 90 ILE I O 1
ATOM 18502 N N . LEU D 4 91 ? 93.798 60.076 85.474 1.00 13.69 91 LEU I N 1
ATOM 18503 C CA . LEU D 4 91 ? 94.770 61.157 85.387 1.00 13.69 91 LEU I CA 1
ATOM 18504 C C . LEU D 4 91 ? 96.092 60.758 86.027 1.00 13.69 91 LEU I C 1
ATOM 18505 O O . LEU D 4 91 ? 97.152 60.886 85.411 1.00 13.69 91 LEU I O 1
ATOM 18521 N N . VAL D 4 92 ? 96.047 60.249 87.256 1.00 13.60 92 VAL I N 1
ATOM 18522 C CA . VAL D 4 92 ? 97.276 59.959 87.985 1.00 13.60 92 VAL I CA 1
ATOM 18523 C C . VAL D 4 92 ? 98.028 58.804 87.333 1.00 13.60 92 VAL I C 1
ATOM 18524 O O . VAL D 4 92 ? 99.233 58.901 87.077 1.00 13.60 92 VAL I O 1
ATOM 18537 N N . VAL D 4 93 ? 97.337 57.695 87.053 1.00 13.06 93 VAL I N 1
ATOM 18538 C CA . VAL D 4 93 ? 98.011 56.536 86.477 1.00 13.06 93 VAL I CA 1
ATOM 18539 C C . VAL D 4 93 ? 98.537 56.859 85.087 1.00 13.06 93 VAL I C 1
ATOM 18540 O O . VAL D 4 93 ? 99.667 56.499 84.743 1.00 13.06 93 VAL I O 1
ATOM 18553 N N . GLY D 4 94 ? 97.731 57.528 84.260 1.00 13.26 94 GLY I N 1
ATOM 18554 C CA . GLY D 4 94 ? 98.197 57.907 82.942 1.00 13.26 94 GLY I CA 1
ATOM 18555 C C . GLY D 4 94 ? 99.382 58.847 82.993 1.00 13.26 94 GLY I C 1
ATOM 18556 O O . GLY D 4 94 ? 100.340 58.680 82.243 1.00 13.26 94 GLY I O 1
ATOM 18560 N N . SER D 4 95 ? 99.341 59.845 83.879 1.00 12.81 95 SER I N 1
ATOM 18561 C CA . SER D 4 95 ? 100.473 60.754 83.994 1.00 12.81 95 SER I CA 1
ATOM 18562 C C . SER D 4 95 ? 101.724 60.012 84.434 1.00 12.81 95 SER I C 1
ATOM 18563 O O . SER D 4 95 ? 102.802 60.223 83.874 1.00 12.81 95 SER I O 1
ATOM 18571 N N . ILE D 4 96 ? 101.604 59.130 85.427 1.00 12.72 96 ILE I N 1
ATOM 18572 C CA . ILE D 4 96 ? 102.777 58.405 85.907 1.00 12.72 96 ILE I CA 1
ATOM 18573 C C . ILE D 4 96 ? 103.337 57.516 84.806 1.00 12.72 96 ILE I C 1
ATOM 18574 O O . ILE D 4 96 ? 104.548 57.472 84.582 1.00 12.72 96 ILE I O 1
ATOM 18590 N N . TRP D 4 97 ? 102.463 56.799 84.100 1.00 12.85 97 TRP I N 1
ATOM 18591 C CA . TRP D 4 97 ? 102.905 55.919 83.023 1.00 12.85 97 TRP I CA 1
ATOM 18592 C C . TRP D 4 97 ? 103.573 56.711 81.905 1.00 12.85 97 TRP I C 1
ATOM 18593 O O . TRP D 4 97 ? 104.667 56.362 81.441 1.00 12.85 97 TRP I O 1
ATOM 18614 N N . ILE D 4 98 ? 102.933 57.801 81.476 1.00 12.92 98 ILE I N 1
ATOM 18615 C CA . ILE D 4 98 ? 103.470 58.625 80.400 1.00 12.92 98 ILE I CA 1
ATOM 18616 C C . ILE D 4 98 ? 104.821 59.194 80.797 1.00 12.92 98 ILE I C 1
ATOM 18617 O O . ILE D 4 98 ? 105.771 59.179 80.012 1.00 12.92 98 ILE I O 1
ATOM 18633 N N . MET D 4 99 ? 104.922 59.721 82.019 1.00 13.59 99 MET I N 1
ATOM 18634 C CA . MET D 4 99 ? 106.163 60.351 82.448 1.00 13.59 99 MET I CA 1
ATOM 18635 C C . MET D 4 99 ? 107.261 59.323 82.659 1.00 13.59 99 MET I C 1
ATOM 18636 O O . MET D 4 99 ? 108.426 59.595 82.367 1.00 13.59 99 MET I O 1
ATOM 18650 N N . TRP D 4 100 ? 106.918 58.133 83.150 1.00 14.36 100 TRP I N 1
ATOM 18651 C CA . TRP D 4 100 ? 107.920 57.085 83.267 1.00 14.36 100 TRP I CA 1
ATOM 18652 C C . TRP D 4 100 ? 108.481 56.736 81.897 1.00 14.36 100 TRP I C 1
ATOM 18653 O O . TRP D 4 100 ? 109.701 56.667 81.711 1.00 14.36 100 TRP I O 1
ATOM 18674 N N . ASN D 4 101 ? 107.600 56.550 80.911 1.00 14.26 101 ASN I N 1
ATOM 18675 C CA . ASN D 4 101 ? 108.068 56.222 79.570 1.00 14.26 101 ASN I CA 1
ATOM 18676 C C . ASN D 4 101 ? 108.878 57.366 78.968 1.00 14.26 101 ASN I C 1
ATOM 18677 O O . ASN D 4 101 ? 109.934 57.138 78.366 1.00 14.26 101 ASN I O 1
ATOM 18688 N N . LEU D 4 102 ? 108.409 58.603 79.132 1.00 14.27 102 LEU I N 1
ATOM 18689 C CA . LEU D 4 102 ? 109.134 59.748 78.596 1.00 14.27 102 LEU I CA 1
ATOM 18690 C C . LEU D 4 102 ? 110.516 59.856 79.224 1.00 14.27 102 LEU I C 1
ATOM 18691 O O . LEU D 4 102 ? 111.516 59.996 78.519 1.00 14.27 102 LEU I O 1
ATOM 18707 N N . ASN D 4 103 ? 110.594 59.770 80.552 1.00 15.04 103 ASN I N 1
ATOM 18708 C CA . ASN D 4 103 ? 111.881 59.882 81.227 1.00 15.04 103 ASN I CA 1
ATOM 18709 C C . ASN D 4 103 ? 112.813 58.758 80.809 1.00 15.04 103 ASN I C 1
ATOM 18710 O O . ASN D 4 103 ? 114.013 58.980 80.616 1.00 15.04 103 ASN I O 1
ATOM 18721 N N . TYR D 4 104 ? 112.283 57.545 80.648 1.00 17.11 104 TYR I N 1
ATOM 18722 C CA . TYR D 4 104 ? 113.130 56.455 80.187 1.00 17.11 104 TYR I CA 1
ATOM 18723 C C . TYR D 4 104 ? 113.666 56.749 78.793 1.00 17.11 104 TYR I C 1
ATOM 18724 O O . TYR D 4 104 ? 114.844 56.511 78.509 1.00 17.11 104 TYR I O 1
ATOM 18742 N N A ASN D 4 105 ? 112.817 57.274 77.909 0.50 16.47 105 ASN I N 1
ATOM 18743 N N B ASN D 4 105 ? 112.815 57.272 77.909 0.50 16.47 105 ASN I N 1
ATOM 18744 C CA A ASN D 4 105 ? 113.251 57.609 76.558 0.50 16.47 105 ASN I CA 1
ATOM 18745 C CA B ASN D 4 105 ? 113.247 57.611 76.559 0.50 16.47 105 ASN I CA 1
ATOM 18746 C C A ASN D 4 105 ? 114.107 58.868 76.501 0.50 16.47 105 ASN I C 1
ATOM 18747 C C B ASN D 4 105 ? 114.127 58.853 76.510 0.50 16.47 105 ASN I C 1
ATOM 18748 O O A ASN D 4 105 ? 114.684 59.149 75.448 0.50 16.47 105 ASN I O 1
ATOM 18749 O O B ASN D 4 105 ? 114.741 59.108 75.472 0.50 16.47 105 ASN I O 1
ATOM 18770 N N . MET D 4 106 ? 114.193 59.635 77.585 1.00 16.58 106 MET I N 1
ATOM 18771 C CA . MET D 4 106 ? 115.025 60.831 77.616 1.00 16.58 106 MET I CA 1
ATOM 18772 C C . MET D 4 106 ? 116.458 60.548 78.043 1.00 16.58 106 MET I C 1
ATOM 18773 O O . MET D 4 106 ? 117.287 61.462 78.005 1.00 16.58 106 MET I O 1
ATOM 18788 N N . MET D 4 107 ? 116.769 59.321 78.445 1.00 20.42 107 MET I N 1
ATOM 18789 C CA . MET D 4 107 ? 118.066 59.020 79.028 1.00 20.42 107 MET I CA 1
ATOM 18790 C C . MET D 4 107 ? 119.142 58.905 77.951 1.00 20.42 107 MET I C 1
ATOM 18791 O O . MET D 4 107 ? 118.861 58.753 76.762 1.00 20.42 107 MET I O 1
ATOM 18805 N N . MET D 4 108 ? 120.396 58.966 78.396 1.00 21.79 108 MET I N 1
ATOM 18806 C CA . MET D 4 108 ? 121.557 58.901 77.508 1.00 21.79 108 MET I CA 1
ATOM 18807 C C . MET D 4 108 ? 121.899 57.443 77.193 1.00 21.79 108 MET I C 1
ATOM 18808 O O . MET D 4 108 ? 123.001 56.954 77.446 1.00 21.79 108 MET I O 1
ATOM 18822 N N . HIS D 4 109 ? 120.924 56.742 76.624 1.00 22.74 109 HIS I N 1
ATOM 18823 C CA . HIS D 4 109 ? 121.149 55.373 76.173 1.00 22.74 109 HIS I CA 1
ATOM 18824 C C . HIS D 4 109 ? 120.819 55.242 74.695 1.00 22.74 109 HIS I C 1
ATOM 18825 O O . HIS D 4 109 ? 121.716 55.093 73.867 1.00 22.74 109 HIS I O 1
#